Protein AF-A0A8J2EKW8-F1 (afdb_monomer_lite)

Organism: Cotesia congregata (NCBI:txid51543)

Secondary structure (DSSP, 8-state):
--STT-SS---HHHHHHHHHHHHHHHHHHHHHHHHHHHHH-HHHHHHHHHHHHHHHHHHHHT--SHHHHHHHHHHHHHHHHHHHHHHHHHHHHHS-TTTHHHHHHHHHHHHHHHHHHHHHHHHHS-HHHHHHHHHHHHHHHHHHHTTSPPPHHHHHHTT-HHHHHHHHHHHH-TT---HHHHHHHHHHHHHHHT----TTHHHHSHHHHHHHHHHHHHHHHHHHTSHHHHHHHHHHHHHHHT-SS-HHHHHHHHHHHHHHHHHHHHHHHHHH-HHHHHHHHHHHHHHHHHHHHHHHHHHHTT---GGGTTHHHHHHHHHHHHHHHTTTTHHHHHHHHHS-HHHHHHHHHHHHHHHHHHHHHHHHHHHHHHHHH-HHHHHHHHHHHHHHHHHHHHHHPPP-S---HHHHHGGGHHHHHHHHHHTHHHHHHHHTS-TTSTT-TTSSPPPHHHHHHHHHHHHHHHHHHHHHHHHHHHHH-HHHHHHHTHHHHHHHHHHHHT--SHHHHHHHHHHHHHHHHHHHHHHHHHHHHHS-TTTHHHHHHHHHHHHHHHHHHHHHHGGGS-HHHHHHHHHHHHHHHHHHHTTPPPPHHHHHHTT-HHHHHHHHHHHH---HHHHHHHHHHHHHHHHHHHTS---TTHHHHSHHHHHHHHHHHHHHHHHHHTTHHHHHHHHHHHHHHH---SS-HHHHHHHHHHHHHHHHHHHHHHHHHH-HHHHHHHHHHHHHHHHHHHHHHHIIIIIS----GGGTTHHHHHHHHHHHHHHHTTTTHHHHHHHHHS-TTTHHHHHHHHHHHHHHHHHHHHHHHHHHHHHH-HHHHHHHHHHHHHHHHHHHHHTPPP-TT--HHHHHHHHH------SHHHHHHHHTTSTTHHHHHS-TTTS---SSSPPPHHHHHHHHHHHHHHHHHHTTSHHHHHHHH-HHHHHHHTHHHHHHHHHHHHH--SHHHHHHHHHHHHHHHHHHHHHHHHHHHHHS-TTTHHHHHHHHHHHHHHHHHHHHHHGGGS-HHHHHHHHHHHHHHHHHHHTTPPPPHHHHHHTT-HHHHHHHHHHHH---HHHHHHHHHHHHHHHHHHHHT---HHHHHHSHHHHHHHHHHHHHHHHHHHTTHHHHHHHHHHHHHHH--SSS-HHHHHHHHHHHHHHHHHHHHHHHHHH-HHHHHHHHHHHHHHHHHHHHHHHH-

Structure (mmCIF, N/CA/C/O backbone):
data_AF-A0A8J2EKW8-F1
#
_entry.id   AF-A0A8J2EKW8-F1
#
loop_
_atom_site.group_PDB
_atom_site.id
_atom_site.type_symbol
_atom_site.label_atom_id
_atom_site.label_alt_id
_atom_site.label_comp_id
_atom_site.label_asym_id
_atom_site.label_entity_id
_atom_site.label_seq_id
_atom_site.pdbx_PDB_ins_code
_atom_site.Cartn_x
_atom_site.Cartn_y
_atom_site.Cartn_z
_atom_site.occupancy
_atom_site.B_iso_or_equiv
_atom_site.auth_seq_id
_atom_site.auth_comp_id
_atom_site.auth_asym_id
_atom_site.auth_atom_id
_atom_site.pdbx_PDB_model_num
ATOM 1 N N . LEU A 1 1 ? 20.710 32.152 -16.405 1.00 66.38 1 LEU A N 1
ATOM 2 C CA . LEU A 1 1 ? 21.850 32.832 -15.751 1.00 66.38 1 LEU A CA 1
ATOM 3 C C . LEU A 1 1 ? 23.198 32.314 -16.254 1.00 66.38 1 LEU A C 1
ATOM 5 O O . LEU A 1 1 ? 24.013 33.137 -16.626 1.00 66.38 1 LEU A O 1
ATOM 9 N N . SER A 1 2 ? 23.433 30.999 -16.345 1.00 62.97 2 SER A N 1
ATOM 10 C CA . SER A 1 2 ? 24.714 30.448 -16.850 1.00 62.97 2 SER A CA 1
ATOM 11 C C . SER A 1 2 ? 24.825 30.334 -18.382 1.00 62.97 2 SER A C 1
ATOM 13 O O . SER A 1 2 ? 25.892 30.028 -18.901 1.00 62.97 2 SER A O 1
ATOM 15 N N . ALA A 1 3 ? 23.727 30.537 -19.120 1.00 65.88 3 ALA A N 1
ATOM 16 C CA . ALA A 1 3 ? 23.739 30.556 -20.584 1.00 65.88 3 ALA A CA 1
ATOM 17 C C . ALA A 1 3 ? 24.377 31.855 -21.104 1.00 65.88 3 ALA A C 1
ATOM 19 O O . ALA A 1 3 ? 24.142 32.917 -20.525 1.00 65.88 3 ALA A O 1
ATOM 20 N N . LYS A 1 4 ? 25.134 31.775 -22.208 1.00 58.88 4 LYS A N 1
ATOM 21 C CA . LYS A 1 4 ? 25.805 32.939 -22.822 1.00 58.88 4 LYS A CA 1
ATOM 22 C C . LYS A 1 4 ? 24.821 34.030 -23.266 1.00 58.88 4 LYS A C 1
ATOM 24 O O . LYS A 1 4 ? 25.152 35.202 -23.152 1.00 58.88 4 LYS A O 1
ATOM 29 N N . ASP A 1 5 ? 23.600 33.645 -23.633 1.00 61.94 5 ASP A N 1
ATOM 30 C CA . ASP A 1 5 ? 22.536 34.556 -24.088 1.00 61.94 5 ASP A CA 1
ATOM 31 C C . ASP A 1 5 ? 21.600 35.008 -22.946 1.00 61.94 5 ASP A C 1
ATOM 33 O O . ASP A 1 5 ? 20.495 35.503 -23.166 1.00 61.94 5 ASP A O 1
ATOM 37 N N . SER A 1 6 ? 22.004 34.797 -21.688 1.00 71.44 6 SER A N 1
ATOM 38 C CA . SER A 1 6 ? 21.238 35.215 -20.510 1.00 71.44 6 SER A CA 1
ATOM 39 C C . SER A 1 6 ? 21.242 36.740 -20.371 1.00 71.44 6 SER A C 1
ATOM 41 O O . SER A 1 6 ? 22.292 37.368 -20.448 1.00 71.44 6 SER A O 1
ATOM 43 N N . TRP A 1 7 ? 20.087 37.329 -20.043 1.00 75.31 7 TRP A N 1
ATOM 44 C CA . TRP A 1 7 ? 19.934 38.770 -19.770 1.00 75.31 7 TRP A CA 1
ATOM 45 C C . TRP A 1 7 ? 20.831 39.282 -18.622 1.00 75.31 7 TRP A C 1
ATOM 47 O O . TRP A 1 7 ? 21.148 40.466 -18.554 1.00 75.31 7 TRP A O 1
ATOM 57 N N . LEU A 1 8 ? 21.252 38.377 -17.733 1.00 79.44 8 LEU A N 1
ATOM 58 C CA . LEU A 1 8 ? 22.325 38.567 -16.759 1.00 79.44 8 LEU A CA 1
ATOM 59 C C . LEU A 1 8 ? 23.198 37.299 -16.775 1.00 79.44 8 LEU A C 1
ATOM 61 O O . LEU A 1 8 ? 22.770 36.271 -16.230 1.00 79.44 8 LEU A O 1
ATOM 65 N N . PRO A 1 9 ? 24.352 37.302 -17.462 1.00 77.19 9 PRO A N 1
ATOM 66 C CA . PRO A 1 9 ? 25.271 36.173 -17.462 1.00 77.19 9 PRO A CA 1
ATOM 67 C C . PRO A 1 9 ? 26.034 36.138 -16.134 1.00 77.19 9 PRO A C 1
ATOM 69 O O . PRO A 1 9 ? 26.569 37.149 -15.683 1.00 77.19 9 PRO A O 1
ATOM 72 N N . VAL A 1 10 ? 26.051 34.976 -15.485 1.00 82.12 10 VAL A N 1
ATOM 73 C CA . VAL A 1 10 ? 26.637 34.781 -14.151 1.00 82.12 10 VAL A CA 1
ATOM 74 C C . VAL A 1 10 ? 27.715 33.704 -14.243 1.00 82.12 10 VAL A C 1
ATOM 76 O O . VAL A 1 10 ? 27.456 32.640 -14.810 1.00 82.12 10 VAL A O 1
ATOM 79 N N . SER A 1 11 ? 28.913 33.966 -13.703 1.00 83.25 11 SER A N 1
ATOM 80 C CA . SER A 1 11 ? 29.989 32.959 -13.657 1.00 83.25 11 SER A CA 1
ATOM 81 C C . SER A 1 11 ? 29.617 31.787 -12.740 1.00 83.25 11 SER A C 1
ATOM 83 O O . SER A 1 11 ? 28.738 31.922 -11.888 1.00 83.25 11 SER A O 1
ATOM 85 N N . GLU A 1 12 ? 30.274 30.629 -12.866 1.00 77.25 12 GLU A N 1
ATOM 86 C CA . GLU A 1 12 ? 30.008 29.492 -11.965 1.00 77.25 12 GLU A CA 1
ATOM 87 C C . GLU A 1 12 ? 30.268 29.848 -10.495 1.00 77.25 12 GLU A C 1
ATOM 89 O O . GLU A 1 12 ? 29.467 29.514 -9.618 1.00 77.25 12 GLU A O 1
ATOM 94 N N . GLU A 1 13 ? 31.325 30.619 -10.225 1.00 82.50 13 GLU A N 1
ATOM 95 C CA . GLU A 1 13 ? 31.621 31.117 -8.884 1.00 82.50 13 GLU A CA 1
ATOM 96 C C . GLU A 1 13 ? 30.499 32.024 -8.365 1.00 82.50 13 GLU A C 1
ATOM 98 O O . GLU A 1 13 ? 29.999 31.819 -7.255 1.00 82.50 13 GLU A O 1
ATOM 103 N N . GLN A 1 14 ? 30.042 32.982 -9.175 1.00 85.81 14 GLN A N 1
ATOM 104 C CA . GLN A 1 14 ? 28.932 33.854 -8.801 1.00 85.81 14 GLN A CA 1
ATOM 105 C C . GLN A 1 14 ? 27.627 33.061 -8.615 1.00 85.81 14 GLN A C 1
ATOM 107 O O . GLN A 1 14 ? 26.888 33.297 -7.662 1.00 85.81 14 GLN A O 1
ATOM 112 N N . GLY A 1 15 ? 27.361 32.062 -9.461 1.00 83.56 15 GLY A N 1
ATOM 113 C CA . GLY A 1 15 ? 26.206 31.168 -9.347 1.00 83.56 15 GLY A CA 1
ATOM 114 C C . GLY A 1 15 ? 26.225 30.339 -8.060 1.00 83.56 15 GLY A C 1
ATOM 115 O O . GLY A 1 15 ? 25.181 30.156 -7.425 1.00 83.56 15 GLY A O 1
ATOM 116 N N . SER A 1 16 ? 27.414 29.912 -7.620 1.00 86.25 16 SER A N 1
ATOM 117 C CA . SER A 1 16 ? 27.592 29.216 -6.341 1.00 86.25 16 SER A CA 1
ATOM 118 C C . SER A 1 16 ? 27.241 30.106 -5.143 1.00 86.25 16 SER A C 1
ATOM 120 O O . SER A 1 16 ? 26.603 29.636 -4.203 1.00 86.25 16 SER A O 1
ATOM 122 N N . TRP A 1 17 ? 27.575 31.402 -5.202 1.00 89.19 17 TRP A N 1
ATOM 123 C CA . TRP A 1 17 ? 27.202 32.392 -4.186 1.00 89.19 17 TRP A CA 1
ATOM 124 C C . TRP A 1 17 ? 25.704 32.713 -4.198 1.00 89.19 17 TRP A C 1
ATOM 126 O O . TRP A 1 17 ? 25.089 32.760 -3.133 1.00 89.19 17 TRP A O 1
ATOM 136 N N . VAL A 1 18 ? 25.082 32.857 -5.378 1.00 87.25 18 VAL A N 1
ATOM 137 C CA . VAL A 1 18 ? 23.617 33.036 -5.487 1.00 87.25 18 VAL A CA 1
ATOM 138 C C . VAL A 1 18 ? 22.875 31.864 -4.830 1.00 87.25 18 VAL A C 1
ATOM 140 O O . VAL A 1 18 ? 21.846 32.059 -4.180 1.00 87.25 18 VAL A O 1
ATOM 143 N N . SER A 1 19 ? 23.390 30.645 -4.994 1.00 83.50 19 SER A N 1
ATOM 144 C CA . SER A 1 19 ? 22.757 29.429 -4.472 1.00 83.50 19 SER A CA 1
ATOM 145 C C . SER A 1 19 ? 22.983 29.246 -2.967 1.00 83.50 19 SER A C 1
ATOM 147 O O . SER A 1 19 ? 22.078 28.802 -2.265 1.00 83.50 19 SER A O 1
ATOM 149 N N . SER A 1 20 ? 24.154 29.622 -2.442 1.00 88.75 20 SER A N 1
ATOM 150 C CA . SER A 1 20 ? 24.531 29.370 -1.045 1.00 88.75 20 SER A CA 1
ATOM 151 C C . SER A 1 20 ? 24.126 30.480 -0.062 1.00 88.75 20 SER A C 1
ATOM 153 O O . SER A 1 20 ? 23.886 30.188 1.110 1.00 88.75 20 SER A O 1
ATOM 155 N N . LEU A 1 21 ? 23.978 31.738 -0.501 1.00 91.62 21 LEU A N 1
ATOM 156 C CA . LEU A 1 21 ? 23.644 32.872 0.383 1.00 91.62 21 LEU A CA 1
ATOM 157 C C . LEU A 1 21 ? 22.281 32.756 1.078 1.00 91.62 21 LEU A C 1
ATOM 159 O O . LEU A 1 21 ? 22.104 33.304 2.167 1.00 91.62 21 LEU A O 1
ATOM 163 N N . LEU A 1 22 ? 21.346 32.003 0.490 1.00 90.75 22 LEU A N 1
ATOM 164 C CA . LEU A 1 22 ? 20.077 31.654 1.132 1.00 90.75 22 LEU A CA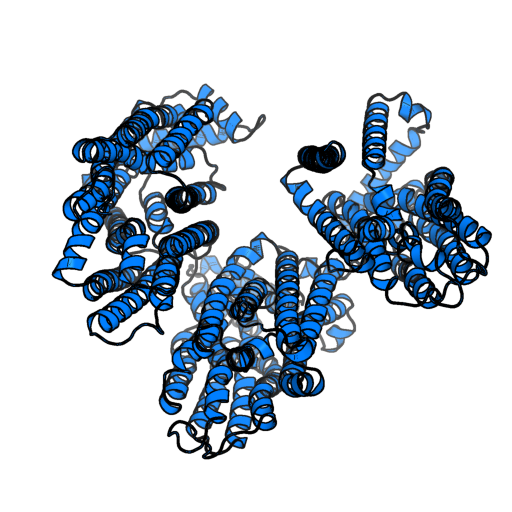 1
ATOM 165 C C . LEU A 1 22 ? 20.310 30.966 2.485 1.00 90.75 22 LEU A C 1
ATOM 167 O O . LEU A 1 22 ? 19.652 31.291 3.470 1.00 90.75 22 LEU A O 1
ATOM 171 N N . ALA A 1 23 ? 21.278 30.051 2.549 1.00 90.00 23 ALA A N 1
ATOM 172 C CA . ALA A 1 23 ? 21.568 29.283 3.751 1.00 90.00 23 ALA A CA 1
ATOM 173 C C . ALA A 1 23 ? 22.194 30.149 4.858 1.00 90.00 23 ALA A C 1
ATOM 175 O O . ALA A 1 23 ? 21.829 30.002 6.020 1.00 90.00 23 ALA A O 1
ATOM 176 N N . ILE A 1 24 ? 23.050 31.120 4.511 1.00 91.44 24 ILE A N 1
ATOM 177 C CA . ILE A 1 24 ? 23.579 32.095 5.485 1.00 91.44 24 ILE A CA 1
ATOM 178 C C . ILE A 1 24 ? 22.444 32.962 6.044 1.00 91.44 24 ILE A C 1
ATOM 180 O O . ILE A 1 24 ? 22.363 33.168 7.256 1.00 91.44 24 ILE A O 1
ATOM 184 N N . GLY A 1 25 ? 21.541 33.435 5.179 1.00 91.44 25 GLY A N 1
ATOM 185 C CA . GLY A 1 25 ? 20.337 34.139 5.620 1.00 91.44 25 GLY A CA 1
ATOM 186 C C . GLY A 1 25 ? 19.501 33.287 6.577 1.00 91.44 25 GLY A C 1
ATOM 187 O O . GLY A 1 25 ? 19.092 33.764 7.633 1.00 91.44 25 GLY A O 1
ATOM 188 N N . ALA A 1 26 ? 19.318 32.001 6.262 1.00 89.75 26 ALA A N 1
ATOM 189 C CA . ALA A 1 26 ? 18.565 31.065 7.093 1.00 89.75 26 ALA A CA 1
ATOM 190 C C . ALA A 1 26 ? 19.203 30.821 8.464 1.00 89.75 26 ALA A C 1
ATOM 192 O O . ALA A 1 26 ? 18.489 30.793 9.466 1.00 89.75 26 ALA A O 1
ATOM 193 N N . MET A 1 27 ? 20.532 30.747 8.552 1.00 88.31 27 MET A N 1
ATOM 194 C CA . MET A 1 27 ? 21.227 30.715 9.844 1.00 88.31 27 MET A CA 1
ATOM 195 C C . MET A 1 27 ? 20.922 31.962 10.682 1.00 88.31 27 MET A C 1
ATOM 197 O O . MET A 1 27 ? 20.593 31.847 11.864 1.00 88.31 27 MET A O 1
ATOM 201 N N . ALA A 1 28 ? 21.004 33.147 10.066 1.00 88.50 28 ALA A N 1
ATOM 202 C CA . ALA A 1 28 ? 20.756 34.419 10.741 1.00 88.50 28 ALA A CA 1
ATOM 203 C C . ALA A 1 28 ? 19.294 34.565 11.198 1.00 88.50 28 ALA A C 1
ATOM 205 O O . ALA A 1 28 ? 19.040 35.139 12.255 1.00 88.50 28 ALA A O 1
ATOM 206 N N . GLY A 1 29 ? 18.341 34.025 10.431 1.00 87.12 29 GLY A N 1
ATOM 207 C CA . GLY A 1 29 ? 16.915 34.042 10.761 1.00 87.12 29 GLY A CA 1
ATOM 208 C C . GLY A 1 29 ? 16.486 33.001 11.796 1.00 87.12 29 GLY A C 1
ATOM 209 O O . GLY A 1 29 ? 15.645 33.297 12.643 1.00 87.12 29 GLY A O 1
ATOM 210 N N . ALA A 1 30 ? 17.077 31.802 11.782 1.00 84.25 30 ALA A N 1
ATOM 211 C CA . ALA A 1 30 ? 16.702 30.713 12.688 1.00 84.25 30 ALA A CA 1
ATOM 212 C C . ALA A 1 30 ? 17.038 31.010 14.160 1.00 84.25 30 ALA A C 1
ATOM 214 O O . ALA A 1 30 ? 16.265 30.658 15.051 1.00 84.25 30 ALA A O 1
ATOM 215 N N . PHE A 1 31 ? 18.163 31.684 14.425 1.00 78.69 31 PHE A N 1
ATOM 216 C CA . PHE A 1 31 ? 18.631 31.967 15.786 1.00 78.69 31 PHE A CA 1
ATOM 217 C C . PHE A 1 31 ? 17.671 32.855 16.615 1.00 78.69 31 PHE A C 1
ATOM 219 O O . PHE A 1 31 ? 17.298 32.452 17.719 1.00 78.69 31 PHE A O 1
ATOM 226 N N . PRO A 1 32 ? 17.212 34.031 16.135 1.00 81.94 32 PRO A N 1
ATOM 227 C CA . PRO A 1 32 ? 16.278 34.874 16.884 1.00 81.94 32 PRO A CA 1
ATOM 228 C C . PRO A 1 32 ? 14.818 34.398 16.825 1.00 81.94 32 PRO A C 1
ATOM 230 O O . PRO A 1 32 ? 14.009 34.886 17.615 1.00 81.94 32 PRO A O 1
ATOM 233 N N . ALA A 1 33 ? 14.458 33.478 15.921 1.00 82.56 33 ALA A N 1
ATOM 234 C CA . ALA A 1 33 ? 13.066 33.117 15.646 1.00 82.56 33 ALA A CA 1
ATOM 235 C C . ALA A 1 33 ? 12.306 32.609 16.882 1.00 82.56 33 ALA A C 1
ATOM 237 O O . ALA A 1 33 ? 11.211 33.094 17.158 1.00 82.56 33 ALA A O 1
ATOM 238 N N . GLY A 1 34 ? 12.898 31.694 17.660 1.00 74.75 34 GLY A N 1
ATOM 239 C CA . GLY A 1 34 ? 12.266 31.161 18.876 1.00 74.75 34 GLY A CA 1
ATOM 240 C C . GLY A 1 34 ? 11.974 32.259 19.905 1.00 74.75 34 GLY A C 1
ATOM 241 O O . GLY A 1 34 ? 10.827 32.476 20.286 1.00 74.75 34 GLY A O 1
ATOM 242 N N . SER A 1 35 ? 12.999 33.047 20.247 1.00 77.31 35 SER A N 1
ATOM 243 C CA . SER A 1 35 ? 12.880 34.188 21.168 1.00 77.31 35 SER A CA 1
ATOM 244 C C . SER A 1 35 ? 11.862 35.234 20.702 1.00 77.31 35 SER A C 1
ATOM 246 O O . SER A 1 35 ? 11.203 35.883 21.517 1.00 77.31 35 SER A O 1
ATOM 248 N N . LEU A 1 36 ? 11.744 35.435 19.388 1.00 82.81 36 LEU A N 1
ATOM 249 C CA . LEU A 1 36 ? 10.785 36.359 18.795 1.00 82.81 36 LEU A CA 1
ATOM 250 C C . LEU A 1 36 ? 9.345 35.846 18.934 1.00 82.81 36 LEU A C 1
ATOM 252 O O . LEU A 1 36 ? 8.463 36.622 19.303 1.00 82.81 36 LEU A O 1
ATOM 256 N N . ALA A 1 37 ? 9.109 34.555 18.694 1.00 81.88 37 ALA A N 1
ATOM 257 C CA . ALA A 1 37 ? 7.793 33.935 18.852 1.00 81.88 37 ALA A CA 1
ATOM 258 C C . ALA A 1 37 ? 7.344 33.814 20.311 1.00 81.88 37 ALA A C 1
ATOM 260 O O . ALA A 1 37 ? 6.144 33.872 20.581 1.00 81.88 37 ALA A O 1
ATOM 261 N N . ASP A 1 38 ? 8.277 33.707 21.256 1.00 79.62 38 ASP A N 1
ATOM 262 C CA . ASP A 1 38 ? 7.957 33.761 22.684 1.00 79.62 38 ASP A CA 1
ATOM 263 C C . ASP A 1 38 ? 7.495 35.150 23.129 1.00 79.62 38 ASP A C 1
ATOM 265 O O . ASP A 1 38 ? 6.578 35.256 23.943 1.00 79.62 38 ASP A O 1
ATOM 269 N N . LYS A 1 39 ? 8.053 36.218 22.544 1.00 81.62 39 LYS A N 1
ATOM 270 C CA . LYS A 1 39 ? 7.667 37.604 22.855 1.00 81.62 39 LYS A CA 1
ATOM 271 C C . LYS A 1 39 ? 6.402 38.068 22.134 1.00 81.62 39 LYS A C 1
ATOM 273 O O . LYS A 1 39 ? 5.569 38.733 22.741 1.00 81.62 39 LYS A O 1
ATOM 278 N N . LEU A 1 40 ? 6.281 37.787 20.835 1.00 85.25 40 LEU A N 1
ATOM 279 C CA . LEU A 1 40 ? 5.206 38.330 19.994 1.00 85.25 40 LEU A CA 1
ATOM 280 C C . LEU A 1 40 ? 3.994 37.401 19.862 1.00 85.25 40 LEU A C 1
ATOM 282 O O . LEU A 1 40 ? 2.930 37.876 19.462 1.00 85.25 40 LEU A O 1
ATOM 286 N N . GLY A 1 41 ? 4.146 36.114 20.175 1.00 84.94 41 GLY A N 1
ATOM 287 C CA . GLY A 1 41 ? 3.202 35.070 19.781 1.00 84.94 41 GLY A CA 1
ATOM 288 C C . GLY A 1 41 ? 3.565 34.459 18.423 1.00 84.94 41 GLY A C 1
ATOM 289 O O . GLY A 1 41 ? 4.304 35.044 17.623 1.00 84.94 41 GLY A O 1
ATOM 290 N N . ARG A 1 42 ? 3.073 33.245 18.164 1.00 87.62 42 ARG A N 1
ATOM 291 C CA . ARG A 1 42 ? 3.471 32.408 17.022 1.00 87.62 42 ARG A CA 1
ATOM 292 C C . ARG A 1 42 ? 2.849 32.931 15.730 1.00 87.62 42 ARG A C 1
ATOM 294 O O . ARG A 1 42 ? 3.551 33.055 14.727 1.00 87.62 42 ARG A O 1
ATOM 301 N N . LYS A 1 43 ? 1.570 33.326 15.763 1.00 91.00 43 LYS A N 1
ATOM 302 C CA . LYS A 1 43 ? 0.854 33.926 14.625 1.00 91.00 43 LYS A CA 1
ATOM 303 C C . LYS A 1 43 ? 1.540 35.203 14.152 1.00 91.00 43 LYS A C 1
ATOM 305 O O . LYS A 1 43 ? 1.832 35.350 12.967 1.00 91.00 43 LYS A O 1
ATOM 310 N N . LYS A 1 44 ? 1.794 36.140 15.073 1.00 90.12 44 LYS A N 1
ATOM 311 C CA . LYS A 1 44 ? 2.408 37.434 14.727 1.00 90.12 44 LYS A CA 1
ATOM 312 C C . LYS A 1 44 ? 3.833 37.261 14.214 1.00 90.12 44 LYS A C 1
ATOM 314 O O . LYS A 1 44 ? 4.208 37.933 13.257 1.00 90.12 44 LYS A O 1
ATOM 319 N N . ALA A 1 45 ? 4.600 36.350 14.813 1.00 90.25 45 ALA A N 1
ATOM 320 C CA . ALA A 1 45 ? 5.943 36.042 14.348 1.00 90.25 45 ALA A CA 1
ATOM 321 C C . ALA A 1 45 ? 5.934 35.473 12.917 1.00 90.25 45 ALA A C 1
ATOM 323 O O . ALA A 1 45 ? 6.701 35.954 12.091 1.00 90.25 45 ALA A O 1
ATOM 324 N N . LEU A 1 46 ? 5.026 34.543 12.589 1.00 90.62 46 LEU A N 1
ATOM 325 C CA . LEU A 1 46 ? 4.880 34.001 11.228 1.00 90.62 46 LEU A CA 1
ATOM 326 C C . LEU A 1 46 ? 4.454 35.064 10.201 1.00 90.62 46 LEU A C 1
ATOM 328 O O . LEU A 1 46 ? 5.028 35.120 9.117 1.00 90.62 46 LEU A O 1
ATOM 332 N N . LEU A 1 47 ? 3.505 35.946 10.540 1.00 91.44 47 LEU A N 1
ATOM 333 C CA . LEU A 1 47 ? 3.088 37.039 9.646 1.00 91.44 47 LEU A CA 1
ATOM 334 C C . LEU A 1 47 ? 4.213 38.057 9.396 1.00 91.44 47 LEU A C 1
ATOM 336 O O . LEU A 1 47 ? 4.322 38.588 8.293 1.00 91.44 47 LEU A O 1
ATOM 340 N N . LEU A 1 48 ? 5.081 38.303 10.384 1.00 91.06 48 LEU A N 1
ATOM 341 C CA . LEU A 1 48 ? 6.235 39.191 10.221 1.00 91.06 48 LEU A CA 1
ATOM 342 C C . LEU A 1 48 ? 7.246 38.647 9.193 1.00 91.06 48 LEU A C 1
ATOM 344 O O . LEU A 1 48 ? 7.882 39.434 8.494 1.00 91.06 48 LEU A O 1
ATOM 348 N N . LEU A 1 49 ? 7.364 37.319 9.054 1.00 89.06 49 LEU A N 1
ATOM 349 C CA . LEU A 1 49 ? 8.264 36.682 8.080 1.00 89.06 49 LEU A CA 1
ATOM 350 C C . LEU A 1 49 ? 7.827 36.874 6.624 1.00 89.06 49 LEU A C 1
ATOM 352 O O . LEU A 1 49 ? 8.666 36.782 5.722 1.00 89.06 49 LEU A O 1
ATOM 356 N N . ALA A 1 50 ? 6.551 37.180 6.384 1.00 88.94 50 ALA A N 1
ATOM 357 C CA . ALA A 1 50 ? 6.044 37.421 5.039 1.00 88.94 50 ALA A CA 1
ATOM 358 C C . ALA A 1 50 ? 6.630 38.708 4.421 1.00 88.94 50 ALA A C 1
ATOM 360 O O . ALA A 1 50 ? 6.814 38.789 3.208 1.00 88.94 50 ALA A O 1
ATOM 361 N N . GLY A 1 51 ? 7.003 39.693 5.250 1.00 90.56 51 GLY A N 1
ATOM 362 C CA . GLY A 1 51 ? 7.638 40.936 4.802 1.00 90.56 51 GLY A CA 1
ATOM 363 C C . GLY A 1 51 ? 8.974 40.704 4.081 1.00 90.56 51 GLY A C 1
ATOM 364 O O . GLY A 1 51 ? 9.093 41.064 2.907 1.00 90.56 51 GLY A O 1
ATOM 365 N N . PRO A 1 52 ? 9.980 40.078 4.726 1.00 92.44 52 PRO A N 1
ATOM 366 C CA . PRO A 1 52 ? 11.244 39.771 4.060 1.00 92.44 52 PRO A CA 1
ATOM 367 C C . PRO A 1 52 ? 11.103 38.774 2.893 1.00 92.44 52 PRO A C 1
ATOM 369 O O . PRO A 1 52 ? 11.848 38.895 1.921 1.00 92.44 52 PRO A O 1
ATOM 372 N N . PHE A 1 53 ? 10.123 37.856 2.911 1.00 90.75 53 PHE A N 1
ATOM 373 C CA . PHE A 1 53 ? 9.831 36.987 1.758 1.00 90.75 53 PHE A CA 1
ATOM 374 C C . PHE A 1 53 ? 9.365 37.782 0.533 1.00 90.75 53 PHE A C 1
ATOM 376 O O . PHE A 1 53 ? 9.935 37.640 -0.551 1.00 90.75 53 PHE A O 1
ATOM 383 N N . LEU A 1 54 ? 8.376 38.665 0.703 1.00 92.44 54 LEU A N 1
ATOM 384 C CA . LEU A 1 54 ? 7.892 39.532 -0.374 1.00 92.44 54 LEU A CA 1
ATOM 385 C C . LEU A 1 54 ? 8.982 40.482 -0.871 1.00 92.44 54 LEU A C 1
ATOM 387 O O . LEU A 1 54 ? 9.113 40.690 -2.080 1.00 92.44 54 LEU A O 1
ATOM 391 N N . LEU A 1 55 ? 9.799 41.022 0.038 1.00 94.31 55 LEU A N 1
ATOM 392 C CA . LEU A 1 55 ? 10.939 41.859 -0.324 1.00 94.31 55 LEU A CA 1
ATOM 393 C C . LEU A 1 55 ? 11.955 41.077 -1.168 1.00 94.31 55 LEU A C 1
ATOM 395 O O . LEU A 1 55 ? 12.387 41.572 -2.206 1.00 94.31 55 LEU A O 1
ATOM 399 N N . SER A 1 56 ? 12.286 39.844 -0.775 1.00 94.38 56 SER A N 1
ATOM 400 C CA . SER A 1 56 ? 13.186 38.964 -1.526 1.00 94.38 56 SER A CA 1
ATOM 401 C C . SER A 1 56 ? 12.682 38.708 -2.949 1.00 94.38 56 SER A C 1
ATOM 403 O O . SER A 1 56 ? 13.410 38.964 -3.910 1.00 94.38 56 SER A O 1
ATOM 405 N N . TRP A 1 57 ? 11.422 38.289 -3.111 1.00 93.31 57 TRP A N 1
ATOM 406 C CA . TRP A 1 57 ? 10.840 38.041 -4.434 1.00 93.31 57 TRP A CA 1
ATOM 407 C C . TRP A 1 57 ? 10.751 39.310 -5.283 1.00 93.31 57 TRP A C 1
ATOM 409 O O . TRP A 1 57 ? 11.093 39.280 -6.464 1.00 93.31 57 TRP A O 1
ATOM 419 N N . THR A 1 58 ? 10.401 40.447 -4.680 1.00 92.69 58 THR A N 1
ATOM 420 C CA . THR A 1 58 ? 10.395 41.750 -5.365 1.00 92.69 58 THR A CA 1
ATOM 421 C C . THR A 1 58 ? 11.794 42.113 -5.869 1.00 92.69 58 THR A C 1
ATOM 423 O O . THR A 1 58 ? 11.962 42.493 -7.028 1.00 92.69 58 THR A O 1
ATOM 426 N N . MET A 1 59 ? 12.828 41.932 -5.042 1.00 92.38 59 MET A N 1
ATOM 427 C CA . MET A 1 59 ? 14.215 42.170 -5.449 1.00 92.38 59 MET A CA 1
ATOM 428 C C . MET A 1 59 ? 14.675 41.207 -6.552 1.00 92.38 59 MET A C 1
ATOM 430 O O . MET A 1 59 ? 15.410 41.629 -7.439 1.00 92.38 59 MET A O 1
ATOM 434 N N . ILE A 1 60 ? 14.233 39.943 -6.534 1.00 90.56 60 ILE A N 1
ATOM 435 C CA . ILE A 1 60 ? 14.514 38.944 -7.583 1.00 90.56 60 ILE A CA 1
ATOM 436 C C . ILE A 1 60 ? 13.884 39.358 -8.919 1.00 90.56 60 ILE A C 1
ATOM 438 O O . ILE A 1 60 ? 14.555 39.262 -9.948 1.00 90.56 60 ILE A O 1
ATOM 442 N N . ILE A 1 61 ? 12.637 39.846 -8.905 1.00 90.62 61 ILE A N 1
ATOM 443 C CA . ILE A 1 61 ? 11.896 40.305 -10.095 1.00 90.62 61 ILE A CA 1
ATOM 444 C C . ILE A 1 61 ? 12.607 41.486 -10.767 1.00 90.62 61 ILE A C 1
ATOM 446 O O . ILE A 1 61 ? 12.753 41.501 -11.988 1.00 90.62 61 ILE A O 1
ATOM 450 N N . PHE A 1 62 ? 13.076 42.457 -9.977 1.00 89.06 62 PHE A N 1
ATOM 451 C CA . PHE A 1 62 ? 13.726 43.676 -10.474 1.00 89.06 62 PHE A CA 1
ATOM 452 C C . PHE A 1 62 ? 15.261 43.610 -10.482 1.00 89.06 62 PHE A C 1
ATOM 454 O O . PHE A 1 62 ? 15.924 44.634 -10.670 1.00 89.06 62 PHE A O 1
ATOM 461 N N . ALA A 1 63 ? 15.850 42.430 -10.276 1.00 86.88 63 ALA A N 1
ATOM 462 C CA . ALA A 1 63 ? 17.296 42.282 -10.202 1.00 86.88 63 ALA A CA 1
ATOM 463 C C . ALA A 1 63 ? 17.946 42.657 -11.540 1.00 86.88 63 ALA A C 1
ATOM 465 O O . ALA A 1 63 ? 17.706 42.010 -12.547 1.00 86.88 63 ALA A O 1
ATOM 466 N N . LYS A 1 64 ? 18.807 43.682 -11.543 1.00 85.25 64 LYS A N 1
ATOM 467 C CA . LYS A 1 64 ? 19.638 44.071 -12.705 1.00 85.25 64 LYS A CA 1
ATOM 468 C C . LYS A 1 64 ? 21.130 43.785 -12.506 1.00 85.25 64 LYS A C 1
ATOM 470 O O . LYS A 1 64 ? 21.934 44.026 -13.396 1.00 85.25 64 LYS A O 1
ATOM 475 N N . SER A 1 65 ? 21.508 43.310 -11.321 1.00 87.19 65 SER A N 1
ATOM 476 C CA . SER A 1 65 ? 22.889 43.033 -10.927 1.00 87.19 65 SER A CA 1
ATOM 477 C C . SER A 1 65 ? 22.937 41.811 -10.015 1.00 87.19 65 SER A C 1
ATOM 479 O O . SER A 1 65 ? 22.016 41.579 -9.229 1.00 87.19 65 SER A O 1
ATOM 481 N N . VAL A 1 66 ? 24.035 41.055 -10.086 1.00 86.62 66 VAL A N 1
ATOM 482 C CA . VAL A 1 66 ? 24.272 39.863 -9.254 1.00 86.62 66 VAL A CA 1
ATOM 483 C C . VAL A 1 66 ? 24.259 40.212 -7.759 1.00 86.62 66 VAL A C 1
ATOM 485 O O . VAL A 1 66 ? 23.746 39.440 -6.954 1.00 86.62 66 VAL A O 1
ATOM 488 N N . TRP A 1 67 ? 24.705 41.414 -7.378 1.00 88.69 67 TRP A N 1
ATOM 489 C CA . TRP A 1 67 ? 24.652 41.885 -5.988 1.00 88.69 67 TRP A CA 1
ATOM 490 C C . TRP A 1 67 ? 23.223 42.005 -5.449 1.00 88.69 67 TRP A C 1
ATOM 492 O O . TRP A 1 67 ? 22.975 41.697 -4.284 1.00 88.69 67 TRP A O 1
ATOM 502 N N . VAL A 1 68 ? 22.263 42.390 -6.297 1.00 91.44 68 VAL A N 1
ATOM 503 C CA . VAL A 1 68 ? 20.845 42.433 -5.908 1.00 91.44 68 VAL A CA 1
ATOM 504 C C . VAL A 1 68 ? 20.330 41.017 -5.659 1.00 91.44 68 VAL A C 1
ATOM 506 O O . VAL A 1 68 ? 19.605 40.807 -4.692 1.00 91.44 68 VAL A O 1
ATOM 509 N N . LEU A 1 69 ? 20.765 40.030 -6.453 1.00 89.31 69 LEU A N 1
ATOM 510 C CA . LEU A 1 69 ? 20.435 38.617 -6.227 1.00 89.31 69 LEU A CA 1
ATOM 511 C C . LEU A 1 69 ? 21.041 38.083 -4.926 1.00 89.31 69 LEU A C 1
ATOM 513 O O . LEU A 1 69 ? 20.367 37.351 -4.206 1.00 89.31 69 LEU A O 1
ATOM 517 N N . TYR A 1 70 ? 22.275 38.467 -4.598 1.00 93.25 70 TYR A N 1
ATOM 518 C CA . TYR A 1 70 ? 22.921 38.095 -3.337 1.00 93.25 70 TYR A CA 1
ATOM 519 C C . TYR A 1 70 ? 22.141 38.601 -2.125 1.00 93.25 70 TYR A C 1
ATOM 521 O O . TYR A 1 70 ? 21.811 37.818 -1.233 1.00 93.25 70 TYR A O 1
ATOM 529 N N . ILE A 1 71 ? 21.790 39.889 -2.124 1.00 93.88 71 ILE A N 1
ATOM 530 C CA . ILE A 1 71 ? 21.013 40.492 -1.037 1.00 93.88 71 ILE A CA 1
ATOM 531 C C . ILE A 1 71 ? 19.615 39.870 -0.986 1.00 93.88 71 ILE A C 1
ATOM 533 O O . ILE A 1 71 ? 19.163 39.483 0.087 1.00 93.88 71 ILE A O 1
ATOM 537 N N . ALA A 1 72 ? 18.953 39.698 -2.133 1.00 93.25 72 ALA A N 1
ATOM 538 C CA . ALA A 1 72 ? 17.625 39.099 -2.185 1.00 93.25 72 ALA A CA 1
ATOM 539 C C . ALA A 1 72 ? 17.616 37.675 -1.610 1.00 93.25 72 ALA A C 1
ATOM 541 O O . ALA A 1 72 ? 16.730 37.336 -0.826 1.00 93.25 72 ALA A O 1
ATOM 542 N N . ARG A 1 73 ? 18.616 36.849 -1.945 1.00 92.06 73 ARG A N 1
ATOM 543 C CA . ARG A 1 73 ? 18.746 35.482 -1.420 1.00 92.06 73 ARG A CA 1
ATOM 544 C C . ARG A 1 73 ? 19.046 35.464 0.070 1.00 92.06 73 ARG A C 1
ATOM 546 O O . ARG A 1 73 ? 18.440 34.669 0.776 1.00 92.06 73 ARG A O 1
ATOM 553 N N . PHE A 1 74 ? 19.896 36.362 0.560 1.00 94.62 74 PHE A N 1
ATOM 554 C CA . PHE A 1 74 ? 20.143 36.503 1.994 1.00 94.62 74 PHE A CA 1
ATOM 555 C C . PHE A 1 74 ? 18.869 36.902 2.760 1.00 94.62 74 PHE A C 1
ATOM 557 O O . PHE A 1 74 ? 18.511 36.252 3.739 1.00 94.62 74 PHE A O 1
ATOM 564 N N . VAL A 1 75 ? 18.137 37.914 2.280 1.00 94.62 75 VAL A N 1
ATOM 565 C CA . VAL A 1 75 ? 16.886 38.390 2.899 1.00 94.62 75 VAL A CA 1
ATOM 566 C C . VAL A 1 75 ? 15.806 37.305 2.887 1.00 94.62 75 VAL A C 1
ATOM 568 O O . VAL A 1 75 ? 15.175 37.065 3.913 1.00 94.62 75 VAL A O 1
ATOM 571 N N . GLY A 1 76 ? 15.630 36.601 1.764 1.00 92.19 76 GLY A N 1
ATOM 572 C CA . GLY A 1 76 ? 14.705 35.465 1.683 1.00 92.19 76 GLY A CA 1
ATOM 573 C C . GLY A 1 76 ? 15.121 34.323 2.610 1.00 92.19 76 GLY A C 1
ATOM 574 O O . GLY A 1 76 ? 14.279 33.704 3.256 1.00 92.19 76 GLY A O 1
ATOM 575 N N . GLY A 1 77 ? 16.431 34.105 2.752 1.00 91.31 77 GLY A N 1
ATOM 576 C CA . GLY A 1 77 ? 17.008 33.138 3.676 1.00 91.31 77 GLY A CA 1
ATOM 577 C C . GLY A 1 77 ? 16.578 33.379 5.119 1.00 91.31 77 GLY A C 1
ATOM 578 O O . GLY A 1 77 ? 16.170 32.429 5.778 1.00 91.31 77 GLY A O 1
ATOM 579 N N . ILE A 1 78 ? 16.590 34.633 5.593 1.00 92.12 78 ILE A N 1
ATOM 580 C CA . ILE A 1 78 ? 16.151 34.990 6.957 1.00 92.12 78 ILE A CA 1
ATOM 581 C C . ILE A 1 78 ? 14.743 34.452 7.232 1.00 92.12 78 ILE A C 1
ATOM 583 O O . ILE A 1 78 ? 14.519 33.812 8.263 1.00 92.12 78 ILE A O 1
ATOM 587 N N . SER A 1 79 ? 13.812 34.646 6.296 1.00 91.75 79 SER A N 1
ATOM 588 C CA . SER A 1 79 ? 12.453 34.126 6.445 1.00 91.75 79 SER A CA 1
ATOM 589 C C . SER A 1 79 ? 12.385 32.602 6.361 1.00 91.75 79 SER A C 1
ATOM 591 O O . SER A 1 79 ? 11.690 31.997 7.176 1.00 91.75 79 SER A O 1
ATOM 593 N N . VAL A 1 80 ? 13.136 31.961 5.455 1.00 89.12 80 VAL A N 1
ATOM 594 C CA . VAL A 1 80 ? 13.198 30.488 5.360 1.00 89.12 80 VAL A CA 1
ATOM 595 C C . VAL A 1 80 ? 13.675 29.881 6.680 1.00 89.12 80 VAL A C 1
ATOM 597 O O . VAL A 1 80 ? 12.981 29.046 7.258 1.00 89.12 80 VAL A O 1
ATOM 600 N N . GLY A 1 81 ? 14.810 30.341 7.209 1.00 86.25 81 GLY A N 1
ATOM 601 C CA . GLY A 1 81 ? 15.372 29.816 8.453 1.00 86.25 81 GLY A CA 1
ATOM 602 C C . GLY A 1 81 ? 14.456 30.014 9.656 1.00 86.25 81 GLY A C 1
ATOM 603 O O . GLY A 1 81 ? 14.263 29.085 10.441 1.00 86.25 81 GLY A O 1
ATOM 604 N N . ALA A 1 82 ? 13.832 31.189 9.771 1.00 87.44 82 ALA A N 1
ATOM 605 C CA . ALA A 1 82 ? 12.857 31.448 10.823 1.00 87.44 82 ALA A CA 1
ATOM 606 C C . ALA A 1 82 ? 11.594 30.579 10.669 1.00 87.44 82 ALA A C 1
ATOM 608 O O . ALA A 1 82 ? 11.095 30.042 11.658 1.00 87.44 82 ALA A O 1
ATOM 609 N N . SER A 1 83 ? 11.107 30.360 9.443 1.00 87.38 83 SER A N 1
ATOM 610 C CA . SER A 1 83 ? 9.927 29.521 9.185 1.00 87.38 83 SER A CA 1
ATOM 611 C C . SER A 1 83 ? 10.143 28.054 9.580 1.00 87.38 83 SER A C 1
ATOM 613 O O . SER A 1 83 ? 9.249 27.451 10.174 1.00 87.38 83 SER A O 1
ATOM 615 N N . CYS A 1 84 ? 11.348 27.507 9.369 1.00 82.19 84 CYS A N 1
ATOM 616 C CA . CYS A 1 84 ? 11.708 26.146 9.783 1.00 82.19 84 CYS A CA 1
ATOM 617 C C . CYS A 1 84 ? 11.677 25.943 11.305 1.00 82.19 84 CYS A C 1
ATOM 619 O O . CYS A 1 84 ? 11.540 24.813 11.763 1.00 82.19 84 CYS A O 1
ATOM 621 N N . VAL A 1 85 ? 11.788 27.020 12.088 1.00 80.69 85 VAL A N 1
ATOM 622 C CA . VAL A 1 85 ? 11.648 26.981 13.551 1.00 80.69 85 VAL A CA 1
ATOM 623 C C . VAL A 1 85 ? 10.190 27.211 13.960 1.00 80.69 85 VAL A C 1
ATOM 625 O O . VAL A 1 85 ? 9.654 26.488 14.801 1.00 80.69 85 VAL A O 1
ATOM 628 N N . LEU A 1 86 ? 9.521 28.201 13.363 1.00 84.00 86 LEU A N 1
ATOM 629 C CA . LEU A 1 86 ? 8.198 28.649 13.804 1.00 84.00 86 LEU A CA 1
ATOM 630 C C . LEU A 1 86 ? 7.043 27.761 13.342 1.00 84.00 86 LEU A C 1
ATOM 632 O O . LEU A 1 86 ? 6.124 27.526 14.124 1.00 84.00 86 LEU A O 1
ATOM 636 N N . VAL A 1 87 ? 7.071 27.256 12.105 1.00 85.62 87 VAL A N 1
ATOM 637 C CA . VAL A 1 87 ? 5.960 26.466 11.548 1.00 85.62 87 VAL A CA 1
ATOM 638 C C . VAL A 1 87 ? 5.776 25.142 12.302 1.00 85.62 87 VAL A C 1
ATOM 640 O O . VAL A 1 87 ? 4.659 24.894 12.761 1.00 85.62 87 VAL A O 1
ATOM 643 N N . PRO A 1 88 ? 6.824 24.318 12.534 1.00 75.69 88 PRO A N 1
ATOM 644 C CA . PRO A 1 88 ? 6.667 23.088 13.311 1.00 75.69 88 PRO A CA 1
ATOM 645 C C . PRO A 1 88 ? 6.239 23.355 14.758 1.00 75.69 88 PRO A C 1
ATOM 647 O O . PRO A 1 88 ? 5.454 22.591 15.316 1.00 75.69 88 PRO A O 1
ATOM 650 N N . THR A 1 89 ? 6.713 24.456 15.351 1.00 77.69 89 THR A N 1
ATOM 651 C CA . THR A 1 89 ? 6.343 24.868 16.714 1.00 77.69 89 THR A CA 1
ATOM 652 C C . THR A 1 89 ? 4.861 25.233 16.795 1.00 77.69 89 THR A C 1
ATOM 654 O O . THR A 1 89 ? 4.151 24.718 17.654 1.00 77.69 89 THR A O 1
ATOM 657 N N . TYR A 1 90 ? 4.362 26.045 15.860 1.00 85.75 90 TYR A N 1
ATOM 658 C CA . TYR A 1 90 ? 2.947 26.408 15.803 1.00 85.75 90 TYR A CA 1
ATOM 659 C C . TYR A 1 90 ? 2.056 25.181 15.571 1.00 85.75 90 TYR A C 1
ATOM 661 O O . TYR A 1 90 ? 1.076 25.001 16.287 1.00 85.75 90 TYR A O 1
ATOM 669 N N . ILE A 1 91 ? 2.432 24.286 14.646 1.00 82.12 91 ILE A N 1
ATOM 670 C CA . ILE A 1 91 ? 1.710 23.025 14.409 1.00 82.12 91 ILE A CA 1
ATOM 671 C C . ILE A 1 91 ? 1.662 22.170 15.682 1.00 82.12 91 ILE A C 1
ATOM 673 O O . ILE A 1 91 ? 0.606 21.642 16.022 1.00 82.12 91 ILE A O 1
ATOM 677 N N . ALA A 1 92 ? 2.778 22.037 16.402 1.00 74.44 92 ALA A N 1
ATOM 678 C CA . ALA A 1 92 ? 2.844 21.219 17.610 1.00 74.44 92 ALA A CA 1
ATOM 679 C C . ALA A 1 92 ? 1.950 21.744 18.747 1.00 74.44 92 ALA A C 1
ATOM 681 O O . ALA A 1 92 ? 1.391 20.934 19.491 1.00 74.44 92 ALA A O 1
ATOM 682 N N . GLU A 1 93 ? 1.809 23.068 18.859 1.00 80.50 93 GLU A N 1
ATOM 683 C CA . GLU A 1 93 ? 1.016 23.737 19.896 1.00 80.50 93 GLU A CA 1
ATOM 684 C C . GLU A 1 93 ? -0.494 23.770 19.598 1.00 80.50 93 GLU A C 1
ATOM 686 O O . GLU A 1 93 ? -1.287 23.836 20.534 1.00 80.50 93 GLU A O 1
ATOM 691 N N . ILE A 1 94 ? -0.914 23.701 18.327 1.00 84.94 94 ILE A N 1
ATOM 692 C CA . ILE A 1 94 ? -2.345 23.666 17.949 1.00 84.94 94 ILE A CA 1
ATOM 693 C C . ILE A 1 94 ? -2.878 22.236 17.747 1.00 84.94 94 ILE A C 1
ATOM 695 O O . ILE A 1 94 ? -4.078 21.971 17.902 1.00 84.94 94 ILE A O 1
ATOM 699 N N . ALA A 1 95 ? -2.001 21.297 17.380 1.00 78.38 95 ALA A N 1
ATOM 700 C CA . ALA A 1 95 ? -2.376 19.921 17.081 1.00 78.38 95 ALA A CA 1
ATOM 701 C C . ALA A 1 95 ? -2.736 19.137 18.347 1.00 78.38 95 ALA A C 1
ATOM 703 O O . ALA A 1 95 ? -2.016 19.179 19.347 1.00 78.38 95 ALA A O 1
ATOM 704 N N . SER A 1 96 ? -3.805 18.341 18.267 1.00 73.31 96 SER A N 1
ATOM 705 C CA . SER A 1 96 ? -4.111 17.345 19.292 1.00 73.31 96 SER A CA 1
ATOM 706 C C . SER A 1 96 ? -3.017 16.263 19.345 1.00 73.31 96 SER A C 1
ATOM 708 O O . SER A 1 96 ? -2.379 15.983 18.319 1.00 73.31 96 SER A O 1
ATOM 710 N N . PRO A 1 97 ? -2.810 15.594 20.496 1.00 63.16 97 PRO A N 1
ATOM 711 C CA . PRO A 1 97 ? -1.811 14.530 20.627 1.00 63.16 97 PRO A CA 1
ATOM 712 C C . PRO A 1 97 ? -1.944 13.420 19.571 1.00 63.16 97 PRO A C 1
ATOM 714 O O . PRO A 1 97 ? -0.940 12.885 19.106 1.00 63.16 97 PRO A O 1
ATOM 717 N N . SER A 1 98 ? -3.171 13.120 19.134 1.00 56.84 98 SER A N 1
ATOM 718 C CA . SER A 1 98 ? -3.468 12.116 18.106 1.00 56.84 98 SER A CA 1
ATOM 719 C C . SER A 1 98 ? -3.139 12.559 16.673 1.00 56.84 98 SER A C 1
ATOM 721 O O . SER A 1 98 ? -2.858 11.708 15.830 1.00 56.84 98 SER A O 1
ATOM 723 N N . ALA A 1 99 ? -3.140 13.865 16.382 1.00 61.84 99 ALA A N 1
ATOM 724 C CA . ALA A 1 99 ? -2.909 14.414 15.040 1.00 61.84 99 ALA A CA 1
ATOM 725 C C . ALA A 1 99 ? -1.504 15.016 14.843 1.00 61.84 99 ALA A C 1
ATOM 727 O O . ALA A 1 99 ? -1.098 15.271 13.706 1.00 61.84 99 ALA A O 1
ATOM 728 N N . ARG A 1 100 ? -0.745 15.229 15.928 1.00 62.59 100 ARG A N 1
ATOM 729 C CA . ARG A 1 100 ? 0.542 15.947 15.929 1.00 62.59 100 ARG A CA 1
ATOM 730 C C . ARG A 1 100 ? 1.582 15.350 14.976 1.00 62.59 100 ARG A C 1
ATOM 732 O O . ARG A 1 100 ? 2.206 16.098 14.229 1.00 62.59 100 ARG A O 1
ATOM 739 N N . GLY A 1 101 ? 1.729 14.023 14.950 1.00 57.47 101 GLY A N 1
ATOM 740 C CA . GLY A 1 101 ? 2.659 13.342 14.034 1.00 57.47 101 GLY A CA 1
ATOM 741 C C . GLY A 1 101 ? 2.283 13.529 12.560 1.00 57.47 101 GLY A C 1
ATOM 742 O O . GLY A 1 101 ? 3.121 13.885 11.734 1.00 57.47 101 GLY A O 1
ATOM 743 N N . THR A 1 102 ? 0.990 13.407 12.237 1.00 59.12 102 THR A N 1
ATOM 744 C CA . THR A 1 102 ? 0.485 13.561 10.861 1.00 59.12 102 THR A CA 1
ATOM 745 C C . THR A 1 102 ? 0.609 15.001 10.361 1.00 59.12 102 THR A C 1
ATOM 747 O O . THR A 1 102 ? 1.091 15.221 9.252 1.00 59.12 102 THR A O 1
ATOM 750 N N . LEU A 1 103 ? 0.231 15.991 11.176 1.00 67.19 103 LEU A N 1
ATOM 751 C CA . LEU A 1 103 ? 0.366 17.407 10.817 1.00 67.19 103 LEU A CA 1
ATOM 752 C C . LEU A 1 103 ? 1.838 17.832 10.702 1.00 67.19 103 LEU A C 1
ATOM 754 O O . LEU A 1 103 ? 2.184 18.596 9.802 1.00 67.19 103 LEU A O 1
ATOM 758 N N . GLY A 1 104 ? 2.717 17.289 11.550 1.00 63.34 104 GLY A N 1
ATOM 759 C CA . GLY A 1 104 ? 4.163 17.485 11.434 1.00 63.34 104 GLY A CA 1
ATOM 760 C C . GLY A 1 104 ? 4.741 16.908 10.139 1.00 63.34 104 GLY A C 1
ATOM 761 O O . GLY A 1 104 ? 5.598 17.526 9.516 1.00 63.34 104 GLY A O 1
ATOM 762 N N . ALA A 1 105 ? 4.241 15.764 9.674 1.00 63.31 105 ALA A N 1
ATOM 763 C CA . ALA A 1 105 ? 4.706 15.153 8.432 1.00 63.31 105 ALA A CA 1
ATOM 764 C C . ALA A 1 105 ? 4.193 15.870 7.165 1.00 63.31 105 ALA A C 1
ATOM 766 O O . ALA A 1 105 ? 4.883 15.909 6.143 1.00 63.31 105 ALA A O 1
ATOM 767 N N . ILE A 1 106 ? 3.018 16.505 7.243 1.00 69.94 106 ILE A N 1
ATOM 768 C CA . ILE A 1 106 ? 2.464 17.343 6.168 1.00 69.94 106 ILE A CA 1
ATOM 769 C C . ILE A 1 106 ? 3.390 18.528 5.843 1.00 69.94 106 ILE A C 1
ATOM 771 O O . ILE A 1 106 ? 3.518 18.888 4.674 1.00 69.94 106 ILE A O 1
ATOM 775 N N . PHE A 1 107 ? 4.098 19.088 6.830 1.00 74.56 107 PHE A N 1
ATOM 776 C CA . PHE A 1 107 ? 5.089 20.148 6.599 1.00 74.56 107 PHE A CA 1
ATOM 777 C C . PHE A 1 107 ? 6.151 19.739 5.560 1.00 74.56 107 PHE A C 1
ATOM 779 O O . PHE A 1 107 ? 6.408 20.478 4.609 1.00 74.56 107 PHE A O 1
ATOM 786 N N . GLN A 1 108 ? 6.706 18.528 5.681 1.00 69.56 108 GLN A N 1
ATOM 787 C CA . GLN A 1 108 ? 7.707 18.011 4.741 1.00 69.56 108 GLN A CA 1
ATOM 788 C C . GLN A 1 108 ? 7.115 17.748 3.347 1.00 69.56 108 GLN A C 1
ATOM 790 O O . GLN A 1 108 ? 7.785 17.964 2.336 1.00 69.56 108 GLN A O 1
ATOM 795 N N . LEU A 1 109 ? 5.856 17.304 3.280 1.00 74.56 109 LEU A N 1
ATOM 796 C CA . LEU A 1 109 ? 5.150 17.094 2.016 1.00 74.56 109 LEU A CA 1
ATOM 797 C C . LEU A 1 109 ? 4.966 18.410 1.245 1.00 74.56 109 LEU A C 1
ATOM 799 O O . LEU A 1 109 ? 5.236 18.453 0.046 1.00 74.56 109 LEU A O 1
ATOM 803 N N . PHE A 1 110 ? 4.555 19.488 1.919 1.00 82.38 110 PHE A N 1
ATOM 804 C CA . PHE A 1 110 ? 4.403 20.802 1.282 1.00 82.38 110 PHE A CA 1
ATOM 805 C C . PHE A 1 110 ? 5.740 21.393 0.824 1.00 82.38 110 PHE A C 1
ATOM 807 O O . PHE A 1 110 ? 5.790 22.034 -0.226 1.00 82.38 110 PHE A O 1
ATOM 814 N N . LEU A 1 111 ? 6.832 21.120 1.546 1.00 81.00 111 LEU A N 1
ATOM 815 C CA . LEU A 1 111 ? 8.180 21.474 1.098 1.00 81.00 111 LEU A CA 1
ATOM 816 C C . LEU A 1 111 ? 8.510 20.774 -0.232 1.00 81.00 111 LEU A C 1
ATOM 818 O O . LEU A 1 111 ? 8.919 21.430 -1.190 1.00 81.00 111 LEU A O 1
ATOM 822 N N . ALA A 1 112 ? 8.261 19.464 -0.332 1.00 79.88 112 ALA A N 1
ATOM 823 C CA . ALA A 1 112 ? 8.479 18.714 -1.570 1.00 79.88 112 ALA A CA 1
ATOM 824 C C . ALA A 1 112 ? 7.555 19.178 -2.714 1.00 79.88 112 ALA A C 1
ATOM 826 O O . ALA A 1 112 ? 7.996 19.289 -3.858 1.00 79.88 112 ALA A O 1
ATOM 827 N N . PHE A 1 113 ? 6.300 19.522 -2.413 1.00 81.88 113 PHE A N 1
ATOM 828 C CA . PHE A 1 113 ? 5.373 20.095 -3.391 1.00 81.88 113 PHE A CA 1
ATOM 829 C C . PHE A 1 113 ? 5.883 21.430 -3.959 1.00 81.88 113 PHE A C 1
ATOM 831 O O . PHE A 1 113 ? 5.830 21.640 -5.170 1.00 81.88 113 PHE A O 1
ATOM 838 N N . GLY A 1 114 ? 6.446 22.303 -3.117 1.00 85.69 114 GLY A N 1
ATOM 839 C CA . GLY A 1 114 ? 7.068 23.554 -3.561 1.00 85.69 114 GLY A CA 1
ATOM 840 C C . GLY A 1 114 ? 8.258 23.338 -4.505 1.00 85.69 114 GLY A C 1
ATOM 841 O O . GLY A 1 114 ? 8.405 24.065 -5.492 1.00 85.69 114 GLY A O 1
ATOM 842 N N . ILE A 1 115 ? 9.069 22.302 -4.257 1.00 85.06 115 ILE A N 1
ATOM 843 C CA . ILE A 1 115 ? 10.176 21.906 -5.144 1.00 85.06 115 ILE A CA 1
ATOM 844 C C . ILE A 1 115 ? 9.634 21.479 -6.518 1.00 85.06 115 ILE A C 1
ATOM 846 O O . ILE A 1 115 ? 10.098 21.988 -7.539 1.00 85.06 115 ILE A O 1
ATOM 850 N N . VAL A 1 116 ? 8.618 20.607 -6.555 1.00 81.50 116 VAL A N 1
ATOM 851 C CA . VAL A 1 116 ? 7.969 20.166 -7.807 1.00 81.50 116 VAL A CA 1
ATOM 852 C C . VAL A 1 116 ? 7.404 21.351 -8.580 1.00 81.50 116 VAL A C 1
ATOM 854 O O . VAL A 1 116 ? 7.688 21.499 -9.768 1.00 81.50 116 VAL A O 1
ATOM 857 N N . LEU A 1 117 ? 6.647 22.217 -7.901 1.00 85.50 117 LEU A N 1
ATOM 858 C CA . LEU A 1 117 ? 6.048 23.401 -8.507 1.00 85.50 117 LEU A CA 1
ATOM 859 C C . LEU A 1 117 ? 7.120 24.288 -9.155 1.00 85.50 117 LEU A C 1
ATOM 861 O O . LEU A 1 117 ? 6.947 24.738 -10.285 1.00 85.50 117 LEU A O 1
ATOM 865 N N . THR A 1 118 ? 8.254 24.479 -8.479 1.00 87.12 118 THR A N 1
ATOM 866 C CA . THR A 1 118 ? 9.358 25.304 -8.985 1.00 87.12 118 THR A CA 1
ATOM 867 C C . THR A 1 118 ? 10.063 24.668 -10.185 1.00 87.12 118 THR A C 1
ATOM 869 O O . THR A 1 118 ? 10.389 25.388 -11.125 1.00 87.12 118 THR A O 1
ATOM 872 N N . PHE A 1 119 ? 10.274 23.347 -10.211 1.00 83.44 119 PHE A N 1
ATOM 873 C CA . PHE A 1 119 ? 10.867 22.674 -11.377 1.00 83.44 119 PHE A CA 1
ATOM 874 C C . PHE A 1 119 ? 9.942 22.701 -12.600 1.00 83.44 119 PHE A C 1
ATOM 876 O O . PHE A 1 119 ? 10.399 22.982 -13.707 1.00 83.44 119 PHE A O 1
ATOM 883 N N . VAL A 1 120 ? 8.639 22.473 -12.407 1.00 82.25 120 VAL A N 1
ATOM 884 C CA . VAL A 1 120 ? 7.649 22.507 -13.496 1.00 82.25 120 VAL A CA 1
ATOM 885 C C . VAL A 1 120 ? 7.509 23.923 -14.053 1.00 82.25 120 VAL A C 1
ATOM 887 O O . VAL A 1 120 ? 7.688 24.137 -15.254 1.00 82.25 120 VAL A O 1
ATOM 890 N N . LEU A 1 121 ? 7.250 24.912 -13.191 1.00 83.69 121 LEU A N 1
ATOM 891 C CA . LEU A 1 121 ? 7.125 26.305 -13.619 1.00 83.69 121 LEU A CA 1
ATOM 892 C C . LEU A 1 121 ? 8.450 26.826 -14.185 1.00 83.69 121 LEU A C 1
ATOM 894 O O . LEU A 1 121 ? 8.465 27.440 -15.245 1.00 83.69 121 LEU A O 1
ATOM 898 N N . GLY A 1 122 ? 9.580 26.519 -13.549 1.00 83.06 122 GLY A N 1
ATOM 899 C CA . GLY A 1 122 ? 10.901 26.948 -14.009 1.00 83.06 122 GLY A CA 1
ATOM 900 C C . GLY A 1 122 ? 11.295 26.417 -15.390 1.00 83.06 122 GLY A C 1
ATOM 901 O O . GLY A 1 122 ? 12.099 27.057 -16.062 1.00 83.06 122 GLY A O 1
ATOM 902 N N . SER A 1 123 ? 10.716 25.294 -15.830 1.00 80.62 123 SER A N 1
ATOM 903 C CA . SER A 1 123 ? 10.917 24.756 -17.184 1.00 80.62 123 SER A CA 1
ATOM 904 C C . SER A 1 123 ? 10.011 25.389 -18.251 1.00 80.62 123 SER A C 1
ATOM 906 O O . SER A 1 123 ? 10.319 25.309 -19.437 1.00 80.62 123 SER A O 1
ATOM 908 N N . THR A 1 124 ? 8.900 26.018 -17.848 1.00 79.88 124 THR A N 1
ATOM 909 C CA . THR A 1 124 ? 7.828 26.467 -18.758 1.00 79.88 124 THR A CA 1
ATOM 910 C C . THR A 1 124 ? 7.680 27.984 -18.836 1.00 79.88 124 THR A C 1
ATOM 912 O O . THR A 1 124 ? 7.283 28.502 -19.879 1.00 79.88 124 THR A O 1
ATOM 915 N N . VAL A 1 125 ? 7.993 28.713 -17.760 1.00 85.44 125 VAL A N 1
ATOM 916 C CA . VAL A 1 125 ? 7.811 30.168 -17.676 1.00 85.44 125 VAL A CA 1
ATOM 917 C C . VAL A 1 125 ? 9.138 30.921 -17.613 1.00 85.44 125 VAL A C 1
ATOM 919 O O . VAL A 1 125 ? 10.181 30.387 -17.240 1.00 85.44 125 VAL A O 1
ATOM 922 N N . SER A 1 126 ? 9.104 32.209 -17.963 1.00 84.50 126 SER A N 1
ATOM 923 C CA . SER A 1 126 ? 10.283 33.073 -17.871 1.00 84.50 126 SER A CA 1
ATOM 924 C C . SER A 1 126 ? 10.680 33.350 -16.416 1.00 84.50 126 SER A C 1
ATOM 926 O O . SER A 1 126 ? 9.859 33.291 -15.500 1.00 84.50 126 SER A O 1
ATOM 928 N N . TYR A 1 127 ? 11.944 33.732 -16.209 1.00 83.81 127 TYR A N 1
ATOM 929 C CA . TYR A 1 127 ? 12.501 34.075 -14.894 1.00 83.81 127 TYR A CA 1
ATOM 930 C C . TYR A 1 127 ? 11.641 35.088 -14.111 1.00 83.81 127 TYR A C 1
ATOM 932 O O . TYR A 1 127 ? 11.397 34.910 -12.918 1.00 83.81 127 TYR A O 1
ATOM 940 N N . THR A 1 128 ? 11.148 36.135 -14.779 1.00 85.38 128 THR A N 1
ATOM 941 C CA . THR A 1 128 ? 10.338 37.186 -14.146 1.00 85.38 128 THR A CA 1
ATOM 942 C C . THR A 1 128 ? 8.947 36.680 -13.773 1.00 85.38 128 THR A C 1
ATOM 944 O O . THR A 1 128 ? 8.473 36.958 -12.674 1.00 85.38 128 THR A O 1
ATOM 947 N N . VAL A 1 129 ? 8.308 35.902 -14.655 1.00 87.69 129 VAL A N 1
ATOM 948 C CA . VAL A 1 129 ? 6.984 35.315 -14.392 1.00 87.69 129 VAL A CA 1
ATOM 949 C C . VAL A 1 129 ? 7.065 34.316 -13.239 1.00 87.69 129 VAL A C 1
ATOM 951 O O . VAL A 1 129 ? 6.214 34.351 -12.356 1.00 87.69 129 VAL A O 1
ATOM 954 N N . LEU A 1 130 ? 8.125 33.502 -13.178 1.00 87.94 130 LEU A N 1
ATOM 955 C CA . LEU A 1 130 ? 8.380 32.607 -12.049 1.00 87.94 130 LEU A CA 1
ATOM 956 C C . LEU A 1 130 ? 8.480 33.384 -10.728 1.00 87.94 130 LEU A C 1
ATOM 958 O O . LEU A 1 130 ? 7.841 33.011 -9.749 1.00 87.94 130 LEU A O 1
ATOM 962 N N . GLY A 1 131 ? 9.230 34.492 -10.710 1.00 88.19 131 GLY A N 1
ATOM 963 C CA . GLY A 1 131 ? 9.345 35.356 -9.532 1.00 88.19 131 GLY A CA 1
ATOM 964 C C . GLY A 1 131 ? 8.003 35.943 -9.076 1.00 88.19 131 GLY A C 1
ATOM 965 O O . GLY A 1 131 ? 7.724 35.960 -7.878 1.00 88.19 131 GLY A O 1
ATOM 966 N N . ILE A 1 132 ? 7.151 36.370 -10.016 1.00 90.44 132 ILE A N 1
ATOM 967 C CA . ILE A 1 132 ? 5.801 36.883 -9.722 1.00 90.44 132 ILE A CA 1
ATOM 968 C C . ILE A 1 132 ? 4.914 35.782 -9.134 1.00 90.44 132 ILE A C 1
ATOM 970 O O . ILE A 1 132 ? 4.252 36.011 -8.124 1.00 90.44 132 ILE A O 1
ATOM 974 N N . LEU A 1 133 ? 4.914 34.588 -9.735 1.00 89.56 133 LEU A N 1
ATOM 975 C CA . LEU A 1 133 ? 4.117 33.456 -9.258 1.00 89.56 133 LEU A CA 1
ATOM 976 C C . LEU A 1 133 ? 4.534 33.033 -7.844 1.00 89.56 133 LEU A C 1
ATOM 978 O O . LEU A 1 133 ? 3.669 32.849 -6.992 1.00 89.56 133 LEU A O 1
ATOM 982 N N . CYS A 1 134 ? 5.838 32.954 -7.562 1.00 89.00 134 CYS A N 1
ATOM 983 C CA . CYS A 1 134 ? 6.331 32.659 -6.216 1.00 89.00 134 CYS A CA 1
ATOM 984 C C . CYS A 1 134 ? 5.968 33.761 -5.207 1.00 89.00 134 CYS A C 1
ATOM 986 O O . CYS A 1 134 ? 5.557 33.455 -4.091 1.00 89.00 134 CYS A O 1
ATOM 988 N N . GLY A 1 135 ? 6.048 35.038 -5.598 1.00 89.75 135 GLY A N 1
ATOM 989 C CA . GLY A 1 135 ? 5.604 36.150 -4.753 1.00 89.75 135 GLY A CA 1
ATOM 990 C C . GLY A 1 135 ? 4.097 36.126 -4.463 1.00 89.75 135 GLY A C 1
ATOM 991 O O . GLY A 1 135 ? 3.679 36.454 -3.354 1.00 89.75 135 GLY A O 1
ATOM 992 N N . LEU A 1 136 ? 3.271 35.690 -5.420 1.00 90.69 136 LEU A N 1
ATOM 993 C CA . LEU A 1 136 ? 1.820 35.569 -5.243 1.00 90.69 136 LEU A CA 1
ATOM 994 C C . LEU A 1 136 ? 1.449 34.519 -4.185 1.00 90.69 136 LEU A C 1
ATOM 996 O O . LEU A 1 136 ? 0.498 34.732 -3.434 1.00 90.69 136 LEU A O 1
ATOM 1000 N N . VAL A 1 137 ? 2.206 33.420 -4.085 1.00 89.50 137 VAL A N 1
ATOM 1001 C CA . VAL A 1 137 ? 2.001 32.395 -3.044 1.00 89.50 137 VAL A CA 1
ATOM 1002 C C . VAL A 1 137 ? 2.126 33.003 -1.642 1.00 89.50 137 VAL A C 1
ATOM 1004 O O . VAL A 1 137 ? 1.305 32.711 -0.774 1.00 89.50 137 VAL A O 1
ATOM 1007 N N . GLU A 1 138 ? 3.075 33.917 -1.437 1.00 89.38 138 GLU A N 1
ATOM 1008 C CA . GLU A 1 138 ? 3.251 34.624 -0.159 1.00 89.38 138 GLU A CA 1
ATOM 1009 C C . GLU A 1 138 ? 2.089 35.583 0.143 1.00 89.38 138 GLU A C 1
ATOM 1011 O O . GLU A 1 138 ? 1.634 35.688 1.283 1.00 89.38 138 GLU A O 1
ATOM 1016 N N . VAL A 1 139 ? 1.543 36.251 -0.879 1.00 90.69 139 VAL A N 1
ATOM 1017 C CA . VAL A 1 139 ? 0.345 37.095 -0.722 1.00 90.69 139 VAL A CA 1
ATOM 1018 C C . VAL A 1 139 ? -0.866 36.251 -0.318 1.00 90.69 139 VAL A C 1
ATOM 1020 O O . VAL A 1 139 ? -1.618 36.640 0.579 1.00 90.69 139 VAL A O 1
ATOM 1023 N N . ILE A 1 140 ? -1.035 35.076 -0.933 1.00 91.00 140 ILE A N 1
ATOM 1024 C CA . ILE A 1 140 ? -2.087 34.116 -0.571 1.00 91.00 140 ILE A CA 1
ATOM 1025 C C . ILE A 1 140 ? -1.898 33.643 0.873 1.00 91.00 140 ILE A C 1
ATOM 1027 O O . ILE A 1 140 ? -2.875 33.585 1.621 1.00 91.00 140 ILE A O 1
ATOM 1031 N N . PHE A 1 141 ? -0.660 33.357 1.289 1.00 90.38 141 PHE A N 1
ATOM 1032 C CA . PHE A 1 141 ? -0.356 32.998 2.672 1.00 90.38 141 PHE A CA 1
ATOM 1033 C C . PHE A 1 141 ? -0.791 34.096 3.650 1.00 90.38 141 PHE A C 1
ATOM 1035 O O . PHE A 1 141 ? -1.513 33.792 4.596 1.00 90.38 141 PHE A O 1
ATOM 1042 N N . ILE A 1 142 ? -0.442 35.366 3.409 1.00 91.50 142 ILE A N 1
ATOM 1043 C CA . ILE A 1 142 ? -0.882 36.480 4.267 1.00 91.50 142 ILE A CA 1
ATOM 1044 C C . ILE A 1 142 ? -2.413 36.539 4.326 1.00 91.50 142 ILE A C 1
ATOM 1046 O O . ILE A 1 142 ? -2.980 36.606 5.416 1.00 91.50 142 ILE A O 1
ATOM 1050 N N . ALA A 1 143 ? -3.085 36.484 3.171 1.00 90.12 143 ALA A N 1
ATOM 1051 C CA . ALA A 1 143 ? -4.540 36.596 3.084 1.00 90.12 143 ALA A CA 1
ATOM 1052 C C . ALA A 1 143 ? -5.268 35.457 3.820 1.00 90.12 143 ALA A C 1
ATOM 1054 O O . ALA A 1 143 ? -6.263 35.701 4.504 1.00 90.12 143 ALA A O 1
ATOM 1055 N N . ALA A 1 144 ? -4.763 34.226 3.711 1.00 88.50 144 ALA A N 1
ATOM 1056 C CA . ALA A 1 144 ? -5.344 33.055 4.359 1.00 88.50 144 ALA A CA 1
ATOM 1057 C C . ALA A 1 144 ? -5.003 32.992 5.857 1.00 88.50 144 ALA A C 1
ATOM 1059 O O . ALA A 1 144 ? -5.877 32.768 6.694 1.00 88.50 144 ALA A O 1
ATOM 1060 N N . PHE A 1 145 ? -3.738 33.219 6.216 1.00 89.44 145 PHE A N 1
ATOM 1061 C CA . PHE A 1 145 ? -3.233 33.022 7.575 1.00 89.44 145 PHE A CA 1
ATOM 1062 C C . PHE A 1 145 ? -3.603 34.165 8.532 1.00 89.44 145 PHE A C 1
ATOM 1064 O O . PHE A 1 145 ? -3.586 33.986 9.750 1.00 89.44 145 PHE A O 1
ATOM 1071 N N . PHE A 1 146 ? -4.006 35.331 8.014 1.00 89.31 146 PHE A N 1
ATOM 1072 C CA . PHE A 1 146 ? -4.465 36.457 8.835 1.00 89.31 146 PHE A CA 1
ATOM 1073 C C . PHE A 1 146 ? -5.628 36.086 9.775 1.00 89.31 146 PHE A C 1
ATOM 1075 O O . PHE A 1 146 ? -5.689 36.573 10.909 1.00 89.31 146 PHE A O 1
ATOM 1082 N N . TRP A 1 147 ? -6.508 35.179 9.344 1.00 87.12 147 TRP A N 1
ATOM 1083 C CA . TRP A 1 147 ? -7.695 34.743 10.089 1.00 87.12 147 TRP A CA 1
ATOM 1084 C C . TRP A 1 147 ? -7.423 33.635 11.112 1.00 87.12 147 TRP A C 1
ATOM 1086 O O . TRP A 1 147 ? -8.281 33.353 11.944 1.00 87.12 147 TRP A O 1
ATOM 1096 N N . MET A 1 148 ? -6.233 33.029 11.094 1.00 89.19 148 MET A N 1
ATOM 1097 C CA . MET A 1 148 ? -5.887 31.953 12.025 1.00 89.19 148 MET A CA 1
ATOM 1098 C C . MET A 1 148 ? -5.758 32.480 13.463 1.00 89.19 148 MET A C 1
ATOM 1100 O O . MET A 1 148 ? -5.232 33.581 13.659 1.00 89.19 148 MET A O 1
ATOM 1104 N N . PRO A 1 149 ? -6.222 31.743 14.487 1.00 89.94 149 PRO A N 1
ATOM 1105 C CA . PRO A 1 149 ? -6.058 32.147 15.881 1.00 89.94 149 PRO A CA 1
ATOM 1106 C C . PRO A 1 149 ? -4.608 31.959 16.362 1.00 89.94 149 PRO A C 1
ATOM 1108 O O . PRO A 1 149 ? -3.799 31.268 15.742 1.00 89.94 149 PRO A O 1
ATOM 1111 N N . GLU A 1 150 ? -4.249 32.617 17.462 1.00 91.31 150 GLU A N 1
ATOM 1112 C CA . GLU A 1 150 ? -2.931 32.457 18.091 1.00 91.31 150 GLU A CA 1
ATOM 1113 C C . GLU A 1 150 ? -2.817 31.094 18.800 1.00 91.31 150 GLU A C 1
ATOM 1115 O O . GLU A 1 150 ? -3.825 30.448 19.087 1.00 91.31 150 GLU A O 1
ATOM 1120 N N . SER A 1 151 ? -1.590 30.649 19.075 1.00 89.94 151 SER A N 1
ATOM 1121 C CA . SER A 1 151 ? -1.331 29.409 19.810 1.00 89.94 151 SER A CA 1
ATOM 1122 C C . SER A 1 151 ? -2.015 29.400 21.193 1.00 89.94 151 SER A C 1
ATOM 1124 O O . SER A 1 151 ? -1.720 30.280 22.014 1.00 89.94 151 SER A O 1
ATOM 1126 N N . PRO A 1 152 ? -2.866 28.396 21.498 1.00 87.44 152 PRO A N 1
ATOM 1127 C CA . PRO A 1 152 ? -3.475 28.247 22.820 1.00 87.44 152 PRO A CA 1
ATOM 1128 C C . PRO A 1 152 ? -2.430 28.110 23.929 1.00 87.44 152 PRO A C 1
ATOM 1130 O O . PRO A 1 152 ? -2.552 28.748 24.973 1.00 87.44 152 PRO A O 1
ATOM 1133 N N . MET A 1 153 ? -1.360 27.355 23.663 1.00 84.38 153 MET A N 1
ATOM 1134 C CA . MET A 1 153 ? -0.263 27.121 24.601 1.00 84.38 153 MET A CA 1
ATOM 1135 C C . MET A 1 153 ? 0.430 28.431 25.003 1.00 84.38 153 MET A C 1
ATOM 1137 O O . MET A 1 153 ? 0.675 28.691 26.181 1.00 84.38 153 MET A O 1
ATOM 1141 N N . TRP A 1 154 ? 0.692 29.308 24.028 1.00 86.81 154 TRP A N 1
ATOM 1142 C CA . TRP A 1 154 ? 1.278 30.621 24.298 1.00 86.81 154 TRP A CA 1
ATOM 1143 C C . TRP A 1 154 ? 0.313 31.550 25.042 1.00 86.81 154 TRP A C 1
ATOM 1145 O O . TRP A 1 154 ? 0.729 32.248 25.965 1.00 86.81 154 TRP A O 1
ATOM 1155 N N . LEU A 1 155 ? -0.977 31.545 24.685 1.00 88.12 155 LEU A N 1
ATOM 1156 C CA . LEU A 1 155 ? -1.998 32.350 25.365 1.00 88.12 155 LEU A CA 1
ATOM 1157 C C . LEU A 1 155 ? -2.139 31.961 26.844 1.00 88.12 155 LEU A C 1
ATOM 1159 O O . LEU A 1 155 ? -2.214 32.852 27.693 1.00 88.12 155 LEU A O 1
ATOM 1163 N N . VAL A 1 156 ? -2.105 30.662 27.164 1.00 86.62 156 VAL A N 1
ATOM 1164 C CA . VAL A 1 156 ? -2.060 30.162 28.550 1.00 86.62 156 VAL A CA 1
ATOM 1165 C C . VAL A 1 156 ? -0.779 30.621 29.251 1.00 86.62 156 VAL A C 1
ATOM 1167 O O . VAL A 1 156 ? -0.857 31.141 30.363 1.00 86.62 156 VAL A O 1
ATOM 1170 N N . GLY A 1 157 ? 0.375 30.542 28.577 1.00 81.69 157 GLY A N 1
ATOM 1171 C CA . GLY A 1 157 ? 1.657 31.041 29.090 1.00 81.69 157 GLY A CA 1
ATOM 1172 C C . GLY A 1 157 ? 1.680 32.542 29.415 1.00 81.69 157 GLY A C 1
ATOM 1173 O O . GLY A 1 157 ? 2.388 32.968 30.322 1.00 81.69 157 GLY A O 1
ATOM 1174 N N . GLN A 1 158 ? 0.873 33.347 28.717 1.00 84.56 158 GLN A N 1
ATOM 1175 C CA . GLN A 1 158 ? 0.686 34.781 28.981 1.00 84.56 158 GLN A CA 1
ATOM 1176 C C . GLN A 1 158 ? -0.449 35.077 29.984 1.00 84.56 158 GLN A C 1
ATOM 1178 O O . GLN A 1 158 ? -0.790 36.238 30.204 1.00 84.56 158 GLN A O 1
ATOM 1183 N N . GLY A 1 159 ? -1.088 34.053 30.559 1.00 84.12 159 GLY A N 1
ATOM 1184 C CA . GLY A 1 159 ? -2.219 34.199 31.483 1.00 84.12 159 GLY A CA 1
ATOM 1185 C C . GLY A 1 159 ? -3.563 34.545 30.821 1.00 84.12 159 GLY A C 1
ATOM 1186 O O . GLY A 1 159 ? -4.540 34.821 31.518 1.00 84.12 159 GLY A O 1
ATOM 1187 N N . ARG A 1 160 ? -3.666 34.509 29.486 1.00 88.94 160 ARG A N 1
ATOM 1188 C CA . ARG A 1 160 ? -4.854 34.904 28.697 1.00 88.94 160 ARG A CA 1
ATOM 1189 C C . ARG A 1 160 ? -5.787 33.716 28.421 1.00 88.94 160 ARG A C 1
ATOM 1191 O O . ARG A 1 160 ? -6.096 33.400 27.273 1.00 88.94 160 ARG A O 1
ATOM 1198 N N . LYS A 1 161 ? -6.269 33.058 29.482 1.00 86.56 161 LYS A N 1
ATOM 1199 C CA . LYS A 1 161 ? -7.104 31.838 29.391 1.00 86.56 161 LYS A CA 1
ATOM 1200 C C . LYS A 1 161 ? -8.394 31.982 28.557 1.00 86.56 161 LYS A C 1
ATOM 1202 O O . LYS A 1 161 ? -8.691 31.059 27.802 1.00 86.56 161 LYS A O 1
ATOM 1207 N N . PRO A 1 162 ? -9.155 33.098 28.630 1.00 86.56 162 PRO A N 1
ATOM 1208 C CA . PRO A 1 162 ? -10.380 33.241 27.838 1.00 86.56 162 PRO A CA 1
ATOM 1209 C C . PRO A 1 162 ? -10.117 33.194 26.329 1.00 86.56 162 PRO A C 1
ATOM 1211 O O . PRO A 1 162 ? -10.864 32.575 25.580 1.00 86.56 162 PRO A O 1
ATOM 1214 N N . GLU A 1 163 ? -9.013 33.792 25.883 1.00 87.94 163 GLU A N 1
ATOM 1215 C CA . GLU A 1 163 ? -8.622 33.780 24.473 1.00 87.94 163 GLU A CA 1
ATOM 1216 C C . GLU A 1 163 ? -8.095 32.414 24.034 1.00 87.94 163 GLU A C 1
ATOM 1218 O O . GLU A 1 163 ? -8.354 31.996 22.907 1.00 87.94 163 GLU A O 1
ATOM 1223 N N . ALA A 1 164 ? -7.403 31.694 24.927 1.00 86.44 164 ALA A N 1
ATOM 1224 C CA . ALA A 1 164 ? -6.978 30.319 24.674 1.00 86.44 164 ALA A CA 1
ATOM 1225 C C . ALA A 1 164 ? -8.184 29.385 24.465 1.00 86.44 164 ALA A C 1
ATOM 1227 O O . ALA A 1 164 ? -8.154 28.547 23.568 1.00 86.44 164 ALA A O 1
ATOM 1228 N N . SER A 1 165 ? -9.265 29.580 25.231 1.00 85.50 165 SER A N 1
ATOM 1229 C CA . SER A 1 165 ? -10.521 28.835 25.067 1.00 85.50 165 SER A CA 1
ATOM 1230 C C . SER A 1 165 ? -11.178 29.097 23.710 1.00 85.50 165 SER A C 1
ATOM 1232 O O . SER A 1 165 ? -11.558 28.154 23.021 1.00 85.50 165 SER A O 1
ATOM 1234 N N . ILE A 1 166 ? -11.225 30.360 23.266 1.00 86.75 166 ILE A N 1
ATOM 1235 C CA . ILE A 1 166 ? -11.737 30.715 21.931 1.00 86.75 166 ILE A CA 1
ATOM 1236 C C . ILE A 1 166 ? -10.876 30.073 20.833 1.00 86.75 166 ILE A C 1
ATOM 1238 O O . ILE A 1 166 ? -11.412 29.491 19.891 1.00 86.75 166 ILE A O 1
ATOM 1242 N N . ALA A 1 167 ? -9.545 30.138 20.956 1.00 87.44 167 ALA A N 1
ATOM 1243 C CA . ALA A 1 167 ? -8.631 29.525 19.994 1.00 87.44 167 ALA A CA 1
ATOM 1244 C C . ALA A 1 167 ? -8.808 27.996 19.919 1.00 87.44 167 ALA A C 1
ATOM 1246 O O . ALA A 1 167 ? -8.862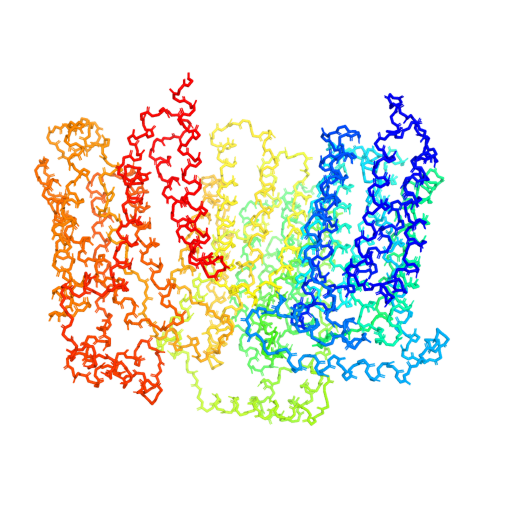 27.440 18.822 1.00 87.44 167 ALA A O 1
ATOM 1247 N N . LEU A 1 168 ? -8.960 27.318 21.063 1.00 86.12 168 LEU A N 1
ATOM 1248 C CA . LEU A 1 168 ? -9.250 25.881 21.116 1.00 86.12 168 LEU A CA 1
ATOM 1249 C C . LEU A 1 168 ? -10.621 25.544 20.526 1.00 86.12 168 LEU A C 1
ATOM 1251 O O . LEU A 1 168 ? -10.716 24.570 19.784 1.00 86.12 168 LEU A O 1
ATOM 1255 N N . GLY A 1 169 ? -11.648 26.361 20.775 1.00 82.31 169 GLY A N 1
ATOM 1256 C CA . GLY A 1 169 ? -12.972 26.200 20.168 1.00 82.31 169 GLY A CA 1
ATOM 1257 C C . GLY A 1 169 ? -12.916 26.205 18.637 1.00 82.31 169 GLY A C 1
ATOM 1258 O O . GLY A 1 169 ? -13.498 25.333 17.998 1.00 82.31 169 GLY A O 1
ATOM 1259 N N . VAL A 1 170 ? -12.110 27.094 18.041 1.00 84.94 170 VAL A N 1
ATOM 1260 C CA . VAL A 1 170 ? -11.879 27.120 16.583 1.00 84.94 170 VAL A CA 1
ATOM 1261 C C . VAL A 1 170 ? -11.188 25.843 16.083 1.00 84.94 170 VAL A C 1
ATOM 1263 O O . VAL A 1 170 ? -11.522 25.347 15.009 1.00 84.94 170 VAL A O 1
ATOM 1266 N N . PHE A 1 171 ? -10.234 25.289 16.839 1.00 85.12 171 PHE A N 1
ATOM 1267 C CA . PHE A 1 171 ? -9.482 24.096 16.424 1.00 85.12 171 PHE A CA 1
ATOM 1268 C C . PHE A 1 171 ? -10.183 22.759 16.711 1.00 85.12 171 PHE A C 1
ATOM 1270 O O . PHE A 1 171 ? -9.877 21.771 16.041 1.00 85.12 171 PHE A O 1
ATOM 1277 N N . ARG A 1 172 ? -11.056 22.688 17.723 1.00 84.50 172 ARG A N 1
ATOM 1278 C CA . ARG A 1 172 ? -11.712 21.451 18.195 1.00 84.50 172 ARG A CA 1
ATOM 1279 C C . ARG A 1 172 ? -13.199 21.373 17.824 1.00 84.50 172 ARG A C 1
ATOM 1281 O O . ARG A 1 172 ? -13.727 20.267 17.747 1.00 84.50 172 ARG A O 1
ATOM 1288 N N . GLY A 1 173 ? -13.838 22.506 17.523 1.00 78.06 173 GLY A N 1
ATOM 1289 C CA . GLY A 1 173 ? -15.246 22.621 17.133 1.00 78.06 173 GLY A CA 1
ATOM 1290 C C . GLY A 1 173 ? -16.137 23.238 18.219 1.00 78.06 173 GLY A C 1
ATOM 1291 O O . GLY A 1 173 ? -15.849 23.141 19.414 1.00 78.06 173 GLY A O 1
ATOM 1292 N N . ASP A 1 174 ? -17.243 23.858 17.792 1.00 61.81 174 ASP A N 1
ATOM 1293 C CA . ASP A 1 174 ? -18.220 24.501 18.679 1.00 61.81 174 ASP A CA 1
ATOM 1294 C C . ASP A 1 174 ? -18.909 23.452 19.574 1.00 61.81 174 ASP A C 1
ATOM 1296 O O . ASP A 1 174 ? -19.707 22.642 19.100 1.00 61.81 174 ASP A O 1
ATOM 1300 N N . GLY A 1 175 ? -18.582 23.456 20.873 1.00 64.00 175 GLY A N 1
ATOM 1301 C CA . GLY A 1 175 ? -19.129 22.533 21.881 1.00 64.00 175 GLY A CA 1
ATOM 1302 C C . GLY A 1 175 ? -18.107 21.631 22.587 1.00 64.00 175 GLY A C 1
ATOM 1303 O O . GLY A 1 175 ? -18.505 20.845 23.443 1.00 64.00 175 GLY A O 1
ATOM 1304 N N . TYR A 1 176 ? -16.813 21.729 22.259 1.00 77.75 176 TYR A N 1
ATOM 1305 C CA . TYR A 1 176 ? -15.746 21.027 22.983 1.00 77.75 176 TYR A CA 1
ATOM 1306 C C . TYR A 1 176 ? -15.482 21.662 24.359 1.00 77.75 176 TYR A C 1
ATOM 1308 O O . TYR A 1 176 ? -15.337 22.883 24.456 1.00 77.75 176 TYR A O 1
ATOM 1316 N N . ASP A 1 177 ? -15.393 20.844 25.413 1.00 80.69 177 ASP A N 1
ATOM 1317 C CA . ASP A 1 177 ? -15.017 21.316 26.749 1.00 80.69 177 ASP A CA 1
ATOM 1318 C C . ASP A 1 177 ? -13.509 21.600 26.799 1.00 80.69 177 ASP A C 1
ATOM 1320 O O . ASP A 1 177 ? -12.675 20.697 26.815 1.00 80.69 177 ASP A O 1
ATOM 1324 N N . THR A 1 178 ? -13.154 22.883 26.782 1.00 84.06 178 THR A N 1
ATOM 1325 C CA . THR A 1 178 ? -11.761 23.344 26.760 1.00 84.06 178 THR A CA 1
ATOM 1326 C C . THR A 1 178 ? -11.111 23.360 28.144 1.00 84.06 178 THR A C 1
ATOM 1328 O O . THR A 1 178 ? -9.909 23.617 28.236 1.00 84.06 178 THR A O 1
ATOM 1331 N N . TYR A 1 179 ? -11.864 23.114 29.223 1.00 83.25 179 TYR A N 1
ATOM 1332 C CA . TYR A 1 179 ? -11.374 23.308 30.588 1.00 83.25 179 TYR A CA 1
ATOM 1333 C C . TYR A 1 179 ? -10.235 22.348 30.951 1.00 83.25 179 TYR A C 1
ATOM 1335 O O . TYR A 1 179 ? -9.208 22.787 31.472 1.00 83.25 179 TYR A O 1
ATOM 1343 N N . GLU A 1 180 ? -10.390 21.060 30.633 1.00 80.88 180 GLU A N 1
ATOM 1344 C CA . GLU A 1 180 ? -9.400 20.020 30.935 1.00 80.88 180 GLU A CA 1
ATOM 1345 C C . GLU A 1 180 ? -8.073 20.292 30.207 1.00 80.88 180 GLU A C 1
ATOM 1347 O O . GLU A 1 180 ? -7.033 20.422 30.853 1.00 80.88 180 GLU A O 1
ATOM 1352 N N . GLU A 1 181 ? -8.115 20.533 28.892 1.00 82.06 181 GLU A N 1
ATOM 1353 C CA . GLU A 1 181 ? -6.924 20.797 28.067 1.00 82.06 181 GLU A CA 1
ATOM 1354 C C . GLU A 1 181 ? -6.207 22.100 28.489 1.00 82.06 181 GLU A C 1
ATOM 1356 O O . GLU A 1 181 ? -4.980 22.136 28.577 1.00 82.06 181 GLU A O 1
ATOM 1361 N N . ILE A 1 182 ? -6.947 23.164 28.840 1.00 84.12 182 ILE A N 1
ATOM 1362 C CA . ILE A 1 182 ? -6.353 24.404 29.381 1.00 84.12 182 ILE A CA 1
ATOM 1363 C C . ILE A 1 182 ? -5.693 24.157 30.744 1.00 84.12 182 ILE A C 1
ATOM 1365 O O . ILE A 1 182 ? -4.642 24.737 31.027 1.00 84.12 182 ILE A O 1
ATOM 1369 N N . SER A 1 183 ? -6.291 23.322 31.596 1.00 82.81 183 SER A N 1
ATOM 1370 C CA . SER A 1 183 ? -5.740 23.004 32.917 1.00 82.81 183 SER A CA 1
ATOM 1371 C C . SER A 1 183 ? -4.449 22.181 32.830 1.00 82.81 183 SER A C 1
ATOM 1373 O O . SER A 1 183 ? -3.491 22.472 33.551 1.00 82.81 183 SER A O 1
ATOM 1375 N N . GLU A 1 184 ? -4.373 21.233 31.891 1.00 80.62 184 GLU A N 1
ATOM 1376 C CA . GLU A 1 184 ? -3.155 20.472 31.598 1.00 80.62 184 GLU A CA 1
ATOM 1377 C C . GLU A 1 184 ? -2.038 21.383 31.079 1.00 80.62 184 GLU A C 1
ATOM 1379 O O . GLU A 1 184 ? -0.928 21.363 31.619 1.00 80.62 184 GLU A O 1
ATOM 1384 N N . MET A 1 185 ? -2.351 22.241 30.099 1.00 80.38 185 MET A N 1
ATOM 1385 C CA . MET A 1 185 ? -1.416 23.242 29.573 1.00 80.38 185 MET A CA 1
ATOM 1386 C C . MET A 1 185 ? -0.902 24.168 30.682 1.00 80.38 185 MET A C 1
ATOM 1388 O O . MET A 1 185 ? 0.276 24.515 30.719 1.00 80.38 185 MET A O 1
ATOM 1392 N N . GLN A 1 186 ? -1.764 24.569 31.615 1.00 81.75 186 GLN A N 1
ATOM 1393 C CA . GLN A 1 186 ? -1.365 25.425 32.725 1.00 81.75 186 GLN A CA 1
ATOM 1394 C C . GLN A 1 186 ? -0.396 24.730 33.683 1.00 81.75 186 GLN A C 1
ATOM 1396 O O . GLN A 1 186 ? 0.608 25.333 34.068 1.00 81.75 186 GLN A O 1
ATOM 1401 N N . ARG A 1 187 ? -0.652 23.462 34.021 1.00 78.75 187 ARG A N 1
ATOM 1402 C CA . ARG A 1 187 ? 0.275 22.668 34.835 1.00 78.75 187 ARG A CA 1
ATOM 1403 C C . ARG A 1 187 ? 1.639 22.553 34.151 1.00 78.75 187 ARG A C 1
ATOM 1405 O O . ARG A 1 187 ? 2.662 22.736 34.801 1.00 78.75 187 ARG A O 1
ATOM 1412 N N . GLU A 1 188 ? 1.650 22.344 32.834 1.00 69.19 188 GLU A N 1
ATOM 1413 C CA . GLU A 1 188 ? 2.877 22.293 32.034 1.00 69.19 188 GLU A CA 1
ATOM 1414 C C . GLU A 1 188 ? 3.633 23.640 32.043 1.00 69.19 188 GLU A C 1
ATOM 1416 O O . GLU A 1 188 ? 4.857 23.667 32.169 1.00 69.19 188 GLU A O 1
ATOM 1421 N N . VAL A 1 189 ? 2.941 24.785 31.980 1.00 72.44 189 VAL A N 1
ATOM 1422 C CA . VAL A 1 189 ? 3.570 26.122 32.085 1.00 72.44 189 VAL A CA 1
ATOM 1423 C C . VAL A 1 189 ? 4.144 26.381 33.479 1.00 72.44 189 VAL A C 1
ATOM 1425 O O . VAL A 1 189 ? 5.252 26.912 33.595 1.00 72.44 189 VAL A O 1
ATOM 1428 N N . GLU A 1 190 ? 3.419 26.027 34.540 1.00 73.75 190 GLU A N 1
ATOM 1429 C CA . GLU A 1 190 ? 3.851 26.231 35.930 1.00 73.75 190 GLU A CA 1
ATOM 1430 C C . GLU A 1 190 ? 5.067 25.350 36.281 1.00 73.75 190 GLU A C 1
ATOM 1432 O O . GLU A 1 190 ? 6.035 25.835 36.882 1.00 73.75 190 GLU A O 1
ATOM 1437 N N . GLU A 1 191 ? 5.088 24.098 35.811 1.00 65.31 191 GLU A N 1
ATOM 1438 C CA . GLU A 1 191 ? 6.249 23.202 35.908 1.00 65.31 191 GLU A CA 1
ATOM 1439 C C . GLU A 1 191 ? 7.462 23.735 35.121 1.00 65.31 191 GLU A C 1
ATOM 1441 O O . GLU A 1 191 ? 8.585 23.705 35.625 1.00 65.31 191 GLU A O 1
ATOM 1446 N N . ASN A 1 192 ? 7.256 24.303 33.926 1.00 59.03 192 ASN A N 1
ATOM 1447 C CA . ASN A 1 192 ? 8.342 24.862 33.108 1.00 59.03 192 ASN A CA 1
ATOM 1448 C C . ASN A 1 192 ? 8.882 26.211 33.644 1.00 59.03 192 ASN A C 1
ATOM 1450 O O . ASN A 1 192 ? 10.057 26.529 33.461 1.00 59.03 192 ASN A O 1
ATOM 1454 N N . THR A 1 193 ? 8.063 27.022 34.327 1.00 58.94 193 THR A N 1
ATOM 1455 C CA . THR A 1 193 ? 8.473 28.349 34.846 1.00 58.94 193 THR A CA 1
ATOM 1456 C C . THR A 1 193 ? 9.399 28.242 36.067 1.00 58.94 193 THR A C 1
ATOM 1458 O O . THR A 1 193 ? 10.213 29.134 36.322 1.00 58.94 193 THR A O 1
ATOM 1461 N N . THR A 1 194 ? 9.320 27.136 36.812 1.00 50.31 194 THR A N 1
ATOM 1462 C CA . THR A 1 194 ? 10.116 26.900 38.030 1.00 50.31 194 THR A CA 1
ATOM 1463 C C . THR A 1 194 ? 11.548 26.414 37.757 1.00 50.31 194 THR A C 1
ATOM 1465 O O . THR A 1 194 ? 12.394 26.509 38.648 1.00 50.31 194 THR A O 1
ATOM 1468 N N . LYS A 1 195 ? 11.878 25.983 36.529 1.00 49.78 195 LYS A N 1
ATOM 1469 C CA . LYS A 1 195 ? 13.219 25.512 36.130 1.00 49.78 195 LYS A CA 1
ATOM 1470 C C . LYS A 1 195 ? 13.785 26.308 34.949 1.00 49.78 195 LYS A C 1
ATOM 1472 O O . LYS A 1 195 ? 13.582 25.977 33.787 1.00 49.78 195 LYS A O 1
ATOM 1477 N N . LYS A 1 196 ? 14.577 27.348 35.228 1.00 49.59 196 LYS A N 1
ATOM 1478 C CA . LYS A 1 196 ? 15.393 28.015 34.196 1.00 49.59 196 LYS A CA 1
ATOM 1479 C C . LYS A 1 196 ? 16.661 27.199 33.925 1.00 49.59 196 LYS A C 1
ATOM 1481 O O . LYS A 1 196 ? 17.635 27.331 34.661 1.00 49.59 196 LYS A O 1
ATOM 1486 N N . SER A 1 197 ? 16.667 26.376 32.879 1.00 52.47 197 SER A N 1
ATOM 1487 C CA . SER A 1 197 ? 17.871 25.654 32.440 1.00 52.47 197 SER A CA 1
ATOM 1488 C C . SER A 1 197 ? 18.784 26.529 31.571 1.00 52.47 197 SER A C 1
ATOM 1490 O O . SER A 1 197 ? 18.307 27.239 30.683 1.00 52.47 197 SER A O 1
ATOM 1492 N N . SER A 1 198 ? 20.099 26.458 31.789 1.00 57.94 198 SER A N 1
ATOM 1493 C CA . SER A 1 198 ? 21.116 27.122 30.962 1.00 57.94 198 SER A CA 1
ATOM 1494 C C . SER A 1 198 ? 21.610 26.205 29.832 1.00 57.94 198 SER A C 1
ATOM 1496 O O . SER A 1 198 ? 21.571 24.982 29.947 1.00 57.94 198 SER A O 1
ATOM 1498 N N . VAL A 1 199 ? 22.164 26.778 28.753 1.00 55.06 199 VAL A N 1
ATOM 1499 C CA . VAL A 1 199 ? 22.787 26.028 27.635 1.00 55.06 199 VAL A CA 1
ATOM 1500 C C . VAL A 1 199 ? 23.883 25.077 28.125 1.00 55.06 199 VAL A C 1
ATOM 1502 O O . VAL A 1 199 ? 24.074 23.998 27.569 1.00 55.06 199 VAL A O 1
ATOM 1505 N N . PHE A 1 200 ? 24.582 25.439 29.202 1.00 58.28 200 PHE A N 1
ATOM 1506 C CA . PHE A 1 200 ? 25.632 24.602 29.782 1.00 58.28 200 PHE A CA 1
ATOM 1507 C C . PHE A 1 200 ? 25.101 23.350 30.492 1.00 58.28 200 PHE A C 1
ATOM 1509 O O . PHE A 1 200 ? 25.863 22.404 30.696 1.00 58.28 200 PHE A O 1
ATOM 1516 N N . ASP A 1 201 ? 23.811 23.294 30.823 1.00 61.69 201 ASP A N 1
ATOM 1517 C CA . ASP A 1 201 ? 23.209 22.133 31.485 1.00 61.69 201 ASP A CA 1
ATOM 1518 C C . ASP A 1 201 ? 22.914 20.993 30.490 1.00 61.69 201 ASP A C 1
ATOM 1520 O O . ASP A 1 201 ? 22.940 19.821 30.871 1.00 61.69 201 ASP A O 1
ATOM 1524 N N . LEU A 1 202 ? 22.790 21.306 29.188 1.00 58.16 202 LEU A N 1
ATOM 1525 C CA . LEU A 1 202 ? 22.714 20.323 28.090 1.00 58.16 202 LEU A CA 1
ATOM 1526 C C . LEU A 1 202 ? 23.986 19.466 27.969 1.00 58.16 202 LEU A C 1
ATOM 1528 O O . LEU A 1 202 ? 23.925 18.317 27.531 1.00 58.16 202 LEU A O 1
ATOM 1532 N N . ILE A 1 203 ? 25.138 20.020 28.358 1.00 59.62 203 ILE A N 1
ATOM 1533 C CA . ILE A 1 203 ? 26.448 19.357 28.262 1.00 59.62 203 ILE A CA 1
ATOM 1534 C C . ILE A 1 203 ? 26.755 18.542 29.531 1.00 59.62 203 ILE A C 1
ATOM 1536 O O . ILE A 1 203 ? 27.479 17.546 29.467 1.00 59.62 203 ILE A O 1
ATOM 1540 N N . LYS A 1 204 ? 26.185 18.924 30.682 1.00 58.00 204 LYS A N 1
ATOM 1541 C CA . LYS A 1 204 ? 26.465 18.304 31.989 1.00 58.00 204 LYS A CA 1
ATOM 1542 C C . LYS A 1 204 ? 25.738 16.975 32.211 1.00 58.00 204 LYS A C 1
ATOM 1544 O O . LYS A 1 204 ? 26.297 16.082 32.843 1.00 58.00 204 LYS A O 1
ATOM 1549 N N . THR A 1 205 ? 24.521 16.811 31.690 1.00 58.84 205 THR A N 1
ATOM 1550 C CA . THR A 1 205 ? 23.709 15.607 31.938 1.00 58.84 205 THR A CA 1
ATOM 1551 C C . THR A 1 205 ? 23.956 14.531 30.880 1.00 58.84 205 THR A C 1
ATOM 1553 O O . THR A 1 205 ? 23.865 14.780 29.678 1.00 58.84 205 THR A O 1
ATOM 1556 N N . SER A 1 206 ? 24.228 13.293 31.307 1.00 50.62 206 SER A N 1
ATOM 1557 C CA . SER A 1 206 ? 24.603 12.184 30.411 1.00 50.62 206 SER A CA 1
ATOM 1558 C C . SER A 1 206 ? 23.531 11.821 29.368 1.00 50.62 206 SER A C 1
ATOM 1560 O O . SER A 1 206 ? 23.885 11.436 28.252 1.00 50.62 206 SER A O 1
ATOM 1562 N N . GLY A 1 207 ? 22.243 11.977 29.699 1.00 56.91 207 GLY A N 1
ATOM 1563 C CA . GLY A 1 207 ? 21.117 11.807 28.772 1.00 56.91 207 GLY A CA 1
ATOM 1564 C C . GLY A 1 207 ? 21.006 12.939 27.745 1.00 56.91 207 GLY A C 1
ATOM 1565 O O . GLY A 1 207 ? 20.915 12.671 26.548 1.00 56.91 207 GLY A O 1
ATOM 1566 N N . ALA A 1 208 ? 21.121 14.195 28.190 1.00 61.22 208 ALA A N 1
ATOM 1567 C CA . ALA A 1 208 ? 21.087 15.372 27.319 1.00 61.22 208 ALA A CA 1
ATOM 1568 C C . ALA A 1 208 ? 22.264 15.387 26.331 1.00 61.22 208 ALA A C 1
ATOM 1570 O O . ALA A 1 208 ? 22.072 15.641 25.146 1.00 61.22 208 ALA A O 1
ATOM 1571 N N . ARG A 1 209 ? 23.465 14.988 26.768 1.00 67.19 209 ARG A N 1
ATOM 1572 C CA . ARG A 1 209 ? 24.637 14.855 25.890 1.00 67.19 209 ARG A CA 1
ATOM 1573 C C . ARG A 1 209 ? 24.425 13.827 24.773 1.00 67.19 209 ARG A C 1
ATOM 1575 O O . ARG A 1 209 ? 24.848 14.065 23.645 1.00 67.19 209 ARG A O 1
ATOM 1582 N N . LYS A 1 210 ? 23.770 12.695 25.064 1.00 66.12 210 LYS A N 1
ATOM 1583 C CA . LYS A 1 210 ? 23.419 11.682 24.050 1.00 66.12 210 LYS A CA 1
ATOM 1584 C C . LYS A 1 210 ? 22.348 12.200 23.085 1.00 66.12 210 LYS A C 1
ATOM 1586 O O . LYS A 1 210 ? 22.472 11.973 21.888 1.00 66.12 210 LYS A O 1
ATOM 1591 N N . ALA A 1 211 ? 21.355 12.933 23.590 1.00 65.31 211 ALA A N 1
ATOM 1592 C CA . ALA A 1 211 ? 20.318 13.570 22.780 1.00 65.31 211 ALA A CA 1
ATOM 1593 C C . ALA A 1 211 ? 20.881 14.650 21.839 1.00 65.31 211 ALA A C 1
ATOM 1595 O O . ALA A 1 211 ? 20.564 14.658 20.653 1.00 65.31 211 ALA A O 1
ATOM 1596 N N . VAL A 1 212 ? 21.768 15.517 22.339 1.00 73.81 212 VAL A N 1
ATOM 1597 C CA . VAL A 1 212 ? 22.478 16.521 21.530 1.00 73.81 212 VAL A CA 1
ATOM 1598 C C . VAL A 1 212 ? 23.341 15.841 20.472 1.00 73.81 212 VAL A C 1
ATOM 1600 O O . VAL A 1 212 ? 23.245 16.204 19.305 1.00 73.81 212 VAL A O 1
ATOM 1603 N N . LEU A 1 213 ? 24.138 14.833 20.851 1.00 77.44 213 LEU A N 1
ATOM 1604 C CA . LEU A 1 213 ? 24.995 14.106 19.913 1.00 77.44 213 LEU A CA 1
ATOM 1605 C C . LEU A 1 213 ? 24.179 13.450 18.791 1.00 77.44 213 LEU A C 1
ATOM 1607 O O . LEU A 1 213 ? 24.529 13.609 17.626 1.00 77.44 213 LEU A O 1
ATOM 1611 N N . ALA A 1 214 ? 23.082 12.762 19.126 1.00 74.88 214 ALA A N 1
ATOM 1612 C CA . ALA A 1 214 ? 22.202 12.129 18.148 1.00 74.88 214 ALA A CA 1
ATOM 1613 C C . ALA A 1 214 ? 21.536 13.162 17.223 1.00 74.88 214 ALA A C 1
ATOM 1615 O O . ALA A 1 214 ? 21.627 13.031 16.005 1.00 74.88 214 ALA A O 1
ATOM 1616 N N . SER A 1 215 ? 20.928 14.218 17.773 1.00 75.81 215 SER A N 1
ATOM 1617 C CA . SER A 1 215 ? 20.241 15.250 16.984 1.00 75.81 215 SER A CA 1
ATOM 1618 C C . SER A 1 215 ? 21.198 16.044 16.091 1.00 75.81 215 SER A C 1
ATOM 1620 O O . SER A 1 215 ? 20.920 16.235 14.910 1.00 75.81 215 SER A O 1
ATOM 1622 N N . PHE A 1 216 ? 22.345 16.486 16.615 1.00 84.69 216 PHE A N 1
ATOM 1623 C CA . PHE A 1 216 ? 23.320 17.265 15.842 1.00 84.69 216 PHE A CA 1
ATOM 1624 C C . PHE A 1 216 ? 24.018 16.388 14.804 1.00 84.69 216 PHE A C 1
ATOM 1626 O O . PHE A 1 216 ? 24.221 16.830 13.677 1.00 84.69 216 PHE A O 1
ATOM 1633 N N . GLY A 1 217 ? 24.335 15.138 15.158 1.00 86.50 217 GLY A N 1
ATOM 1634 C CA . GLY A 1 217 ? 24.895 14.161 14.228 1.00 86.50 217 GLY A CA 1
ATOM 1635 C C . GLY A 1 217 ? 23.949 13.877 13.063 1.00 86.50 217 GLY A C 1
ATOM 1636 O O . GLY A 1 217 ? 24.364 13.962 11.912 1.00 86.50 217 GLY A O 1
ATOM 1637 N N . LEU A 1 218 ? 22.663 13.635 13.336 1.00 84.44 218 LEU A N 1
ATOM 1638 C CA . LEU A 1 218 ? 21.657 13.413 12.294 1.00 84.44 218 LEU A CA 1
ATOM 1639 C C . LEU A 1 218 ? 21.462 14.634 11.391 1.00 84.44 218 LEU A C 1
ATOM 1641 O O . LEU A 1 218 ? 21.415 14.482 10.173 1.00 84.44 218 LEU A O 1
ATOM 1645 N N . MET A 1 219 ? 21.402 15.842 11.961 1.00 87.50 219 MET A N 1
ATOM 1646 C CA . MET A 1 219 ? 21.333 17.079 11.173 1.00 87.50 219 MET A CA 1
ATOM 1647 C C . MET A 1 219 ? 22.581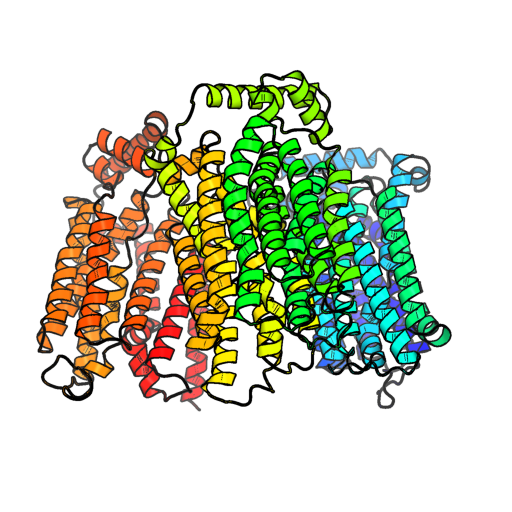 17.272 10.309 1.00 87.50 219 MET A C 1
ATOM 1649 O O . MET A 1 219 ? 22.477 17.731 9.173 1.00 87.50 219 MET A O 1
ATOM 1653 N N . ALA A 1 220 ? 23.755 16.896 10.818 1.00 89.75 220 ALA A N 1
ATOM 1654 C CA . ALA A 1 220 ? 24.992 16.994 10.064 1.00 89.75 220 ALA A CA 1
ATOM 1655 C C . ALA A 1 220 ? 25.041 15.999 8.903 1.00 89.75 220 ALA A C 1
ATOM 1657 O O . ALA A 1 220 ? 25.288 16.404 7.769 1.00 89.75 220 ALA A O 1
ATOM 1658 N N . PHE A 1 221 ? 24.750 14.721 9.153 1.00 91.00 221 PHE A N 1
ATOM 1659 C CA . PHE A 1 221 ? 24.745 13.696 8.109 1.00 91.00 221 PHE A CA 1
ATOM 1660 C C . PHE A 1 221 ? 23.645 13.922 7.073 1.00 91.00 221 PHE A C 1
ATOM 1662 O O . PHE A 1 221 ? 23.900 13.738 5.886 1.00 91.00 221 PHE A O 1
ATOM 1669 N N . GLN A 1 222 ? 22.470 14.418 7.475 1.00 89.19 222 GLN A N 1
ATOM 1670 C CA . GLN A 1 222 ? 21.430 14.833 6.533 1.00 89.19 222 GLN A CA 1
ATOM 1671 C C . GLN A 1 222 ? 21.982 15.821 5.496 1.00 89.19 222 GLN A C 1
ATOM 1673 O O . GLN A 1 222 ? 21.747 15.636 4.303 1.00 89.19 222 GLN A O 1
ATOM 1678 N N . GLN A 1 223 ? 22.740 16.837 5.923 1.00 89.25 223 GLN A N 1
ATOM 1679 C CA . GLN A 1 223 ? 23.237 17.875 5.015 1.00 89.25 223 GLN A CA 1
ATOM 1680 C C . GLN A 1 223 ? 24.510 17.489 4.270 1.00 89.25 223 GLN A C 1
ATOM 1682 O O . GLN A 1 223 ? 24.627 17.739 3.069 1.00 89.25 223 GLN A O 1
ATOM 1687 N N . LEU A 1 224 ? 25.433 16.809 4.946 1.00 89.81 224 LEU A N 1
ATOM 1688 C CA . LEU A 1 224 ? 26.670 16.308 4.348 1.00 89.81 224 LEU A CA 1
ATOM 1689 C C . LEU A 1 224 ? 26.440 15.156 3.353 1.00 89.81 224 LEU A C 1
ATOM 1691 O O . LEU A 1 224 ? 27.359 14.803 2.619 1.00 89.81 224 LEU A O 1
ATOM 1695 N N . SER A 1 225 ? 25.220 14.612 3.272 1.00 90.75 225 SER A N 1
ATOM 1696 C CA . SER A 1 225 ? 24.801 13.662 2.229 1.00 90.75 225 SER A CA 1
ATOM 1697 C C . SER A 1 225 ? 24.888 14.204 0.801 1.00 90.75 225 SER A C 1
ATOM 1699 O O . SER A 1 225 ? 24.826 13.431 -0.151 1.00 90.75 225 SER A O 1
ATOM 1701 N N . GLY A 1 226 ? 24.982 15.527 0.638 1.00 86.81 226 GLY A N 1
ATOM 1702 C CA . GLY A 1 226 ? 24.975 16.172 -0.670 1.00 86.81 226 GLY A CA 1
ATOM 1703 C C . GLY A 1 226 ? 23.576 16.458 -1.218 1.00 86.81 226 GLY A C 1
ATOM 1704 O O . GLY A 1 226 ? 23.472 16.956 -2.335 1.00 86.81 226 GLY A O 1
ATOM 1705 N N . VAL A 1 227 ? 22.496 16.214 -0.461 1.00 88.44 227 VAL A N 1
ATOM 1706 C CA . VAL A 1 227 ? 21.112 16.376 -0.953 1.00 88.44 227 VAL A CA 1
ATOM 1707 C C . VAL A 1 227 ? 20.811 17.773 -1.503 1.00 88.44 227 VAL A C 1
ATOM 1709 O O . VAL A 1 227 ? 20.224 17.894 -2.573 1.00 88.44 227 VAL A O 1
ATOM 1712 N N . ASN A 1 228 ? 21.265 18.840 -0.839 1.00 85.62 228 ASN A N 1
ATOM 1713 C CA . ASN A 1 228 ? 21.032 20.205 -1.317 1.00 85.62 228 ASN A CA 1
ATOM 1714 C C . ASN A 1 228 ? 21.848 20.534 -2.570 1.00 85.62 228 ASN A C 1
ATOM 1716 O O . ASN A 1 228 ? 21.362 21.244 -3.447 1.00 85.62 228 ASN A O 1
ATOM 1720 N N . ALA A 1 229 ? 23.050 19.968 -2.701 1.00 84.88 229 ALA A N 1
ATOM 1721 C CA . ALA A 1 229 ? 23.811 20.070 -3.939 1.00 84.88 229 ALA A CA 1
ATOM 1722 C C . ALA A 1 229 ? 23.107 19.316 -5.077 1.00 84.88 229 ALA A C 1
ATOM 1724 O O . ALA A 1 229 ? 22.981 19.850 -6.176 1.00 84.88 229 ALA A O 1
ATOM 1725 N N . VAL A 1 230 ? 22.582 18.118 -4.802 1.00 86.50 230 VAL A N 1
ATOM 1726 C CA . VAL A 1 230 ? 21.772 17.364 -5.762 1.00 86.50 230 VAL A CA 1
ATOM 1727 C C . VAL A 1 230 ? 20.565 18.193 -6.191 1.00 86.50 230 VAL A C 1
ATOM 1729 O O . VAL A 1 230 ? 20.444 18.445 -7.382 1.00 86.50 230 VAL A O 1
ATOM 1732 N N . ILE A 1 231 ? 19.734 18.693 -5.270 1.00 86.06 231 ILE A N 1
ATOM 1733 C CA . ILE A 1 231 ? 18.519 19.466 -5.592 1.00 86.06 231 ILE A CA 1
ATOM 1734 C C . ILE A 1 231 ? 18.855 20.742 -6.380 1.00 86.06 231 ILE A C 1
ATOM 1736 O O . ILE A 1 231 ? 18.291 20.970 -7.449 1.00 86.06 231 ILE A O 1
ATOM 1740 N N . PHE A 1 232 ? 19.789 21.570 -5.903 1.00 86.00 232 PHE A N 1
ATOM 1741 C CA . PHE A 1 232 ? 20.081 22.859 -6.544 1.00 86.00 232 PHE A CA 1
ATOM 1742 C C . PHE A 1 232 ? 20.780 22.724 -7.896 1.00 86.00 232 PHE A C 1
ATOM 1744 O O . PHE A 1 232 ? 20.579 23.564 -8.773 1.00 86.00 232 PHE A O 1
ATOM 1751 N N . TYR A 1 233 ? 21.570 21.666 -8.089 1.00 86.81 233 TYR A N 1
ATOM 1752 C CA . TYR A 1 233 ? 22.321 21.445 -9.321 1.00 86.81 233 TYR A CA 1
ATOM 1753 C C . TYR A 1 233 ? 21.783 20.272 -10.157 1.00 86.81 233 TYR A C 1
ATOM 1755 O O . TYR A 1 233 ? 22.464 19.867 -11.094 1.00 86.81 233 TYR A O 1
ATOM 1763 N N . THR A 1 234 ? 20.572 19.753 -9.897 1.00 86.69 234 THR A N 1
ATOM 1764 C CA . THR A 1 234 ? 20.012 18.560 -10.579 1.00 86.69 234 THR A CA 1
ATOM 1765 C C . THR A 1 234 ? 20.067 18.693 -12.103 1.00 86.69 234 THR A C 1
ATOM 1767 O O . THR A 1 234 ? 20.619 17.831 -12.785 1.00 86.69 234 THR A O 1
ATOM 1770 N N . VAL A 1 235 ? 19.568 19.809 -12.648 1.00 85.00 235 VAL A N 1
ATOM 1771 C CA . VAL A 1 235 ? 19.581 20.076 -14.100 1.00 85.00 235 VAL A CA 1
ATOM 1772 C C . VAL A 1 235 ? 21.015 20.117 -14.639 1.00 85.00 235 VAL A C 1
ATOM 1774 O O . VAL A 1 235 ? 21.298 19.573 -15.703 1.00 85.00 235 VAL A O 1
ATOM 1777 N N . THR A 1 236 ? 21.949 20.714 -13.896 1.00 84.50 236 THR A N 1
ATOM 1778 C CA . THR A 1 236 ? 23.371 20.784 -14.269 1.00 84.50 236 THR A CA 1
ATOM 1779 C C . THR A 1 236 ? 24.051 19.416 -14.207 1.00 84.50 236 THR A C 1
ATOM 1781 O O . THR A 1 236 ? 24.903 19.122 -15.044 1.00 84.50 236 THR A O 1
ATOM 1784 N N . ILE A 1 237 ? 23.679 18.564 -13.247 1.00 87.19 237 ILE A N 1
ATOM 1785 C CA . ILE A 1 237 ? 24.170 17.187 -13.134 1.00 87.19 237 ILE A CA 1
ATOM 1786 C C . ILE A 1 237 ? 23.683 16.369 -14.334 1.00 87.19 237 ILE A C 1
ATOM 1788 O O . ILE A 1 237 ? 24.496 15.694 -14.959 1.00 87.19 237 ILE A O 1
ATOM 1792 N N . PHE A 1 238 ? 22.411 16.491 -14.730 1.00 85.62 238 PHE A N 1
ATOM 1793 C CA . PHE A 1 238 ? 21.885 15.814 -15.921 1.00 85.62 238 PHE A CA 1
ATOM 1794 C C . PHE A 1 238 ? 22.493 16.329 -17.229 1.00 85.62 238 PHE A C 1
ATOM 1796 O O . PHE A 1 238 ? 22.855 15.526 -18.090 1.00 85.62 238 PHE A O 1
ATOM 1803 N N . LYS A 1 239 ? 22.705 17.645 -17.356 1.00 84.38 239 LYS A N 1
ATOM 1804 C CA . LYS A 1 239 ? 23.431 18.222 -18.501 1.00 84.38 239 LYS A CA 1
ATOM 1805 C C . LYS A 1 239 ? 24.861 17.691 -18.580 1.00 84.38 239 LYS A C 1
ATOM 1807 O O . LYS A 1 239 ? 25.319 17.323 -19.656 1.00 84.38 239 LYS A O 1
ATOM 1812 N N . ALA A 1 240 ? 25.548 17.592 -17.441 1.00 80.38 240 ALA A N 1
ATOM 1813 C CA . ALA A 1 240 ? 26.883 17.005 -17.372 1.00 80.38 240 ALA A CA 1
ATOM 1814 C C . ALA A 1 240 ? 26.874 15.493 -17.640 1.00 80.38 240 ALA A C 1
ATOM 1816 O O . ALA A 1 240 ? 27.840 14.969 -18.185 1.00 80.38 240 ALA A O 1
ATOM 1817 N N . ALA A 1 241 ? 25.796 14.786 -17.297 1.00 79.88 241 ALA A N 1
ATOM 1818 C CA . ALA A 1 241 ? 25.651 13.359 -17.545 1.00 79.88 241 ALA A CA 1
ATOM 1819 C C . ALA A 1 241 ? 25.453 13.033 -19.033 1.00 79.88 241 ALA A C 1
ATOM 1821 O O . ALA A 1 241 ? 25.997 12.029 -19.494 1.00 79.88 241 ALA A O 1
ATOM 1822 N N . GLY A 1 242 ? 24.796 13.909 -19.802 1.00 71.12 242 GLY A N 1
ATOM 1823 C CA . GLY A 1 242 ? 24.570 13.727 -21.242 1.00 71.12 242 GLY A CA 1
ATOM 1824 C C . GLY A 1 242 ? 23.560 12.621 -21.560 1.00 71.12 242 GLY A C 1
ATOM 1825 O O . GLY A 1 242 ? 23.804 11.817 -22.452 1.00 71.12 242 GLY A O 1
ATOM 1826 N N . SER A 1 243 ? 22.469 12.538 -20.791 1.00 64.69 243 SER A N 1
ATOM 1827 C CA . SER A 1 243 ? 21.403 11.546 -20.987 1.00 64.69 243 SER A CA 1
ATOM 1828 C C . SER A 1 243 ? 20.594 11.794 -22.264 1.00 64.69 243 SER A C 1
ATOM 1830 O O . SER A 1 243 ? 20.448 12.934 -22.698 1.00 64.69 243 SER A O 1
ATOM 1832 N N . SER A 1 244 ? 19.981 10.736 -22.807 1.00 61.25 244 SER A N 1
ATOM 1833 C CA . SER A 1 244 ? 19.020 10.815 -23.920 1.00 61.25 244 SER A CA 1
ATOM 1834 C C . SER A 1 244 ? 17.744 11.596 -23.570 1.00 61.25 244 SER A C 1
ATOM 1836 O O . SER A 1 244 ? 17.106 12.173 -24.447 1.00 61.25 244 SER A O 1
ATOM 1838 N N . LEU A 1 245 ? 17.378 11.637 -22.285 1.00 67.06 245 LEU A N 1
ATOM 1839 C CA . LEU A 1 245 ? 16.240 12.399 -21.777 1.00 67.06 245 LEU A CA 1
ATOM 1840 C C . LEU A 1 245 ? 16.619 13.871 -21.547 1.00 67.06 245 LEU A C 1
ATOM 1842 O O . LEU A 1 245 ? 17.700 14.166 -21.030 1.00 67.06 245 LEU A O 1
ATOM 1846 N N . ASN A 1 246 ? 15.699 14.788 -21.865 1.00 79.12 246 ASN A N 1
ATOM 1847 C CA . ASN A 1 246 ? 15.851 16.213 -21.567 1.00 79.12 246 ASN A CA 1
ATOM 1848 C C . ASN A 1 246 ? 16.109 16.424 -20.058 1.00 79.12 246 ASN A C 1
ATOM 1850 O O . ASN A 1 246 ? 15.373 15.912 -19.213 1.00 79.12 246 ASN A O 1
ATOM 1854 N N . SER A 1 247 ? 17.155 17.186 -19.723 1.00 82.12 247 SER A N 1
ATOM 1855 C CA . SER A 1 247 ? 17.608 17.401 -18.341 1.00 82.12 247 SER A CA 1
ATOM 1856 C C . SER A 1 247 ? 16.570 18.079 -17.440 1.00 82.12 247 SER A C 1
ATOM 1858 O O . SER A 1 247 ? 16.560 17.820 -16.238 1.00 82.12 247 SER A O 1
ATOM 1860 N N . ASP A 1 248 ? 15.695 18.917 -18.001 1.00 78.50 248 ASP A N 1
ATOM 1861 C CA . ASP A 1 248 ? 14.626 19.584 -17.253 1.00 78.50 248 ASP A CA 1
ATOM 1862 C C . ASP A 1 248 ? 13.500 18.590 -16.921 1.00 78.50 248 ASP A C 1
ATOM 1864 O O . ASP A 1 248 ? 13.033 18.530 -15.784 1.00 78.50 248 ASP A O 1
ATOM 1868 N N . VAL A 1 249 ? 13.143 17.716 -17.871 1.00 77.12 249 VAL A N 1
ATOM 1869 C CA . VAL A 1 249 ? 12.178 16.619 -17.656 1.00 77.12 249 VAL A CA 1
ATOM 1870 C C . VAL A 1 249 ? 12.705 15.626 -16.618 1.00 77.12 249 VAL A C 1
ATOM 1872 O O . VAL A 1 249 ? 11.975 15.230 -15.712 1.00 77.12 249 VAL A O 1
ATOM 1875 N N . ALA A 1 250 ? 13.990 15.271 -16.697 1.00 76.12 250 ALA A N 1
ATOM 1876 C CA . ALA A 1 250 ? 14.651 14.415 -15.715 1.00 76.12 250 ALA A CA 1
ATOM 1877 C C . ALA A 1 250 ? 14.584 15.008 -14.293 1.00 76.12 250 ALA A C 1
ATOM 1879 O O . ALA A 1 250 ? 14.269 14.297 -13.339 1.00 76.12 250 ALA A O 1
ATOM 1880 N N . ALA A 1 251 ? 14.813 16.317 -14.148 1.00 79.25 251 ALA A N 1
ATOM 1881 C CA . ALA A 1 251 ? 14.705 17.006 -12.863 1.00 79.25 251 ALA A CA 1
ATOM 1882 C C . ALA A 1 251 ? 13.265 17.021 -12.316 1.00 79.25 251 ALA A C 1
ATOM 1884 O O . ALA A 1 251 ? 13.062 16.788 -11.124 1.00 79.25 251 ALA A O 1
ATOM 1885 N N . ILE A 1 252 ? 12.263 17.221 -13.183 1.00 80.44 252 ILE A N 1
ATOM 1886 C CA . ILE A 1 252 ? 10.841 17.155 -12.805 1.00 80.44 252 ILE A CA 1
ATOM 1887 C C . ILE A 1 252 ? 10.474 15.756 -12.297 1.00 80.44 252 ILE A C 1
ATOM 1889 O O . ILE A 1 252 ? 9.802 15.644 -11.273 1.00 80.44 252 ILE A O 1
ATOM 1893 N N . ILE A 1 253 ? 10.939 14.693 -12.964 1.00 74.75 253 ILE A N 1
ATOM 1894 C CA . ILE A 1 253 ? 10.701 13.304 -12.534 1.00 74.75 253 ILE A CA 1
ATOM 1895 C C . ILE A 1 253 ? 11.276 13.073 -11.134 1.00 74.75 253 ILE A C 1
ATOM 1897 O O . ILE A 1 253 ? 10.571 12.585 -10.251 1.00 74.75 253 ILE A O 1
ATOM 1901 N N . VAL A 1 254 ? 12.532 13.467 -10.910 1.00 76.44 254 VAL A N 1
ATOM 1902 C CA . VAL A 1 254 ? 13.202 13.318 -9.610 1.00 76.44 254 VAL A CA 1
ATOM 1903 C C . VAL A 1 254 ? 12.437 14.059 -8.503 1.00 76.44 254 VAL A C 1
ATOM 1905 O O . VAL A 1 254 ? 12.218 13.502 -7.425 1.00 76.44 254 VAL A O 1
ATOM 1908 N N . ALA A 1 255 ? 11.964 15.278 -8.777 1.00 75.25 255 ALA A N 1
ATOM 1909 C CA . ALA A 1 255 ? 11.169 16.060 -7.832 1.00 75.25 255 ALA A CA 1
ATOM 1910 C C . ALA A 1 255 ? 9.789 15.439 -7.556 1.00 75.25 255 ALA A C 1
ATOM 1912 O O . ALA A 1 255 ? 9.351 15.384 -6.406 1.00 75.25 255 ALA A O 1
ATOM 1913 N N . LEU A 1 256 ? 9.098 14.945 -8.590 1.00 74.94 256 LEU A N 1
ATOM 1914 C CA . LEU A 1 256 ? 7.790 14.302 -8.442 1.00 74.94 256 LEU A CA 1
ATOM 1915 C C . LEU A 1 256 ? 7.902 13.044 -7.577 1.00 74.94 256 LEU A C 1
ATOM 1917 O O . LEU A 1 256 ? 7.103 12.844 -6.661 1.00 74.94 256 LEU A O 1
ATOM 1921 N N . VAL A 1 257 ? 8.931 12.232 -7.825 1.00 73.88 257 VAL A N 1
ATOM 1922 C CA . VAL A 1 257 ? 9.220 11.041 -7.023 1.00 73.88 257 VAL A CA 1
ATOM 1923 C C . VAL A 1 257 ? 9.521 11.425 -5.575 1.00 73.88 257 VAL A C 1
ATOM 1925 O O . VAL A 1 257 ? 8.986 10.796 -4.664 1.00 73.88 257 VAL A O 1
ATOM 1928 N N . GLN A 1 258 ? 10.301 12.483 -5.336 1.00 78.12 258 GLN A N 1
ATOM 1929 C CA . GLN A 1 258 ? 10.539 12.996 -3.985 1.00 78.12 258 GLN A CA 1
ATOM 1930 C C . GLN A 1 258 ? 9.227 13.379 -3.279 1.00 78.12 258 GLN A C 1
ATOM 1932 O O . GLN A 1 258 ? 9.036 13.017 -2.121 1.00 78.12 258 GLN A O 1
ATOM 1937 N N . ALA A 1 259 ? 8.307 14.076 -3.953 1.00 75.38 259 ALA A N 1
ATOM 1938 C CA . ALA A 1 259 ? 7.029 14.481 -3.361 1.00 75.38 259 ALA A CA 1
ATOM 1939 C C . ALA A 1 259 ? 6.133 13.283 -3.017 1.00 75.38 259 ALA A C 1
ATOM 1941 O O . ALA A 1 259 ? 5.597 13.210 -1.908 1.00 75.38 259 ALA A O 1
ATOM 1942 N N . VAL A 1 260 ? 6.028 12.309 -3.926 1.00 74.50 260 VAL A N 1
ATOM 1943 C CA . VAL A 1 260 ? 5.299 11.057 -3.675 1.00 74.50 260 VAL A CA 1
ATOM 1944 C C . VAL A 1 260 ? 5.917 10.315 -2.492 1.00 74.50 260 VAL A C 1
ATOM 1946 O O . VAL A 1 260 ? 5.201 9.914 -1.573 1.00 74.50 260 VAL A O 1
ATOM 1949 N N . MET A 1 261 ? 7.245 10.190 -2.458 1.00 72.19 261 MET A N 1
ATOM 1950 C CA . MET A 1 261 ? 7.932 9.478 -1.385 1.00 72.19 261 MET A CA 1
ATOM 1951 C C . MET A 1 261 ? 7.910 10.211 -0.050 1.00 72.19 261 MET A C 1
ATOM 1953 O O . MET A 1 261 ? 7.848 9.547 0.976 1.00 72.19 261 MET A O 1
ATOM 1957 N N . ALA A 1 262 ? 7.900 11.543 -0.028 1.00 68.75 262 ALA A N 1
ATOM 1958 C CA . ALA A 1 262 ? 7.695 12.316 1.194 1.00 68.75 262 ALA A CA 1
ATOM 1959 C C . ALA A 1 262 ? 6.290 12.069 1.772 1.00 68.75 262 ALA A C 1
ATOM 1961 O O . ALA A 1 262 ? 6.139 11.882 2.980 1.00 68.75 262 ALA A O 1
ATOM 1962 N N . GLY A 1 263 ? 5.272 11.987 0.907 1.00 67.38 263 GLY A N 1
ATOM 1963 C CA . GLY A 1 263 ? 3.912 11.611 1.297 1.00 67.38 263 GLY A CA 1
ATOM 1964 C C . GLY A 1 263 ? 3.832 10.181 1.827 1.00 67.38 263 GLY A C 1
ATOM 1965 O O . GLY A 1 263 ? 3.187 9.934 2.841 1.00 67.38 263 GLY A O 1
ATOM 1966 N N . VAL A 1 264 ? 4.541 9.244 1.194 1.00 65.81 264 VAL A N 1
ATOM 1967 C CA . VAL A 1 264 ? 4.666 7.868 1.686 1.00 65.81 264 VAL A CA 1
ATOM 1968 C C . VAL A 1 264 ? 5.362 7.855 3.048 1.00 65.81 264 VAL A C 1
ATOM 1970 O O . VAL A 1 264 ? 4.793 7.323 3.998 1.00 65.81 264 VAL A O 1
ATOM 1973 N N . ALA A 1 265 ? 6.528 8.496 3.180 1.00 63.81 265 ALA A N 1
ATOM 1974 C CA . ALA A 1 265 ? 7.327 8.580 4.403 1.00 63.81 265 ALA A CA 1
ATOM 1975 C C . ALA A 1 265 ? 6.529 9.125 5.592 1.00 63.81 265 ALA A C 1
ATOM 1977 O O . ALA A 1 265 ? 6.588 8.550 6.678 1.00 63.81 265 ALA A O 1
ATOM 1978 N N . ALA A 1 266 ? 5.701 10.149 5.370 1.00 60.81 266 ALA A N 1
ATOM 1979 C CA . ALA A 1 266 ? 4.775 10.683 6.367 1.00 60.81 266 ALA A CA 1
ATOM 1980 C C . ALA A 1 266 ? 3.843 9.614 6.972 1.00 60.81 266 ALA A C 1
ATOM 1982 O O . ALA A 1 266 ? 3.462 9.698 8.136 1.00 60.81 266 ALA A O 1
ATOM 1983 N N . LEU A 1 267 ? 3.492 8.579 6.204 1.00 59.31 267 LEU A N 1
ATOM 1984 C CA . LEU A 1 267 ? 2.684 7.452 6.672 1.00 59.31 267 LEU A CA 1
ATOM 1985 C C . LEU A 1 267 ? 3.535 6.346 7.330 1.00 59.31 267 LEU A C 1
ATOM 1987 O O . LEU A 1 267 ? 3.004 5.603 8.160 1.00 59.31 267 LEU A O 1
ATOM 1991 N N . ILE A 1 268 ? 4.823 6.229 6.967 1.00 56.22 268 ILE A N 1
ATOM 1992 C CA . ILE A 1 268 ? 5.765 5.195 7.451 1.00 56.22 268 ILE A CA 1
ATOM 1993 C C . ILE A 1 268 ? 6.354 5.539 8.816 1.00 56.22 268 ILE A C 1
ATOM 1995 O O . ILE A 1 268 ? 6.487 4.656 9.667 1.00 56.22 268 ILE A O 1
ATOM 1999 N N . VAL A 1 269 ? 6.747 6.800 9.008 1.00 55.56 269 VAL A N 1
ATOM 2000 C CA . VAL A 1 269 ? 7.625 7.240 10.103 1.00 55.56 269 VAL A CA 1
ATOM 2001 C C . VAL A 1 269 ? 7.028 6.929 11.477 1.00 55.56 269 VAL A C 1
ATOM 2003 O O . VAL A 1 269 ? 7.727 6.428 12.359 1.00 55.56 269 VAL A O 1
ATOM 2006 N N . ASP A 1 270 ? 5.713 7.087 11.627 1.00 53.59 270 ASP A N 1
ATOM 2007 C CA . ASP A 1 270 ? 5.018 6.746 12.866 1.00 53.59 270 ASP A CA 1
ATOM 2008 C C . ASP A 1 270 ? 4.950 5.232 13.118 1.00 53.59 270 ASP A C 1
ATOM 2010 O O . ASP A 1 270 ? 4.633 4.825 14.228 1.00 53.59 270 ASP A O 1
ATOM 2014 N N . ARG A 1 271 ? 5.207 4.356 12.138 1.00 52.12 271 ARG A N 1
ATOM 2015 C CA . ARG A 1 271 ? 4.925 2.908 12.222 1.00 52.12 271 ARG A CA 1
ATOM 2016 C C . ARG A 1 271 ? 6.162 2.017 12.261 1.00 52.12 271 ARG A C 1
ATOM 2018 O O . ARG A 1 271 ? 6.140 1.018 12.979 1.00 52.12 271 ARG A O 1
ATOM 2025 N N . SER A 1 272 ? 7.223 2.324 11.516 1.00 51.72 272 SER A N 1
ATOM 2026 C CA . SER A 1 272 ? 8.358 1.398 11.312 1.00 51.72 272 SER A CA 1
ATOM 2027 C C . SER A 1 272 ? 9.494 1.513 12.334 1.00 51.72 272 SER A C 1
ATOM 2029 O O . SER A 1 272 ? 10.387 0.670 12.326 1.00 51.72 272 SER A O 1
ATOM 2031 N N . GLY A 1 273 ? 9.429 2.483 13.249 1.00 55.25 273 GLY A N 1
ATOM 2032 C CA . GLY A 1 273 ? 10.570 2.834 14.098 1.00 55.25 273 GLY A CA 1
ATOM 2033 C C . GLY A 1 273 ? 11.548 3.727 13.334 1.00 55.25 273 GLY A C 1
ATOM 2034 O O . GLY A 1 273 ? 11.637 3.675 12.106 1.00 55.25 273 GLY A O 1
ATOM 2035 N N . ARG A 1 274 ? 12.236 4.619 14.044 1.00 68.19 274 ARG A N 1
ATOM 2036 C CA . ARG A 1 274 ? 12.988 5.716 13.407 1.00 68.19 274 ARG A CA 1
ATOM 2037 C C . ARG A 1 274 ? 14.369 5.259 12.948 1.00 68.19 274 ARG A C 1
ATOM 2039 O O . ARG A 1 274 ? 14.868 5.714 11.922 1.00 68.19 274 ARG A O 1
ATOM 2046 N N . LYS A 1 275 ? 14.975 4.328 13.685 1.00 74.50 275 LYS A N 1
ATOM 2047 C CA . LYS A 1 275 ? 16.346 3.874 13.452 1.00 74.50 275 LYS A CA 1
ATOM 2048 C C . LYS A 1 275 ? 16.485 2.962 12.221 1.00 74.50 275 LYS A C 1
ATOM 2050 O O . LYS A 1 275 ? 17.388 3.219 11.428 1.00 74.50 275 LYS A O 1
ATOM 2055 N N . PRO A 1 276 ? 15.612 1.959 11.980 1.00 64.50 276 PRO A N 1
ATOM 2056 C CA . PRO A 1 276 ? 15.671 1.153 10.760 1.00 64.50 276 PRO A CA 1
ATOM 2057 C C . PRO A 1 276 ? 15.508 1.982 9.484 1.00 64.50 276 PRO A C 1
ATOM 2059 O O . PRO A 1 276 ? 16.190 1.724 8.497 1.00 64.50 276 PRO A O 1
ATOM 2062 N N . LEU A 1 277 ? 14.636 2.996 9.510 1.00 70.06 277 LEU A N 1
ATOM 2063 C CA . LEU A 1 277 ? 14.407 3.879 8.364 1.00 70.06 277 LEU A CA 1
ATOM 2064 C C . LEU A 1 277 ? 15.618 4.768 8.060 1.00 70.06 277 LEU A C 1
ATOM 2066 O O . LEU A 1 277 ? 15.928 4.977 6.889 1.00 70.06 277 LEU A O 1
ATOM 2070 N N . LEU A 1 278 ? 16.313 5.256 9.093 1.00 78.69 278 LEU A N 1
ATOM 2071 C CA . LEU A 1 278 ? 17.565 6.001 8.934 1.00 78.69 278 LEU A CA 1
ATOM 2072 C C . LEU A 1 278 ? 18.654 5.129 8.301 1.00 78.69 278 LEU A C 1
ATOM 2074 O O . LEU A 1 278 ? 19.154 5.491 7.242 1.00 78.69 278 LEU A O 1
ATOM 2078 N N . ILE A 1 279 ? 18.905 3.937 8.857 1.00 76.12 279 ILE A N 1
ATOM 2079 C CA . ILE A 1 279 ? 19.922 2.996 8.348 1.00 76.12 279 ILE A CA 1
ATOM 2080 C C . ILE A 1 279 ? 19.623 2.588 6.902 1.00 76.12 279 ILE A C 1
ATOM 2082 O O . ILE A 1 279 ? 20.525 2.525 6.066 1.00 76.12 279 ILE A O 1
ATOM 2086 N N . PHE A 1 280 ? 18.353 2.313 6.594 1.00 78.50 280 PHE A N 1
ATOM 2087 C CA . PHE A 1 280 ? 17.915 2.017 5.234 1.00 78.50 280 PHE A CA 1
ATOM 2088 C C . PHE A 1 280 ? 18.205 3.192 4.291 1.00 78.50 280 PHE A C 1
ATOM 2090 O O . PHE A 1 280 ? 18.809 3.000 3.236 1.00 78.50 280 PHE A O 1
ATOM 2097 N N . SER A 1 281 ? 17.815 4.405 4.692 1.00 83.00 281 SER A N 1
ATOM 2098 C CA . SER A 1 281 ? 18.024 5.630 3.920 1.00 83.00 281 SER A CA 1
ATOM 2099 C C . SER A 1 281 ? 19.504 5.886 3.650 1.00 83.00 281 SER A C 1
ATOM 2101 O O . SER A 1 281 ? 19.880 6.053 2.494 1.00 83.00 281 SER A O 1
ATOM 2103 N N . SER A 1 282 ? 20.348 5.903 4.681 1.00 84.44 282 SER A N 1
ATOM 2104 C CA . SER A 1 282 ? 21.780 6.191 4.558 1.00 84.44 282 SER A CA 1
ATOM 2105 C C . SER A 1 282 ? 22.507 5.129 3.720 1.00 84.44 282 SER A C 1
ATOM 2107 O O . SER A 1 282 ? 23.273 5.479 2.820 1.00 84.44 282 SER A O 1
ATOM 2109 N N . SER A 1 283 ? 22.176 3.845 3.898 1.00 81.31 283 SER A N 1
ATOM 2110 C CA . SER A 1 283 ? 22.754 2.746 3.108 1.00 81.31 283 SER A CA 1
ATOM 2111 C C . SER A 1 283 ? 22.388 2.833 1.621 1.00 81.31 283 SER A C 1
ATOM 2113 O O . SER A 1 283 ? 23.258 2.741 0.754 1.00 81.31 283 SER A O 1
ATOM 2115 N N . PHE A 1 284 ? 21.107 3.044 1.297 1.00 80.69 284 PHE A N 1
ATOM 2116 C CA . PHE A 1 284 ? 20.657 3.136 -0.098 1.00 80.69 284 PHE A CA 1
ATOM 2117 C C . PHE A 1 284 ? 21.143 4.413 -0.790 1.00 80.69 284 PHE A C 1
ATOM 2119 O O . PHE A 1 284 ? 21.466 4.383 -1.981 1.00 80.69 284 PHE A O 1
ATOM 2126 N N . MET A 1 285 ? 21.248 5.525 -0.057 1.00 87.69 285 MET A N 1
ATOM 2127 C CA . MET A 1 285 ? 21.856 6.752 -0.572 1.00 87.69 285 MET A CA 1
ATOM 2128 C C . MET A 1 285 ? 23.336 6.540 -0.902 1.00 87.69 285 MET A C 1
ATOM 2130 O O . MET A 1 285 ? 23.775 6.972 -1.966 1.00 87.69 285 MET A O 1
ATOM 2134 N N . ALA A 1 286 ? 24.088 5.823 -0.055 1.00 89.50 286 ALA A N 1
ATOM 2135 C CA . ALA A 1 286 ? 25.484 5.485 -0.332 1.00 89.50 286 ALA A CA 1
ATOM 2136 C C . ALA A 1 286 ? 25.622 4.677 -1.632 1.00 89.50 286 ALA A C 1
ATOM 2138 O O . ALA A 1 286 ? 26.401 5.053 -2.505 1.00 89.50 286 ALA A O 1
ATOM 2139 N N . ILE A 1 287 ? 24.817 3.621 -1.801 1.00 85.75 287 ILE A N 1
ATOM 2140 C CA . ILE A 1 287 ? 24.824 2.778 -3.010 1.00 85.75 287 ILE A CA 1
ATOM 2141 C C . ILE A 1 287 ? 24.507 3.609 -4.260 1.00 85.75 287 ILE A C 1
ATOM 2143 O O . ILE A 1 287 ? 25.205 3.515 -5.270 1.00 85.75 287 ILE A O 1
ATOM 2147 N N . SER A 1 288 ? 23.489 4.466 -4.177 1.00 86.56 288 SER A N 1
ATOM 2148 C CA . SER A 1 288 ? 23.058 5.318 -5.290 1.00 86.56 288 SER A CA 1
ATOM 2149 C C . SER A 1 288 ? 24.144 6.317 -5.709 1.00 86.56 288 SER A C 1
ATOM 2151 O O . SER A 1 288 ? 24.388 6.523 -6.897 1.00 86.56 288 SER A O 1
ATOM 2153 N N . LEU A 1 289 ? 24.846 6.908 -4.738 1.00 88.81 289 LEU A N 1
ATOM 2154 C CA . LEU A 1 289 ? 25.954 7.829 -4.993 1.00 88.81 289 LEU A CA 1
ATOM 2155 C C . LEU A 1 289 ? 27.197 7.115 -5.542 1.00 88.81 289 LEU A C 1
ATOM 2157 O O . LEU A 1 289 ? 27.877 7.668 -6.406 1.00 88.81 289 LEU A O 1
ATOM 2161 N N . VAL A 1 290 ? 27.477 5.881 -5.104 1.00 91.62 290 VAL A N 1
ATOM 2162 C CA . VAL A 1 290 ? 28.544 5.049 -5.690 1.00 91.62 290 VAL A CA 1
ATOM 2163 C C . VAL A 1 290 ? 28.249 4.757 -7.159 1.00 91.62 290 VAL A C 1
ATOM 2165 O O . VAL A 1 290 ? 29.136 4.947 -7.992 1.00 91.62 290 VAL A O 1
ATOM 2168 N N . ALA A 1 291 ? 27.015 4.361 -7.489 1.00 85.38 291 ALA A N 1
ATOM 2169 C CA . ALA A 1 291 ? 26.592 4.099 -8.865 1.00 85.38 291 ALA A CA 1
ATOM 2170 C C . ALA A 1 291 ? 26.727 5.345 -9.759 1.00 85.38 291 ALA A C 1
ATOM 2172 O O . ALA A 1 291 ? 27.273 5.265 -10.862 1.00 85.38 291 ALA A O 1
ATOM 2173 N N . LEU A 1 292 ? 26.313 6.513 -9.257 1.00 87.50 292 LEU A N 1
ATOM 2174 C CA . LEU A 1 292 ? 26.465 7.781 -9.972 1.00 87.50 292 LEU A CA 1
ATOM 2175 C C . LEU A 1 292 ? 27.941 8.170 -10.161 1.00 87.50 292 LEU A C 1
ATOM 2177 O O . LEU A 1 292 ? 28.330 8.611 -11.242 1.00 87.50 292 LEU A O 1
ATOM 2181 N N . GLY A 1 293 ? 28.777 7.976 -9.137 1.00 89.31 293 GLY A N 1
ATOM 2182 C CA . GLY A 1 293 ? 30.217 8.223 -9.221 1.00 89.31 293 GLY A CA 1
ATOM 2183 C C . GLY A 1 293 ? 30.919 7.301 -10.223 1.00 89.31 293 GLY A C 1
ATOM 2184 O O . GLY A 1 293 ? 31.750 7.764 -11.002 1.00 89.31 293 GLY A O 1
ATOM 2185 N N . LEU A 1 294 ? 30.528 6.021 -10.275 1.00 88.50 294 LEU A N 1
ATOM 2186 C CA . LEU A 1 294 ? 31.023 5.056 -11.264 1.00 88.50 294 LEU A CA 1
ATOM 2187 C C . LEU A 1 294 ? 30.656 5.467 -12.694 1.00 88.50 294 LEU A C 1
ATOM 2189 O O . LEU A 1 294 ? 31.508 5.393 -13.576 1.00 88.50 294 LEU A O 1
ATOM 2193 N N . TYR A 1 295 ? 29.433 5.954 -12.926 1.00 88.56 295 TYR A N 1
ATOM 2194 C CA . TYR A 1 295 ? 29.026 6.464 -14.240 1.00 88.56 295 TYR A CA 1
ATOM 2195 C C . TYR A 1 295 ? 29.931 7.606 -14.716 1.00 88.56 295 TYR A C 1
ATOM 2197 O O . TYR A 1 295 ? 30.470 7.551 -15.822 1.00 88.56 295 TYR A O 1
ATOM 2205 N N . PHE A 1 296 ? 30.136 8.624 -13.872 1.00 87.44 296 PHE A N 1
ATOM 2206 C CA . PHE A 1 296 ? 31.007 9.746 -14.221 1.00 87.44 296 PHE A CA 1
ATOM 2207 C C . PHE A 1 296 ? 32.464 9.308 -14.393 1.00 87.44 296 PHE A C 1
ATOM 2209 O O . PHE A 1 296 ? 33.124 9.790 -15.302 1.00 87.44 296 PHE A O 1
ATOM 2216 N N . ASN A 1 297 ? 32.951 8.339 -13.612 1.00 89.38 297 ASN A N 1
ATOM 2217 C CA . ASN A 1 297 ? 34.303 7.806 -13.783 1.00 89.38 297 ASN A CA 1
ATOM 2218 C C . ASN A 1 297 ? 34.488 7.099 -15.136 1.00 89.38 297 ASN A C 1
ATOM 2220 O O . ASN A 1 297 ? 35.505 7.298 -15.797 1.00 89.38 297 ASN A O 1
ATOM 2224 N N . LEU A 1 298 ? 33.503 6.305 -15.569 1.00 85.12 298 LEU A N 1
ATOM 2225 C CA . LEU A 1 298 ? 33.531 5.637 -16.874 1.00 85.12 298 LEU A CA 1
ATOM 2226 C C . LEU A 1 298 ? 33.459 6.647 -18.025 1.00 85.12 298 LEU A C 1
ATOM 2228 O O . LEU A 1 298 ? 34.191 6.504 -19.004 1.00 85.12 298 LEU A O 1
ATOM 2232 N N . LYS A 1 299 ? 32.616 7.675 -17.878 1.00 83.50 299 LYS A N 1
ATOM 2233 C CA . LYS A 1 299 ? 32.453 8.753 -18.856 1.00 83.50 299 LYS A CA 1
ATOM 2234 C C . LYS A 1 299 ? 33.724 9.592 -19.002 1.00 83.50 299 LYS A C 1
ATOM 2236 O O . LYS A 1 299 ? 34.214 9.773 -20.112 1.00 83.50 299 LYS A O 1
ATOM 2241 N N . ASP A 1 300 ? 34.266 10.073 -17.886 1.00 81.62 300 ASP A N 1
ATOM 2242 C CA . ASP A 1 300 ? 35.467 10.914 -17.861 1.00 81.62 300 ASP A CA 1
ATOM 2243 C C . ASP A 1 300 ? 36.720 10.103 -18.248 1.00 81.62 300 ASP A C 1
ATOM 2245 O O . ASP A 1 300 ? 37.670 10.645 -18.807 1.00 81.62 300 ASP A O 1
ATOM 2249 N N . GLY A 1 301 ? 36.698 8.781 -18.030 1.00 80.00 301 GLY A N 1
ATOM 2250 C CA . GLY A 1 301 ? 37.708 7.827 -18.496 1.00 80.00 301 GLY A CA 1
ATOM 2251 C C . GLY A 1 301 ? 37.651 7.494 -19.995 1.00 80.00 301 GLY A C 1
ATOM 2252 O O . GLY A 1 301 ? 38.384 6.611 -20.438 1.00 80.00 301 GLY A O 1
ATOM 2253 N N . GLY A 1 302 ? 36.787 8.159 -20.773 1.00 74.88 302 GLY A N 1
ATOM 2254 C CA . GLY A 1 302 ? 36.720 8.042 -22.234 1.00 74.88 302 GLY A CA 1
ATOM 2255 C C . GLY A 1 302 ? 36.036 6.778 -22.766 1.00 74.88 302 GLY A C 1
ATOM 2256 O O . GLY A 1 302 ? 36.140 6.494 -23.958 1.00 74.88 302 GLY A O 1
ATOM 2257 N N . LYS A 1 303 ? 35.347 6.004 -21.915 1.00 77.62 303 LYS A N 1
ATOM 2258 C CA . LYS A 1 303 ? 34.542 4.856 -22.361 1.00 77.62 303 LYS A CA 1
ATOM 2259 C C . LYS A 1 303 ? 33.191 5.335 -22.886 1.00 77.62 303 LYS A C 1
ATOM 2261 O O . LYS A 1 303 ? 32.604 6.268 -22.342 1.00 77.62 303 LYS A O 1
ATOM 2266 N N . ASP A 1 304 ? 32.676 4.662 -23.912 1.00 74.19 304 ASP A N 1
ATOM 2267 C CA . ASP A 1 304 ? 31.342 4.951 -24.433 1.00 74.19 304 ASP A CA 1
ATOM 2268 C C . ASP A 1 304 ? 30.267 4.556 -23.405 1.00 74.19 304 ASP A C 1
ATOM 2270 O O . ASP A 1 304 ? 30.042 3.378 -23.122 1.00 74.19 304 ASP A O 1
ATOM 2274 N N . VAL A 1 305 ? 29.629 5.566 -22.812 1.00 76.19 305 VAL A N 1
ATOM 2275 C CA . VAL A 1 305 ? 28.562 5.425 -21.809 1.00 76.19 305 VAL A CA 1
ATOM 2276 C C . VAL A 1 305 ? 27.168 5.661 -22.395 1.00 76.19 305 VAL A C 1
ATOM 2278 O O . VAL A 1 305 ? 26.205 5.766 -21.637 1.00 76.19 305 VAL A O 1
ATOM 2281 N N . SER A 1 306 ? 27.027 5.715 -23.724 1.00 69.06 306 SER A N 1
ATOM 2282 C CA . SER A 1 306 ? 25.742 5.958 -24.402 1.00 69.06 306 SER A CA 1
ATOM 2283 C C . SER A 1 306 ? 24.651 4.977 -23.953 1.00 69.06 306 SER A C 1
ATOM 2285 O O . SER A 1 306 ? 23.525 5.380 -23.661 1.00 69.06 306 SER A O 1
ATOM 2287 N N . ASN A 1 307 ? 25.016 3.704 -23.762 1.00 70.06 307 ASN A N 1
ATOM 2288 C CA . ASN A 1 307 ? 24.117 2.643 -23.282 1.00 70.06 307 ASN A CA 1
ATOM 2289 C C . ASN A 1 307 ? 23.742 2.764 -21.788 1.00 70.06 307 ASN A C 1
ATOM 2291 O O . ASN A 1 307 ? 22.842 2.075 -21.308 1.00 70.06 307 ASN A O 1
ATOM 2295 N N . LEU A 1 308 ? 24.426 3.632 -21.036 1.00 73.06 308 LEU A N 1
ATOM 2296 C CA . LEU A 1 308 ? 24.224 3.864 -19.603 1.00 73.06 308 LEU A CA 1
ATOM 2297 C C . LEU A 1 308 ? 23.569 5.225 -19.312 1.00 73.06 308 LEU A C 1
ATOM 2299 O O . LEU A 1 308 ? 23.493 5.622 -18.151 1.00 73.06 308 LEU A O 1
ATOM 2303 N N . GLY A 1 309 ? 23.057 5.940 -20.322 1.00 69.25 309 GLY A N 1
ATOM 2304 C CA . GLY A 1 309 ? 22.476 7.283 -20.159 1.00 69.25 309 GLY A CA 1
ATOM 2305 C C . GLY A 1 309 ? 21.275 7.374 -19.199 1.00 69.25 309 GLY A C 1
ATOM 2306 O O . GLY A 1 309 ? 20.942 8.465 -18.736 1.00 69.25 309 GLY A O 1
ATOM 2307 N N . TRP A 1 310 ? 20.647 6.244 -18.857 1.00 72.12 310 TRP A N 1
ATOM 2308 C CA . TRP A 1 310 ? 19.569 6.133 -17.864 1.00 72.12 310 TRP A CA 1
ATOM 2309 C C . TRP A 1 310 ? 20.082 6.046 -16.413 1.00 72.12 310 TRP A C 1
ATOM 2311 O O . TRP A 1 310 ? 19.360 6.401 -15.477 1.00 72.12 310 TRP A O 1
ATOM 2321 N N . LEU A 1 311 ? 21.323 5.591 -16.206 1.00 80.88 311 LEU A N 1
ATOM 2322 C CA . LEU A 1 311 ? 21.890 5.298 -14.887 1.00 80.88 311 LEU A CA 1
ATOM 2323 C C . LEU A 1 311 ? 21.950 6.534 -13.972 1.00 80.88 311 LEU A C 1
ATOM 2325 O O . LEU A 1 311 ? 21.607 6.403 -12.795 1.00 80.88 311 LEU A O 1
ATOM 2329 N N . PRO A 1 312 ? 22.294 7.743 -14.456 1.00 83.56 312 PRO A N 1
ATOM 2330 C CA . PRO A 1 312 ? 22.242 8.953 -13.639 1.00 83.56 312 PRO A CA 1
ATOM 2331 C C . PRO A 1 312 ? 20.836 9.290 -13.141 1.00 83.56 312 PRO A C 1
ATOM 2333 O O . PRO A 1 312 ? 20.674 9.697 -11.991 1.00 83.56 312 PRO A O 1
ATOM 2336 N N . LEU A 1 313 ? 19.814 9.079 -13.981 1.00 78.69 313 LEU A N 1
ATOM 2337 C CA . LEU A 1 313 ? 18.418 9.331 -13.622 1.00 78.69 313 LEU A CA 1
ATOM 2338 C C . LEU A 1 313 ? 17.953 8.355 -12.552 1.00 78.69 313 LEU A C 1
ATOM 2340 O O . LEU A 1 313 ? 17.411 8.784 -11.535 1.00 78.69 313 LEU A O 1
ATOM 2344 N N . VAL A 1 314 ? 18.217 7.063 -12.739 1.00 79.50 314 VAL A N 1
ATOM 2345 C CA . VAL A 1 314 ? 17.862 6.038 -11.752 1.00 79.50 314 VAL A CA 1
ATOM 2346 C C . VAL A 1 314 ? 18.614 6.263 -10.443 1.00 79.50 314 VAL A C 1
ATOM 2348 O O . VAL A 1 314 ? 17.997 6.230 -9.383 1.00 79.50 314 VAL A O 1
ATOM 2351 N N . SER A 1 315 ? 19.909 6.579 -10.499 1.00 82.56 315 SER A N 1
ATOM 2352 C CA . SER A 1 315 ? 20.735 6.790 -9.304 1.00 82.56 315 SER A CA 1
ATOM 2353 C C . SER A 1 315 ? 20.256 7.994 -8.486 1.00 82.56 315 SER A C 1
ATOM 2355 O O . SER A 1 315 ? 20.082 7.887 -7.274 1.00 82.56 315 SER A O 1
ATOM 2357 N N . LEU A 1 316 ? 19.971 9.130 -9.133 1.00 83.19 316 LEU A N 1
ATOM 2358 C CA . LEU A 1 316 ? 19.427 10.305 -8.443 1.00 83.19 316 LEU A CA 1
ATOM 2359 C C . LEU A 1 316 ? 17.995 10.080 -7.951 1.00 83.19 316 LEU A C 1
ATOM 2361 O O . LEU A 1 316 ? 17.648 10.522 -6.860 1.00 83.19 316 LEU A O 1
ATOM 2365 N N . THR A 1 317 ? 17.175 9.345 -8.702 1.00 79.69 317 THR A N 1
ATOM 2366 C CA . THR A 1 317 ? 15.813 9.002 -8.272 1.00 79.69 317 THR A CA 1
ATOM 2367 C C . THR A 1 317 ? 15.840 8.117 -7.025 1.00 79.69 317 THR A C 1
ATOM 2369 O O . THR A 1 317 ? 15.172 8.430 -6.042 1.00 79.69 317 THR A O 1
ATOM 2372 N N . LEU A 1 318 ? 16.661 7.062 -7.010 1.00 79.62 318 LEU A N 1
ATOM 2373 C CA . LEU A 1 318 ? 16.845 6.185 -5.849 1.00 79.62 318 LEU A CA 1
ATOM 2374 C C . LEU A 1 318 ? 17.400 6.939 -4.638 1.00 79.62 318 LEU A C 1
ATOM 2376 O O . LEU A 1 318 ? 16.907 6.752 -3.525 1.00 79.62 318 LEU A O 1
ATOM 2380 N N . PHE A 1 319 ? 18.359 7.840 -4.858 1.00 86.94 319 PHE A N 1
ATOM 2381 C CA . PHE A 1 319 ? 18.870 8.727 -3.818 1.00 86.94 319 PHE A CA 1
ATOM 2382 C C . PHE A 1 319 ? 17.746 9.570 -3.191 1.00 86.94 319 PHE A C 1
ATOM 2384 O O . PHE A 1 319 ? 17.631 9.618 -1.965 1.00 86.94 319 PHE A O 1
ATOM 2391 N N . MET A 1 320 ? 16.871 10.175 -4.004 1.00 83.44 320 MET A N 1
ATOM 2392 C CA . MET A 1 320 ? 15.758 10.996 -3.506 1.00 83.44 320 MET A CA 1
ATOM 2393 C C . MET A 1 320 ? 14.660 10.178 -2.820 1.00 83.44 320 MET A C 1
ATOM 2395 O O . MET A 1 320 ? 14.077 10.646 -1.837 1.00 83.44 320 MET A O 1
ATOM 2399 N N . ILE A 1 321 ? 14.396 8.954 -3.288 1.00 79.44 321 ILE A N 1
ATOM 2400 C CA . ILE A 1 321 ? 13.490 8.004 -2.629 1.00 79.44 321 ILE A CA 1
ATOM 2401 C C . ILE A 1 321 ? 14.018 7.684 -1.229 1.00 79.44 321 ILE A C 1
ATOM 2403 O O . ILE A 1 321 ? 13.306 7.874 -0.242 1.00 79.44 321 ILE A O 1
ATOM 2407 N N . ALA A 1 322 ? 15.272 7.235 -1.143 1.00 80.25 322 ALA A N 1
ATOM 2408 C CA . ALA A 1 322 ? 15.902 6.844 0.110 1.00 80.25 322 ALA A CA 1
ATOM 2409 C C . ALA A 1 322 ? 15.940 8.017 1.098 1.00 80.25 322 ALA A C 1
ATOM 2411 O O . ALA A 1 322 ? 15.468 7.872 2.227 1.00 80.25 322 ALA A O 1
ATOM 2412 N N . PHE A 1 323 ? 16.375 9.198 0.641 1.00 85.38 323 PHE A N 1
ATOM 2413 C CA . PHE A 1 323 ? 16.371 10.423 1.440 1.00 85.38 323 PHE A CA 1
ATOM 2414 C C . PHE A 1 323 ? 14.980 10.743 1.995 1.00 85.38 323 PHE A C 1
ATOM 2416 O O . PHE A 1 323 ? 14.836 11.001 3.187 1.00 85.38 323 PHE A O 1
ATOM 2423 N N . SER A 1 324 ? 13.940 10.691 1.161 1.00 80.62 324 SER A N 1
ATOM 2424 C CA . SER A 1 324 ? 12.578 11.051 1.576 1.00 80.62 324 SER A CA 1
ATOM 2425 C C . SER A 1 324 ? 12.011 10.114 2.644 1.00 80.62 324 SER A C 1
ATOM 2427 O O . SER A 1 324 ? 11.245 10.566 3.489 1.00 80.62 324 SER A O 1
ATOM 2429 N N . VAL A 1 325 ? 12.398 8.832 2.634 1.00 75.62 325 VAL A N 1
ATOM 2430 C CA . VAL A 1 325 ? 11.920 7.813 3.586 1.00 75.62 325 VAL A CA 1
ATOM 2431 C C . VAL A 1 325 ? 12.559 7.947 4.971 1.00 75.62 325 VAL A C 1
ATOM 2433 O O . VAL A 1 325 ? 11.874 7.723 5.970 1.00 75.62 325 VAL A O 1
ATOM 2436 N N . GLY A 1 326 ? 13.848 8.297 5.048 1.00 79.00 326 GLY A N 1
ATOM 2437 C CA . GLY A 1 326 ? 14.588 8.333 6.313 1.00 79.00 326 GLY A CA 1
ATOM 2438 C C . GLY A 1 326 ? 15.178 9.698 6.641 1.00 79.00 326 GLY A C 1
ATOM 2439 O O . GLY A 1 326 ? 14.611 10.448 7.439 1.00 79.00 326 GLY A O 1
ATOM 2440 N N . LEU A 1 327 ? 16.335 10.012 6.051 1.00 84.75 327 LEU A N 1
ATOM 2441 C CA . LEU A 1 327 ? 17.132 11.190 6.412 1.00 84.75 327 LEU A CA 1
ATOM 2442 C C . LEU A 1 327 ? 16.424 12.529 6.175 1.00 84.75 327 LEU A C 1
ATOM 2444 O O . LEU A 1 327 ? 16.818 13.519 6.776 1.00 84.75 327 LEU A O 1
ATOM 2448 N N . GLY A 1 328 ? 15.373 12.588 5.361 1.00 82.44 328 GLY A N 1
ATOM 2449 C CA . GLY A 1 328 ? 14.541 13.772 5.160 1.00 82.44 328 GLY A CA 1
ATOM 2450 C C . GLY A 1 328 ? 13.738 14.141 6.415 1.00 82.44 328 GLY A C 1
ATOM 2451 O O . GLY A 1 328 ? 14.070 15.128 7.068 1.00 82.44 328 GLY A O 1
ATOM 2452 N N . PRO A 1 329 ? 12.690 13.383 6.780 1.00 76.06 329 PRO A N 1
ATOM 2453 C CA . PRO A 1 329 ? 11.788 13.754 7.875 1.00 76.06 329 PRO A CA 1
ATOM 2454 C C . PRO A 1 329 ? 12.310 13.410 9.280 1.00 76.06 329 PRO A C 1
ATOM 2456 O O . PRO A 1 329 ? 11.998 14.110 10.246 1.00 76.06 329 PRO A O 1
ATOM 2459 N N . ILE A 1 330 ? 13.093 12.336 9.431 1.00 78.19 330 ILE A N 1
ATOM 2460 C CA . ILE A 1 330 ? 13.389 11.762 10.754 1.00 78.19 330 ILE A CA 1
ATOM 2461 C C . ILE A 1 330 ? 14.281 12.658 11.628 1.00 78.19 330 ILE A C 1
ATOM 2463 O O . ILE A 1 330 ? 13.953 12.796 12.809 1.00 78.19 330 ILE A O 1
ATOM 2467 N N . PRO A 1 331 ? 15.350 13.311 11.124 1.00 82.19 331 PRO A N 1
ATOM 2468 C CA . PRO A 1 331 ? 16.163 14.211 11.947 1.00 82.19 331 PRO A CA 1
ATOM 2469 C C . PRO A 1 331 ? 15.347 15.340 12.592 1.00 82.19 331 PRO A C 1
ATOM 2471 O O . PRO A 1 331 ? 15.512 15.619 13.780 1.00 82.19 331 PRO A O 1
ATOM 2474 N N . TRP A 1 332 ? 14.414 15.940 11.842 1.00 76.31 332 TRP A N 1
ATOM 2475 C CA . TRP A 1 332 ? 13.525 17.002 12.329 1.00 76.31 332 TRP A CA 1
ATOM 2476 C C . TRP A 1 332 ? 12.559 16.509 13.407 1.00 76.31 332 TRP A C 1
ATOM 2478 O O . TRP A 1 332 ? 12.312 17.207 14.390 1.00 76.31 332 TRP A O 1
ATOM 2488 N N . MET A 1 333 ? 12.054 15.286 13.259 1.00 70.69 333 MET A N 1
ATOM 2489 C CA . MET A 1 333 ? 11.166 14.673 14.241 1.00 70.69 333 MET A CA 1
ATOM 2490 C C . MET A 1 333 ? 11.911 14.270 15.521 1.00 70.69 333 MET A C 1
ATOM 2492 O O . MET A 1 333 ? 11.462 14.596 16.616 1.00 70.69 333 MET A O 1
ATOM 2496 N N . ILE A 1 334 ? 13.079 13.631 15.395 1.00 70.75 334 ILE A N 1
ATOM 2497 C CA . ILE A 1 334 ? 13.923 13.227 16.529 1.00 70.75 334 ILE A CA 1
ATOM 2498 C C . ILE A 1 334 ? 14.367 14.448 17.343 1.00 70.75 334 ILE A C 1
ATOM 2500 O O . ILE A 1 334 ? 14.348 14.402 18.571 1.00 70.75 334 ILE A O 1
ATOM 2504 N N . MET A 1 335 ? 14.687 15.565 16.683 1.00 66.44 335 MET A N 1
ATOM 2505 C CA . MET A 1 335 ? 14.955 16.839 17.356 1.00 66.44 335 MET A CA 1
ATOM 2506 C C . MET A 1 335 ? 13.755 17.293 18.207 1.00 66.44 335 MET A C 1
ATOM 2508 O O . MET A 1 335 ? 13.930 17.766 19.327 1.00 66.44 335 MET A O 1
ATOM 2512 N N . GLY A 1 336 ? 12.529 17.116 17.709 1.00 60.31 336 GLY A N 1
ATOM 2513 C CA . GLY A 1 336 ? 11.308 17.439 18.444 1.00 60.31 336 GLY A CA 1
ATOM 2514 C C . GLY A 1 336 ? 10.993 16.501 19.618 1.00 60.31 336 GLY A C 1
ATOM 2515 O O . GLY A 1 336 ? 10.299 16.933 20.541 1.00 60.31 336 GLY A O 1
ATOM 2516 N N . GLU A 1 337 ? 11.486 15.258 19.582 1.00 63.84 337 GLU A N 1
ATOM 2517 C CA . GLU A 1 337 ? 11.209 14.190 20.559 1.00 63.84 337 GLU A CA 1
ATOM 2518 C C . GLU A 1 337 ? 12.295 14.040 21.646 1.00 63.84 337 GLU A C 1
ATOM 2520 O O . GLU A 1 337 ? 11.973 13.691 22.779 1.00 63.84 337 GLU A O 1
ATOM 2525 N N . LEU A 1 338 ? 13.575 14.282 21.330 1.00 63.09 338 LEU A N 1
ATOM 2526 C CA . LEU A 1 338 ? 14.705 14.029 22.243 1.00 63.09 338 LEU A CA 1
ATOM 2527 C C . LEU A 1 338 ? 14.960 15.144 23.267 1.00 63.09 338 LEU A C 1
ATOM 2529 O O . LEU A 1 338 ? 15.587 14.887 24.297 1.00 63.09 338 LEU A O 1
ATOM 2533 N N . PHE A 1 339 ? 14.534 16.377 22.986 1.00 59.38 339 PHE A N 1
ATOM 2534 C CA . PHE A 1 339 ? 14.743 17.513 23.884 1.00 59.38 339 PHE A CA 1
ATOM 2535 C C . PHE A 1 339 ? 13.519 17.753 24.771 1.00 59.38 339 PHE A C 1
ATOM 2537 O O . PHE A 1 339 ? 12.390 17.827 24.287 1.00 59.38 339 PHE A O 1
ATOM 2544 N N . THR A 1 340 ? 13.755 17.922 26.073 1.00 50.38 340 THR A N 1
ATOM 2545 C CA . THR A 1 340 ? 12.726 18.332 27.038 1.00 50.38 340 THR A CA 1
ATOM 2546 C C . THR A 1 340 ? 12.247 19.753 26.736 1.00 50.38 340 THR A C 1
ATOM 2548 O O . THR A 1 340 ? 13.022 20.574 26.240 1.00 50.38 340 THR A O 1
ATOM 2551 N N . THR A 1 341 ? 10.986 20.065 27.048 1.00 50.44 341 THR A N 1
ATOM 2552 C CA . THR A 1 341 ? 10.350 21.384 26.835 1.00 50.44 341 THR A CA 1
ATOM 2553 C C . THR A 1 341 ? 11.210 22.555 27.322 1.00 50.44 341 THR A C 1
ATOM 2555 O O . THR A 1 341 ? 11.319 23.555 26.618 1.00 50.44 341 THR A O 1
ATOM 2558 N N . GLU A 1 342 ? 11.917 22.380 28.443 1.00 52.97 342 GLU A N 1
ATOM 2559 C CA . GLU A 1 342 ? 12.827 23.361 29.061 1.00 52.97 342 GLU A CA 1
ATOM 2560 C C . GLU A 1 342 ? 14.027 23.760 28.169 1.00 52.97 342 GLU A C 1
ATOM 2562 O O . GLU A 1 342 ? 14.466 24.909 28.182 1.00 52.97 342 GLU A O 1
ATOM 2567 N N . THR A 1 343 ? 14.559 22.834 27.360 1.00 55.84 343 THR A N 1
ATOM 2568 C CA . THR A 1 343 ? 15.775 23.047 26.539 1.00 55.84 343 THR A CA 1
ATOM 2569 C C . THR A 1 343 ? 15.516 23.030 25.029 1.00 55.84 343 THR A C 1
ATOM 2571 O O . THR A 1 343 ? 16.389 23.398 24.235 1.00 55.84 343 THR A O 1
ATOM 2574 N N . LYS A 1 344 ? 14.300 22.646 24.620 1.00 58.94 344 LYS A N 1
ATOM 2575 C CA . LYS A 1 344 ? 13.900 22.371 23.235 1.00 58.94 344 LYS A CA 1
ATOM 2576 C C . LYS A 1 344 ? 14.058 23.559 22.295 1.00 58.94 344 LYS A C 1
ATOM 2578 O O . LYS A 1 344 ? 14.627 23.378 21.223 1.00 58.94 344 LYS A O 1
ATOM 2583 N N . ALA A 1 345 ? 13.614 24.760 22.669 1.00 60.19 345 ALA A N 1
ATOM 2584 C CA . ALA A 1 345 ? 13.671 25.928 21.780 1.00 60.19 345 ALA A CA 1
ATOM 2585 C C . ALA A 1 345 ? 15.117 26.312 21.410 1.00 60.19 345 ALA A C 1
ATOM 2587 O O . ALA A 1 345 ? 15.437 26.546 20.245 1.00 60.19 345 ALA A O 1
ATOM 2588 N N . MET A 1 346 ? 16.018 26.303 22.394 1.00 63.19 346 MET A N 1
ATOM 2589 C CA . MET A 1 346 ? 17.410 26.722 22.220 1.00 63.19 346 MET A CA 1
ATOM 2590 C C . MET A 1 346 ? 18.288 25.624 21.602 1.00 63.19 346 MET A C 1
ATOM 2592 O O . MET A 1 346 ? 19.088 25.913 20.711 1.00 63.19 346 MET A O 1
ATOM 2596 N N . ALA A 1 347 ? 18.099 24.358 21.994 1.00 67.62 347 ALA A N 1
ATOM 2597 C CA . ALA A 1 347 ? 18.775 23.222 21.363 1.00 67.62 347 ALA A CA 1
ATOM 2598 C C . ALA A 1 347 ? 18.342 23.034 19.898 1.00 67.62 347 ALA A C 1
ATOM 2600 O O . ALA A 1 347 ? 19.189 22.784 19.039 1.00 67.62 347 ALA A O 1
ATOM 2601 N N . SER A 1 348 ? 17.053 23.232 19.594 1.00 68.75 348 SER A N 1
ATOM 2602 C CA . SER A 1 348 ? 16.544 23.210 18.216 1.00 68.75 348 SER A CA 1
ATOM 2603 C C . SER A 1 348 ? 17.098 24.377 17.399 1.00 68.75 348 SER A C 1
ATOM 2605 O O . SER A 1 348 ? 17.546 24.165 16.280 1.00 68.75 348 SER A O 1
ATOM 2607 N N . GLY A 1 349 ? 17.162 25.591 17.960 1.00 71.81 349 GLY A N 1
ATOM 2608 C CA . GLY A 1 349 ? 17.771 26.744 17.284 1.00 71.81 349 GLY A CA 1
ATOM 2609 C C . GLY A 1 349 ? 19.237 26.508 16.893 1.00 71.81 349 GLY A C 1
ATOM 2610 O O . GLY A 1 349 ? 19.624 26.778 15.757 1.00 71.81 349 GLY A O 1
ATOM 2611 N N . LEU A 1 350 ? 20.042 25.930 17.793 1.00 75.75 350 LEU A N 1
ATOM 2612 C CA . LEU A 1 350 ? 21.438 25.569 17.505 1.00 75.75 350 LEU A CA 1
ATOM 2613 C C . LEU A 1 350 ? 21.558 24.431 16.478 1.00 75.75 350 LEU A C 1
ATOM 2615 O O . LEU A 1 350 ? 22.412 24.503 15.595 1.00 75.75 350 LEU A O 1
ATOM 2619 N N . ALA A 1 351 ? 20.700 23.408 16.556 1.00 77.81 351 ALA A N 1
ATOM 2620 C CA . ALA A 1 351 ? 20.673 22.310 15.588 1.00 77.81 351 ALA A CA 1
ATOM 2621 C C . ALA A 1 351 ? 20.305 22.800 14.177 1.00 77.81 351 ALA A C 1
ATOM 2623 O O . ALA A 1 351 ? 20.941 22.410 13.200 1.00 77.81 351 ALA A O 1
ATOM 2624 N N . VAL A 1 352 ? 19.322 23.698 14.071 1.00 80.38 352 VAL A N 1
ATOM 2625 C CA . VAL A 1 352 ? 18.902 24.319 12.807 1.00 80.38 352 VAL A CA 1
ATOM 2626 C C . VAL A 1 352 ? 19.985 25.252 12.263 1.00 80.38 352 VAL A C 1
ATOM 2628 O O . VAL A 1 352 ? 20.244 25.254 11.062 1.00 80.38 352 VAL A O 1
ATOM 2631 N N . MET A 1 353 ? 20.679 25.999 13.124 1.00 82.00 353 MET A N 1
ATOM 2632 C CA . MET A 1 353 ? 21.830 26.808 12.713 1.00 82.00 353 MET A CA 1
ATOM 2633 C C . MET A 1 353 ? 22.959 25.937 12.141 1.00 82.00 353 MET A C 1
ATOM 2635 O O . MET A 1 353 ? 23.497 26.260 11.083 1.00 82.00 353 MET A O 1
ATOM 2639 N N . LEU A 1 354 ? 23.288 24.817 12.800 1.00 85.44 354 LEU A N 1
ATOM 2640 C CA . LEU A 1 354 ? 24.256 23.841 12.291 1.00 85.44 354 LEU A CA 1
ATOM 2641 C C . LEU A 1 354 ? 23.800 23.250 10.951 1.00 85.44 354 LEU A C 1
ATOM 2643 O O . LEU A 1 354 ? 24.603 23.137 10.028 1.00 85.44 354 LEU A O 1
ATOM 2647 N N . ASN A 1 355 ? 22.513 22.916 10.832 1.00 87.19 355 ASN A N 1
ATOM 2648 C CA . ASN A 1 355 ? 21.916 22.405 9.604 1.00 87.19 355 ASN A CA 1
ATOM 2649 C C . ASN A 1 355 ? 22.155 23.382 8.439 1.00 87.19 355 ASN A C 1
ATOM 2651 O O . ASN A 1 355 ? 22.831 23.028 7.476 1.00 87.19 355 ASN A O 1
ATOM 2655 N N . TRP A 1 356 ? 21.717 24.639 8.561 1.00 88.31 356 TRP A N 1
ATOM 2656 C CA . TRP A 1 356 ? 21.877 25.645 7.504 1.00 88.31 356 TRP A CA 1
ATOM 2657 C C . TRP A 1 356 ? 23.336 26.031 7.230 1.00 88.31 356 TRP A C 1
ATOM 2659 O O . TRP A 1 356 ? 23.688 26.292 6.080 1.00 88.31 356 TRP A O 1
ATOM 2669 N N . PHE A 1 357 ? 24.214 25.991 8.234 1.00 89.75 357 PHE A N 1
ATOM 2670 C CA . PHE A 1 357 ? 25.654 26.155 8.015 1.00 89.75 357 PHE A CA 1
ATOM 2671 C C . PHE A 1 357 ? 26.220 25.073 7.093 1.00 89.75 357 PHE A C 1
ATOM 2673 O O . PHE A 1 357 ? 26.965 25.367 6.157 1.00 89.75 357 PHE A O 1
ATOM 2680 N N . LEU A 1 358 ? 25.829 23.820 7.318 1.00 90.88 358 LEU A N 1
ATOM 2681 C CA . LEU A 1 358 ? 26.257 22.708 6.478 1.00 90.88 358 LEU A CA 1
ATOM 2682 C C . LEU A 1 358 ? 25.605 22.756 5.091 1.00 90.88 358 LEU A C 1
ATOM 2684 O O . LEU A 1 358 ? 26.272 22.423 4.112 1.00 90.88 358 LEU A O 1
ATOM 2688 N N . VAL A 1 359 ? 24.370 23.265 4.968 1.00 90.31 359 VAL A N 1
ATOM 2689 C CA . VAL A 1 359 ? 23.768 23.577 3.657 1.00 90.31 359 VAL A CA 1
ATOM 2690 C C . VAL A 1 359 ? 24.625 24.578 2.887 1.00 90.31 359 VAL A C 1
ATOM 2692 O O . VAL A 1 359 ? 24.918 24.343 1.712 1.00 90.31 359 VAL A O 1
ATOM 2695 N N . PHE A 1 360 ? 25.046 25.674 3.529 1.00 91.88 360 PHE A N 1
ATOM 2696 C CA . PHE A 1 360 ? 25.930 26.667 2.915 1.00 91.88 360 PHE A CA 1
ATOM 2697 C C . PHE A 1 360 ? 27.239 26.022 2.453 1.00 91.88 360 PHE A C 1
ATOM 2699 O O . PHE A 1 360 ? 27.614 26.167 1.287 1.00 91.88 360 PHE A O 1
ATOM 2706 N N . LEU A 1 361 ? 27.897 25.279 3.350 1.00 90.38 361 LEU A N 1
ATOM 2707 C CA . LEU A 1 361 ? 29.181 24.642 3.085 1.00 90.38 361 LEU A CA 1
ATOM 2708 C C . LEU A 1 361 ? 29.096 23.704 1.875 1.00 90.38 361 LEU A C 1
ATOM 2710 O O . LEU A 1 361 ? 29.852 23.873 0.921 1.00 90.38 361 LEU A O 1
ATOM 2714 N N . VAL A 1 362 ? 28.145 22.766 1.873 1.00 90.69 362 VAL A N 1
ATOM 2715 C CA . VAL A 1 362 ? 27.968 21.780 0.793 1.00 90.69 362 VAL A CA 1
ATOM 2716 C C . VAL A 1 362 ? 27.581 22.458 -0.524 1.00 90.69 362 VAL A C 1
ATOM 2718 O O . VAL A 1 362 ? 28.158 22.163 -1.568 1.00 90.69 362 VAL A O 1
ATOM 2721 N N . THR A 1 363 ? 26.662 23.427 -0.493 1.00 89.31 363 THR A N 1
ATOM 2722 C CA . THR A 1 363 ? 26.193 24.126 -1.705 1.00 89.31 363 THR A CA 1
ATOM 2723 C C . THR A 1 363 ? 27.284 24.981 -2.349 1.00 89.31 363 THR A C 1
ATOM 2725 O O . THR A 1 363 ? 27.368 25.055 -3.578 1.00 89.31 363 THR A O 1
ATOM 2728 N N . LYS A 1 364 ? 28.118 25.642 -1.532 1.00 89.44 364 LYS A N 1
ATOM 2729 C CA . LYS A 1 364 ? 29.204 26.510 -2.008 1.00 89.44 364 LYS A CA 1
ATOM 2730 C C . LYS A 1 364 ? 30.405 25.713 -2.511 1.00 89.44 364 LYS A C 1
ATOM 2732 O O . LYS A 1 364 ? 31.045 26.147 -3.468 1.00 89.44 364 LYS A O 1
ATOM 2737 N N . THR A 1 365 ? 30.728 24.597 -1.856 1.00 88.62 365 THR A N 1
ATOM 2738 C CA . THR A 1 365 ? 31.903 23.774 -2.187 1.00 88.62 365 THR A CA 1
ATOM 2739 C C . THR A 1 365 ? 31.651 22.817 -3.348 1.00 88.62 365 THR A C 1
ATOM 2741 O O . THR A 1 365 ? 32.600 22.499 -4.057 1.00 88.62 365 THR A O 1
ATOM 2744 N N . PHE A 1 366 ? 30.401 22.414 -3.610 1.00 88.62 366 PHE A N 1
ATOM 2745 C CA . PHE A 1 366 ? 30.080 21.432 -4.651 1.00 88.62 366 PHE A CA 1
ATOM 2746 C C . PHE A 1 366 ? 30.617 21.779 -6.055 1.00 88.62 366 PHE A C 1
ATOM 2748 O O . PHE A 1 366 ? 31.284 20.919 -6.634 1.00 88.62 366 PHE A O 1
ATOM 2755 N N . PRO A 1 367 ? 30.416 22.994 -6.615 1.00 86.19 367 PRO A N 1
ATOM 2756 C CA . PRO A 1 367 ? 30.986 23.332 -7.922 1.00 86.19 367 PRO A CA 1
ATOM 2757 C C . PRO A 1 367 ? 32.518 23.249 -7.940 1.00 86.19 367 PRO A C 1
ATOM 2759 O O . PRO A 1 367 ? 33.083 22.649 -8.847 1.00 86.19 367 PRO A O 1
ATOM 2762 N N . SER A 1 368 ? 33.186 23.754 -6.896 1.00 86.06 368 SER A N 1
ATOM 2763 C CA . SER A 1 368 ? 34.651 23.710 -6.780 1.00 86.06 368 SER A CA 1
ATOM 2764 C C . SER A 1 368 ? 35.189 22.283 -6.630 1.00 86.06 368 SER A C 1
ATOM 2766 O O . SER A 1 368 ? 36.219 21.957 -7.211 1.00 86.06 368 SER A O 1
ATOM 2768 N N . MET A 1 369 ? 34.489 21.411 -5.895 1.00 86.56 369 MET A N 1
ATOM 2769 C CA . MET A 1 369 ? 34.832 19.988 -5.806 1.00 86.56 369 MET A CA 1
ATOM 2770 C C . MET A 1 369 ? 34.675 19.299 -7.161 1.00 86.56 369 MET A C 1
ATOM 2772 O O . MET A 1 369 ? 35.569 18.569 -7.579 1.00 86.56 369 MET A O 1
ATOM 2776 N N . LYS A 1 370 ? 33.580 19.571 -7.877 1.00 84.81 370 LYS A N 1
ATOM 2777 C CA . LYS A 1 370 ? 33.341 19.012 -9.211 1.00 84.81 370 LYS A CA 1
ATOM 2778 C C . LYS A 1 370 ? 34.423 19.437 -10.207 1.00 84.81 370 LYS A C 1
ATOM 2780 O O . LYS A 1 370 ? 34.860 18.604 -10.993 1.00 84.81 370 LYS A O 1
ATOM 2785 N N . GLU A 1 371 ? 34.839 20.701 -10.177 1.00 83.75 371 GLU A N 1
ATOM 2786 C CA . GLU A 1 371 ? 35.856 21.251 -11.080 1.00 83.75 371 GLU A CA 1
ATOM 2787 C C . GLU A 1 371 ? 37.265 20.721 -10.769 1.00 83.75 371 GLU A C 1
ATOM 2789 O O . GLU A 1 371 ? 37.975 20.307 -11.680 1.00 83.75 371 GLU A O 1
ATOM 2794 N N . GLN A 1 372 ? 37.667 20.688 -9.491 1.00 85.81 372 GLN A N 1
ATOM 2795 C CA . GLN A 1 372 ? 39.037 20.328 -9.096 1.00 85.81 372 GLN A CA 1
ATOM 2796 C C . GLN A 1 372 ? 39.258 18.821 -8.913 1.00 85.81 372 GLN A C 1
ATOM 2798 O O . GLN A 1 372 ? 40.342 18.321 -9.201 1.00 85.81 372 GLN A O 1
ATOM 2803 N N . LEU A 1 373 ? 38.258 18.097 -8.399 1.00 83.75 373 LEU A N 1
ATOM 2804 C CA . LEU A 1 373 ? 38.358 16.668 -8.066 1.00 83.75 373 LEU A CA 1
ATOM 2805 C C . LEU A 1 373 ? 37.645 15.771 -9.088 1.00 83.75 373 LEU A C 1
ATOM 2807 O O . LEU A 1 373 ? 37.824 14.555 -9.069 1.00 83.75 373 LEU A O 1
ATOM 2811 N N . GLY A 1 374 ? 36.823 16.351 -9.963 1.00 85.75 374 GLY A N 1
ATOM 2812 C CA . GLY A 1 374 ? 35.952 15.619 -10.877 1.00 85.75 374 GLY A CA 1
ATOM 2813 C C . GLY A 1 374 ? 34.613 15.222 -10.244 1.00 85.75 374 GLY A C 1
ATOM 2814 O O . GLY A 1 374 ? 34.453 15.109 -9.021 1.00 85.75 374 GLY A O 1
ATOM 2815 N N . ALA A 1 375 ? 33.612 14.985 -11.098 1.00 85.56 375 ALA A N 1
ATOM 2816 C CA . ALA A 1 375 ? 32.261 14.624 -10.665 1.00 85.56 375 ALA A CA 1
ATOM 2817 C C . ALA A 1 375 ? 32.233 13.270 -9.932 1.00 85.56 375 ALA A C 1
ATOM 2819 O O . ALA A 1 375 ? 31.565 13.140 -8.906 1.00 85.56 375 ALA A O 1
ATOM 2820 N N . ALA A 1 376 ? 33.006 12.289 -10.410 1.00 87.94 376 ALA A N 1
ATOM 2821 C CA . ALA A 1 376 ? 33.088 10.956 -9.814 1.00 87.94 376 ALA A CA 1
ATOM 2822 C C . ALA A 1 376 ? 33.550 10.985 -8.348 1.00 87.94 376 ALA A C 1
ATOM 2824 O O . ALA A 1 376 ? 32.863 10.471 -7.463 1.00 87.94 376 ALA A O 1
ATOM 2825 N N . VAL A 1 377 ? 34.684 11.645 -8.083 1.00 89.88 377 VAL A N 1
ATOM 2826 C CA . VAL A 1 377 ? 35.266 11.744 -6.736 1.00 89.88 377 VAL A CA 1
ATOM 2827 C C . VAL A 1 377 ? 34.333 12.513 -5.804 1.00 89.88 377 VAL A C 1
ATOM 2829 O O . VAL A 1 377 ? 34.144 12.113 -4.658 1.00 89.88 377 VAL A O 1
ATOM 2832 N N . THR A 1 378 ? 33.682 13.566 -6.303 1.00 90.25 378 THR A N 1
ATOM 2833 C CA . THR A 1 378 ? 32.726 14.364 -5.523 1.00 90.25 378 THR A CA 1
ATOM 2834 C C . THR A 1 378 ? 31.565 13.511 -4.995 1.00 90.25 378 THR A C 1
ATOM 2836 O O . THR A 1 378 ? 31.248 13.572 -3.806 1.00 90.25 378 THR A O 1
ATOM 2839 N N . PHE A 1 379 ? 30.960 12.662 -5.834 1.00 91.56 379 PHE A N 1
ATOM 2840 C CA . PHE A 1 379 ? 29.874 11.777 -5.391 1.00 91.56 379 PHE A CA 1
ATOM 2841 C C . PHE A 1 379 ? 30.358 10.639 -4.482 1.00 91.56 379 PHE A C 1
ATOM 2843 O O . PHE A 1 379 ? 29.647 10.270 -3.547 1.00 91.56 379 PHE A O 1
ATOM 2850 N N . TRP A 1 380 ? 31.574 10.119 -4.679 1.00 93.44 380 TRP A N 1
ATOM 2851 C CA . TRP A 1 380 ? 32.155 9.122 -3.771 1.00 93.44 380 TRP A CA 1
ATOM 2852 C C . TRP A 1 380 ? 32.470 9.676 -2.382 1.00 93.44 380 TRP A C 1
ATOM 2854 O O . TRP A 1 380 ? 32.290 8.961 -1.398 1.00 93.44 380 TRP A O 1
ATOM 2864 N N . VAL A 1 381 ? 32.866 10.948 -2.270 1.00 92.25 381 VAL A N 1
ATOM 2865 C CA . VAL A 1 381 ? 33.018 11.610 -0.964 1.00 92.25 381 VAL A CA 1
ATOM 2866 C C . VAL A 1 381 ? 31.681 11.630 -0.219 1.00 92.25 381 VAL A C 1
ATOM 2868 O O . VAL A 1 381 ? 31.625 11.220 0.940 1.00 92.25 381 VAL A O 1
ATOM 2871 N N . PHE A 1 382 ? 30.585 12.014 -0.885 1.00 92.31 382 PHE A N 1
ATOM 2872 C CA . PHE A 1 382 ? 29.251 11.960 -0.276 1.00 92.31 382 PHE A CA 1
ATOM 2873 C C . PHE A 1 382 ? 28.823 10.528 0.074 1.00 92.31 382 PHE A C 1
ATOM 2875 O O . PHE A 1 382 ? 28.270 10.304 1.150 1.00 92.31 382 PHE A O 1
ATOM 2882 N N . ALA A 1 383 ? 29.138 9.541 -0.770 1.00 91.94 383 ALA A N 1
ATOM 2883 C CA . ALA A 1 383 ? 28.862 8.137 -0.472 1.00 91.94 383 ALA A CA 1
ATOM 2884 C C . ALA A 1 383 ? 29.607 7.651 0.784 1.00 91.94 383 ALA A C 1
ATOM 2886 O O . ALA A 1 383 ? 29.010 7.001 1.641 1.00 91.94 383 ALA A O 1
ATOM 2887 N N . GLY A 1 384 ? 30.886 8.011 0.934 1.00 90.25 384 GLY A N 1
ATOM 2888 C CA . GLY A 1 384 ? 31.678 7.696 2.123 1.00 90.25 384 GLY A CA 1
ATOM 2889 C C . GLY A 1 384 ? 31.080 8.298 3.396 1.00 90.25 384 GLY A C 1
ATOM 2890 O O . GLY A 1 384 ? 30.959 7.611 4.410 1.00 90.25 384 GLY A O 1
ATOM 2891 N N . ILE A 1 385 ? 30.614 9.549 3.328 1.00 92.31 385 ILE A N 1
ATOM 2892 C CA . ILE A 1 385 ? 29.907 10.202 4.439 1.00 92.31 385 ILE A CA 1
ATOM 2893 C C . ILE A 1 385 ? 28.617 9.445 4.793 1.00 92.31 385 ILE A C 1
ATOM 2895 O O . ILE A 1 385 ? 28.316 9.298 5.975 1.00 92.31 385 ILE A O 1
ATOM 2899 N N . MET A 1 386 ? 27.879 8.915 3.812 1.00 91.69 386 MET A N 1
ATOM 2900 C CA . MET A 1 386 ? 26.667 8.118 4.060 1.00 91.69 386 MET A CA 1
ATOM 2901 C C . MET A 1 386 ? 26.948 6.759 4.706 1.00 91.69 386 MET A C 1
ATOM 2903 O O . MET A 1 386 ? 26.185 6.323 5.570 1.00 91.69 386 MET A O 1
ATOM 2907 N N . VAL A 1 387 ? 28.069 6.114 4.379 1.00 90.00 387 VAL A N 1
ATOM 2908 C CA . VAL A 1 387 ? 28.506 4.902 5.092 1.00 90.00 387 VAL A CA 1
ATOM 2909 C C . VAL A 1 387 ? 28.807 5.225 6.558 1.00 90.00 387 VAL A C 1
ATOM 2911 O O . VAL A 1 387 ? 28.347 4.520 7.456 1.00 90.00 387 VAL A O 1
ATOM 2914 N N . VAL A 1 388 ? 29.510 6.332 6.824 1.00 89.75 388 VAL A N 1
ATOM 2915 C CA . VAL A 1 388 ? 29.771 6.794 8.198 1.00 89.75 388 VAL A CA 1
ATOM 2916 C C . VAL A 1 388 ? 28.468 7.155 8.921 1.00 89.75 388 VAL A C 1
ATOM 2918 O O . VAL A 1 388 ? 28.309 6.793 10.087 1.00 89.75 388 VAL A O 1
ATOM 2921 N N . ALA A 1 389 ? 27.515 7.792 8.235 1.00 87.06 389 ALA A N 1
ATOM 2922 C CA . ALA A 1 389 ? 26.188 8.090 8.772 1.00 87.06 389 ALA A CA 1
ATOM 2923 C C . ALA A 1 389 ? 25.448 6.813 9.188 1.00 87.06 389 ALA A C 1
ATOM 2925 O O . ALA A 1 389 ? 24.934 6.743 10.299 1.00 87.06 389 ALA A O 1
ATOM 2926 N N . THR A 1 390 ? 25.486 5.773 8.351 1.00 83.06 390 THR A N 1
ATOM 2927 C CA . THR A 1 390 ? 24.870 4.466 8.634 1.00 83.06 390 THR A CA 1
ATOM 2928 C C . THR A 1 390 ? 25.436 3.855 9.921 1.00 83.06 390 THR A C 1
ATOM 2930 O O . THR A 1 390 ? 24.696 3.389 10.792 1.00 83.06 390 THR A O 1
ATOM 2933 N N . VAL A 1 391 ? 26.765 3.888 10.077 1.00 82.12 391 VAL A N 1
ATOM 2934 C CA . VAL A 1 391 ? 27.450 3.402 11.285 1.00 82.12 391 VAL A CA 1
ATOM 2935 C C . VAL A 1 391 ? 27.055 4.241 12.503 1.00 82.12 391 VAL A C 1
ATOM 2937 O O . VAL A 1 391 ? 26.737 3.694 13.561 1.00 82.12 391 VAL A O 1
ATOM 2940 N N . PHE A 1 392 ? 27.028 5.567 12.363 1.00 85.75 392 PHE A N 1
ATOM 2941 C CA . PHE A 1 392 ? 26.617 6.473 13.430 1.00 85.75 392 PHE A CA 1
ATOM 2942 C C . PHE A 1 392 ? 25.171 6.216 13.877 1.00 85.75 392 PHE A C 1
ATOM 2944 O O . PHE A 1 392 ? 24.906 6.079 15.071 1.00 85.75 392 PHE A O 1
ATOM 2951 N N . GLU A 1 393 ? 24.241 6.088 12.935 1.00 81.75 393 GLU A N 1
ATOM 2952 C CA . GLU A 1 393 ? 22.829 5.798 13.186 1.00 81.75 393 GLU A CA 1
ATOM 2953 C C . GLU A 1 393 ? 22.653 4.465 13.916 1.00 81.75 393 GLU A C 1
ATOM 2955 O O . GLU A 1 393 ? 21.871 4.363 14.865 1.00 81.75 393 GLU A O 1
ATOM 2960 N N . TYR A 1 394 ? 23.435 3.450 13.544 1.00 75.38 394 TYR A N 1
ATOM 2961 C CA . TYR A 1 394 ? 23.409 2.156 14.210 1.00 75.38 394 TYR A CA 1
ATOM 2962 C C . TYR A 1 394 ? 23.855 2.225 15.680 1.00 75.38 394 TYR A C 1
ATOM 2964 O O . TYR A 1 394 ? 23.225 1.595 16.533 1.00 75.38 394 TYR A O 1
ATOM 2972 N N . PHE A 1 395 ? 24.893 2.994 16.017 1.00 69.44 395 PHE A N 1
ATOM 2973 C CA . PHE A 1 395 ? 25.432 3.025 17.385 1.00 69.44 395 PHE A CA 1
ATOM 2974 C C . PHE A 1 395 ? 24.821 4.104 18.288 1.00 69.44 395 PHE A C 1
ATOM 2976 O O . PHE A 1 395 ? 24.637 3.862 19.482 1.00 69.44 395 PHE A O 1
ATOM 2983 N N . PHE A 1 396 ? 24.498 5.280 17.749 1.00 66.69 396 PHE A N 1
ATOM 2984 C CA . PHE A 1 396 ? 24.183 6.472 18.546 1.00 66.69 396 PHE A CA 1
ATOM 2985 C C . PHE A 1 396 ? 22.707 6.875 18.520 1.00 66.69 396 PHE A C 1
ATOM 2987 O O . PHE A 1 396 ? 22.267 7.587 19.425 1.00 66.69 396 PHE A O 1
ATOM 2994 N N . VAL A 1 397 ? 21.922 6.400 17.547 1.00 66.62 397 VAL A N 1
ATOM 2995 C CA . VAL A 1 397 ? 20.472 6.643 17.519 1.00 66.62 397 VAL A CA 1
ATOM 2996 C C . VAL A 1 397 ? 19.763 5.552 18.322 1.00 66.62 397 VAL A C 1
ATOM 2998 O O . VAL A 1 397 ? 19.953 4.350 18.102 1.00 66.62 397 VAL A O 1
ATOM 3001 N N . LEU A 1 398 ? 18.960 5.978 19.296 1.00 52.69 398 LEU A N 1
ATOM 3002 C CA . LEU A 1 398 ? 18.146 5.109 20.145 1.00 52.69 398 LEU A CA 1
ATOM 3003 C C . LEU A 1 398 ? 16.773 4.908 19.486 1.00 52.69 398 LEU A C 1
ATOM 3005 O O . LEU A 1 398 ? 16.199 5.858 18.960 1.00 52.69 398 LEU A O 1
ATOM 3009 N N . GLU A 1 399 ? 16.251 3.678 19.489 1.00 59.72 399 GLU A N 1
ATOM 3010 C CA . GLU A 1 399 ? 14.904 3.405 18.971 1.00 59.72 399 GLU A CA 1
ATOM 3011 C C . GLU A 1 399 ? 13.861 3.876 19.994 1.00 59.72 399 GLU A C 1
ATOM 3013 O O . GLU A 1 399 ? 13.849 3.410 21.132 1.00 59.72 399 GLU A O 1
ATOM 3018 N N . THR A 1 400 ? 13.005 4.818 19.590 1.00 47.81 400 THR A N 1
ATOM 3019 C CA . THR A 1 400 ? 11.996 5.450 20.458 1.00 47.81 400 THR A CA 1
ATOM 3020 C C . THR A 1 400 ? 10.614 4.799 20.347 1.00 47.81 400 THR A C 1
ATOM 3022 O O . THR A 1 400 ? 9.683 5.245 21.017 1.00 47.81 400 THR A O 1
ATOM 3025 N N . LYS A 1 401 ? 10.432 3.748 19.525 1.00 40.22 401 LYS A N 1
ATOM 3026 C CA . LYS A 1 401 ? 9.159 3.006 19.436 1.00 40.22 401 LYS A CA 1
ATOM 3027 C C . LYS A 1 401 ? 9.314 1.520 19.747 1.00 40.22 401 LYS A C 1
ATOM 3029 O O . LYS A 1 401 ? 10.154 0.856 19.156 1.00 40.22 401 LYS A O 1
ATOM 3034 N N . GLY A 1 402 ? 8.452 1.016 20.635 1.00 46.81 402 GLY A N 1
ATOM 3035 C CA . GLY A 1 402 ? 8.420 -0.358 21.152 1.00 46.81 402 GLY A CA 1
ATOM 3036 C C . GLY A 1 402 ? 8.249 -1.453 20.097 1.00 46.81 402 GLY A C 1
ATOM 3037 O O . GLY A 1 402 ? 7.177 -2.032 19.974 1.00 46.81 402 GLY A O 1
ATOM 3038 N N . LYS A 1 403 ? 9.320 -1.747 19.361 1.00 41.44 403 LYS A N 1
ATOM 3039 C CA . LYS A 1 403 ? 9.491 -2.937 18.525 1.00 41.44 403 LYS A CA 1
ATOM 3040 C C . LYS A 1 403 ? 10.777 -3.633 18.934 1.00 41.44 403 LYS A C 1
ATOM 3042 O O . LYS A 1 403 ? 11.794 -2.968 19.142 1.00 41.44 403 LYS A O 1
ATOM 3047 N N . THR A 1 404 ? 10.762 -4.958 19.028 1.00 44.59 404 THR A N 1
ATOM 3048 C CA . THR A 1 404 ? 11.983 -5.719 19.302 1.00 44.59 404 THR A CA 1
ATOM 3049 C C . THR A 1 404 ? 12.643 -6.123 17.982 1.00 44.59 404 THR A C 1
ATOM 3051 O O . THR A 1 404 ? 12.005 -6.624 17.062 1.00 44.59 404 THR A O 1
ATOM 3054 N N . LEU A 1 405 ? 13.959 -5.907 17.874 1.00 41.69 405 LEU A N 1
ATOM 3055 C CA . LEU A 1 405 ? 14.815 -6.257 16.721 1.00 41.69 405 LEU A CA 1
ATOM 3056 C C . LEU A 1 405 ? 14.610 -7.706 16.215 1.00 41.69 405 LEU A C 1
ATOM 3058 O O . LEU A 1 405 ? 14.855 -8.013 15.051 1.00 41.69 405 LEU A O 1
ATOM 3062 N N . GLN A 1 406 ? 14.134 -8.579 17.100 1.00 50.16 406 GLN A N 1
ATOM 3063 C CA . GLN A 1 406 ? 13.863 -9.998 16.887 1.00 50.16 406 GLN A CA 1
ATOM 3064 C C . GLN A 1 406 ? 12.675 -10.243 15.940 1.00 50.16 406 GLN A C 1
ATOM 3066 O O . GLN A 1 406 ? 12.682 -11.212 15.186 1.00 50.16 406 GLN A O 1
ATOM 3071 N N . GLU A 1 407 ? 11.686 -9.346 15.901 1.00 49.44 407 GLU A N 1
ATOM 3072 C CA . GLU A 1 407 ? 10.511 -9.479 15.028 1.00 49.44 407 GLU A CA 1
ATOM 3073 C C . GLU A 1 407 ? 10.893 -9.334 13.544 1.00 49.44 407 GLU A C 1
ATOM 3075 O O . GLU A 1 407 ? 10.376 -10.055 12.693 1.00 49.44 407 GLU A O 1
ATOM 3080 N N . ILE A 1 408 ? 11.872 -8.479 13.224 1.00 49.38 408 ILE A N 1
ATOM 3081 C CA . ILE A 1 408 ? 12.361 -8.256 11.850 1.00 49.38 408 ILE A CA 1
ATOM 3082 C C . ILE A 1 408 ? 13.206 -9.442 11.357 1.00 49.38 408 ILE A C 1
ATOM 3084 O O . ILE A 1 408 ? 13.125 -9.818 10.187 1.00 49.38 408 ILE A O 1
ATOM 3088 N N . GLN A 1 409 ? 13.977 -10.071 12.251 1.00 53.44 409 GLN A N 1
ATOM 3089 C CA . GLN A 1 409 ? 14.851 -11.207 11.925 1.00 53.44 409 GLN A CA 1
ATOM 3090 C C . GLN A 1 409 ? 14.080 -12.430 11.398 1.00 53.44 409 GLN A C 1
ATOM 3092 O O . GLN A 1 409 ? 14.647 -13.242 10.669 1.00 53.44 409 GLN A O 1
ATOM 3097 N N . THR A 1 410 ? 12.783 -12.542 11.704 1.00 56.59 410 THR A N 1
ATOM 3098 C CA . THR A 1 410 ? 11.941 -13.668 11.267 1.00 56.59 410 THR A CA 1
ATOM 3099 C C . THR A 1 410 ? 11.742 -13.758 9.758 1.00 56.59 410 THR A C 1
ATOM 3101 O O . THR A 1 410 ? 11.688 -14.858 9.212 1.00 56.59 410 THR A O 1
ATOM 3104 N N . ASN A 1 411 ? 11.705 -12.621 9.062 1.00 62.31 411 ASN A N 1
ATOM 3105 C CA . ASN A 1 411 ? 11.381 -12.578 7.635 1.00 62.31 411 ASN A CA 1
ATOM 3106 C C . ASN A 1 411 ? 12.597 -12.793 6.718 1.00 62.31 411 ASN A C 1
ATOM 3108 O O . ASN A 1 411 ? 12.437 -12.973 5.511 1.00 62.31 411 ASN A O 1
ATOM 3112 N N . ILE A 1 412 ? 13.812 -12.861 7.275 1.00 62.09 412 ILE A N 1
ATOM 3113 C CA . ILE A 1 412 ? 15.049 -13.108 6.513 1.00 62.09 412 ILE A CA 1
ATOM 3114 C C . ILE A 1 412 ? 15.019 -14.481 5.817 1.00 62.09 412 ILE A C 1
ATOM 3116 O O . ILE A 1 412 ? 15.570 -14.622 4.726 1.00 62.09 412 ILE A O 1
ATOM 3120 N N . ALA A 1 413 ? 14.299 -15.462 6.381 1.00 63.28 413 ALA A N 1
ATOM 3121 C CA . ALA A 1 413 ? 14.079 -16.783 5.778 1.00 63.28 413 ALA A CA 1
ATOM 3122 C C . ALA A 1 413 ? 13.579 -16.700 4.330 1.00 63.28 413 ALA A C 1
ATOM 3124 O O . ALA A 1 413 ? 13.971 -17.478 3.462 1.00 63.28 413 ALA A O 1
ATOM 3125 N N . VAL A 1 414 ? 12.713 -15.723 4.063 1.00 72.31 414 VAL A N 1
ATOM 3126 C CA . VAL A 1 414 ? 11.990 -15.618 2.797 1.00 72.31 414 VAL A CA 1
ATOM 3127 C C . VAL A 1 414 ? 12.810 -14.914 1.719 1.00 72.31 414 VAL A C 1
ATOM 3129 O O . VAL A 1 414 ? 12.491 -15.041 0.541 1.00 72.31 414 VAL A O 1
ATOM 3132 N N . VAL A 1 415 ? 13.916 -14.254 2.084 1.00 73.75 415 VAL A N 1
ATOM 3133 C CA . VAL A 1 415 ? 14.884 -13.707 1.115 1.00 73.75 415 VAL A CA 1
ATOM 3134 C C . VAL A 1 415 ? 15.511 -14.838 0.305 1.00 73.75 415 VAL A C 1
ATOM 3136 O O . VAL A 1 415 ? 15.584 -14.758 -0.920 1.00 73.75 415 VAL A O 1
ATOM 3139 N N . ALA A 1 416 ? 15.895 -15.931 0.972 1.00 78.06 416 ALA A N 1
ATOM 3140 C CA . ALA A 1 416 ? 16.405 -17.123 0.301 1.00 78.06 416 ALA A CA 1
ATOM 3141 C C . ALA A 1 416 ? 15.345 -17.745 -0.629 1.00 78.06 416 ALA A C 1
ATOM 3143 O O . ALA A 1 416 ? 15.656 -18.136 -1.756 1.00 78.06 416 ALA A O 1
ATOM 3144 N N . GLY A 1 417 ? 14.078 -17.767 -0.196 1.00 80.06 417 GLY A N 1
ATOM 3145 C CA . GLY A 1 417 ? 12.946 -18.193 -1.024 1.00 80.06 417 GLY A CA 1
ATOM 3146 C C . GLY A 1 417 ? 12.729 -17.303 -2.255 1.00 80.06 417 GLY A C 1
ATOM 3147 O O . GLY A 1 417 ? 12.520 -17.811 -3.353 1.00 80.06 417 GLY A O 1
ATOM 3148 N N . GLY A 1 418 ? 12.860 -15.983 -2.105 1.00 80.56 418 GLY A N 1
ATOM 3149 C CA . GLY A 1 418 ? 12.771 -15.022 -3.205 1.00 80.56 418 GLY A CA 1
ATOM 3150 C C . GLY A 1 418 ? 13.859 -15.215 -4.261 1.00 80.56 418 GLY A C 1
ATOM 3151 O O . GLY A 1 418 ? 13.550 -15.277 -5.449 1.00 80.56 418 GLY A O 1
ATOM 3152 N N . ALA A 1 419 ? 15.116 -15.404 -3.846 1.00 82.94 419 ALA A N 1
ATOM 3153 C CA . ALA A 1 419 ? 16.212 -15.703 -4.774 1.00 82.94 419 ALA A CA 1
ATOM 3154 C C . ALA A 1 419 ? 15.975 -17.027 -5.519 1.00 82.94 419 ALA A C 1
ATOM 3156 O O . ALA A 1 419 ? 16.192 -17.128 -6.724 1.00 82.94 419 ALA A O 1
ATOM 3157 N N . THR A 1 420 ? 15.428 -18.019 -4.813 1.00 83.62 420 THR A N 1
ATOM 3158 C CA . THR A 1 420 ? 15.051 -19.324 -5.370 1.00 83.62 420 THR A CA 1
ATOM 3159 C C . THR A 1 420 ? 13.912 -19.238 -6.406 1.00 83.62 420 THR A C 1
ATOM 3161 O O . THR A 1 420 ? 13.836 -20.057 -7.325 1.00 83.62 420 THR A O 1
ATOM 3164 N N . LEU A 1 421 ? 13.036 -18.237 -6.305 1.00 83.50 421 LEU A N 1
ATOM 3165 C CA . LEU A 1 421 ? 11.994 -17.970 -7.299 1.00 83.50 421 LEU A CA 1
ATOM 3166 C C . LEU A 1 421 ? 12.546 -17.218 -8.521 1.00 83.50 421 LEU A C 1
ATOM 3168 O O . LEU A 1 421 ? 12.294 -17.625 -9.654 1.00 83.50 421 LEU A O 1
ATOM 3172 N N . GLY A 1 422 ? 13.321 -16.155 -8.294 1.00 80.44 422 GLY A N 1
ATOM 3173 C CA . GLY A 1 422 ? 13.723 -15.202 -9.339 1.00 80.44 422 GLY A CA 1
ATOM 3174 C C . GLY A 1 422 ? 14.898 -15.633 -10.209 1.00 80.44 422 GLY A C 1
ATOM 3175 O O . GLY A 1 422 ? 15.077 -15.094 -11.298 1.00 80.44 422 GLY A O 1
ATOM 3176 N N . TRP A 1 423 ? 15.695 -16.611 -9.775 1.00 84.69 423 TRP A N 1
ATOM 3177 C CA . TRP A 1 423 ? 16.928 -16.972 -10.482 1.00 84.69 423 TRP A CA 1
ATOM 3178 C C . TRP A 1 423 ? 16.721 -17.501 -11.904 1.00 84.69 423 TRP A C 1
ATOM 3180 O O . TRP A 1 423 ? 17.620 -17.404 -12.737 1.00 84.69 423 TRP A O 1
ATOM 3190 N N . THR A 1 424 ? 15.538 -18.045 -12.193 1.00 83.06 424 THR A N 1
ATOM 3191 C CA . THR A 1 424 ? 15.217 -18.599 -13.513 1.00 83.06 424 THR A CA 1
ATOM 3192 C C . THR A 1 424 ? 15.157 -17.538 -14.606 1.00 83.06 424 THR A C 1
ATOM 3194 O O . THR A 1 424 ? 15.552 -17.843 -15.724 1.00 83.06 424 THR A O 1
ATOM 3197 N N . SER A 1 425 ? 14.756 -16.299 -14.299 1.00 83.25 425 SER A N 1
ATOM 3198 C CA . SER A 1 425 ? 14.639 -15.239 -15.311 1.00 83.25 425 SER A CA 1
ATOM 3199 C C . SER A 1 425 ? 15.965 -14.989 -16.057 1.00 83.25 425 SER A C 1
ATOM 3201 O O . SER A 1 425 ? 15.979 -15.174 -17.275 1.00 83.25 425 SER A O 1
ATOM 3203 N N . PRO A 1 426 ? 17.091 -14.673 -15.378 1.00 81.81 426 PRO A N 1
ATOM 3204 C CA . PRO A 1 426 ? 18.372 -14.477 -16.062 1.00 81.81 426 PRO A CA 1
ATOM 3205 C C . PRO A 1 426 ? 19.006 -15.777 -16.572 1.00 81.81 426 PRO A C 1
ATOM 3207 O O . PRO A 1 426 ? 19.594 -15.802 -17.654 1.00 81.81 426 PRO A O 1
ATOM 3210 N N . ILE A 1 427 ? 18.880 -16.885 -15.832 1.00 82.88 427 ILE A N 1
ATOM 3211 C CA . ILE A 1 427 ? 19.584 -18.125 -16.186 1.00 82.88 427 ILE A CA 1
ATOM 3212 C C . ILE A 1 427 ? 18.908 -18.883 -17.336 1.00 82.88 427 ILE A C 1
ATOM 3214 O O . ILE A 1 427 ? 19.610 -19.496 -18.134 1.00 82.88 427 ILE A O 1
ATOM 3218 N N . LEU A 1 428 ? 17.581 -18.818 -17.504 1.00 82.31 428 LEU A N 1
ATOM 3219 C CA . LEU A 1 428 ? 16.909 -19.476 -18.635 1.00 82.31 428 LEU A CA 1
ATOM 3220 C C . LEU A 1 428 ? 17.413 -18.953 -19.984 1.00 82.31 428 LEU A C 1
ATOM 3222 O O . LEU A 1 428 ? 17.607 -19.741 -20.906 1.00 82.31 428 LEU A O 1
ATOM 3226 N N . LEU A 1 429 ? 17.675 -17.649 -20.094 1.00 78.81 429 LEU A N 1
ATOM 3227 C CA . LEU A 1 429 ? 18.276 -17.074 -21.297 1.00 78.81 429 LEU A CA 1
ATOM 3228 C C . LEU A 1 429 ? 19.733 -17.507 -21.475 1.00 78.81 429 LEU A C 1
ATOM 3230 O O . LEU A 1 429 ? 20.149 -17.744 -22.605 1.00 78.81 429 LEU A O 1
ATOM 3234 N N . MET A 1 430 ? 20.502 -17.663 -20.392 1.00 78.50 430 MET A N 1
ATOM 3235 C CA . MET A 1 430 ? 21.867 -18.205 -20.466 1.00 78.50 430 MET A CA 1
ATOM 3236 C C . MET A 1 430 ? 21.889 -19.663 -20.944 1.00 78.50 430 MET A C 1
ATOM 3238 O O . MET A 1 430 ? 22.704 -20.009 -21.793 1.00 78.50 430 MET A O 1
ATOM 3242 N N . LEU A 1 431 ? 20.958 -20.498 -20.474 1.00 81.50 431 LEU A N 1
ATOM 3243 C CA . LEU A 1 431 ? 20.843 -21.906 -20.880 1.00 81.50 431 LEU A CA 1
ATOM 3244 C C . LEU A 1 431 ? 20.358 -22.085 -22.330 1.00 81.50 431 LEU A C 1
ATOM 3246 O O . LEU A 1 431 ? 20.574 -23.140 -22.926 1.00 81.50 431 LEU A O 1
ATOM 3250 N N . LYS A 1 432 ? 19.706 -21.068 -22.908 1.00 78.88 432 LYS A N 1
ATOM 3251 C CA . LYS A 1 432 ? 19.290 -21.037 -24.320 1.00 78.88 432 LYS A CA 1
ATOM 3252 C C . LYS A 1 432 ? 20.395 -20.555 -25.276 1.00 78.88 432 LYS A C 1
ATOM 3254 O O . LYS A 1 432 ? 20.216 -20.656 -26.486 1.00 78.88 432 LYS A O 1
ATOM 3259 N N . LYS A 1 433 ? 21.520 -20.025 -24.773 1.00 74.88 433 LYS A N 1
ATOM 3260 C CA . LYS A 1 433 ? 22.645 -19.557 -25.608 1.00 74.88 433 LYS A CA 1
ATOM 3261 C C . LYS A 1 433 ? 23.500 -20.718 -26.133 1.00 74.88 433 LYS A C 1
ATOM 3263 O O . LYS A 1 433 ? 23.582 -21.780 -25.512 1.00 74.88 433 LYS A O 1
ATOM 3268 N N . ASP A 1 434 ? 24.153 -20.474 -27.272 1.00 62.94 434 ASP A N 1
ATOM 3269 C CA . ASP A 1 434 ? 25.001 -21.433 -27.994 1.00 62.94 434 ASP A CA 1
ATOM 3270 C C . ASP A 1 434 ? 26.175 -21.972 -27.136 1.00 62.94 434 ASP A C 1
ATOM 3272 O O . ASP A 1 434 ? 26.741 -21.232 -26.322 1.00 62.94 434 ASP A O 1
ATOM 3276 N N . PRO A 1 435 ? 26.599 -23.238 -27.334 1.00 54.12 435 PRO A N 1
ATOM 3277 C CA . PRO A 1 435 ? 27.456 -24.000 -26.416 1.00 54.12 435 PRO A CA 1
ATOM 3278 C C . PRO A 1 435 ? 28.936 -23.573 -26.380 1.00 54.12 435 PRO A C 1
ATOM 3280 O O . PRO A 1 435 ? 29.737 -24.187 -25.684 1.00 54.12 435 PRO A O 1
ATOM 3283 N N . VAL A 1 436 ? 29.319 -22.524 -27.115 1.00 52.56 436 VAL A N 1
ATOM 3284 C CA . VAL A 1 436 ? 30.699 -21.999 -27.160 1.00 52.56 436 VAL A CA 1
ATOM 3285 C C . VAL A 1 436 ? 30.976 -21.012 -26.009 1.00 52.56 436 VAL A C 1
ATOM 3287 O O . VAL A 1 436 ? 32.128 -20.685 -25.729 1.00 52.56 436 VAL A O 1
ATOM 3290 N N . SER A 1 437 ? 29.938 -20.543 -25.306 1.00 55.97 437 SER A N 1
ATOM 3291 C CA . SER A 1 437 ? 30.094 -19.687 -24.125 1.00 55.97 437 SER A CA 1
ATOM 3292 C C . SER A 1 437 ? 30.445 -20.520 -22.877 1.00 55.97 437 SER A C 1
ATOM 3294 O O . SER A 1 437 ? 29.744 -21.492 -22.593 1.00 55.97 437 SER A O 1
ATOM 3296 N N . PRO A 1 438 ? 31.460 -20.129 -22.077 1.00 58.56 438 PRO A N 1
ATOM 3297 C CA . PRO A 1 438 ? 31.826 -20.807 -20.825 1.00 58.56 438 PRO A CA 1
ATOM 3298 C C . PRO A 1 438 ? 30.730 -20.775 -19.740 1.00 58.56 438 PRO A C 1
ATOM 3300 O O . PRO A 1 438 ? 30.912 -21.363 -18.676 1.00 58.56 438 PRO A O 1
ATOM 3303 N N . ASP A 1 439 ? 29.600 -20.108 -19.998 1.00 65.38 439 ASP A N 1
ATOM 3304 C CA . ASP A 1 439 ? 28.506 -19.909 -19.049 1.00 65.38 439 ASP A CA 1
ATOM 3305 C C . ASP A 1 439 ? 27.318 -20.880 -19.235 1.00 65.38 439 ASP A C 1
ATOM 3307 O O . ASP A 1 439 ? 26.384 -20.830 -18.434 1.00 65.38 439 ASP A O 1
ATOM 3311 N N . ASN A 1 440 ? 27.330 -21.779 -20.238 1.00 76.62 440 ASN A N 1
ATOM 3312 C CA . ASN A 1 440 ? 26.319 -22.844 -20.373 1.00 76.62 440 ASN A CA 1
ATOM 3313 C C . ASN A 1 440 ? 26.852 -24.195 -19.837 1.00 76.62 440 ASN A C 1
ATOM 3315 O O . ASN A 1 440 ? 27.614 -24.872 -20.532 1.00 76.62 440 ASN A O 1
ATOM 3319 N N . PRO A 1 441 ? 26.433 -24.641 -18.635 1.00 75.94 441 PRO A N 1
ATOM 3320 C CA . PRO A 1 441 ? 26.948 -25.860 -18.007 1.00 75.94 441 PRO A CA 1
ATOM 3321 C C . PRO A 1 441 ? 26.440 -27.173 -18.636 1.00 75.94 441 PRO A C 1
ATOM 3323 O O . PRO A 1 441 ? 26.976 -28.233 -18.326 1.00 75.94 441 PRO A O 1
ATOM 3326 N N . ILE A 1 442 ? 25.422 -27.128 -19.508 1.00 79.69 442 ILE A N 1
ATOM 3327 C CA . ILE A 1 442 ? 24.768 -28.312 -20.107 1.00 79.69 442 ILE A CA 1
ATOM 3328 C C . ILE A 1 442 ? 25.430 -28.708 -21.444 1.00 79.69 442 ILE A C 1
ATOM 3330 O O . ILE A 1 442 ? 25.216 -29.804 -21.957 1.00 79.69 442 ILE A O 1
ATOM 3334 N N . GLY A 1 443 ? 26.248 -27.827 -22.033 1.00 73.94 443 GLY A N 1
ATOM 3335 C CA . GLY A 1 443 ? 26.955 -28.093 -23.293 1.00 73.94 443 GLY A CA 1
ATOM 3336 C C . GLY A 1 443 ? 26.063 -28.120 -24.544 1.00 73.94 443 GLY A C 1
ATOM 3337 O O . GLY A 1 443 ? 26.556 -28.400 -25.635 1.00 73.94 443 GLY A O 1
ATOM 3338 N N . ARG A 1 444 ? 24.766 -27.806 -24.413 1.00 83.88 444 ARG A N 1
ATOM 3339 C CA . ARG A 1 444 ? 23.824 -27.560 -25.519 1.00 83.88 444 ARG A CA 1
ATOM 3340 C C . ARG A 1 444 ? 22.750 -26.533 -25.122 1.00 83.88 444 ARG A C 1
ATOM 3342 O O . ARG A 1 444 ? 22.449 -26.425 -23.931 1.00 83.88 444 ARG A O 1
ATOM 3349 N N . PRO A 1 445 ? 22.127 -25.830 -26.085 1.00 84.19 445 PRO A N 1
ATOM 3350 C CA . PRO A 1 445 ? 20.940 -25.021 -25.822 1.00 84.19 445 PRO A CA 1
ATOM 3351 C C . PRO A 1 445 ? 19.759 -25.887 -25.360 1.00 84.19 445 PRO A C 1
ATOM 3353 O O . PRO A 1 445 ? 19.533 -26.982 -25.890 1.00 84.19 445 PRO A O 1
ATOM 3356 N N . ILE A 1 446 ? 18.999 -25.399 -24.379 1.00 86.81 446 ILE A N 1
ATOM 3357 C CA . ILE A 1 446 ? 17.754 -26.044 -23.932 1.00 86.81 446 ILE A CA 1
ATOM 3358 C C . ILE A 1 446 ? 16.570 -25.678 -24.840 1.00 86.81 446 ILE A C 1
ATOM 3360 O O . ILE A 1 446 ? 16.485 -24.563 -25.355 1.00 86.81 446 ILE A O 1
ATOM 3364 N N . SER A 1 447 ? 15.630 -26.605 -25.012 1.00 86.75 447 SER A N 1
ATOM 3365 C CA . SER A 1 447 ? 14.375 -26.373 -25.741 1.00 86.75 447 SER A CA 1
ATOM 3366 C C . SER A 1 447 ? 13.366 -25.542 -24.931 1.00 86.75 447 SER A C 1
ATOM 3368 O O . SER A 1 447 ? 13.467 -25.424 -23.708 1.00 86.75 447 SER A O 1
ATOM 3370 N N . GLU A 1 448 ? 12.348 -24.983 -25.599 1.00 80.25 448 GLU A N 1
ATOM 3371 C CA . GLU A 1 448 ? 11.247 -24.268 -24.925 1.00 80.25 448 GLU A CA 1
ATOM 3372 C C . GLU A 1 448 ? 10.459 -25.171 -23.962 1.00 80.25 448 GLU A C 1
ATOM 3374 O O . GLU A 1 448 ? 10.064 -24.731 -22.878 1.00 80.25 448 GLU A O 1
ATOM 3379 N N . ASP A 1 449 ? 10.273 -26.450 -24.309 1.00 84.56 449 ASP A N 1
ATOM 3380 C CA . ASP A 1 449 ? 9.610 -27.401 -23.412 1.00 84.56 449 ASP A CA 1
ATOM 3381 C C . ASP A 1 449 ? 10.476 -27.688 -22.177 1.00 84.56 449 ASP A C 1
ATOM 3383 O O . ASP A 1 449 ? 9.974 -27.624 -21.051 1.00 84.56 449 ASP A O 1
ATOM 3387 N N . GLU A 1 450 ? 11.788 -27.885 -22.355 1.00 87.62 450 GLU A N 1
ATOM 3388 C CA . GLU A 1 450 ? 12.721 -28.058 -21.237 1.00 87.62 450 GLU A CA 1
ATOM 3389 C C . GLU A 1 450 ? 12.726 -26.830 -20.315 1.00 87.62 450 GLU A C 1
ATOM 3391 O O . GLU A 1 450 ? 12.624 -26.981 -19.095 1.00 87.62 450 GLU A O 1
ATOM 3396 N N . ALA A 1 451 ? 12.752 -25.618 -20.881 1.00 84.12 451 ALA A N 1
ATOM 3397 C CA . ALA A 1 451 ? 12.666 -24.362 -20.137 1.00 84.12 451 ALA A CA 1
ATOM 3398 C C . ALA A 1 451 ? 11.350 -24.237 -19.347 1.00 84.12 451 ALA A C 1
ATOM 3400 O O . ALA A 1 451 ? 11.359 -23.808 -18.189 1.00 84.12 451 ALA A O 1
ATOM 3401 N N . SER A 1 452 ? 10.219 -24.651 -19.930 1.00 86.25 452 SER A N 1
ATOM 3402 C CA . SER A 1 452 ? 8.918 -24.645 -19.246 1.00 86.25 452 SER A CA 1
ATOM 3403 C C . SER A 1 452 ? 8.850 -25.624 -18.066 1.00 86.25 452 SER A C 1
ATOM 3405 O O . SER A 1 452 ? 8.251 -25.313 -17.032 1.00 86.25 452 SER A O 1
ATOM 3407 N N . TRP A 1 453 ? 9.517 -26.778 -18.159 1.00 88.12 453 TRP A N 1
ATOM 3408 C CA . TRP A 1 453 ? 9.660 -27.715 -17.041 1.00 88.12 453 TRP A CA 1
ATOM 3409 C C . TRP A 1 453 ? 10.567 -27.162 -15.937 1.00 88.12 453 TRP A C 1
ATOM 3411 O O . TRP A 1 453 ? 10.196 -27.226 -14.764 1.00 88.12 453 TRP A O 1
ATOM 3421 N N . ILE A 1 454 ? 11.698 -26.533 -16.288 1.00 87.62 454 ILE A N 1
ATOM 3422 C CA . ILE A 1 454 ? 12.553 -25.843 -15.305 1.00 87.62 454 ILE A CA 1
ATOM 3423 C C . ILE A 1 454 ? 11.733 -24.776 -14.566 1.00 87.62 454 ILE A C 1
ATOM 3425 O O . ILE A 1 454 ? 11.749 -24.730 -13.336 1.00 87.62 454 ILE A O 1
ATOM 3429 N N . GLY A 1 455 ? 10.963 -23.951 -15.282 1.00 81.19 455 GLY A N 1
ATOM 3430 C CA . GLY A 1 455 ? 10.111 -22.922 -14.681 1.00 81.19 455 GLY A CA 1
ATOM 3431 C C . GLY A 1 455 ? 9.052 -23.488 -13.724 1.00 81.19 455 GLY A C 1
ATOM 3432 O O . GLY A 1 455 ? 8.900 -22.986 -12.609 1.00 81.19 455 GLY A O 1
ATOM 3433 N N . SER A 1 456 ? 8.365 -24.565 -14.113 1.00 86.69 456 SER A N 1
ATOM 3434 C CA . SER A 1 456 ? 7.147 -25.058 -13.447 1.00 86.69 456 SER A CA 1
ATOM 3435 C C . SER A 1 456 ? 7.356 -26.087 -12.322 1.00 86.69 456 SER A C 1
ATOM 3437 O O . SER A 1 456 ? 6.460 -26.268 -11.497 1.00 86.69 456 SER A O 1
ATOM 3439 N N . LEU A 1 457 ? 8.526 -26.725 -12.206 1.00 89.31 457 LEU A N 1
ATOM 3440 C CA . LEU A 1 457 ? 8.754 -27.776 -11.197 1.00 89.31 457 LEU A CA 1
ATOM 3441 C C . LEU A 1 457 ? 8.853 -27.284 -9.744 1.00 89.31 457 LEU A C 1
ATOM 3443 O O . LEU A 1 457 ? 8.624 -28.060 -8.815 1.00 89.31 457 LEU A O 1
ATOM 3447 N N . THR A 1 458 ? 9.144 -26.004 -9.513 1.00 88.12 458 THR A N 1
ATOM 3448 C CA . THR A 1 458 ? 9.153 -25.438 -8.152 1.00 88.12 458 THR A CA 1
ATOM 3449 C C . THR A 1 458 ? 7.770 -25.430 -7.504 1.00 88.12 458 THR A C 1
ATOM 3451 O O . THR A 1 458 ? 7.659 -25.933 -6.386 1.00 88.12 458 THR A O 1
ATOM 3454 N N . PRO A 1 459 ? 6.699 -24.972 -8.178 1.00 85.62 459 PRO A N 1
ATOM 3455 C CA . PRO A 1 459 ? 5.334 -25.208 -7.716 1.00 85.62 459 PRO A CA 1
ATOM 3456 C C . PRO A 1 459 ? 5.032 -26.679 -7.371 1.00 85.62 459 PRO A C 1
ATOM 3458 O O . PRO A 1 459 ? 4.424 -26.946 -6.338 1.00 85.62 459 PRO A O 1
ATOM 3461 N N . VAL A 1 460 ? 5.522 -27.651 -8.153 1.00 86.94 460 VAL A N 1
ATOM 3462 C CA . VAL A 1 460 ? 5.317 -29.088 -7.869 1.00 86.94 460 VAL A CA 1
ATOM 3463 C C . VAL A 1 460 ? 6.001 -29.522 -6.571 1.00 86.94 460 VAL A C 1
ATOM 3465 O O . VAL A 1 460 ? 5.393 -30.191 -5.738 1.00 86.94 460 VAL A O 1
ATOM 3468 N N . GLY A 1 461 ? 7.245 -29.098 -6.354 1.00 87.25 461 GLY A N 1
ATOM 3469 C CA . GLY A 1 461 ? 7.929 -29.318 -5.080 1.00 87.25 461 GLY A CA 1
ATOM 3470 C C . GLY A 1 461 ? 7.206 -28.663 -3.903 1.00 87.25 461 GLY A C 1
ATOM 3471 O O . GLY A 1 461 ? 7.118 -29.238 -2.816 1.00 87.25 461 GLY A O 1
ATOM 3472 N N . ALA A 1 462 ? 6.634 -27.478 -4.127 1.00 85.62 462 ALA A N 1
ATOM 3473 C CA . ALA A 1 462 ? 5.911 -26.747 -3.099 1.00 85.62 462 ALA A CA 1
ATOM 3474 C C . ALA A 1 462 ? 4.585 -27.413 -2.703 1.00 85.62 462 ALA A C 1
ATOM 3476 O O . ALA A 1 462 ? 4.220 -27.374 -1.523 1.00 85.62 462 ALA A O 1
ATOM 3477 N N . LEU A 1 463 ? 3.916 -28.096 -3.642 1.00 82.06 463 LEU A N 1
ATOM 3478 C CA . LEU A 1 463 ? 2.753 -28.942 -3.354 1.00 82.06 463 LEU A CA 1
ATOM 3479 C C . LEU A 1 463 ? 3.090 -30.018 -2.325 1.00 82.06 463 LEU A C 1
ATOM 3481 O O . LEU A 1 463 ? 2.385 -30.172 -1.329 1.00 82.06 463 LEU A O 1
ATOM 3485 N N . VAL A 1 464 ? 4.192 -30.734 -2.550 1.00 82.25 464 VAL A N 1
ATOM 3486 C CA . VAL A 1 464 ? 4.630 -31.826 -1.675 1.00 82.25 464 VAL A CA 1
ATOM 3487 C C . VAL A 1 464 ? 5.105 -31.278 -0.330 1.00 82.25 464 VAL A C 1
ATOM 3489 O O . VAL A 1 464 ? 4.684 -31.767 0.717 1.00 82.25 464 VAL A O 1
ATOM 3492 N N . GLY A 1 465 ? 5.920 -30.218 -0.337 1.00 81.75 465 GLY A N 1
ATOM 3493 C CA . GLY A 1 465 ? 6.433 -29.599 0.888 1.00 81.75 465 GLY A CA 1
ATOM 3494 C C . GLY A 1 465 ? 5.339 -29.057 1.812 1.00 81.75 465 GLY A C 1
ATOM 3495 O O . GLY A 1 465 ? 5.483 -29.137 3.030 1.00 81.75 465 GLY A O 1
ATOM 3496 N N . GLY A 1 466 ? 4.224 -28.573 1.255 1.00 73.94 466 GLY A N 1
ATOM 3497 C CA . GLY A 1 466 ? 3.133 -27.966 2.025 1.00 73.94 466 GLY A CA 1
ATOM 3498 C C . GLY A 1 466 ? 2.410 -28.964 2.929 1.00 73.94 466 GLY A C 1
ATOM 3499 O O . GLY A 1 466 ? 2.092 -28.638 4.072 1.00 73.94 466 GLY A O 1
ATOM 3500 N N . PHE A 1 467 ? 2.229 -30.203 2.457 1.00 71.75 467 PHE A N 1
ATOM 3501 C CA . PHE A 1 467 ? 1.637 -31.283 3.252 1.00 71.75 467 PHE A CA 1
ATOM 3502 C C . PHE A 1 467 ? 2.498 -31.648 4.466 1.00 71.75 467 PHE A C 1
ATOM 3504 O O . PHE A 1 467 ? 1.975 -31.824 5.567 1.00 71.75 467 PHE A O 1
ATOM 3511 N N . PHE A 1 468 ? 3.819 -31.729 4.290 1.00 78.31 468 PHE A N 1
ATOM 3512 C CA . PHE A 1 468 ? 4.732 -32.082 5.379 1.00 78.31 468 PHE A CA 1
ATOM 3513 C C . PHE A 1 468 ? 4.995 -30.913 6.333 1.00 78.31 468 PHE A C 1
ATOM 3515 O O . PHE A 1 468 ? 5.176 -31.136 7.529 1.00 78.31 468 PHE A O 1
ATOM 3522 N N . ALA A 1 469 ? 4.980 -29.671 5.843 1.00 78.94 469 ALA A N 1
ATOM 3523 C CA . ALA A 1 469 ? 5.285 -28.487 6.642 1.00 78.94 469 ALA A CA 1
ATOM 3524 C C . ALA A 1 469 ? 4.354 -28.321 7.855 1.00 78.94 469 ALA A C 1
ATOM 3526 O O . ALA A 1 469 ? 4.829 -28.030 8.953 1.00 78.94 469 ALA A O 1
ATOM 3527 N N . GLY A 1 470 ? 3.046 -28.551 7.681 1.00 70.88 470 GLY A N 1
ATOM 3528 C CA . GLY A 1 470 ? 2.072 -28.480 8.778 1.00 70.88 470 GLY A CA 1
ATOM 3529 C C . GLY A 1 470 ? 2.329 -29.533 9.859 1.00 70.88 470 GLY A C 1
ATOM 3530 O O . GLY A 1 470 ? 2.410 -29.202 11.041 1.00 70.88 470 GLY A O 1
ATOM 3531 N N . TYR A 1 471 ? 2.555 -30.784 9.446 1.00 77.69 471 TYR A N 1
ATOM 3532 C CA . TYR A 1 471 ? 2.874 -31.887 10.356 1.00 77.69 471 TYR A CA 1
ATOM 3533 C C . TYR A 1 471 ? 4.181 -31.648 11.131 1.00 77.69 471 TYR A C 1
ATOM 3535 O O . TYR A 1 471 ? 4.248 -31.862 12.345 1.00 77.69 471 TYR A O 1
ATOM 3543 N N . LEU A 1 472 ? 5.221 -31.156 10.450 1.00 83.25 472 LEU A N 1
ATOM 3544 C CA . LEU A 1 472 ? 6.498 -30.815 11.080 1.00 83.25 472 LEU A CA 1
ATOM 3545 C C . LEU A 1 472 ? 6.334 -29.684 12.108 1.00 83.25 472 LEU A C 1
ATOM 3547 O O . LEU A 1 472 ? 6.865 -29.795 13.214 1.00 83.25 472 LEU A O 1
ATOM 3551 N N . ALA A 1 473 ? 5.547 -28.650 11.793 1.00 81.56 473 ALA A N 1
ATOM 3552 C CA . ALA A 1 473 ? 5.306 -27.513 12.684 1.00 81.56 473 ALA A CA 1
ATOM 3553 C C . ALA A 1 473 ? 4.543 -27.888 13.968 1.00 81.56 473 ALA A C 1
ATOM 3555 O O . ALA A 1 473 ? 4.778 -27.288 15.024 1.00 81.56 473 ALA A O 1
ATOM 3556 N N . GLU A 1 474 ? 3.650 -28.877 13.897 1.00 77.31 474 GLU A N 1
ATOM 3557 C CA . GLU A 1 474 ? 2.949 -29.437 15.061 1.00 77.31 474 GLU A CA 1
ATOM 3558 C C . GLU A 1 474 ? 3.848 -30.362 15.895 1.00 77.31 474 GLU A C 1
ATOM 3560 O O . GLU A 1 474 ? 3.769 -30.358 17.125 1.00 77.31 474 GLU A O 1
ATOM 3565 N N . THR A 1 475 ? 4.730 -31.126 15.244 1.00 79.06 475 THR A N 1
ATOM 3566 C CA . THR A 1 475 ? 5.555 -32.145 15.911 1.00 79.06 475 THR A CA 1
ATOM 3567 C C . THR A 1 475 ? 6.815 -31.562 16.554 1.00 79.06 475 THR A C 1
ATOM 3569 O O . THR A 1 475 ? 7.118 -31.868 17.707 1.00 79.06 475 THR A O 1
ATOM 3572 N N . PHE A 1 476 ? 7.553 -30.724 15.818 1.00 83.94 476 PHE A N 1
ATOM 3573 C CA . PHE A 1 476 ? 8.883 -30.228 16.198 1.00 83.94 476 PHE A CA 1
ATOM 3574 C C . PHE A 1 476 ? 8.901 -28.755 16.632 1.00 83.94 476 PHE A C 1
ATOM 3576 O O . PHE A 1 476 ? 9.936 -28.267 17.095 1.00 83.94 476 PHE A O 1
ATOM 3583 N N . GLY A 1 477 ? 7.775 -28.051 16.501 1.00 84.62 477 GLY A N 1
ATOM 3584 C CA . GLY A 1 477 ? 7.676 -26.614 16.750 1.00 84.62 477 GLY A CA 1
ATOM 3585 C C . GLY A 1 477 ? 7.947 -25.771 15.502 1.00 84.62 477 GLY A C 1
ATOM 3586 O O . GLY A 1 477 ? 8.453 -26.252 14.480 1.00 84.62 477 GLY A O 1
ATOM 3587 N N . ARG A 1 478 ? 7.569 -24.491 15.560 1.00 86.94 478 ARG A N 1
ATOM 3588 C CA . ARG A 1 478 ? 7.563 -23.585 14.401 1.00 86.94 478 ARG A CA 1
ATOM 3589 C C . ARG A 1 478 ? 8.985 -23.173 14.030 1.00 86.94 478 ARG A C 1
ATOM 3591 O O . ARG A 1 478 ? 9.365 -23.269 12.863 1.00 86.94 478 ARG A O 1
ATOM 3598 N N . ARG A 1 479 ? 9.796 -22.781 15.019 1.00 89.25 479 ARG A N 1
ATOM 3599 C CA . ARG A 1 479 ? 11.203 -22.386 14.832 1.00 89.25 479 ARG A CA 1
ATOM 3600 C C . ARG A 1 479 ? 12.024 -23.521 14.228 1.00 89.25 479 ARG A C 1
ATOM 3602 O O . ARG A 1 479 ? 12.740 -23.304 13.253 1.00 89.25 479 ARG A O 1
ATOM 3609 N N . THR A 1 480 ? 11.929 -24.723 14.797 1.00 87.50 480 THR A N 1
ATOM 3610 C CA . THR A 1 480 ? 12.701 -25.888 14.327 1.00 87.50 480 THR A CA 1
ATOM 3611 C C . THR A 1 480 ? 12.331 -26.251 12.891 1.00 87.50 480 THR A C 1
ATOM 3613 O O . THR A 1 480 ? 13.204 -26.526 12.068 1.00 87.50 480 THR A O 1
ATOM 3616 N N . THR A 1 481 ? 11.040 -26.177 12.564 1.00 89.69 481 THR A N 1
ATOM 3617 C CA . THR A 1 481 ? 10.549 -26.451 11.212 1.00 89.69 481 THR A CA 1
ATOM 3618 C C . THR A 1 481 ? 11.052 -25.414 10.208 1.00 89.69 481 THR A C 1
ATOM 3620 O O . THR A 1 481 ? 11.519 -25.791 9.135 1.00 89.69 481 THR A O 1
ATOM 3623 N N . LEU A 1 482 ? 11.077 -24.125 10.559 1.00 87.81 482 LEU A N 1
ATOM 3624 C CA . LEU A 1 482 ? 11.680 -23.095 9.705 1.00 87.81 482 LEU A CA 1
ATOM 3625 C C . LEU A 1 482 ? 13.179 -23.331 9.474 1.00 87.81 482 LEU A C 1
ATOM 3627 O O . LEU A 1 482 ? 13.628 -23.252 8.333 1.00 87.81 482 LEU A O 1
ATOM 3631 N N . LEU A 1 483 ? 13.949 -23.691 10.507 1.00 88.75 483 LEU A N 1
ATOM 3632 C CA . LEU A 1 483 ? 15.376 -24.019 10.355 1.00 88.75 483 LEU A CA 1
ATOM 3633 C C . LEU A 1 483 ? 15.605 -25.244 9.455 1.00 88.75 483 LEU A C 1
ATOM 3635 O O . LEU A 1 483 ? 16.586 -25.284 8.714 1.00 88.75 483 LEU A O 1
ATOM 3639 N N . SER A 1 484 ? 14.680 -26.209 9.457 1.00 88.44 484 SER A N 1
ATOM 3640 C CA . SER A 1 484 ? 14.767 -27.393 8.593 1.00 88.44 484 SER A CA 1
ATOM 3641 C C . SER A 1 484 ? 14.719 -27.057 7.097 1.00 88.44 484 SER A C 1
ATOM 3643 O O . SER A 1 484 ? 15.311 -27.785 6.307 1.00 88.44 484 SER A O 1
ATOM 3645 N N . SER A 1 485 ? 14.114 -25.924 6.702 1.00 88.75 485 SER A N 1
ATOM 3646 C CA . SER A 1 485 ? 14.039 -25.474 5.297 1.00 88.75 485 SER A CA 1
ATOM 3647 C C . SER A 1 485 ? 15.405 -25.137 4.674 1.00 88.75 485 SER A C 1
ATOM 3649 O O . SER A 1 485 ? 15.556 -25.151 3.448 1.00 88.75 485 SER A O 1
ATOM 3651 N N . VAL A 1 486 ? 16.430 -24.897 5.501 1.00 88.25 486 VAL A N 1
ATOM 3652 C CA . VAL A 1 486 ? 17.809 -24.631 5.054 1.00 88.25 486 VAL A CA 1
ATOM 3653 C C . VAL A 1 486 ? 18.421 -25.859 4.381 1.00 88.25 486 VAL A C 1
ATOM 3655 O O . VAL A 1 486 ? 19.196 -25.710 3.435 1.00 88.25 486 VAL A O 1
ATOM 3658 N N . ILE A 1 487 ? 18.048 -27.063 4.826 1.00 89.62 487 ILE A N 1
ATOM 3659 C CA . ILE A 1 487 ? 18.572 -28.330 4.303 1.00 89.62 487 ILE A CA 1
ATOM 3660 C C . ILE A 1 487 ? 18.185 -28.509 2.824 1.00 89.62 487 ILE A C 1
ATOM 3662 O O . ILE A 1 487 ? 19.094 -28.548 1.992 1.00 89.62 487 ILE A O 1
ATOM 3666 N N . PRO A 1 488 ? 16.888 -28.553 2.443 1.00 90.50 488 PRO A N 1
ATOM 3667 C CA . PRO A 1 488 ? 16.510 -28.657 1.039 1.00 90.50 488 PRO A CA 1
ATOM 3668 C C . PRO A 1 488 ? 16.985 -27.444 0.226 1.00 90.50 488 PRO A C 1
ATOM 3670 O O . PRO A 1 488 ? 17.465 -27.625 -0.887 1.00 90.50 488 PRO A O 1
ATOM 3673 N N . SER A 1 489 ? 16.972 -26.224 0.780 1.00 88.81 489 SER A N 1
ATOM 3674 C CA . SER A 1 489 ? 17.490 -25.041 0.066 1.00 88.81 489 SER A CA 1
ATOM 3675 C C . SER A 1 489 ? 18.962 -25.195 -0.333 1.00 88.81 489 SER A C 1
ATOM 3677 O O . SER A 1 489 ? 19.331 -24.942 -1.476 1.00 88.81 489 SER A O 1
ATOM 3679 N N . THR A 1 490 ? 19.812 -25.634 0.597 1.00 88.19 490 THR A N 1
ATOM 3680 C CA . THR A 1 490 ? 21.247 -25.828 0.343 1.00 88.19 490 THR A CA 1
ATOM 3681 C C . THR A 1 490 ? 21.488 -26.979 -0.634 1.00 88.19 490 THR A C 1
ATOM 3683 O O . THR A 1 490 ? 22.295 -26.841 -1.550 1.00 88.19 490 THR A O 1
ATOM 3686 N N . LEU A 1 491 ? 20.750 -28.088 -0.498 1.00 90.50 491 LEU A N 1
ATOM 3687 C CA . LEU A 1 491 ? 20.824 -29.218 -1.432 1.00 90.50 491 LEU A CA 1
ATOM 3688 C C . LEU A 1 491 ? 20.445 -28.814 -2.863 1.00 90.50 4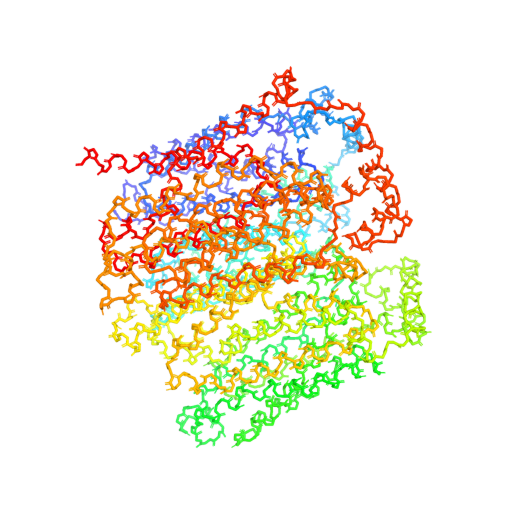91 LEU A C 1
ATOM 3690 O O . LEU A 1 491 ? 21.124 -29.215 -3.805 1.00 90.50 491 LEU A O 1
ATOM 3694 N N . GLY A 1 492 ? 19.412 -27.982 -3.027 1.00 90.50 492 GLY A N 1
ATOM 3695 C CA . GLY A 1 492 ? 19.033 -27.436 -4.329 1.00 90.50 492 GLY A CA 1
ATOM 3696 C C . GLY A 1 492 ? 20.178 -26.655 -4.979 1.00 90.50 492 GLY A C 1
ATOM 3697 O O . GLY A 1 492 ? 20.501 -26.900 -6.138 1.00 90.50 492 GLY A O 1
ATOM 3698 N N . TRP A 1 493 ? 20.860 -25.779 -4.232 1.00 90.00 493 TRP A N 1
ATOM 3699 C CA . TRP A 1 493 ? 22.001 -25.019 -4.763 1.00 90.00 493 TRP A CA 1
ATOM 3700 C C . TRP A 1 493 ? 23.220 -25.891 -5.079 1.00 90.00 493 TRP A C 1
ATOM 3702 O O . TRP A 1 493 ? 23.907 -25.616 -6.058 1.00 90.00 493 TRP A O 1
ATOM 3712 N N . ILE A 1 494 ? 23.465 -26.965 -4.322 1.00 88.88 494 ILE A N 1
ATOM 3713 C CA . ILE A 1 494 ? 24.521 -27.947 -4.633 1.00 88.88 494 ILE A CA 1
ATOM 3714 C C . ILE A 1 494 ? 24.220 -28.683 -5.949 1.00 88.88 494 ILE A C 1
ATOM 3716 O O . ILE A 1 494 ? 25.125 -28.917 -6.752 1.00 88.88 494 ILE A O 1
ATOM 3720 N N . LEU A 1 495 ? 22.953 -29.020 -6.206 1.00 89.88 495 LEU A N 1
ATOM 3721 C CA . LEU A 1 495 ? 22.544 -29.634 -7.473 1.00 89.88 495 LEU A CA 1
ATOM 3722 C C . LEU A 1 495 ? 22.674 -28.667 -8.653 1.00 89.88 495 LEU A C 1
ATOM 3724 O O . LEU A 1 495 ? 23.111 -29.080 -9.720 1.00 89.88 495 LEU A O 1
ATOM 3728 N N . ILE A 1 496 ? 22.369 -27.380 -8.461 1.00 88.69 496 ILE A N 1
ATOM 3729 C CA . ILE A 1 496 ? 22.651 -26.342 -9.466 1.00 88.69 496 ILE A CA 1
ATOM 3730 C C . ILE A 1 496 ? 24.168 -26.220 -9.692 1.00 88.69 496 ILE A C 1
ATOM 3732 O O . ILE A 1 496 ? 24.621 -26.201 -10.833 1.00 88.69 496 ILE A O 1
ATOM 3736 N N . ALA A 1 497 ? 24.977 -26.230 -8.631 1.00 85.94 497 ALA A N 1
ATOM 3737 C CA . ALA A 1 497 ? 26.435 -26.143 -8.730 1.00 85.94 497 ALA A CA 1
ATOM 3738 C C . ALA A 1 497 ? 27.068 -27.294 -9.531 1.00 85.94 497 ALA A C 1
ATOM 3740 O O . ALA A 1 497 ? 28.055 -27.090 -10.233 1.00 85.94 497 ALA A O 1
ATOM 3741 N N . THR A 1 498 ? 26.503 -28.498 -9.420 1.00 84.94 498 THR A N 1
ATOM 3742 C CA . THR A 1 498 ? 26.989 -29.725 -10.080 1.00 84.94 498 THR A CA 1
ATOM 3743 C C . THR A 1 498 ? 26.195 -30.093 -11.339 1.00 84.94 498 THR A C 1
ATOM 3745 O O . THR A 1 498 ? 26.439 -31.139 -11.938 1.00 84.94 498 THR A O 1
ATOM 3748 N N . GLY A 1 499 ? 25.257 -29.236 -11.754 1.00 81.06 499 GLY A N 1
ATOM 3749 C CA . GLY A 1 499 ? 24.286 -29.506 -12.808 1.00 81.06 499 GLY A CA 1
ATOM 3750 C C . GLY A 1 499 ? 24.904 -29.573 -14.201 1.00 81.06 499 GLY A C 1
ATOM 3751 O O . GLY A 1 499 ? 25.094 -28.545 -14.839 1.00 81.06 499 GLY A O 1
ATOM 3752 N N . GLN A 1 500 ? 25.165 -30.787 -14.689 1.00 82.75 500 GLN A N 1
ATOM 3753 C CA . GLN A 1 500 ? 25.659 -31.053 -16.054 1.00 82.75 500 GLN A CA 1
ATOM 3754 C C . GLN A 1 500 ? 24.557 -31.541 -17.012 1.00 82.75 500 GLN A C 1
ATOM 3756 O O . GLN A 1 500 ? 24.796 -31.735 -18.199 1.00 82.75 500 GLN A O 1
ATOM 3761 N N . SER A 1 501 ? 23.347 -31.773 -16.499 1.00 86.44 501 SER A N 1
ATOM 3762 C CA . SER A 1 501 ? 22.207 -32.329 -17.238 1.00 86.44 501 SER A CA 1
ATOM 3763 C C . SER A 1 501 ? 20.917 -31.614 -16.843 1.00 86.44 501 SER A C 1
ATOM 3765 O O . SER A 1 501 ? 20.799 -31.146 -15.709 1.00 86.44 501 SER A O 1
ATOM 3767 N N . VAL A 1 502 ? 19.946 -31.521 -17.759 1.00 86.75 502 VAL A N 1
ATOM 3768 C CA . VAL A 1 502 ? 18.664 -30.818 -17.536 1.00 86.75 502 VAL A CA 1
ATOM 3769 C C . VAL A 1 502 ? 17.879 -31.461 -16.382 1.00 86.75 502 VAL A C 1
ATOM 3771 O O . VAL A 1 502 ? 17.236 -30.777 -15.586 1.00 86.75 502 VAL A O 1
ATOM 3774 N N . GLU A 1 503 ? 18.002 -32.774 -16.220 1.00 89.38 503 GLU A N 1
ATOM 3775 C CA . GLU A 1 503 ? 17.359 -33.565 -15.177 1.00 89.38 503 GLU A CA 1
ATOM 3776 C C . GLU A 1 503 ? 17.820 -33.148 -13.771 1.00 89.38 503 GLU A C 1
ATOM 3778 O O . GLU A 1 503 ? 17.014 -33.107 -12.840 1.00 89.38 503 GLU A O 1
ATOM 3783 N N . MET A 1 504 ? 19.089 -32.759 -13.600 1.00 89.94 504 MET A N 1
ATOM 3784 C CA . MET A 1 504 ? 19.576 -32.222 -12.321 1.00 89.94 504 MET A CA 1
ATOM 3785 C C . MET A 1 504 ? 18.900 -30.892 -11.972 1.00 89.94 504 MET A C 1
ATOM 3787 O O . MET A 1 504 ? 18.556 -30.670 -10.809 1.00 89.94 504 MET A O 1
ATOM 3791 N N . PHE A 1 505 ? 18.631 -30.039 -12.967 1.00 89.50 505 PHE A N 1
ATOM 3792 C CA . PHE A 1 505 ? 17.868 -28.804 -12.766 1.00 89.50 505 PHE A CA 1
ATOM 3793 C C . PHE A 1 505 ? 16.416 -29.100 -12.379 1.00 89.50 505 PHE A C 1
ATOM 3795 O O . PHE A 1 505 ? 15.868 -28.416 -11.515 1.00 89.50 505 PHE A O 1
ATOM 3802 N N . TYR A 1 506 ? 15.802 -30.144 -12.943 1.00 92.25 506 TYR A N 1
ATOM 3803 C CA . TYR A 1 506 ? 14.459 -30.586 -12.551 1.00 92.25 506 TYR A CA 1
ATOM 3804 C C . TYR A 1 506 ? 14.394 -31.012 -11.083 1.00 92.25 506 TYR A C 1
ATOM 3806 O O . TYR A 1 506 ? 13.533 -30.535 -10.336 1.00 92.25 506 TYR A O 1
ATOM 3814 N N . VAL A 1 507 ? 15.339 -31.848 -10.645 1.00 92.50 507 VAL A N 1
ATOM 3815 C CA . VAL A 1 507 ? 15.423 -32.292 -9.246 1.00 92.50 507 VAL A CA 1
ATOM 3816 C C . VAL A 1 507 ? 15.708 -31.110 -8.317 1.00 92.50 507 VAL A C 1
ATOM 3818 O O . VAL A 1 507 ? 15.041 -30.963 -7.291 1.00 92.50 507 VAL A O 1
ATOM 3821 N N . ALA A 1 508 ? 16.630 -30.216 -8.690 1.00 91.69 508 ALA A N 1
ATOM 3822 C CA . ALA A 1 508 ? 16.923 -29.012 -7.917 1.00 91.69 508 ALA A CA 1
ATOM 3823 C C . ALA A 1 508 ? 15.675 -28.132 -7.741 1.00 91.69 508 ALA A C 1
ATOM 3825 O O . ALA A 1 508 ? 15.362 -27.721 -6.623 1.00 91.69 508 ALA A O 1
ATOM 3826 N N . ARG A 1 509 ? 14.911 -27.888 -8.818 1.00 89.19 509 ARG A N 1
ATOM 3827 C CA . ARG A 1 509 ? 13.675 -27.082 -8.787 1.00 89.19 509 ARG A CA 1
ATOM 3828 C C . ARG A 1 509 ? 12.599 -27.698 -7.902 1.00 89.19 509 ARG A C 1
ATOM 3830 O O . ARG A 1 509 ? 11.944 -26.955 -7.168 1.00 89.19 509 ARG A O 1
ATOM 3837 N N . PHE A 1 510 ? 12.454 -29.021 -7.920 1.00 92.81 510 PHE A N 1
ATOM 3838 C CA . PHE A 1 510 ? 11.551 -29.729 -7.017 1.00 92.81 510 PHE A CA 1
ATOM 3839 C C . PHE A 1 510 ? 11.969 -29.551 -5.546 1.00 92.81 510 PHE A C 1
ATOM 3841 O O . PHE A 1 510 ? 11.155 -29.158 -4.711 1.00 92.81 510 PHE A O 1
ATOM 3848 N N . ILE A 1 511 ? 13.249 -29.750 -5.216 1.00 92.19 511 ILE A N 1
ATOM 3849 C CA . ILE A 1 511 ? 13.754 -29.600 -3.839 1.00 92.19 511 ILE A CA 1
ATOM 3850 C C . ILE A 1 511 ? 13.604 -28.153 -3.340 1.00 92.19 511 ILE A C 1
ATOM 3852 O O . ILE A 1 511 ? 13.174 -27.920 -2.208 1.00 92.19 511 ILE A O 1
ATOM 3856 N N . PHE A 1 512 ? 13.891 -27.174 -4.197 1.00 90.69 512 PHE A N 1
ATOM 3857 C CA . PHE A 1 512 ? 13.650 -25.761 -3.917 1.00 90.69 512 PHE A CA 1
ATOM 3858 C C . PHE A 1 512 ? 12.183 -25.462 -3.598 1.00 90.69 512 PHE A C 1
ATOM 3860 O O . PHE A 1 512 ? 11.897 -24.701 -2.675 1.00 90.69 512 PHE A O 1
ATOM 3867 N N . GLY A 1 513 ? 11.252 -26.095 -4.316 1.00 88.44 513 GLY A N 1
ATOM 3868 C CA . GLY A 1 513 ? 9.823 -26.010 -4.025 1.00 88.44 513 GLY A CA 1
ATOM 3869 C C . GLY A 1 513 ? 9.473 -26.512 -2.625 1.00 88.44 513 GLY A C 1
ATOM 3870 O O . GLY A 1 513 ? 8.743 -25.840 -1.896 1.00 88.44 513 GLY A O 1
ATOM 3871 N N . VAL A 1 514 ? 10.042 -27.651 -2.213 1.00 89.75 514 VAL A N 1
ATOM 3872 C CA . VAL A 1 514 ? 9.835 -28.203 -0.863 1.00 89.75 514 VAL A CA 1
ATOM 3873 C C . VAL A 1 514 ? 10.298 -27.210 0.205 1.00 89.75 514 VAL A C 1
ATOM 3875 O O . VAL A 1 514 ? 9.558 -26.937 1.150 1.00 89.75 514 VAL A O 1
ATOM 3878 N N . ALA A 1 515 ? 11.485 -26.623 0.030 1.00 88.25 515 ALA A N 1
ATOM 3879 C CA . ALA A 1 515 ? 12.018 -25.621 0.949 1.00 88.25 515 ALA A CA 1
ATOM 3880 C C . ALA A 1 515 ? 11.125 -24.375 1.045 1.00 88.25 515 ALA A C 1
ATOM 3882 O O . ALA A 1 515 ? 10.778 -23.938 2.143 1.00 88.25 515 ALA A O 1
ATOM 3883 N N . LEU A 1 516 ? 10.716 -23.845 -0.112 1.00 85.69 516 LEU A N 1
ATOM 3884 C CA . LEU A 1 516 ? 9.866 -22.663 -0.222 1.00 85.69 516 LEU A CA 1
ATOM 3885 C C . LEU A 1 516 ? 8.533 -22.862 0.508 1.00 85.69 516 LEU A C 1
ATOM 3887 O O . LEU A 1 516 ? 8.085 -21.982 1.239 1.00 85.69 516 LEU A O 1
ATOM 3891 N N . SER A 1 517 ? 7.918 -24.034 0.354 1.00 84.88 517 SER A N 1
ATOM 3892 C CA . SER A 1 517 ? 6.623 -24.334 0.965 1.00 84.88 517 SER A CA 1
ATOM 3893 C C . SER A 1 517 ? 6.685 -24.423 2.487 1.00 84.88 517 SER A C 1
ATOM 3895 O O . SER A 1 517 ? 5.792 -23.916 3.163 1.00 84.88 517 SER A O 1
ATOM 3897 N N . ILE A 1 518 ? 7.776 -24.963 3.045 1.00 84.00 518 ILE A N 1
ATOM 3898 C CA . ILE A 1 518 ? 8.004 -24.951 4.498 1.00 84.00 518 ILE A CA 1
ATOM 3899 C C . ILE A 1 518 ? 8.027 -23.509 5.020 1.00 84.00 518 ILE A C 1
ATOM 3901 O O . ILE A 1 518 ? 7.356 -23.198 6.006 1.00 84.00 518 ILE A O 1
ATOM 3905 N N . SER A 1 519 ? 8.743 -22.609 4.341 1.00 81.88 519 SER A N 1
ATOM 3906 C CA . SER A 1 519 ? 8.791 -21.196 4.725 1.00 81.88 519 SER A CA 1
ATOM 3907 C C . SER A 1 519 ? 7.424 -20.512 4.594 1.00 81.88 519 SER A C 1
ATOM 3909 O O . SER A 1 519 ? 7.006 -19.827 5.522 1.00 81.88 519 SER A O 1
ATOM 3911 N N . PHE A 1 520 ? 6.699 -20.722 3.489 1.00 76.88 520 PHE A N 1
ATOM 3912 C CA . PHE A 1 520 ? 5.395 -20.085 3.242 1.00 76.88 520 PHE A CA 1
ATOM 3913 C C . PHE A 1 520 ? 4.279 -20.600 4.155 1.00 76.88 520 PHE A C 1
ATOM 3915 O O . PHE A 1 520 ? 3.402 -19.828 4.534 1.00 76.88 520 PHE A O 1
ATOM 3922 N N . ALA A 1 521 ? 4.308 -21.878 4.533 1.00 75.94 521 ALA A N 1
ATOM 3923 C CA . ALA A 1 521 ? 3.322 -22.444 5.443 1.00 75.94 521 ALA A CA 1
ATOM 3924 C C . ALA A 1 521 ? 3.589 -22.017 6.894 1.00 75.94 521 ALA A C 1
ATOM 3926 O O . ALA A 1 521 ? 2.674 -21.587 7.594 1.00 75.94 521 ALA A O 1
ATOM 3927 N N . VAL A 1 522 ? 4.839 -22.120 7.359 1.00 79.69 522 VAL A N 1
ATOM 3928 C CA . VAL A 1 522 ? 5.161 -22.015 8.792 1.00 79.69 522 VAL A CA 1
ATOM 3929 C C . VAL A 1 522 ? 5.459 -20.590 9.239 1.00 79.69 522 VAL A C 1
ATOM 3931 O O . VAL A 1 522 ? 5.138 -20.236 10.374 1.00 79.69 522 VAL A O 1
ATOM 3934 N N . LEU A 1 523 ? 6.017 -19.741 8.373 1.00 78.00 523 LEU A N 1
ATOM 3935 C CA . LEU A 1 523 ? 6.401 -18.390 8.775 1.00 78.00 523 LEU A CA 1
ATOM 3936 C C . LEU A 1 523 ? 5.205 -17.499 9.156 1.00 78.00 523 LEU A C 1
ATOM 3938 O O . LEU A 1 523 ? 5.281 -16.881 10.217 1.00 78.00 523 LEU A O 1
ATOM 3942 N N . PRO A 1 524 ? 4.082 -17.452 8.404 1.00 74.06 524 PRO A N 1
ATOM 3943 C CA . PRO A 1 524 ? 2.908 -16.682 8.826 1.00 74.06 524 PRO A CA 1
ATOM 3944 C C . PRO A 1 524 ? 2.354 -17.143 10.177 1.00 74.06 524 PRO A C 1
ATOM 3946 O O . PRO A 1 524 ? 1.941 -16.314 10.987 1.00 74.06 524 PRO A O 1
ATOM 3949 N N . MET A 1 525 ? 2.381 -18.457 10.437 1.00 76.00 525 MET A N 1
ATOM 3950 C CA . MET A 1 525 ? 1.957 -19.032 11.718 1.00 76.00 525 MET A CA 1
ATOM 3951 C C . MET A 1 525 ? 2.876 -18.575 12.851 1.00 76.00 525 MET A C 1
ATOM 3953 O O . MET A 1 525 ? 2.399 -18.063 13.859 1.00 76.00 525 MET A O 1
ATOM 3957 N N . TYR A 1 526 ? 4.191 -18.688 12.657 1.00 81.50 526 TYR A N 1
ATOM 3958 C CA . TYR A 1 526 ? 5.177 -18.248 13.637 1.00 81.50 526 TYR A CA 1
ATOM 3959 C C . TYR A 1 526 ? 5.058 -16.748 13.932 1.00 81.50 526 TYR A C 1
ATOM 3961 O O . TYR A 1 526 ? 4.946 -16.366 15.093 1.00 81.50 526 TYR A O 1
ATOM 3969 N N . CYS A 1 527 ? 4.980 -15.904 12.898 1.00 73.44 527 CYS A N 1
ATOM 3970 C CA . CYS A 1 527 ? 4.765 -14.462 13.036 1.00 73.44 527 CYS A CA 1
ATOM 3971 C C . CYS A 1 527 ? 3.462 -14.144 13.787 1.00 73.44 527 CYS A C 1
ATOM 3973 O O . CYS A 1 527 ? 3.451 -13.284 14.664 1.00 73.44 527 CYS A O 1
ATOM 3975 N N . GLY A 1 528 ? 2.369 -14.852 13.485 1.00 71.06 528 GLY A N 1
ATOM 3976 C CA . GLY A 1 528 ? 1.081 -14.656 14.151 1.00 71.06 528 GLY A CA 1
ATOM 3977 C C . GLY A 1 528 ? 1.077 -15.031 15.635 1.00 71.06 528 GLY A C 1
ATOM 3978 O O . GLY A 1 528 ? 0.375 -14.388 16.420 1.00 71.06 528 GLY A O 1
ATOM 3979 N N . GLU A 1 529 ? 1.860 -16.043 16.009 1.00 78.75 529 GLU A N 1
ATOM 3980 C CA . GLU A 1 529 ? 1.976 -16.558 17.378 1.00 78.75 529 GLU A CA 1
ATOM 3981 C C . GLU A 1 529 ? 2.962 -15.759 18.248 1.00 78.75 529 GLU A C 1
ATOM 3983 O O . GLU A 1 529 ? 2.796 -15.720 19.465 1.00 78.75 529 GLU A O 1
ATOM 3988 N N . ILE A 1 530 ? 3.971 -15.103 17.660 1.00 78.94 530 ILE A N 1
ATOM 3989 C CA . ILE A 1 530 ? 4.922 -14.261 18.413 1.00 78.94 530 ILE A CA 1
ATOM 3990 C C . ILE A 1 530 ? 4.495 -12.789 18.496 1.00 78.94 530 ILE A C 1
ATOM 3992 O O . ILE A 1 530 ? 4.867 -12.106 19.451 1.00 78.94 530 ILE A O 1
ATOM 3996 N N . ALA A 1 531 ? 3.744 -12.284 17.513 1.00 68.19 531 ALA A N 1
ATOM 3997 C CA . ALA A 1 531 ? 3.355 -10.878 17.433 1.00 68.19 531 ALA A CA 1
ATOM 3998 C C . ALA A 1 531 ? 2.281 -10.503 18.462 1.00 68.19 531 ALA A C 1
ATOM 4000 O O . ALA A 1 531 ? 1.357 -11.277 18.722 1.00 68.19 531 ALA A O 1
ATOM 4001 N N . GLU A 1 532 ? 2.346 -9.270 18.970 1.00 64.50 532 GLU A N 1
ATOM 4002 C CA . GLU A 1 532 ? 1.199 -8.661 19.650 1.00 64.50 532 GLU A CA 1
ATOM 4003 C C . GLU A 1 532 ? 0.026 -8.490 18.663 1.00 64.50 532 GLU A C 1
ATOM 4005 O O . GLU A 1 532 ? 0.214 -8.262 17.461 1.00 64.50 532 GLU A O 1
ATOM 4010 N N . THR A 1 533 ? -1.208 -8.571 19.168 1.00 58.59 533 THR A N 1
ATOM 4011 C CA . THR A 1 533 ? -2.443 -8.439 18.368 1.00 58.59 533 THR A CA 1
ATOM 4012 C C . THR A 1 533 ? -2.489 -7.143 17.555 1.00 58.59 533 THR A C 1
ATOM 4014 O O . THR A 1 533 ? -3.011 -7.136 16.442 1.00 58.59 533 THR A O 1
ATOM 4017 N N . SER A 1 534 ? -1.875 -6.073 18.065 1.00 53.41 534 SER A N 1
ATOM 4018 C CA . SER A 1 534 ? -1.801 -4.746 17.444 1.00 53.41 534 SER A CA 1
ATOM 4019 C C . SER A 1 534 ? -0.924 -4.674 16.184 1.00 53.41 534 SER A C 1
ATOM 4021 O O . SER A 1 534 ? -1.124 -3.783 15.358 1.00 53.41 534 SER A O 1
ATOM 4023 N N . ILE A 1 535 ? 0.039 -5.590 16.018 1.00 58.41 535 ILE A N 1
ATOM 4024 C CA . ILE A 1 535 ? 1.039 -5.557 14.932 1.00 58.41 535 ILE A CA 1
ATOM 4025 C C . ILE A 1 535 ? 1.024 -6.809 14.046 1.00 58.41 535 ILE A C 1
ATOM 4027 O O . ILE A 1 535 ? 1.807 -6.906 13.098 1.00 58.41 535 ILE A O 1
ATOM 4031 N N . ARG A 1 536 ? 0.121 -7.760 14.319 1.00 60.91 536 ARG A N 1
ATOM 4032 C CA . ARG A 1 536 ? 0.030 -9.052 13.623 1.00 60.91 536 ARG A CA 1
ATOM 4033 C C . ARG A 1 536 ? -0.120 -8.909 12.100 1.00 60.91 536 ARG A C 1
ATOM 4035 O O . ARG A 1 536 ? 0.566 -9.608 11.356 1.00 60.91 536 ARG A O 1
ATOM 4042 N N . GLY A 1 537 ? -0.956 -7.976 11.632 1.00 56.91 537 GLY A N 1
ATOM 4043 C CA . GLY A 1 537 ? -1.159 -7.712 10.197 1.00 56.91 537 GLY A CA 1
ATOM 4044 C C . GLY A 1 537 ? 0.078 -7.134 9.495 1.00 56.91 537 GLY A C 1
ATOM 4045 O O . GLY A 1 537 ? 0.419 -7.542 8.381 1.00 56.91 537 GLY A O 1
ATOM 4046 N N . ILE A 1 538 ? 0.803 -6.240 10.176 1.00 55.22 538 ILE A N 1
ATOM 4047 C CA . ILE A 1 538 ? 2.058 -5.648 9.686 1.00 55.22 538 ILE A CA 1
ATOM 4048 C C . ILE A 1 538 ? 3.132 -6.729 9.546 1.00 55.22 538 ILE A C 1
ATOM 4050 O O . ILE A 1 538 ? 3.801 -6.802 8.515 1.00 55.22 538 ILE A O 1
ATOM 4054 N N . LEU A 1 539 ? 3.281 -7.584 10.565 1.00 61.09 539 LEU A N 1
ATOM 4055 C CA . LEU A 1 539 ? 4.306 -8.626 10.566 1.00 61.09 539 LEU A CA 1
ATOM 4056 C C . LEU A 1 539 ? 4.055 -9.682 9.483 1.00 61.09 539 LEU A C 1
ATOM 4058 O O . LEU A 1 539 ? 4.995 -10.078 8.798 1.00 61.09 539 LEU A O 1
ATOM 4062 N N . GLY A 1 540 ? 2.792 -10.067 9.267 1.00 59.62 540 GLY A N 1
ATOM 4063 C CA . GLY A 1 540 ? 2.408 -10.952 8.163 1.00 59.62 540 GLY A CA 1
ATOM 4064 C C . GLY A 1 540 ? 2.685 -10.351 6.780 1.00 59.62 540 GLY A C 1
ATOM 4065 O O . GLY A 1 540 ? 3.099 -11.059 5.866 1.00 59.62 540 GLY A O 1
ATOM 4066 N N . SER A 1 541 ? 2.547 -9.030 6.635 1.00 61.81 541 SER A N 1
ATOM 4067 C CA . SER A 1 541 ? 2.782 -8.335 5.363 1.00 61.81 541 SER A CA 1
ATOM 4068 C C . SER A 1 541 ? 4.269 -8.193 5.005 1.00 61.81 541 SER A C 1
ATOM 4070 O O . SER A 1 541 ? 4.599 -8.047 3.827 1.00 61.81 541 SER A O 1
ATOM 4072 N N . PHE A 1 542 ? 5.185 -8.263 5.983 1.00 63.81 542 PHE A N 1
ATOM 4073 C CA . PHE A 1 542 ? 6.630 -8.228 5.717 1.00 63.81 542 PHE A CA 1
ATOM 4074 C C . PHE A 1 542 ? 7.122 -9.441 4.922 1.00 63.81 542 PHE A C 1
ATOM 4076 O O . PHE A 1 542 ? 8.112 -9.317 4.205 1.00 63.81 542 PHE A O 1
ATOM 4083 N N . LEU A 1 543 ? 6.416 -10.574 4.967 1.00 69.31 543 LEU A N 1
ATOM 4084 C CA . LEU A 1 543 ? 6.766 -11.766 4.194 1.00 69.31 543 LEU A CA 1
ATOM 4085 C C . LEU A 1 543 ? 6.963 -11.440 2.704 1.00 69.31 543 LEU A C 1
ATOM 4087 O O . LEU A 1 543 ? 7.976 -11.817 2.118 1.00 69.31 543 LEU A O 1
ATOM 4091 N N . GLN A 1 544 ? 6.052 -10.657 2.117 1.00 71.69 544 GLN A N 1
ATOM 4092 C CA . GLN A 1 544 ? 6.151 -10.240 0.717 1.00 71.69 544 GLN A CA 1
ATOM 4093 C C . GLN A 1 544 ? 7.351 -9.321 0.468 1.00 71.69 544 GLN A C 1
ATOM 4095 O O . GLN A 1 544 ? 8.070 -9.511 -0.509 1.00 71.69 544 GLN A O 1
ATOM 4100 N N . LEU A 1 545 ? 7.611 -8.357 1.356 1.00 68.44 545 LEU A N 1
ATOM 4101 C CA . LEU A 1 545 ? 8.755 -7.453 1.217 1.00 68.44 545 LEU A CA 1
ATOM 4102 C C . LEU A 1 545 ? 10.076 -8.233 1.137 1.00 68.44 545 LEU A C 1
ATOM 4104 O O . LEU A 1 545 ? 10.889 -7.987 0.249 1.00 68.44 545 LEU A O 1
ATOM 4108 N N . PHE A 1 546 ? 10.282 -9.217 2.009 1.00 71.19 546 PHE A N 1
ATOM 4109 C CA . PHE A 1 546 ? 11.533 -9.978 2.024 1.00 71.19 546 PHE A CA 1
ATOM 4110 C C . PHE A 1 546 ? 11.666 -10.947 0.833 1.00 71.19 546 PHE A C 1
ATOM 4112 O O . PHE A 1 546 ? 12.779 -11.119 0.337 1.00 71.19 546 PHE A O 1
ATOM 4119 N N . ILE A 1 547 ? 10.566 -11.487 0.282 1.00 80.75 547 ILE A N 1
ATOM 4120 C CA . ILE A 1 547 ? 10.598 -12.212 -1.012 1.00 80.75 547 ILE A CA 1
ATOM 4121 C C . ILE A 1 547 ? 11.182 -11.319 -2.105 1.00 80.75 547 ILE A C 1
ATOM 4123 O O . ILE A 1 547 ? 12.034 -11.747 -2.882 1.00 80.75 547 ILE A O 1
ATOM 4127 N N . THR A 1 548 ? 10.740 -10.063 -2.163 1.00 78.88 548 THR A N 1
ATOM 4128 C CA . THR A 1 548 ? 11.151 -9.145 -3.232 1.00 78.88 548 THR A CA 1
ATOM 4129 C C . THR A 1 548 ? 12.608 -8.723 -3.139 1.00 78.88 548 THR A C 1
ATOM 4131 O O . THR A 1 548 ? 13.232 -8.511 -4.173 1.00 78.88 548 THR A O 1
ATOM 4134 N N . VAL A 1 549 ? 13.190 -8.710 -1.934 1.00 71.38 549 VAL A N 1
ATOM 4135 C CA . VAL A 1 549 ? 14.643 -8.552 -1.755 1.00 71.38 549 VAL A CA 1
ATOM 4136 C C . VAL A 1 549 ? 15.392 -9.708 -2.419 1.00 71.38 549 VAL A C 1
ATOM 4138 O O . VAL A 1 549 ? 16.369 -9.480 -3.125 1.00 71.38 549 VAL A O 1
ATOM 4141 N N . GLY A 1 550 ? 14.914 -10.943 -2.244 1.00 78.38 550 GLY A N 1
ATOM 4142 C CA . GLY A 1 550 ? 15.494 -12.121 -2.891 1.00 78.38 550 GLY A CA 1
ATOM 4143 C C . GLY A 1 550 ? 15.343 -12.114 -4.417 1.00 78.38 550 GLY A C 1
ATOM 4144 O O . GLY A 1 550 ? 16.288 -12.447 -5.127 1.00 78.38 550 GLY A O 1
ATOM 4145 N N . LEU A 1 551 ? 14.182 -11.696 -4.932 1.00 82.62 551 LEU A N 1
ATOM 4146 C CA . LEU A 1 551 ? 13.956 -11.539 -6.377 1.00 82.62 551 LEU A CA 1
ATOM 4147 C C . LEU A 1 551 ? 14.897 -10.485 -6.974 1.00 82.62 551 LEU A C 1
ATOM 4149 O O . LEU A 1 551 ? 15.585 -10.751 -7.957 1.00 82.62 551 LEU A O 1
ATOM 4153 N N . LEU A 1 552 ? 14.979 -9.314 -6.337 1.00 79.00 552 LEU A N 1
ATOM 4154 C CA . LEU A 1 552 ? 15.859 -8.228 -6.753 1.00 79.00 552 LEU A CA 1
ATOM 4155 C C . LEU A 1 552 ? 17.335 -8.642 -6.712 1.00 79.00 552 LEU A C 1
ATOM 4157 O O . LEU A 1 552 ? 18.086 -8.283 -7.618 1.00 79.00 552 LEU A O 1
ATOM 4161 N N . TRP A 1 553 ? 17.744 -9.422 -5.707 1.00 81.00 553 TRP A N 1
ATOM 4162 C CA . TRP A 1 553 ? 19.080 -10.018 -5.640 1.00 81.00 553 TRP A CA 1
ATOM 4163 C C . TRP A 1 553 ? 19.372 -10.868 -6.881 1.00 81.00 553 TRP A C 1
ATOM 4165 O O . TRP A 1 553 ? 20.382 -10.656 -7.553 1.00 81.00 553 TRP A O 1
ATOM 4175 N N . ALA A 1 554 ? 18.459 -11.779 -7.233 1.00 84.31 554 ALA A N 1
ATOM 4176 C CA . ALA A 1 554 ? 18.616 -12.649 -8.395 1.00 84.31 554 ALA A CA 1
ATOM 4177 C C . ALA A 1 554 ? 18.657 -11.866 -9.721 1.00 84.31 554 ALA A C 1
ATOM 4179 O O . ALA A 1 554 ? 19.545 -12.107 -10.537 1.00 84.31 554 ALA A O 1
ATOM 4180 N N . TYR A 1 555 ? 17.752 -10.900 -9.918 1.00 81.88 555 TYR A N 1
ATOM 4181 C CA . TYR A 1 555 ? 17.697 -10.083 -11.138 1.00 81.88 555 TYR A CA 1
ATOM 4182 C C . TYR A 1 555 ? 18.905 -9.160 -11.294 1.00 81.88 555 TYR A C 1
ATOM 4184 O O . TYR A 1 555 ? 19.345 -8.916 -12.411 1.00 81.88 555 TYR A O 1
ATOM 4192 N N . SER A 1 556 ? 19.444 -8.643 -10.188 1.00 79.69 556 SER A N 1
ATOM 4193 C CA . SER A 1 556 ? 20.546 -7.674 -10.229 1.00 79.69 556 SER A CA 1
ATOM 4194 C C . SER A 1 556 ? 21.905 -8.331 -10.419 1.00 79.69 556 SER A C 1
ATOM 4196 O O . SER A 1 556 ? 22.789 -7.717 -11.002 1.00 79.69 556 SER A O 1
ATOM 4198 N N . ILE A 1 557 ? 22.096 -9.550 -9.908 1.00 80.94 557 ILE A N 1
ATOM 4199 C CA . ILE A 1 557 ? 23.383 -10.252 -9.986 1.00 80.94 557 ILE A CA 1
ATOM 4200 C C . ILE A 1 557 ? 23.427 -11.159 -11.218 1.00 80.94 557 ILE A C 1
ATOM 4202 O O . ILE A 1 557 ? 24.428 -11.160 -11.930 1.00 80.94 557 ILE A O 1
ATOM 4206 N N . GLY A 1 558 ? 22.342 -11.891 -11.495 1.00 81.56 558 GLY A N 1
ATOM 4207 C CA . GLY A 1 558 ? 22.287 -12.940 -12.518 1.00 81.56 558 GLY A CA 1
ATOM 4208 C C . GLY A 1 558 ? 22.810 -12.538 -13.896 1.00 81.56 558 GLY A C 1
ATOM 4209 O O . GLY A 1 558 ? 23.719 -13.202 -14.380 1.00 81.56 558 GLY A O 1
ATOM 4210 N N . PRO A 1 559 ? 22.320 -11.452 -14.519 1.00 80.00 559 PRO A N 1
ATOM 4211 C CA . PRO A 1 559 ? 22.728 -11.068 -15.871 1.00 80.00 559 PRO A CA 1
ATOM 4212 C C . PRO A 1 559 ? 24.209 -10.692 -16.038 1.00 80.00 559 PRO A C 1
ATOM 4214 O O . PRO A 1 559 ? 24.699 -10.677 -17.166 1.00 80.00 559 PRO A O 1
ATOM 4217 N N . TYR A 1 560 ? 24.914 -10.351 -14.952 1.00 80.44 560 TYR A N 1
ATOM 4218 C CA . TYR A 1 560 ? 26.248 -9.735 -15.015 1.00 80.44 560 TYR A CA 1
ATOM 4219 C C . TYR A 1 560 ? 27.376 -10.599 -14.453 1.00 80.44 560 TYR A C 1
ATOM 4221 O O . TYR A 1 560 ? 28.535 -10.184 -14.495 1.00 80.44 560 TYR A O 1
ATOM 4229 N N . VAL A 1 561 ? 27.067 -11.773 -13.907 1.00 80.38 561 VAL A N 1
ATOM 4230 C CA . VAL A 1 561 ? 28.074 -12.683 -13.353 1.00 80.38 561 VAL A CA 1
ATOM 4231 C C . VAL A 1 561 ? 28.021 -14.035 -14.053 1.00 80.38 561 VAL A C 1
ATOM 4233 O O . VAL A 1 561 ? 26.996 -14.419 -14.610 1.00 80.38 561 VAL A O 1
ATOM 4236 N N . SER A 1 562 ? 29.128 -14.775 -13.997 1.00 81.62 562 SER A N 1
ATOM 4237 C CA . SER A 1 562 ? 29.165 -16.145 -14.509 1.00 81.62 562 SER A CA 1
ATOM 4238 C C . SER A 1 562 ? 28.227 -17.063 -13.728 1.00 81.62 562 SER A C 1
ATOM 4240 O O . SER A 1 562 ? 27.966 -16.841 -12.539 1.00 81.62 562 SER A O 1
ATOM 4242 N N . TYR A 1 563 ? 27.797 -18.152 -14.370 1.00 82.56 563 TYR A N 1
ATOM 4243 C CA . TYR A 1 563 ? 26.942 -19.176 -13.760 1.00 82.56 563 TYR A CA 1
ATOM 4244 C C . TYR A 1 563 ? 27.446 -19.617 -12.373 1.00 82.56 563 TYR A C 1
ATOM 4246 O O . TYR A 1 563 ? 26.680 -19.680 -11.408 1.00 82.56 563 TYR A O 1
ATOM 4254 N N . THR A 1 564 ? 28.759 -19.840 -12.245 1.00 82.38 564 THR A N 1
ATOM 4255 C CA . THR A 1 564 ? 29.400 -20.257 -10.990 1.00 82.38 564 THR A CA 1
ATOM 4256 C C . THR A 1 564 ? 29.287 -19.207 -9.888 1.00 82.38 564 THR A C 1
ATOM 4258 O O . THR A 1 564 ? 28.915 -19.515 -8.757 1.00 82.38 564 THR A O 1
ATOM 4261 N N . SER A 1 565 ? 29.583 -17.948 -10.211 1.00 82.94 565 SER A N 1
ATOM 4262 C CA . SER A 1 565 ? 29.506 -16.844 -9.246 1.00 82.94 565 SER A CA 1
ATOM 4263 C C . SER A 1 565 ? 28.065 -16.597 -8.792 1.00 82.94 565 SER A C 1
ATOM 4265 O O . SER A 1 565 ? 27.816 -16.270 -7.629 1.00 82.94 565 SER A O 1
ATOM 4267 N N . PHE A 1 566 ? 27.106 -16.797 -9.697 1.00 85.19 566 PHE A N 1
ATOM 4268 C CA . PHE A 1 566 ? 25.693 -16.595 -9.429 1.00 85.19 566 PHE A CA 1
ATOM 4269 C C . PHE A 1 566 ? 25.144 -17.574 -8.385 1.00 85.19 566 PHE A C 1
ATOM 4271 O O . PHE A 1 566 ? 24.581 -17.132 -7.377 1.00 85.19 566 PHE A O 1
ATOM 4278 N N . TRP A 1 567 ? 25.333 -18.887 -8.571 1.00 85.38 567 TRP A N 1
ATOM 4279 C CA . TRP A 1 567 ? 24.795 -19.866 -7.621 1.00 85.38 567 TRP A CA 1
ATOM 4280 C C . TRP A 1 567 ? 25.480 -19.771 -6.250 1.00 85.38 567 TRP A C 1
ATOM 4282 O O . TRP A 1 567 ? 24.797 -19.914 -5.237 1.00 85.38 567 TRP A O 1
ATOM 4292 N N . ILE A 1 568 ? 26.782 -19.444 -6.189 1.00 85.88 568 ILE A N 1
ATOM 4293 C CA . ILE A 1 568 ? 27.497 -19.204 -4.918 1.00 85.88 568 ILE A CA 1
ATOM 4294 C C . ILE A 1 568 ? 26.843 -18.047 -4.156 1.00 85.88 568 ILE A C 1
ATOM 4296 O O . ILE A 1 568 ? 26.580 -18.161 -2.957 1.00 85.88 568 ILE A O 1
ATOM 4300 N N . SER A 1 569 ? 26.533 -16.949 -4.855 1.00 84.56 569 SER A N 1
ATOM 4301 C CA . SER A 1 569 ? 25.877 -15.790 -4.241 1.00 84.56 569 SER A CA 1
ATOM 4302 C C . SER A 1 569 ? 24.505 -16.143 -3.654 1.00 84.56 569 SER A C 1
ATOM 4304 O O . SER A 1 569 ? 24.163 -15.688 -2.564 1.00 84.56 569 SER A O 1
ATOM 4306 N N . CYS A 1 570 ? 23.734 -16.996 -4.335 1.00 84.88 570 CYS A N 1
ATOM 4307 C CA . CYS A 1 570 ? 22.405 -17.395 -3.882 1.00 84.88 570 CYS A CA 1
ATOM 4308 C C . CYS A 1 570 ? 22.461 -18.445 -2.758 1.00 84.88 570 CYS A C 1
ATOM 4310 O O . CYS A 1 570 ? 21.647 -18.395 -1.834 1.00 84.88 570 CYS A O 1
ATOM 4312 N N . ALA A 1 571 ? 23.449 -19.345 -2.778 1.00 86.19 571 ALA A N 1
ATOM 4313 C CA . ALA A 1 571 ? 23.676 -20.348 -1.735 1.00 86.19 571 ALA A CA 1
ATOM 4314 C C . ALA A 1 571 ? 24.086 -19.734 -0.383 1.00 86.19 571 ALA A C 1
ATOM 4316 O O . ALA A 1 571 ? 23.845 -20.332 0.668 1.00 86.19 571 ALA A O 1
ATOM 4317 N N . ALA A 1 572 ? 24.655 -18.524 -0.383 1.00 83.38 572 ALA A N 1
ATOM 4318 C CA . ALA A 1 572 ? 24.980 -17.796 0.842 1.00 83.38 572 ALA A CA 1
ATOM 4319 C C . ALA A 1 572 ? 23.729 -17.359 1.635 1.00 83.38 572 ALA A C 1
ATOM 4321 O O . ALA A 1 572 ? 23.790 -17.244 2.861 1.00 83.38 572 ALA A O 1
ATOM 4322 N N . LEU A 1 573 ? 22.583 -17.149 0.970 1.00 83.44 573 LEU A N 1
ATOM 4323 C CA . LEU A 1 573 ? 21.363 -16.627 1.602 1.00 83.44 573 LEU A CA 1
ATOM 4324 C C . LEU A 1 573 ? 20.734 -17.608 2.620 1.00 83.44 573 LEU A C 1
ATOM 4326 O O . LEU A 1 573 ? 20.471 -17.178 3.747 1.00 83.44 573 LEU A O 1
ATOM 4330 N N . PRO A 1 574 ? 20.532 -18.912 2.317 1.00 84.12 574 PRO A N 1
ATOM 4331 C CA . PRO A 1 574 ? 20.091 -19.892 3.317 1.00 84.12 574 PRO A CA 1
ATOM 4332 C C . PRO A 1 574 ? 21.023 -20.008 4.531 1.00 84.12 574 PRO A C 1
ATOM 4334 O O . PRO A 1 574 ? 20.552 -20.171 5.657 1.00 84.12 574 PRO A O 1
ATOM 4337 N N . ILE A 1 575 ? 22.340 -19.897 4.321 1.00 82.44 575 ILE A N 1
ATOM 4338 C CA . ILE A 1 575 ? 23.341 -19.971 5.397 1.00 82.44 575 ILE A CA 1
ATOM 4339 C C . ILE A 1 575 ? 23.235 -18.737 6.299 1.00 82.44 575 ILE A C 1
ATOM 4341 O O . ILE A 1 575 ? 23.198 -18.866 7.523 1.00 82.44 575 ILE A O 1
ATOM 4345 N N . ALA A 1 576 ? 23.120 -17.544 5.708 1.00 76.31 576 ALA A N 1
ATOM 4346 C CA . ALA A 1 576 ? 22.898 -16.307 6.451 1.00 76.31 576 ALA A CA 1
ATOM 4347 C C . ALA A 1 576 ? 21.604 -16.371 7.278 1.00 76.31 576 ALA A C 1
ATOM 4349 O O . ALA A 1 576 ? 21.602 -15.993 8.451 1.00 76.31 576 ALA A O 1
ATOM 4350 N N . PHE A 1 577 ? 20.524 -16.917 6.706 1.00 81.19 577 PHE A N 1
ATOM 4351 C CA . PHE A 1 577 ? 19.286 -17.164 7.443 1.00 81.19 577 PHE A CA 1
ATOM 4352 C C . PHE A 1 577 ? 19.506 -18.099 8.641 1.00 81.19 577 PHE A C 1
ATOM 4354 O O . PHE A 1 577 ? 19.094 -17.751 9.747 1.00 81.19 577 PHE A O 1
ATOM 4361 N N . PHE A 1 578 ? 20.189 -19.235 8.461 1.00 83.44 578 PHE A N 1
ATOM 4362 C CA . PHE A 1 578 ? 20.474 -20.165 9.558 1.00 83.44 578 PHE A CA 1
ATOM 4363 C C . PHE A 1 578 ? 21.208 -19.472 10.713 1.00 83.44 578 PHE A C 1
ATOM 4365 O O . PHE A 1 578 ? 20.762 -19.554 11.855 1.00 83.44 578 PHE A O 1
ATOM 4372 N N . VAL A 1 579 ? 22.289 -18.741 10.418 1.00 78.44 579 VAL A N 1
ATOM 4373 C CA . VAL A 1 579 ? 23.111 -18.060 11.434 1.00 78.44 579 VAL A CA 1
ATOM 4374 C C . VAL A 1 579 ? 22.304 -17.010 12.201 1.00 78.44 579 VAL A C 1
ATOM 4376 O O . VAL A 1 579 ? 22.371 -16.955 13.430 1.00 78.44 579 VAL A O 1
ATOM 4379 N N . LEU A 1 580 ? 21.516 -16.194 11.497 1.00 70.56 580 LEU A N 1
ATOM 4380 C CA . LEU A 1 580 ? 20.740 -15.115 12.112 1.00 70.56 580 LEU A CA 1
ATOM 4381 C C . LEU A 1 580 ? 19.538 -15.645 12.908 1.00 70.56 580 LEU A C 1
ATOM 4383 O O . LEU A 1 580 ? 19.256 -15.158 14.003 1.00 70.56 580 LEU A O 1
ATOM 4387 N N . PHE A 1 581 ? 18.849 -16.662 12.389 1.00 79.75 581 PHE A N 1
ATOM 4388 C CA . PHE A 1 581 ? 17.615 -17.185 12.975 1.00 79.75 581 PHE A CA 1
ATOM 4389 C C . PHE A 1 581 ? 17.856 -18.237 14.067 1.00 79.75 581 PHE A C 1
ATOM 4391 O O . PHE A 1 581 ? 16.978 -18.468 14.900 1.00 79.75 581 PHE A O 1
ATOM 4398 N N . PHE A 1 582 ? 19.051 -18.838 14.140 1.00 80.31 582 PHE A N 1
ATOM 4399 C CA . PHE A 1 582 ? 19.385 -19.849 15.151 1.00 80.31 582 PHE A CA 1
ATOM 4400 C C . PHE A 1 582 ? 19.117 -19.370 16.583 1.00 80.31 582 PHE A C 1
ATOM 4402 O O . PHE A 1 582 ? 18.710 -20.155 17.435 1.00 80.31 582 PHE A O 1
ATOM 4409 N N . THR A 1 583 ? 19.289 -18.079 16.866 1.00 75.50 583 THR A N 1
ATOM 4410 C CA . THR A 1 583 ? 19.115 -17.551 18.225 1.00 75.50 583 THR A CA 1
ATOM 4411 C C . THR A 1 583 ? 17.663 -17.259 18.609 1.00 75.50 583 THR A C 1
ATOM 4413 O O . THR A 1 583 ? 17.422 -17.007 19.789 1.00 75.50 583 THR A O 1
ATOM 4416 N N . MET A 1 584 ? 16.701 -17.307 17.684 1.00 81.38 584 MET A N 1
ATOM 4417 C CA . MET A 1 584 ? 15.301 -16.946 17.951 1.00 81.38 584 MET A CA 1
ATOM 4418 C C . MET A 1 584 ? 14.611 -17.906 18.939 1.00 81.38 584 MET A C 1
ATOM 4420 O O . MET A 1 584 ? 14.966 -19.083 18.971 1.00 81.38 584 MET A O 1
ATOM 4424 N N . PRO A 1 585 ? 13.652 -17.441 19.769 1.00 84.75 585 PRO A N 1
ATOM 4425 C CA . PRO A 1 585 ? 12.872 -18.308 20.659 1.00 84.75 585 PRO A CA 1
ATOM 4426 C C . PRO A 1 585 ? 11.796 -19.105 19.901 1.00 84.75 585 PRO A C 1
ATOM 4428 O O . PRO A 1 585 ? 11.409 -18.752 18.793 1.00 84.75 585 PRO A O 1
ATOM 4431 N N . GLU A 1 586 ? 11.300 -20.198 20.478 1.00 89.31 586 GLU A N 1
ATOM 4432 C CA . GLU A 1 586 ? 10.157 -20.938 19.918 1.00 89.31 586 GLU A CA 1
ATOM 4433 C C . GLU A 1 586 ? 8.828 -20.210 20.204 1.00 89.31 586 GLU A C 1
ATOM 4435 O O . GLU A 1 586 ? 8.761 -19.343 21.077 1.00 89.31 586 GLU A O 1
ATOM 4440 N N . SER A 1 587 ? 7.773 -20.547 19.460 1.00 87.81 587 SER A N 1
ATOM 4441 C CA . SER A 1 587 ? 6.434 -19.984 19.648 1.00 87.81 587 SER A CA 1
ATOM 4442 C C . SER A 1 587 ? 5.896 -20.194 21.080 1.00 87.81 587 SER A C 1
ATOM 4444 O O . SER A 1 587 ? 5.827 -21.343 21.538 1.00 87.81 587 SER A O 1
ATOM 4446 N N . PRO A 1 588 ? 5.429 -19.127 21.765 1.00 87.12 588 PRO A N 1
ATOM 4447 C CA . PRO A 1 588 ? 4.769 -19.235 23.068 1.00 87.12 588 PRO A CA 1
ATOM 4448 C C . PRO A 1 588 ? 3.536 -20.148 23.040 1.00 87.12 588 PRO A C 1
ATOM 4450 O O . PRO A 1 588 ? 3.326 -20.924 23.967 1.00 87.12 588 PRO A O 1
ATOM 4453 N N . TYR A 1 589 ? 2.760 -20.121 21.953 1.00 84.81 589 TYR A N 1
ATOM 4454 C CA . TYR A 1 589 ? 1.565 -20.955 21.788 1.00 84.81 589 TYR A CA 1
ATOM 4455 C C . TYR A 1 589 ? 1.920 -22.440 21.663 1.00 84.81 589 TYR A C 1
ATOM 4457 O O . TYR A 1 589 ? 1.258 -23.292 22.253 1.00 84.81 589 TYR A O 1
ATOM 4465 N N . TYR A 1 590 ? 3.000 -22.762 20.944 1.00 85.00 590 TYR A N 1
ATOM 4466 C CA . TYR A 1 590 ? 3.494 -24.137 20.853 1.00 85.00 590 TYR A CA 1
ATOM 4467 C C . TYR A 1 590 ? 4.014 -24.653 22.204 1.00 85.00 590 TYR A C 1
ATOM 4469 O O . TYR A 1 590 ? 3.719 -25.783 22.595 1.00 85.00 590 TYR A O 1
ATOM 4477 N N . LEU A 1 591 ? 4.764 -23.825 22.937 1.00 86.56 591 LEU A N 1
ATOM 4478 C CA . LEU A 1 591 ? 5.283 -24.176 24.262 1.00 86.56 591 LEU A CA 1
ATOM 4479 C C . LEU A 1 591 ? 4.153 -24.368 25.285 1.00 86.56 591 LEU A C 1
ATOM 4481 O O . LEU A 1 591 ? 4.192 -25.327 26.062 1.00 86.56 591 LEU A O 1
ATOM 4485 N N . ALA A 1 592 ? 3.120 -23.522 25.232 1.00 84.62 592 ALA A N 1
ATOM 4486 C CA . ALA A 1 592 ? 1.909 -23.660 26.038 1.00 84.62 592 ALA A CA 1
ATOM 4487 C C . ALA A 1 592 ? 1.162 -24.964 25.714 1.00 84.62 592 ALA A C 1
ATOM 4489 O O . ALA A 1 592 ? 0.786 -25.694 26.627 1.00 84.62 592 ALA A O 1
ATOM 4490 N N . ALA A 1 593 ? 1.048 -25.332 24.431 1.00 78.94 593 ALA A N 1
ATOM 4491 C CA . ALA A 1 593 ? 0.421 -26.591 24.009 1.00 78.94 593 ALA A CA 1
ATOM 4492 C C . ALA A 1 593 ? 1.165 -27.843 24.508 1.00 78.94 593 ALA A C 1
ATOM 4494 O O . ALA A 1 593 ? 0.567 -28.906 24.653 1.00 78.94 593 ALA A O 1
ATOM 4495 N N . LYS A 1 594 ? 2.467 -27.733 24.799 1.00 82.56 594 LYS A N 1
ATOM 4496 C CA . LYS A 1 594 ? 3.276 -28.801 25.414 1.00 82.56 594 LYS A CA 1
ATOM 4497 C C . LYS A 1 594 ? 3.302 -28.743 26.949 1.00 82.56 594 LYS A C 1
ATOM 4499 O O . LYS A 1 594 ? 4.031 -29.525 27.556 1.00 82.56 594 LYS A O 1
ATOM 4504 N N . GLY A 1 595 ? 2.557 -27.828 27.574 1.00 81.19 595 GLY A N 1
ATOM 4505 C CA . GLY A 1 595 ? 2.495 -27.661 29.030 1.00 81.19 595 GLY A CA 1
ATOM 4506 C C . GLY A 1 595 ? 3.761 -27.069 29.662 1.00 81.19 595 GLY A C 1
ATOM 4507 O O . GLY A 1 595 ? 4.010 -27.277 30.848 1.00 81.19 595 GLY A O 1
ATOM 4508 N N . ARG A 1 596 ? 4.605 -26.360 28.895 1.00 85.44 596 ARG A N 1
ATOM 4509 C CA . ARG A 1 596 ? 5.900 -25.833 29.369 1.00 85.44 596 ARG A CA 1
ATOM 4510 C C . ARG A 1 596 ? 5.819 -24.367 29.805 1.00 85.44 596 ARG A C 1
ATOM 4512 O O . ARG A 1 596 ? 6.335 -23.479 29.131 1.00 85.44 596 ARG A O 1
ATOM 4519 N N . LYS A 1 597 ? 5.201 -24.109 30.958 1.00 83.19 597 LYS A N 1
ATOM 4520 C CA . LYS A 1 597 ? 4.890 -22.750 31.443 1.00 83.19 597 LYS A CA 1
ATOM 4521 C C . LYS A 1 597 ? 6.105 -21.818 31.612 1.00 83.19 597 LYS A C 1
ATOM 4523 O O . LYS A 1 597 ? 6.064 -20.666 31.187 1.00 83.19 597 LYS A O 1
ATOM 4528 N N . GLU A 1 598 ? 7.214 -22.303 32.171 1.00 85.44 598 GLU A N 1
ATOM 4529 C CA . GLU A 1 598 ? 8.431 -21.484 32.357 1.00 85.44 598 GLU A CA 1
ATOM 4530 C C . GLU A 1 598 ? 9.116 -21.115 31.026 1.00 85.44 598 GLU A C 1
ATOM 4532 O O . GLU A 1 598 ? 9.667 -20.016 30.887 1.00 85.44 598 GLU A O 1
ATOM 4537 N N . ASP A 1 599 ? 9.030 -21.990 30.018 1.00 86.62 599 ASP A N 1
ATOM 4538 C CA . ASP A 1 599 ? 9.557 -21.721 28.676 1.00 86.62 599 ASP A CA 1
ATOM 4539 C C . ASP A 1 599 ? 8.700 -20.667 27.956 1.00 86.62 599 ASP A C 1
ATOM 4541 O O . ASP A 1 599 ? 9.250 -19.806 27.270 1.00 86.62 599 ASP A O 1
ATOM 4545 N N . VAL A 1 600 ? 7.372 -20.680 28.157 1.00 86.06 600 VAL A N 1
ATOM 4546 C CA . VAL A 1 600 ? 6.444 -19.650 27.645 1.00 86.06 600 VAL A CA 1
ATOM 4547 C C . VAL A 1 600 ? 6.822 -18.273 28.189 1.00 86.06 600 VAL A C 1
ATOM 4549 O O . VAL A 1 600 ? 7.016 -17.337 27.413 1.00 86.06 600 VAL A O 1
ATOM 4552 N N . ILE A 1 601 ? 7.000 -18.155 29.510 1.00 86.19 601 ILE A N 1
ATOM 4553 C CA . ILE A 1 601 ? 7.391 -16.892 30.156 1.00 86.19 601 ILE A CA 1
ATOM 4554 C C . ILE A 1 601 ? 8.758 -16.433 29.636 1.00 86.19 601 ILE A C 1
ATOM 4556 O O . ILE A 1 601 ? 8.938 -15.261 29.310 1.00 86.19 601 ILE A O 1
ATOM 4560 N N . SER A 1 602 ? 9.722 -17.346 29.514 1.00 85.31 602 SER A N 1
ATOM 4561 C CA . SER A 1 602 ? 11.071 -17.022 29.035 1.00 85.31 602 SER A CA 1
ATOM 4562 C C . SER A 1 602 ? 11.082 -16.569 27.568 1.00 85.31 602 SER A C 1
ATOM 4564 O O . SER A 1 602 ? 11.778 -15.609 27.225 1.00 85.31 602 SER A O 1
ATOM 4566 N N . ALA A 1 603 ? 10.285 -17.211 26.707 1.00 84.38 603 ALA A N 1
ATOM 4567 C CA . ALA A 1 603 ? 10.110 -16.814 25.313 1.00 84.38 603 ALA A CA 1
ATOM 4568 C C . ALA A 1 603 ? 9.465 -15.425 25.209 1.00 84.38 603 ALA A C 1
ATOM 4570 O O . ALA A 1 603 ? 9.982 -14.559 24.503 1.00 84.38 603 ALA A O 1
ATOM 4571 N N . LEU A 1 604 ? 8.393 -15.179 25.964 1.00 82.44 604 LEU A N 1
ATOM 4572 C CA . LEU A 1 604 ? 7.690 -13.900 25.948 1.00 82.44 604 LEU A CA 1
ATOM 4573 C C . LEU A 1 604 ? 8.524 -12.752 26.535 1.00 82.44 604 LEU A C 1
ATOM 4575 O O . LEU A 1 604 ? 8.538 -11.665 25.968 1.00 82.44 604 LEU A O 1
ATOM 4579 N N . VAL A 1 605 ? 9.293 -12.982 27.604 1.00 82.44 605 VAL A N 1
ATOM 4580 C CA . VAL A 1 605 ? 10.255 -11.995 28.135 1.00 82.44 605 VAL A CA 1
ATOM 4581 C C . VAL A 1 605 ? 11.250 -11.575 27.060 1.00 82.44 605 VAL A C 1
ATOM 4583 O O . VAL A 1 605 ? 11.525 -10.386 26.891 1.00 82.44 605 VAL A O 1
ATOM 4586 N N . ARG A 1 606 ? 11.762 -12.545 26.295 1.00 78.06 606 ARG A N 1
ATOM 4587 C CA . ARG A 1 606 ? 12.718 -12.282 25.221 1.00 78.06 606 ARG A CA 1
ATOM 4588 C C . ARG A 1 606 ? 12.091 -11.504 24.062 1.00 78.06 606 ARG A C 1
ATOM 4590 O O . ARG A 1 606 ? 12.718 -10.558 23.591 1.00 78.06 606 ARG A O 1
ATOM 4597 N N . LEU A 1 607 ? 10.869 -11.872 23.666 1.00 75.94 607 LEU A N 1
ATOM 4598 C CA . LEU A 1 607 ? 10.116 -11.260 22.565 1.00 75.94 607 LEU A CA 1
ATOM 4599 C C . LEU A 1 607 ? 9.594 -9.855 22.894 1.00 75.94 607 LEU A C 1
ATOM 4601 O O . LEU A 1 607 ? 9.629 -8.978 22.035 1.00 75.94 607 LEU A O 1
ATOM 4605 N N . ARG A 1 608 ? 9.113 -9.630 24.124 1.00 74.75 608 ARG A N 1
ATOM 4606 C CA . ARG A 1 608 ? 8.515 -8.359 24.579 1.00 74.75 608 ARG A CA 1
ATOM 4607 C C . ARG A 1 608 ? 9.542 -7.387 25.160 1.00 74.75 608 ARG A C 1
ATOM 4609 O O . ARG A 1 608 ? 9.257 -6.198 25.259 1.00 74.75 608 ARG A O 1
ATOM 4616 N N . GLY A 1 609 ? 10.709 -7.875 25.591 1.00 68.38 609 GLY A N 1
ATOM 4617 C CA . GLY A 1 609 ? 11.720 -7.068 26.286 1.00 68.38 609 GLY A CA 1
ATOM 4618 C C . GLY A 1 609 ? 11.265 -6.551 27.658 1.00 68.38 609 GLY A C 1
ATOM 4619 O O . GLY A 1 609 ? 11.795 -5.553 28.143 1.00 68.38 609 GLY A O 1
ATOM 4620 N N . LYS A 1 610 ? 10.262 -7.196 28.269 1.00 76.12 610 LYS A N 1
ATOM 4621 C CA . LYS A 1 610 ? 9.663 -6.824 29.562 1.00 76.12 610 LYS A CA 1
ATOM 4622 C C . LYS A 1 610 ? 10.119 -7.776 30.677 1.00 76.12 610 LYS A C 1
ATOM 4624 O O . LYS A 1 610 ? 10.629 -8.860 30.406 1.00 76.12 610 LYS A O 1
ATOM 4629 N N . SER A 1 611 ? 9.943 -7.376 31.940 1.00 77.19 611 SER A N 1
ATOM 4630 C CA . SER A 1 611 ? 10.233 -8.236 33.098 1.00 77.19 611 SER A CA 1
ATOM 4631 C C . SER A 1 611 ? 9.299 -9.453 33.146 1.00 77.19 611 SER A C 1
ATOM 4633 O O . SER A 1 611 ? 8.190 -9.407 32.618 1.00 77.19 611 SER A O 1
ATOM 4635 N N . LYS A 1 612 ? 9.722 -10.537 33.816 1.00 79.50 612 LYS A N 1
ATOM 4636 C CA . LYS A 1 612 ? 8.919 -11.769 33.962 1.00 79.50 612 LYS A CA 1
ATOM 4637 C C . LYS A 1 612 ? 7.504 -11.499 34.490 1.00 79.50 612 LYS A C 1
ATOM 4639 O O . LYS A 1 612 ? 6.553 -12.086 33.987 1.00 79.50 612 LYS A O 1
ATOM 4644 N N . ASP A 1 613 ? 7.358 -10.588 35.449 1.00 76.38 613 ASP A N 1
ATOM 4645 C CA . ASP A 1 613 ? 6.061 -10.284 36.063 1.00 76.38 613 ASP A CA 1
ATOM 4646 C C . ASP A 1 613 ? 5.108 -9.541 35.121 1.00 76.38 613 ASP A C 1
ATOM 4648 O O . ASP A 1 613 ? 3.909 -9.801 35.135 1.00 76.38 613 ASP A O 1
ATOM 4652 N N . ALA A 1 614 ? 5.634 -8.683 34.243 1.00 75.19 614 ALA A N 1
ATOM 4653 C CA . ALA A 1 614 ? 4.826 -7.933 33.284 1.00 75.19 614 ALA A CA 1
ATOM 4654 C C . ALA A 1 614 ? 4.221 -8.813 32.178 1.00 75.19 614 ALA A C 1
ATOM 4656 O O . ALA A 1 614 ? 3.294 -8.375 31.502 1.00 75.19 614 ALA A O 1
ATOM 4657 N N . VAL A 1 615 ? 4.747 -10.028 31.977 1.00 83.19 615 VAL A N 1
ATOM 4658 C CA . VAL A 1 615 ? 4.313 -10.935 30.903 1.00 83.19 615 VAL A CA 1
ATOM 4659 C C . VAL A 1 615 ? 3.613 -12.197 31.421 1.00 83.19 615 VAL A C 1
ATOM 4661 O O . VAL A 1 615 ? 3.100 -12.988 30.637 1.00 83.19 615 VAL A O 1
ATOM 4664 N N . ARG A 1 616 ? 3.528 -12.379 32.747 1.00 82.81 616 ARG A N 1
ATOM 4665 C CA . ARG A 1 616 ? 2.805 -13.505 33.366 1.00 82.81 616 ARG A CA 1
ATOM 4666 C C . ARG A 1 616 ? 1.322 -13.523 33.010 1.00 82.81 616 ARG A C 1
ATOM 4668 O O . ARG A 1 616 ? 0.818 -14.577 32.654 1.00 82.81 616 ARG A O 1
ATOM 4675 N N . ALA A 1 617 ? 0.665 -12.364 33.036 1.00 80.94 617 ALA A N 1
ATOM 4676 C CA . ALA A 1 617 ? -0.746 -12.257 32.666 1.00 80.94 617 ALA A CA 1
ATOM 4677 C C . ALA A 1 617 ? -0.997 -12.708 31.212 1.00 80.94 617 ALA A C 1
ATOM 4679 O O . ALA A 1 617 ? -1.912 -13.484 30.963 1.00 80.94 617 ALA A O 1
ATOM 4680 N N . GLU A 1 618 ? -0.136 -12.290 30.274 1.00 81.06 618 GLU A N 1
ATOM 4681 C CA . GLU A 1 618 ? -0.195 -12.719 28.866 1.00 81.06 618 GLU A CA 1
ATOM 4682 C C . GLU A 1 618 ? 0.087 -14.227 28.728 1.00 81.06 618 GLU A C 1
ATOM 4684 O O . GLU A 1 618 ? -0.583 -14.921 27.967 1.00 81.06 618 GLU A O 1
ATOM 4689 N N . ALA A 1 619 ? 1.048 -14.764 29.489 1.00 82.94 619 ALA A N 1
ATOM 4690 C CA . ALA A 1 619 ? 1.350 -16.195 29.494 1.00 82.94 619 ALA A CA 1
ATOM 4691 C C . ALA A 1 619 ? 0.163 -17.043 29.993 1.00 82.94 619 ALA A C 1
ATOM 4693 O O . ALA A 1 619 ? -0.143 -18.068 29.385 1.00 82.94 619 ALA A O 1
ATOM 4694 N N . ASP A 1 620 ? -0.513 -16.606 31.059 1.00 83.12 620 ASP A N 1
ATOM 4695 C CA . ASP A 1 620 ? -1.683 -17.287 31.627 1.00 83.12 620 ASP A CA 1
ATOM 4696 C C . ASP A 1 620 ? -2.896 -17.237 30.675 1.00 83.12 620 ASP A C 1
ATOM 4698 O O . ASP A 1 620 ? -3.618 -18.227 30.530 1.00 83.12 620 ASP A O 1
ATOM 4702 N N . GLU A 1 621 ? -3.103 -16.119 29.970 1.00 81.62 621 GLU A N 1
ATOM 4703 C CA . GLU A 1 621 ? -4.147 -15.977 28.943 1.00 81.62 621 GLU A CA 1
ATOM 4704 C C . GLU A 1 621 ? -3.912 -16.928 27.757 1.00 81.62 621 GLU A C 1
ATOM 4706 O O . GLU A 1 621 ? -4.828 -17.639 27.327 1.00 81.62 621 GLU A O 1
ATOM 4711 N N . ILE A 1 622 ? -2.671 -16.996 27.257 1.00 81.38 622 ILE A N 1
ATOM 4712 C CA . ILE A 1 622 ? -2.283 -17.922 26.183 1.00 81.38 622 ILE A CA 1
ATOM 4713 C C . ILE A 1 622 ? -2.488 -19.372 26.634 1.00 81.38 622 ILE A C 1
ATOM 4715 O O . ILE A 1 622 ? -3.042 -20.174 25.882 1.00 81.38 622 ILE A O 1
ATOM 4719 N N . GLU A 1 623 ? -2.086 -19.719 27.859 1.00 80.12 623 GLU A N 1
ATOM 4720 C CA . GLU A 1 623 ? -2.243 -21.070 28.408 1.00 80.12 623 GLU A CA 1
ATOM 4721 C C . GLU A 1 623 ? -3.721 -21.468 28.528 1.00 80.12 623 GLU A C 1
ATOM 4723 O O . GLU A 1 623 ? -4.092 -22.575 28.136 1.00 80.12 623 GLU A O 1
ATOM 4728 N N . THR A 1 624 ? -4.577 -20.551 28.985 1.00 79.56 624 THR A N 1
ATOM 4729 C CA . THR A 1 624 ? -6.031 -20.765 29.079 1.00 79.56 624 THR A CA 1
ATOM 4730 C C . THR A 1 624 ? -6.641 -20.985 27.693 1.00 79.56 624 THR A C 1
ATOM 4732 O O . THR A 1 624 ? -7.313 -21.989 27.463 1.00 79.56 624 THR A O 1
ATOM 4735 N N . THR A 1 625 ? -6.307 -20.116 26.734 1.00 72.62 625 THR A N 1
ATOM 4736 C CA . THR A 1 625 ? -6.786 -20.202 25.344 1.00 72.62 625 THR A CA 1
ATOM 4737 C C . THR A 1 625 ? -6.379 -21.520 24.679 1.00 72.62 625 THR A C 1
ATOM 4739 O O . THR A 1 625 ? -7.171 -22.150 23.976 1.00 72.62 625 THR A O 1
ATOM 4742 N N . VAL A 1 626 ? -5.137 -21.962 24.898 1.00 73.88 626 VAL A N 1
ATOM 4743 C CA . VAL A 1 626 ? -4.624 -23.214 24.331 1.00 73.88 626 VAL A CA 1
ATOM 4744 C C . VAL A 1 626 ? -5.258 -24.429 25.007 1.00 73.88 626 VAL A C 1
ATOM 4746 O O . VAL A 1 626 ? -5.586 -25.392 24.318 1.00 73.88 626 VAL A O 1
ATOM 4749 N N . ARG A 1 627 ? -5.479 -24.393 26.325 1.00 70.19 627 ARG A N 1
ATOM 4750 C CA . ARG A 1 627 ? -6.119 -25.485 27.073 1.00 70.19 627 ARG A CA 1
ATOM 4751 C C . ARG A 1 627 ? -7.577 -25.692 26.661 1.00 70.19 627 ARG A C 1
ATOM 4753 O O . ARG A 1 627 ? -8.002 -26.837 26.504 1.00 70.19 627 ARG A O 1
ATOM 4760 N N . ASP A 1 628 ? -8.309 -24.607 26.426 1.00 67.94 628 ASP A N 1
ATOM 4761 C CA . ASP A 1 628 ? -9.688 -24.656 25.934 1.00 67.94 628 ASP A CA 1
ATOM 4762 C C . ASP A 1 628 ? -9.772 -25.207 24.502 1.00 67.94 628 ASP A C 1
ATOM 4764 O O . ASP A 1 628 ? -10.681 -25.982 24.195 1.00 67.94 628 ASP A O 1
ATOM 4768 N N . ALA A 1 629 ? -8.791 -24.882 23.653 1.00 60.69 629 ALA A N 1
ATOM 4769 C CA . ALA A 1 629 ? -8.675 -25.429 22.300 1.00 60.69 629 ALA A CA 1
ATOM 4770 C C . ALA A 1 629 ? -8.247 -26.913 22.288 1.00 60.69 629 ALA A C 1
ATOM 4772 O O . ALA A 1 629 ? -8.733 -27.690 21.472 1.00 60.69 629 ALA A O 1
ATOM 4773 N N . TYR A 1 630 ? -7.373 -27.344 23.206 1.00 58.03 630 TYR A N 1
ATOM 4774 C CA . TYR A 1 630 ? -6.891 -28.733 23.278 1.00 58.03 630 TYR A CA 1
ATOM 4775 C C . TYR A 1 630 ? -7.993 -29.723 23.691 1.00 58.03 630 TYR A C 1
ATOM 4777 O O . TYR A 1 630 ? -7.982 -30.879 23.279 1.00 58.03 630 TYR A O 1
ATOM 4785 N N . ASN A 1 631 ? -8.980 -29.265 24.469 1.00 53.97 631 ASN A N 1
ATOM 4786 C CA . ASN A 1 631 ? -10.150 -30.064 24.847 1.00 53.97 631 ASN A CA 1
ATOM 4787 C C . ASN A 1 631 ? -11.131 -30.303 23.678 1.00 53.97 631 ASN A C 1
ATOM 4789 O O . ASN A 1 631 ? -12.046 -31.119 23.806 1.00 53.97 631 ASN A O 1
ATOM 4793 N N . LYS A 1 632 ? -10.948 -29.621 22.539 1.00 55.16 632 LYS A N 1
ATOM 4794 C CA . LYS A 1 632 ? -11.727 -29.783 21.306 1.00 55.16 632 LYS A CA 1
ATOM 4795 C C . LYS A 1 632 ? -10.805 -30.214 20.164 1.00 55.16 632 LYS A C 1
ATOM 4797 O O . LYS A 1 632 ? -10.418 -29.409 19.323 1.00 55.16 632 LYS A O 1
ATOM 4802 N N . GLU A 1 633 ? -10.443 -31.494 20.097 1.00 54.38 633 GLU A N 1
ATOM 4803 C CA . GLU A 1 633 ? -9.748 -32.020 18.913 1.00 54.38 633 GLU A CA 1
ATOM 4804 C C . GLU A 1 633 ? -10.644 -31.895 17.667 1.00 54.38 633 GLU A C 1
ATOM 4806 O O . GLU A 1 633 ? -11.500 -32.742 17.405 1.00 54.38 633 GLU A O 1
ATOM 4811 N N . ALA A 1 634 ? -10.444 -30.838 16.877 1.00 59.66 634 ALA A N 1
ATOM 4812 C CA . ALA A 1 634 ? -11.146 -30.664 15.613 1.00 59.66 634 ALA A CA 1
ATOM 4813 C C . ALA A 1 634 ? -10.677 -31.720 14.604 1.00 59.66 634 ALA A C 1
ATOM 4815 O O . ALA A 1 634 ? -9.485 -31.841 14.292 1.00 59.66 634 ALA A O 1
ATOM 4816 N N . LYS A 1 635 ? -11.609 -32.491 14.048 1.00 67.94 635 LYS A N 1
ATOM 4817 C CA . LYS A 1 635 ? -11.332 -33.473 12.993 1.00 67.94 635 LYS A CA 1
ATOM 4818 C C . LYS A 1 635 ? -11.213 -32.759 11.644 1.00 67.94 635 LYS A C 1
ATOM 4820 O O . LYS A 1 635 ? -11.818 -31.717 11.429 1.00 67.94 635 LYS A O 1
ATOM 4825 N N . ILE A 1 636 ? -10.473 -33.328 10.683 1.00 65.62 636 ILE A N 1
ATOM 4826 C CA . ILE A 1 636 ? -10.418 -32.781 9.303 1.00 65.62 636 ILE A CA 1
ATOM 4827 C C . ILE A 1 636 ? -11.829 -32.691 8.692 1.00 65.62 636 ILE A C 1
ATOM 4829 O O . ILE A 1 636 ? -12.116 -31.784 7.916 1.00 65.62 636 ILE A O 1
ATOM 4833 N N . THR A 1 637 ? -12.735 -33.586 9.093 1.00 66.56 637 THR A N 1
ATOM 4834 C CA . THR A 1 637 ? -14.150 -33.562 8.699 1.00 66.56 637 THR A CA 1
ATOM 4835 C C . THR A 1 637 ? -14.866 -32.279 9.113 1.00 66.56 637 THR A C 1
ATOM 4837 O O . THR A 1 637 ? -15.756 -31.835 8.394 1.00 66.56 637 THR A O 1
ATOM 4840 N N . ASP A 1 638 ? -14.446 -31.641 10.209 1.00 71.44 638 ASP A N 1
ATOM 4841 C CA . ASP A 1 638 ? -15.077 -30.432 10.755 1.00 71.44 638 ASP A CA 1
ATOM 4842 C C . ASP A 1 638 ? -14.838 -29.203 9.869 1.00 71.44 638 ASP A C 1
ATOM 4844 O O . ASP A 1 638 ? -15.572 -28.216 9.938 1.00 71.44 638 ASP A O 1
ATOM 4848 N N . LEU A 1 639 ? -13.851 -29.283 8.972 1.00 69.75 639 LEU A N 1
ATOM 4849 C CA . LEU A 1 639 ? -13.608 -28.287 7.934 1.00 69.75 639 LEU A CA 1
ATOM 4850 C C . LEU A 1 639 ? -14.716 -28.283 6.866 1.00 69.75 639 LEU A C 1
ATOM 4852 O O . LEU A 1 639 ? -15.035 -27.235 6.309 1.00 69.75 639 LEU A O 1
ATOM 4856 N N . PHE A 1 640 ? -15.306 -29.451 6.596 1.00 67.50 640 PHE A N 1
ATOM 4857 C CA . PHE A 1 640 ? -16.315 -29.646 5.553 1.00 67.50 640 PHE A CA 1
ATOM 4858 C C . PHE A 1 640 ? -17.747 -29.689 6.103 1.00 67.50 640 PHE A C 1
ATOM 4860 O O . PHE A 1 640 ? -18.687 -29.383 5.374 1.00 67.50 640 PHE A O 1
ATOM 4867 N N . THR A 1 641 ? -17.939 -30.046 7.378 1.00 60.81 641 THR A N 1
ATOM 4868 C CA . THR A 1 641 ? -19.270 -30.128 8.005 1.00 60.81 641 THR A CA 1
ATOM 4869 C C . THR A 1 641 ? -19.722 -28.807 8.632 1.00 60.81 641 THR A C 1
ATOM 4871 O O . THR A 1 641 ? -20.912 -28.483 8.588 1.00 60.81 641 THR A O 1
ATOM 4874 N N . ILE A 1 642 ? -18.802 -28.007 9.186 1.00 65.38 642 ILE A N 1
ATOM 4875 C CA . ILE A 1 642 ? -19.127 -26.712 9.799 1.00 65.38 642 ILE A CA 1
ATOM 4876 C C . ILE A 1 642 ? -19.213 -25.644 8.706 1.00 65.38 642 ILE A C 1
ATOM 4878 O O . ILE A 1 642 ? -18.226 -25.315 8.052 1.00 65.38 642 ILE A O 1
ATOM 4882 N N . LYS A 1 643 ? -20.401 -25.049 8.534 1.00 62.50 643 LYS A N 1
ATOM 4883 C CA . LYS A 1 643 ? -20.686 -24.075 7.462 1.00 62.50 643 LYS A CA 1
ATOM 4884 C C . LYS A 1 643 ? -19.712 -22.892 7.417 1.00 62.50 643 LYS A C 1
ATOM 4886 O O . LYS A 1 643 ? -19.354 -22.463 6.324 1.00 62.50 643 LYS A O 1
ATOM 4891 N N . ALA A 1 644 ? -19.303 -22.362 8.570 1.00 62.78 644 ALA A N 1
ATOM 4892 C CA . ALA A 1 644 ? -18.379 -21.230 8.641 1.00 62.78 644 ALA A CA 1
ATOM 4893 C C . ALA A 1 644 ? -16.963 -21.624 8.184 1.00 62.78 644 ALA A C 1
ATOM 4895 O O . ALA A 1 644 ? -16.405 -20.963 7.311 1.00 62.78 644 ALA A O 1
ATOM 4896 N N . ASN A 1 645 ? -16.448 -22.769 8.651 1.00 70.88 645 ASN A N 1
ATOM 4897 C CA . ASN A 1 645 ? -15.169 -23.329 8.199 1.00 70.88 645 ASN A CA 1
ATOM 4898 C C . ASN A 1 645 ? -15.177 -23.658 6.702 1.00 70.88 645 ASN A C 1
ATOM 4900 O O . ASN A 1 645 ? -14.212 -23.359 6.004 1.00 70.88 645 ASN A O 1
ATOM 4904 N N . PHE A 1 646 ? -16.278 -24.216 6.194 1.00 66.81 646 PHE A N 1
ATOM 4905 C CA . PHE A 1 646 ? -16.405 -24.564 4.782 1.00 66.81 646 PHE A CA 1
ATOM 4906 C C . PHE A 1 646 ? -16.446 -23.320 3.882 1.00 66.81 646 PHE A C 1
ATOM 4908 O O . PHE A 1 646 ? -15.739 -23.258 2.877 1.00 66.81 646 PHE A O 1
ATOM 4915 N N . LYS A 1 647 ? -17.206 -22.280 4.264 1.00 65.25 647 LYS A N 1
ATOM 4916 C CA . LYS A 1 647 ? -17.173 -20.976 3.577 1.00 65.25 647 LYS A CA 1
ATOM 4917 C C . LYS A 1 647 ? -15.782 -20.347 3.647 1.00 65.25 647 LYS A C 1
ATOM 4919 O O . LYS A 1 647 ? -15.300 -19.830 2.641 1.00 65.25 647 LYS A O 1
ATOM 4924 N N . ALA A 1 648 ? -15.127 -20.425 4.807 1.00 73.19 648 ALA A N 1
ATOM 4925 C CA . ALA A 1 648 ? -13.790 -19.884 4.978 1.00 73.19 648 ALA A CA 1
ATOM 4926 C C . ALA A 1 648 ? -12.759 -20.578 4.079 1.00 73.19 648 ALA A C 1
ATOM 4928 O O . ALA A 1 648 ? -11.934 -19.915 3.446 1.00 73.19 648 ALA A O 1
ATOM 4929 N N . LEU A 1 649 ? -12.864 -21.903 3.956 1.00 74.00 649 LEU A N 1
ATOM 4930 C CA . LEU A 1 649 ? -12.066 -22.707 3.039 1.00 74.00 649 LEU A CA 1
ATOM 4931 C C . LEU A 1 649 ? -12.284 -22.295 1.587 1.00 74.00 649 LEU A C 1
ATOM 4933 O O . LEU A 1 649 ? -11.318 -22.027 0.882 1.00 74.00 649 LEU A O 1
ATOM 4937 N N . ILE A 1 650 ? -13.538 -22.166 1.150 1.00 69.56 650 ILE A N 1
ATOM 4938 C CA . ILE A 1 650 ? -13.846 -21.742 -0.220 1.00 69.56 650 ILE A CA 1
ATOM 4939 C C . ILE A 1 650 ? -13.259 -20.356 -0.511 1.00 69.56 650 ILE A C 1
ATOM 4941 O O . ILE A 1 650 ? -12.625 -20.174 -1.546 1.00 69.56 650 ILE A O 1
ATOM 4945 N N . PHE A 1 651 ? -13.433 -19.378 0.381 1.00 77.19 651 PHE A N 1
ATOM 4946 C CA . PHE A 1 651 ? -12.970 -18.007 0.137 1.00 77.19 651 PHE A CA 1
ATOM 4947 C C . PHE A 1 651 ? -11.447 -17.899 0.116 1.00 77.19 651 PHE A C 1
ATOM 4949 O O . PHE A 1 651 ? -10.898 -17.216 -0.746 1.00 77.19 651 PHE A O 1
ATOM 4956 N N . THR A 1 652 ? -10.758 -18.594 1.020 1.00 76.81 652 THR A N 1
ATOM 4957 C CA . THR A 1 652 ? -9.288 -18.612 1.047 1.00 76.81 652 THR A CA 1
ATOM 4958 C C . THR A 1 652 ? -8.704 -19.380 -0.138 1.00 76.81 652 THR A C 1
ATOM 4960 O O . THR A 1 652 ? -7.740 -18.904 -0.735 1.00 76.81 652 THR A O 1
ATOM 4963 N N . CYS A 1 653 ? -9.326 -20.487 -0.567 1.00 73.06 653 CYS A N 1
ATOM 4964 C CA . CYS A 1 653 ? -8.985 -21.160 -1.821 1.00 73.06 653 CYS A CA 1
ATOM 4965 C C . CYS A 1 653 ? -9.200 -20.239 -3.031 1.00 73.06 653 CYS A C 1
ATOM 4967 O O . CYS A 1 653 ? -8.291 -20.083 -3.838 1.00 73.06 653 CYS A O 1
ATOM 4969 N N . LEU A 1 654 ? -10.354 -19.578 -3.152 1.00 73.44 654 LEU A N 1
ATOM 4970 C CA . LEU A 1 654 ? -10.625 -18.649 -4.256 1.00 73.44 654 LEU A CA 1
ATOM 4971 C C . LEU A 1 654 ? -9.645 -17.470 -4.279 1.00 73.44 654 LEU A C 1
ATOM 4973 O O . LEU A 1 654 ? -9.181 -17.096 -5.352 1.00 73.44 654 LEU A O 1
ATOM 4977 N N . LEU A 1 655 ? -9.268 -16.927 -3.118 1.00 81.19 655 LEU A N 1
ATOM 4978 C CA . LEU A 1 655 ? -8.259 -15.870 -3.020 1.00 81.19 655 LEU A CA 1
ATOM 4979 C C . LEU A 1 655 ? -6.912 -16.290 -3.612 1.00 81.19 655 LEU A C 1
ATOM 4981 O O . LEU A 1 655 ? -6.337 -15.541 -4.400 1.00 81.19 655 LEU A O 1
ATOM 4985 N N . VAL A 1 656 ? -6.406 -17.475 -3.260 1.00 81.25 656 VAL A N 1
ATOM 4986 C CA . VAL A 1 656 ? -5.126 -17.951 -3.807 1.00 81.25 656 VAL A CA 1
ATOM 4987 C C . VAL A 1 656 ? -5.249 -18.395 -5.266 1.00 81.25 656 VAL A C 1
ATOM 4989 O O . VAL A 1 656 ? -4.316 -18.192 -6.035 1.00 81.25 656 VAL A O 1
ATOM 4992 N N . ILE A 1 657 ? -6.406 -18.918 -5.687 1.00 78.50 657 ILE A N 1
ATOM 4993 C CA . ILE A 1 657 ? -6.698 -19.213 -7.098 1.00 78.50 657 ILE A CA 1
ATOM 4994 C C . ILE A 1 657 ? -6.588 -17.925 -7.921 1.00 78.50 657 ILE A C 1
ATOM 4996 O O . ILE A 1 657 ? -5.832 -17.878 -8.889 1.00 78.50 657 ILE A O 1
ATOM 5000 N N . PHE A 1 658 ? -7.279 -16.857 -7.507 1.00 83.12 658 PHE A N 1
ATOM 5001 C CA . PHE A 1 658 ? -7.218 -15.566 -8.189 1.00 83.12 658 PHE A CA 1
ATOM 5002 C C . PHE A 1 658 ? -5.823 -14.950 -8.155 1.00 83.12 658 PHE A C 1
ATOM 5004 O O . PHE A 1 658 ? -5.385 -14.429 -9.176 1.00 83.12 658 PHE A O 1
ATOM 5011 N N . GLN A 1 659 ? -5.104 -15.061 -7.032 1.00 87.81 659 GLN A N 1
ATOM 5012 C CA . GLN A 1 659 ? -3.711 -14.621 -6.932 1.00 87.81 659 GLN A CA 1
ATOM 5013 C C . GLN A 1 659 ? -2.845 -15.257 -8.029 1.00 87.81 659 GLN A C 1
ATOM 5015 O O . GLN A 1 659 ? -2.112 -14.545 -8.712 1.00 87.81 659 GLN A O 1
ATOM 5020 N N . GLN A 1 660 ? -2.947 -16.572 -8.238 1.00 83.94 660 GLN A N 1
ATOM 5021 C CA . GLN A 1 660 ? -2.161 -17.273 -9.258 1.00 83.94 660 GLN A CA 1
ATOM 5022 C C . GLN A 1 660 ? -2.637 -16.945 -10.677 1.00 83.94 660 GLN A C 1
ATOM 5024 O O . GLN A 1 660 ? -1.814 -16.662 -11.546 1.00 83.94 660 GLN A O 1
ATOM 5029 N N . MET A 1 661 ? -3.956 -16.901 -10.897 1.00 81.81 661 MET A N 1
ATOM 5030 C CA . MET A 1 661 ? -4.580 -16.588 -12.193 1.00 81.81 661 MET A CA 1
ATOM 5031 C C . MET A 1 661 ? -4.308 -15.158 -12.688 1.00 81.81 661 MET A C 1
ATOM 5033 O O . MET A 1 661 ? -4.539 -14.880 -13.860 1.00 81.81 661 MET A O 1
ATOM 5037 N N . THR A 1 662 ? -3.762 -14.268 -11.848 1.00 88.62 662 THR A N 1
ATOM 5038 C CA . THR A 1 662 ? -3.216 -12.975 -12.307 1.00 88.62 662 THR A CA 1
ATOM 5039 C C . THR A 1 662 ? -2.010 -13.120 -13.244 1.00 88.62 662 THR A C 1
ATOM 5041 O O . THR A 1 662 ? -1.595 -12.143 -13.859 1.00 88.62 662 THR A O 1
ATOM 5044 N N . GLY A 1 663 ? -1.403 -14.310 -13.334 1.00 85.81 663 GLY A N 1
ATOM 5045 C CA . GLY A 1 663 ? -0.218 -14.552 -14.159 1.00 85.81 663 GLY A CA 1
ATOM 5046 C C . GLY A 1 663 ? 1.101 -14.146 -13.494 1.00 85.81 663 GLY A C 1
ATOM 5047 O O . GLY A 1 663 ? 2.128 -14.083 -14.166 1.00 85.81 663 GLY A O 1
ATOM 5048 N N . ILE A 1 664 ? 1.122 -13.899 -12.178 1.00 88.88 664 ILE A N 1
ATOM 5049 C CA . ILE A 1 664 ? 2.325 -13.429 -11.472 1.00 88.88 664 ILE A CA 1
ATOM 5050 C C . ILE A 1 664 ? 3.547 -14.343 -11.656 1.00 88.88 664 ILE A C 1
ATOM 5052 O O . ILE A 1 664 ? 4.632 -13.834 -11.905 1.00 88.88 664 ILE A O 1
ATOM 5056 N N . ASN A 1 665 ? 3.406 -15.674 -11.601 1.00 85.31 665 ASN A N 1
ATOM 5057 C CA . ASN A 1 665 ? 4.551 -16.580 -11.791 1.00 85.31 665 ASN A CA 1
ATOM 5058 C C . ASN A 1 665 ? 5.122 -16.489 -13.208 1.00 85.31 665 ASN A C 1
ATOM 5060 O O . ASN A 1 665 ? 6.331 -16.595 -13.385 1.00 85.31 665 ASN A O 1
ATOM 5064 N N . VAL A 1 666 ? 4.266 -16.251 -14.207 1.00 87.12 666 VAL A N 1
ATOM 5065 C CA . VAL A 1 666 ? 4.705 -16.038 -15.588 1.00 87.12 666 VAL A CA 1
ATOM 5066 C C . VAL A 1 666 ? 5.524 -14.760 -15.668 1.00 87.12 666 VAL A C 1
ATOM 5068 O O . VAL A 1 666 ? 6.643 -14.785 -16.171 1.00 87.12 666 VAL A O 1
ATOM 5071 N N . VAL A 1 667 ? 5.011 -13.668 -15.096 1.00 87.56 667 VAL A N 1
ATOM 5072 C CA . VAL A 1 667 ? 5.745 -12.403 -15.032 1.00 87.56 667 VAL A CA 1
ATOM 5073 C C . VAL A 1 667 ? 7.074 -12.600 -14.304 1.00 87.56 667 VAL A C 1
ATOM 5075 O O . VAL A 1 667 ? 8.102 -12.234 -14.848 1.00 87.56 667 VAL A O 1
ATOM 5078 N N . LEU A 1 668 ? 7.111 -13.233 -13.131 1.00 84.12 668 LEU A N 1
ATOM 5079 C CA . LEU A 1 668 ? 8.348 -13.385 -12.354 1.00 84.12 668 LEU A CA 1
ATOM 5080 C C . LEU A 1 668 ? 9.381 -14.312 -13.011 1.00 84.12 668 LEU A C 1
ATOM 5082 O O . LEU A 1 668 ? 10.569 -14.007 -12.995 1.00 84.12 668 LEU A O 1
ATOM 5086 N N . PHE A 1 669 ? 8.967 -15.443 -13.584 1.00 84.44 669 PHE A N 1
ATOM 5087 C CA . PHE A 1 669 ? 9.913 -16.435 -14.114 1.00 84.44 669 PHE A CA 1
ATOM 5088 C C . PHE A 1 669 ? 10.335 -16.143 -15.555 1.00 84.44 669 PHE A C 1
ATOM 5090 O O . PHE A 1 669 ? 11.434 -16.521 -15.956 1.00 84.44 669 PHE A O 1
ATOM 5097 N N . TYR A 1 670 ? 9.486 -15.456 -16.325 1.00 84.06 670 TYR A N 1
ATOM 5098 C CA . TYR A 1 670 ? 9.731 -15.145 -17.732 1.00 84.06 670 TYR A CA 1
ATOM 5099 C C . TYR A 1 670 ? 9.924 -13.650 -18.008 1.00 84.06 670 TYR A C 1
ATOM 5101 O O . TYR A 1 670 ? 9.996 -13.305 -19.180 1.00 84.06 670 TYR A O 1
ATOM 5109 N N . SER A 1 671 ? 10.046 -12.770 -17.001 1.00 84.62 671 SER A N 1
ATOM 5110 C CA . SER A 1 671 ? 10.210 -11.307 -17.187 1.00 84.62 671 SER A CA 1
ATOM 5111 C C . SER A 1 671 ? 11.198 -10.957 -18.300 1.00 84.62 671 SER A C 1
ATOM 5113 O O . SER A 1 671 ? 10.830 -10.281 -19.258 1.00 84.62 671 SER A O 1
ATOM 5115 N N . GLU A 1 672 ? 12.424 -11.480 -18.229 1.00 82.81 672 GLU A N 1
ATOM 5116 C CA . GLU A 1 672 ? 13.455 -11.161 -19.220 1.00 82.81 672 GLU A CA 1
ATOM 5117 C C . GLU A 1 672 ? 13.125 -11.722 -20.614 1.00 82.81 672 GLU A C 1
ATOM 5119 O O . GLU A 1 672 ? 13.394 -11.069 -21.617 1.00 82.81 672 GLU A O 1
ATOM 5124 N N . ASN A 1 673 ? 12.462 -12.883 -20.691 1.00 84.19 673 ASN A N 1
ATOM 5125 C CA . ASN A 1 673 ? 11.974 -13.455 -21.952 1.00 84.19 673 ASN A CA 1
ATOM 5126 C C . ASN A 1 673 ? 10.803 -12.651 -22.546 1.00 84.19 673 ASN A C 1
ATOM 5128 O O . ASN A 1 673 ? 10.733 -12.495 -23.764 1.00 84.19 673 ASN A O 1
ATOM 5132 N N . ILE A 1 674 ? 9.886 -12.143 -21.715 1.00 87.81 674 ILE A N 1
ATOM 5133 C CA . ILE A 1 674 ? 8.753 -11.302 -22.138 1.00 87.81 674 ILE A CA 1
ATOM 5134 C C . ILE A 1 674 ? 9.290 -10.001 -22.732 1.00 87.81 674 ILE A C 1
ATOM 5136 O O . ILE A 1 674 ? 8.886 -9.605 -23.822 1.00 87.81 674 ILE A O 1
ATOM 5140 N N . PHE A 1 675 ? 10.252 -9.376 -22.055 1.00 87.38 675 PHE A N 1
ATOM 5141 C CA . PHE A 1 675 ? 10.929 -8.178 -22.538 1.00 87.38 675 PHE A CA 1
ATOM 5142 C C . PHE A 1 675 ? 11.736 -8.427 -23.816 1.00 87.38 675 PHE A C 1
ATOM 5144 O O . PHE A 1 675 ? 11.611 -7.673 -24.779 1.00 87.38 675 PHE A O 1
ATOM 5151 N N . ALA A 1 676 ? 12.479 -9.535 -23.885 1.00 84.44 676 ALA A N 1
ATOM 5152 C CA . ALA A 1 676 ? 13.184 -9.925 -25.104 1.00 84.44 676 ALA A CA 1
ATOM 5153 C C . ALA A 1 676 ? 12.212 -10.160 -26.276 1.00 84.44 676 ALA A C 1
ATOM 5155 O O . ALA A 1 676 ? 12.501 -9.780 -27.410 1.00 84.44 676 ALA A O 1
ATOM 5156 N N . SER A 1 677 ? 11.032 -10.727 -25.995 1.00 83.31 677 SER A N 1
ATOM 5157 C CA . SER A 1 677 ? 9.966 -10.939 -26.982 1.00 83.31 677 SER A CA 1
ATOM 5158 C C . SER A 1 677 ? 9.272 -9.641 -27.389 1.00 83.31 677 SER A C 1
ATOM 5160 O O . SER A 1 677 ? 8.808 -9.545 -28.519 1.00 83.31 677 SER A O 1
ATOM 5162 N N . ALA A 1 678 ? 9.198 -8.631 -26.517 1.00 83.19 678 ALA A N 1
ATOM 5163 C CA . ALA A 1 678 ? 8.568 -7.344 -26.808 1.00 83.19 678 ALA A CA 1
ATOM 5164 C C . ALA A 1 678 ? 9.357 -6.523 -27.846 1.00 83.19 678 ALA A C 1
ATOM 5166 O O . ALA A 1 678 ? 8.750 -5.879 -28.705 1.00 83.19 678 ALA A O 1
ATOM 5167 N N . GLY A 1 679 ? 10.685 -6.655 -27.885 1.00 72.50 679 GLY A N 1
ATOM 5168 C CA . GLY A 1 679 ? 11.558 -5.980 -28.851 1.00 72.50 679 GLY A CA 1
ATOM 5169 C C . GLY A 1 679 ? 12.233 -4.728 -28.283 1.00 72.50 679 GLY A C 1
ATOM 5170 O O . GLY A 1 679 ? 12.190 -4.476 -27.085 1.00 72.50 679 GLY A O 1
ATOM 5171 N N . ASN A 1 680 ? 12.920 -3.966 -29.139 1.00 64.81 680 ASN A N 1
ATOM 5172 C CA . ASN A 1 680 ? 13.884 -2.957 -28.695 1.00 64.81 680 ASN A CA 1
ATOM 5173 C C . ASN A 1 680 ? 13.204 -1.699 -28.114 1.00 64.81 680 ASN A C 1
ATOM 5175 O O . ASN A 1 680 ? 12.827 -0.791 -28.850 1.00 64.81 680 ASN A O 1
ATOM 5179 N N . SER A 1 681 ? 13.095 -1.635 -26.787 1.00 61.22 681 SER A N 1
ATOM 5180 C CA . SER A 1 681 ? 12.671 -0.459 -26.010 1.00 61.22 681 SER A CA 1
ATOM 5181 C C . SER A 1 681 ? 13.769 0.611 -25.876 1.00 61.22 681 SER A C 1
ATOM 5183 O O . SER A 1 681 ? 13.554 1.658 -25.266 1.00 61.22 681 SER A O 1
ATOM 5185 N N . GLY A 1 682 ? 14.962 0.348 -26.430 1.00 63.09 682 GLY A N 1
ATOM 5186 C CA . GLY A 1 682 ? 16.173 1.147 -26.230 1.00 63.09 682 GLY A CA 1
ATOM 5187 C C . GLY A 1 682 ? 16.958 0.772 -24.965 1.00 63.09 682 GLY A C 1
ATOM 5188 O O . GLY A 1 682 ? 17.981 1.393 -24.682 1.00 63.09 682 GLY A O 1
ATOM 5189 N N . ILE A 1 683 ? 16.502 -0.234 -24.208 1.00 74.62 683 ILE A N 1
ATOM 5190 C CA . ILE A 1 683 ? 17.113 -0.735 -22.969 1.00 74.62 683 ILE A CA 1
ATOM 5191 C C . ILE A 1 683 ? 17.208 -2.271 -23.059 1.00 74.62 683 ILE A C 1
ATOM 5193 O O . ILE A 1 683 ? 16.365 -2.908 -23.683 1.00 74.62 683 ILE A O 1
ATOM 5197 N N . SER A 1 684 ? 18.242 -2.894 -22.477 1.00 80.44 684 SER A N 1
ATOM 5198 C CA . SER A 1 684 ? 18.347 -4.362 -22.483 1.00 80.44 684 SER A CA 1
ATOM 5199 C C . SER A 1 684 ? 17.297 -5.005 -21.570 1.00 80.44 684 SER A C 1
ATOM 5201 O O . SER A 1 684 ? 17.055 -4.528 -20.461 1.00 80.44 684 SER A O 1
ATOM 5203 N N . SER A 1 685 ? 16.736 -6.143 -21.986 1.00 83.56 685 SER A N 1
ATOM 5204 C CA . SER A 1 685 ? 15.689 -6.873 -21.249 1.00 83.56 685 SER A CA 1
ATOM 5205 C C . SER A 1 685 ? 16.082 -7.234 -19.809 1.00 83.56 685 SER A C 1
ATOM 5207 O O . SER A 1 685 ? 15.239 -7.281 -18.907 1.00 83.56 685 SER A O 1
ATOM 5209 N N . SER A 1 686 ? 17.380 -7.432 -19.559 1.00 80.12 686 SER A N 1
ATOM 5210 C CA . SER A 1 686 ? 17.932 -7.653 -18.222 1.00 80.12 686 SER A CA 1
ATOM 5211 C C . SER A 1 686 ? 17.765 -6.419 -17.320 1.00 80.12 686 SER A C 1
ATOM 5213 O O . SER A 1 686 ? 17.365 -6.548 -16.166 1.00 80.12 686 SER A O 1
ATOM 5215 N N . ILE A 1 687 ? 18.011 -5.208 -17.840 1.00 77.44 687 ILE A N 1
ATOM 5216 C CA . ILE A 1 687 ? 17.811 -3.947 -17.101 1.00 77.44 687 ILE A CA 1
ATOM 5217 C C . ILE A 1 687 ? 16.320 -3.706 -16.847 1.00 77.44 687 ILE A C 1
ATOM 5219 O O . ILE A 1 687 ? 15.950 -3.304 -15.745 1.00 77.44 687 ILE A O 1
ATOM 5223 N N . GLU A 1 688 ? 15.455 -3.995 -17.820 1.00 80.25 688 GLU A N 1
ATOM 5224 C CA . GLU A 1 688 ? 13.999 -3.870 -17.652 1.00 80.25 688 GLU A CA 1
ATOM 5225 C C . GLU A 1 688 ? 13.489 -4.768 -16.513 1.00 80.25 688 GLU A C 1
ATOM 5227 O O . GLU A 1 688 ? 12.713 -4.331 -15.659 1.00 80.25 688 GLU A O 1
ATOM 5232 N N . THR A 1 689 ? 14.019 -5.990 -16.419 1.00 82.50 689 THR A N 1
ATOM 5233 C CA . THR A 1 689 ? 13.721 -6.936 -15.332 1.00 82.50 689 THR A CA 1
ATOM 5234 C C . THR A 1 689 ? 14.225 -6.437 -13.969 1.00 82.50 689 THR A C 1
ATOM 5236 O O . THR A 1 689 ? 13.533 -6.575 -12.957 1.00 82.50 689 THR A O 1
ATOM 5239 N N . ILE A 1 690 ? 15.393 -5.785 -13.920 1.00 80.31 690 ILE A N 1
ATOM 5240 C CA . ILE A 1 690 ? 15.912 -5.157 -12.692 1.00 80.31 690 ILE A CA 1
ATOM 5241 C C . ILE A 1 690 ? 15.007 -4.008 -12.240 1.00 80.31 690 ILE A C 1
ATOM 5243 O O . ILE A 1 690 ? 14.680 -3.921 -11.056 1.00 80.31 690 ILE A O 1
ATOM 5247 N N . ILE A 1 691 ? 14.561 -3.153 -13.167 1.00 76.81 691 ILE A N 1
ATOM 5248 C CA . ILE A 1 691 ? 13.625 -2.059 -12.868 1.00 76.81 691 ILE A CA 1
ATOM 5249 C C . ILE A 1 691 ? 12.337 -2.624 -12.263 1.00 76.81 691 ILE A C 1
ATOM 5251 O O . ILE A 1 691 ? 11.874 -2.128 -11.233 1.00 76.81 691 ILE A O 1
ATOM 5255 N N . VAL A 1 692 ? 11.799 -3.698 -12.845 1.00 78.81 692 VAL A N 1
ATOM 5256 C CA . VAL A 1 692 ? 10.636 -4.403 -12.298 1.00 78.81 692 VAL A CA 1
ATOM 5257 C C . VAL A 1 692 ? 10.898 -4.899 -10.869 1.00 78.81 692 VAL A C 1
ATOM 5259 O O . VAL A 1 692 ? 10.070 -4.664 -9.989 1.00 78.81 692 VAL A O 1
ATOM 5262 N N . GLY A 1 693 ? 12.059 -5.506 -10.598 1.00 73.44 693 GLY A N 1
ATOM 5263 C CA . GLY A 1 693 ? 12.446 -5.940 -9.249 1.00 73.44 693 GLY A CA 1
ATOM 5264 C C . GLY A 1 693 ? 12.541 -4.794 -8.233 1.00 73.44 693 GLY A C 1
ATOM 5265 O O . GLY A 1 693 ? 12.068 -4.928 -7.102 1.00 73.44 693 GLY A O 1
ATOM 5266 N N . ILE A 1 694 ? 13.097 -3.644 -8.632 1.00 71.44 694 ILE A N 1
ATOM 5267 C CA . ILE A 1 694 ? 13.192 -2.443 -7.783 1.00 71.44 694 ILE A CA 1
ATOM 5268 C C . ILE A 1 694 ? 11.793 -1.925 -7.449 1.00 71.44 694 ILE A C 1
ATOM 5270 O O . ILE A 1 694 ? 11.486 -1.669 -6.283 1.00 71.44 694 ILE A O 1
ATOM 5274 N N . VAL A 1 695 ? 10.924 -1.801 -8.455 1.00 75.00 695 VAL A N 1
ATOM 5275 C CA . VAL A 1 695 ? 9.534 -1.372 -8.260 1.00 75.00 695 VAL A CA 1
ATOM 5276 C C . VAL A 1 695 ? 8.798 -2.342 -7.342 1.00 75.00 695 VAL A C 1
ATOM 5278 O O . VAL A 1 695 ? 8.081 -1.902 -6.445 1.00 75.00 695 VAL A O 1
ATOM 5281 N N . GLN A 1 696 ? 9.005 -3.648 -7.512 1.00 79.56 696 GLN A N 1
ATOM 5282 C CA . GLN A 1 696 ? 8.388 -4.667 -6.669 1.00 79.56 696 GLN A CA 1
ATOM 5283 C C . GLN A 1 696 ? 8.798 -4.529 -5.201 1.00 79.56 696 GLN A C 1
ATOM 5285 O O . GLN A 1 696 ? 7.943 -4.614 -4.316 1.00 79.56 696 GLN A O 1
ATOM 5290 N N . PHE A 1 697 ? 10.085 -4.289 -4.946 1.00 73.75 697 PHE A N 1
ATOM 5291 C CA . PHE A 1 697 ? 10.613 -4.048 -3.607 1.00 73.75 697 PHE A CA 1
ATOM 5292 C C . PHE A 1 697 ? 9.994 -2.799 -2.969 1.00 73.75 697 PHE A C 1
ATOM 5294 O O . PHE A 1 697 ? 9.452 -2.866 -1.864 1.00 73.75 697 PHE A O 1
ATOM 5301 N N . LEU A 1 698 ? 9.999 -1.675 -3.692 1.00 67.19 698 LEU A N 1
ATOM 5302 C CA . LEU A 1 698 ? 9.436 -0.414 -3.208 1.00 67.19 698 LEU A CA 1
ATOM 5303 C C . LEU A 1 698 ? 7.929 -0.530 -2.938 1.00 67.19 698 LEU A C 1
ATOM 5305 O O . LEU A 1 698 ? 7.458 -0.128 -1.874 1.00 67.19 698 LEU A O 1
ATOM 5309 N N . ALA A 1 699 ? 7.177 -1.126 -3.864 1.00 68.31 699 ALA A N 1
ATOM 5310 C CA . ALA A 1 699 ? 5.733 -1.293 -3.741 1.00 68.31 699 ALA A CA 1
ATOM 5311 C C . ALA A 1 699 ? 5.346 -2.285 -2.635 1.00 68.31 699 ALA A C 1
ATOM 5313 O O . ALA A 1 699 ? 4.388 -2.042 -1.904 1.00 68.31 699 ALA A O 1
ATOM 5314 N N . SER A 1 700 ? 6.112 -3.363 -2.443 1.00 68.19 700 SER A N 1
ATOM 5315 C CA . SER A 1 700 ? 5.882 -4.314 -1.342 1.00 68.19 700 SER A CA 1
ATOM 5316 C C . SER A 1 700 ? 6.147 -3.696 0.030 1.00 68.19 700 SER A C 1
ATOM 5318 O O . SER A 1 700 ? 5.566 -4.131 1.023 1.00 68.19 700 SER A O 1
ATOM 5320 N N . GLY A 1 701 ? 6.972 -2.646 0.095 1.00 58.34 701 GLY A N 1
ATOM 5321 C CA . GLY A 1 701 ? 7.169 -1.855 1.307 1.00 58.34 701 GLY A CA 1
ATOM 5322 C C . GLY A 1 701 ? 5.919 -1.080 1.725 1.00 58.34 701 GLY A C 1
ATOM 5323 O O . GLY A 1 701 ? 5.740 -0.828 2.913 1.00 58.34 701 GLY A O 1
ATOM 5324 N N . VAL A 1 702 ? 5.028 -0.751 0.780 1.00 62.75 702 VAL A N 1
ATOM 5325 C CA . VAL A 1 702 ? 3.802 0.032 1.017 1.00 62.75 702 VAL A CA 1
ATOM 5326 C C . VAL A 1 702 ? 2.738 -0.786 1.753 1.00 62.75 702 VAL A C 1
ATOM 5328 O O . VAL A 1 702 ? 2.040 -0.261 2.621 1.00 62.75 702 VAL A O 1
ATOM 5331 N N . THR A 1 703 ? 2.608 -2.079 1.467 1.00 62.97 703 THR A N 1
ATOM 5332 C CA . THR A 1 703 ? 1.482 -2.890 1.960 1.00 62.97 703 THR A CA 1
ATOM 5333 C C . THR A 1 703 ? 1.407 -3.036 3.480 1.00 62.97 703 THR A C 1
ATOM 5335 O O . THR A 1 703 ? 0.342 -2.732 4.029 1.00 62.97 703 THR A O 1
ATOM 5338 N N . PRO A 1 704 ? 2.497 -3.385 4.201 1.00 56.38 704 PRO A N 1
ATOM 5339 C CA . PRO A 1 704 ? 2.490 -3.433 5.668 1.00 56.38 704 PRO A CA 1
ATOM 5340 C C . PRO A 1 704 ? 2.068 -2.106 6.316 1.00 56.38 704 PRO A C 1
ATOM 5342 O O . PRO A 1 704 ? 1.604 -2.069 7.453 1.00 56.38 704 PRO A O 1
ATOM 5345 N N . LEU A 1 705 ? 2.224 -0.996 5.592 1.00 56.47 705 LEU A N 1
ATOM 5346 C CA . LEU A 1 705 ? 1.954 0.350 6.080 1.00 56.47 705 LEU A CA 1
ATOM 5347 C C . LEU A 1 705 ? 0.510 0.780 5.854 1.00 56.47 705 LEU A C 1
ATOM 5349 O O . LEU A 1 705 ? 0.017 1.637 6.586 1.00 56.47 705 LEU A O 1
ATOM 5353 N N . VAL A 1 706 ? -0.168 0.210 4.859 1.00 59.28 706 VAL A N 1
ATOM 5354 C CA . VAL A 1 706 ? -1.512 0.629 4.444 1.00 59.28 706 VAL A CA 1
ATOM 5355 C C . VAL A 1 706 ? -2.582 -0.394 4.843 1.00 59.28 706 VAL A C 1
ATOM 5357 O O . VAL A 1 706 ? -3.722 0.004 5.096 1.00 59.28 706 VAL A O 1
ATOM 5360 N N . VAL A 1 707 ? -2.222 -1.674 5.006 1.00 62.19 707 VAL A N 1
ATOM 5361 C CA . VAL A 1 707 ? -3.164 -2.782 5.267 1.00 62.19 707 VAL A CA 1
ATOM 5362 C C . VAL A 1 707 ? -4.059 -2.567 6.484 1.00 62.19 707 VAL A C 1
ATOM 5364 O O . VAL A 1 707 ? -5.276 -2.749 6.407 1.00 62.19 707 VAL A O 1
ATOM 5367 N N . ASP A 1 708 ? -3.501 -2.063 7.582 1.00 62.97 708 ASP A N 1
ATOM 5368 C CA . ASP A 1 708 ? -4.277 -1.811 8.798 1.00 62.97 708 ASP A CA 1
ATOM 5369 C C . ASP A 1 708 ? -5.055 -0.486 8.751 1.00 62.97 708 ASP A C 1
ATOM 5371 O O . ASP A 1 708 ? -5.927 -0.252 9.582 1.00 62.97 708 ASP A O 1
ATOM 5375 N N . ARG A 1 709 ? -4.794 0.399 7.773 1.00 60.31 709 ARG A N 1
ATOM 5376 C CA . ARG A 1 709 ? -5.572 1.641 7.581 1.00 60.31 709 ARG A CA 1
ATOM 5377 C C . ARG A 1 709 ? -6.734 1.451 6.622 1.00 60.31 709 ARG A C 1
ATOM 5379 O O . ARG A 1 709 ? -7.852 1.790 6.996 1.00 60.31 709 ARG A O 1
ATOM 5386 N N . LEU A 1 710 ? -6.491 0.924 5.426 1.00 62.91 710 LEU A N 1
ATOM 5387 C CA . LEU A 1 710 ? -7.524 0.806 4.392 1.00 62.91 710 LEU A CA 1
ATOM 5388 C C . LEU A 1 710 ? -8.376 -0.459 4.527 1.00 62.91 710 LEU A C 1
ATOM 5390 O O . LEU A 1 710 ? -9.497 -0.471 4.037 1.00 62.91 710 LEU A O 1
ATOM 5394 N N . GLY A 1 711 ? -7.896 -1.481 5.236 1.00 66.25 711 GLY A N 1
ATOM 5395 C CA . GLY A 1 711 ? -8.551 -2.789 5.252 1.00 66.25 711 GLY A CA 1
ATOM 5396 C C . GLY A 1 711 ? -8.076 -3.671 4.102 1.00 66.25 711 GLY A C 1
ATOM 5397 O O . GLY A 1 711 ? -7.470 -3.198 3.136 1.00 66.25 711 GLY A O 1
ATOM 5398 N N . ARG A 1 712 ? -8.297 -4.980 4.239 1.00 77.69 712 ARG A N 1
ATOM 5399 C CA . ARG A 1 712 ? -7.769 -5.983 3.304 1.00 77.69 712 ARG A CA 1
ATOM 5400 C C . ARG A 1 712 ? -8.556 -5.947 1.993 1.00 77.69 712 ARG A C 1
ATOM 5402 O O . ARG A 1 712 ? -7.967 -6.006 0.915 1.00 77.69 712 ARG A O 1
ATOM 5409 N N . LYS A 1 713 ? -9.877 -5.770 2.075 1.00 81.06 713 LYS A N 1
ATOM 5410 C CA . LYS A 1 713 ? -10.785 -5.809 0.922 1.00 81.06 713 LYS A CA 1
ATOM 5411 C C . LYS A 1 713 ? -10.517 -4.669 -0.063 1.00 81.06 713 LYS A C 1
ATOM 5413 O O . LYS A 1 713 ? -10.430 -4.901 -1.265 1.00 81.06 713 LYS A O 1
ATOM 5418 N N . ILE A 1 714 ? -10.331 -3.446 0.440 1.00 75.50 714 ILE A N 1
ATOM 5419 C CA . ILE A 1 714 ? -10.083 -2.261 -0.401 1.00 75.50 714 ILE A CA 1
ATOM 5420 C C . ILE A 1 714 ? -8.768 -2.400 -1.174 1.00 75.50 714 ILE A C 1
ATOM 5422 O O . ILE A 1 714 ? -8.712 -2.117 -2.369 1.00 75.50 714 ILE A O 1
ATOM 5426 N N . LEU A 1 715 ? -7.713 -2.867 -0.509 1.00 79.94 715 LEU A N 1
ATOM 5427 C CA . LEU A 1 715 ? -6.410 -3.044 -1.141 1.00 79.94 715 LEU A CA 1
ATOM 5428 C C . LEU A 1 715 ? -6.422 -4.132 -2.221 1.00 79.94 715 LEU A C 1
ATOM 5430 O O . LEU A 1 715 ? -5.817 -3.938 -3.274 1.00 79.94 715 LEU A O 1
ATOM 5434 N N . LEU A 1 716 ? -7.150 -5.232 -2.006 1.00 83.81 716 LEU A N 1
ATOM 5435 C CA . LEU A 1 716 ? -7.362 -6.265 -3.025 1.00 83.81 716 LEU A CA 1
ATOM 5436 C C . LEU A 1 716 ? -8.107 -5.719 -4.259 1.00 83.81 716 LEU A C 1
ATOM 5438 O O . LEU A 1 716 ? -7.738 -6.048 -5.384 1.00 83.81 716 LEU A O 1
ATOM 5442 N N . ILE A 1 717 ? -9.090 -4.826 -4.080 1.00 77.94 717 ILE A N 1
ATOM 5443 C CA . ILE A 1 717 ? -9.819 -4.181 -5.193 1.00 77.94 717 ILE A CA 1
ATOM 5444 C C . ILE A 1 717 ? -8.913 -3.238 -5.994 1.00 77.94 717 ILE A C 1
ATOM 5446 O O . ILE A 1 717 ? -8.905 -3.290 -7.226 1.00 77.94 717 ILE A O 1
ATOM 5450 N N . ILE A 1 718 ? -8.145 -2.383 -5.309 1.00 76.38 718 ILE A N 1
ATOM 5451 C CA . ILE A 1 718 ? -7.196 -1.461 -5.958 1.00 76.38 718 ILE A CA 1
ATOM 5452 C C . ILE A 1 718 ? -6.160 -2.262 -6.753 1.00 76.38 718 ILE A C 1
ATOM 5454 O O . ILE A 1 718 ? -5.887 -1.961 -7.914 1.00 76.38 718 ILE A O 1
ATOM 5458 N N . SER A 1 719 ? -5.630 -3.317 -6.138 1.00 87.25 719 SER A N 1
ATOM 5459 C CA . SER A 1 719 ? -4.651 -4.216 -6.740 1.00 87.25 719 SER A CA 1
ATOM 5460 C C . SER A 1 719 ? -5.219 -4.973 -7.947 1.00 87.25 719 SER A C 1
ATOM 5462 O O . SER A 1 719 ? -4.592 -5.009 -9.003 1.00 87.25 719 SER A O 1
ATOM 5464 N N . GLY A 1 720 ? -6.432 -5.523 -7.841 1.00 83.62 720 GLY A N 1
ATOM 5465 C CA . GLY A 1 720 ? -7.092 -6.243 -8.936 1.00 83.62 720 GLY A CA 1
ATOM 5466 C C . GLY A 1 720 ? -7.413 -5.344 -10.130 1.00 83.62 720 GLY A C 1
ATOM 5467 O O . GLY A 1 720 ? -7.134 -5.706 -11.268 1.00 83.62 720 GLY A O 1
ATOM 5468 N N . THR A 1 721 ? -7.907 -4.129 -9.878 1.00 81.00 721 THR A N 1
ATOM 5469 C CA . THR A 1 721 ? -8.187 -3.153 -10.943 1.00 81.00 721 THR A CA 1
ATOM 5470 C C . THR A 1 721 ? -6.898 -2.699 -11.634 1.00 81.00 721 THR A C 1
ATOM 5472 O O . THR A 1 721 ? -6.830 -2.668 -12.861 1.00 81.00 721 THR A O 1
ATOM 5475 N N . GLY A 1 722 ? -5.853 -2.385 -10.861 1.00 79.75 722 GLY A N 1
ATOM 5476 C CA . GLY A 1 722 ? -4.564 -1.952 -11.402 1.00 79.75 722 GLY A CA 1
ATOM 5477 C C . GLY A 1 722 ? -3.871 -3.025 -12.247 1.00 79.75 722 GLY A C 1
ATOM 5478 O O . GLY A 1 722 ? -3.365 -2.731 -13.331 1.00 79.75 722 GLY A O 1
ATOM 5479 N N . THR A 1 723 ? -3.915 -4.280 -11.792 1.00 90.56 723 THR A N 1
ATOM 5480 C CA . THR A 1 723 ? -3.369 -5.421 -12.541 1.00 90.56 723 THR A CA 1
ATOM 5481 C C . THR A 1 723 ? -4.184 -5.728 -13.799 1.00 90.56 723 THR A C 1
ATOM 5483 O O . THR A 1 723 ? -3.583 -5.966 -14.842 1.00 90.56 723 THR A O 1
ATOM 5486 N N . ALA A 1 724 ? -5.520 -5.642 -13.749 1.00 87.56 724 ALA A N 1
ATOM 5487 C CA . ALA A 1 724 ? -6.382 -5.829 -14.921 1.00 87.56 724 ALA A CA 1
ATOM 5488 C C . ALA A 1 724 ? -6.096 -4.801 -16.027 1.00 87.56 724 ALA A C 1
ATOM 5490 O O . ALA A 1 724 ? -5.924 -5.175 -17.186 1.00 87.56 724 ALA A O 1
ATOM 5491 N N . ILE A 1 725 ? -5.996 -3.514 -15.666 1.00 87.12 725 ILE A N 1
ATOM 5492 C CA . ILE A 1 725 ? -5.685 -2.436 -16.618 1.00 87.12 725 ILE A CA 1
ATOM 5493 C C . ILE A 1 725 ? -4.313 -2.669 -17.249 1.00 87.12 725 ILE A C 1
ATOM 5495 O O . ILE A 1 725 ? -4.174 -2.613 -18.468 1.00 87.12 725 ILE A O 1
ATOM 5499 N N . SER A 1 726 ? -3.305 -2.964 -16.428 1.00 89.75 726 SER A N 1
ATOM 5500 C CA . SER A 1 726 ? -1.946 -3.178 -16.916 1.00 89.75 726 SER A CA 1
ATOM 5501 C C . SER A 1 726 ? -1.844 -4.365 -17.884 1.00 89.75 726 SER A C 1
ATOM 5503 O O . SER A 1 726 ? -1.274 -4.225 -18.965 1.00 89.75 726 SER A O 1
ATOM 5505 N N . LEU A 1 727 ? -2.429 -5.516 -17.537 1.00 90.75 727 LEU A N 1
ATOM 5506 C CA . LEU A 1 727 ? -2.401 -6.697 -18.403 1.00 90.75 727 LEU A CA 1
ATOM 5507 C C . LEU A 1 727 ? -3.217 -6.497 -19.683 1.00 90.75 727 LEU A C 1
ATOM 5509 O O . LEU A 1 727 ? -2.822 -6.990 -20.737 1.00 90.75 727 LEU A O 1
ATOM 5513 N N . GLY A 1 728 ? -4.311 -5.731 -19.618 1.00 89.00 728 GLY A N 1
ATOM 5514 C CA . GLY A 1 728 ? -5.063 -5.313 -20.799 1.00 89.00 728 GLY A CA 1
ATOM 5515 C C . GLY A 1 728 ? -4.207 -4.499 -21.775 1.00 89.00 728 GLY A C 1
ATOM 5516 O O . GLY A 1 728 ? -4.194 -4.798 -22.970 1.00 89.00 728 GLY A O 1
ATOM 5517 N N . ILE A 1 729 ? -3.443 -3.526 -21.260 1.00 87.44 729 ILE A N 1
ATOM 5518 C CA . ILE A 1 729 ? -2.518 -2.692 -22.049 1.00 87.44 729 ILE A CA 1
ATOM 5519 C C . ILE A 1 729 ? -1.362 -3.528 -22.613 1.00 87.44 729 ILE A C 1
ATOM 5521 O O . ILE A 1 729 ? -1.029 -3.398 -23.790 1.00 87.44 729 ILE A O 1
ATOM 5525 N N . LEU A 1 730 ? -0.771 -4.414 -21.806 1.00 90.19 730 LEU A N 1
ATOM 5526 C CA . LEU A 1 730 ? 0.315 -5.288 -22.251 1.00 90.19 730 LEU A CA 1
ATOM 5527 C C . LEU A 1 730 ? -0.149 -6.252 -23.353 1.00 90.19 730 LEU A C 1
ATOM 5529 O O . LEU A 1 730 ? 0.542 -6.417 -24.356 1.00 90.19 730 LEU A O 1
ATOM 5533 N N . GLY A 1 731 ? -1.335 -6.848 -23.201 1.00 89.94 731 GLY A N 1
ATOM 5534 C CA . GLY A 1 731 ? -1.939 -7.686 -24.237 1.00 89.94 731 GLY A CA 1
ATOM 5535 C C . GLY A 1 731 ? -2.230 -6.901 -25.518 1.00 89.94 731 GLY A C 1
ATOM 5536 O O . GLY A 1 731 ? -1.920 -7.379 -26.606 1.00 89.94 731 GLY A O 1
ATOM 5537 N N . LEU A 1 732 ? -2.722 -5.661 -25.402 1.00 88.44 732 LEU A N 1
ATOM 5538 C CA . LEU A 1 732 ? -2.947 -4.786 -26.556 1.00 88.44 732 LEU A CA 1
ATOM 5539 C C . LEU A 1 732 ? -1.645 -4.491 -27.320 1.00 88.44 732 LEU A C 1
ATOM 5541 O O . LEU A 1 732 ? -1.651 -4.506 -28.547 1.00 88.44 732 LEU A O 1
ATOM 5545 N N . PHE A 1 733 ? -0.527 -4.270 -26.623 1.00 89.75 733 PHE A N 1
ATOM 5546 C CA . PHE A 1 733 ? 0.777 -4.075 -27.266 1.00 89.75 733 PHE A CA 1
ATOM 5547 C C . PHE A 1 733 ? 1.187 -5.288 -28.114 1.00 89.75 733 PHE A C 1
ATOM 5549 O O . PHE A 1 733 ? 1.531 -5.127 -29.284 1.00 89.75 733 PHE A O 1
ATOM 5556 N N . PHE A 1 734 ? 1.117 -6.500 -27.550 1.00 88.06 734 PHE A N 1
ATOM 5557 C CA . PHE A 1 734 ? 1.465 -7.721 -28.286 1.00 88.06 734 PHE A CA 1
ATOM 5558 C C . PHE A 1 734 ? 0.500 -7.996 -29.444 1.00 88.06 734 PHE A C 1
ATOM 5560 O O . PHE A 1 734 ? 0.937 -8.438 -30.499 1.00 88.06 734 PHE A O 1
ATOM 5567 N N . TYR A 1 735 ? -0.785 -7.663 -29.303 1.00 89.38 735 TYR A N 1
ATOM 5568 C CA . TYR A 1 735 ? -1.748 -7.760 -30.403 1.00 89.38 735 TYR A CA 1
ATOM 5569 C C . TYR A 1 735 ? -1.390 -6.810 -31.556 1.00 89.38 735 TYR A C 1
ATOM 5571 O O . TYR A 1 735 ? -1.367 -7.217 -32.718 1.00 89.38 735 TYR A O 1
ATOM 5579 N N . LEU A 1 736 ? -1.060 -5.550 -31.240 1.00 86.69 736 LEU A N 1
ATOM 5580 C CA . LEU A 1 736 ? -0.655 -4.560 -32.242 1.00 86.69 736 LEU A CA 1
ATOM 5581 C C . LEU A 1 736 ? 0.623 -4.974 -32.978 1.00 86.69 736 LEU A C 1
ATOM 5583 O O . LEU A 1 736 ? 0.736 -4.744 -34.182 1.00 86.69 736 LEU A O 1
ATOM 5587 N N . LYS A 1 737 ? 1.564 -5.583 -32.253 1.00 85.44 737 LYS A N 1
ATOM 5588 C CA . LYS A 1 737 ? 2.842 -6.050 -32.783 1.00 85.44 737 LYS A CA 1
ATOM 5589 C C . LYS A 1 737 ? 2.699 -7.303 -33.650 1.00 85.44 737 LYS A C 1
ATOM 5591 O O . LYS A 1 737 ? 3.165 -7.310 -34.786 1.00 85.44 737 LYS A O 1
ATOM 5596 N N . ASP A 1 738 ? 2.101 -8.357 -33.102 1.00 83.31 738 ASP A N 1
ATOM 5597 C CA . ASP A 1 738 ? 2.180 -9.701 -33.678 1.00 83.31 738 ASP A CA 1
ATOM 5598 C C . ASP A 1 738 ? 1.039 -9.964 -34.676 1.00 83.31 738 ASP A C 1
ATOM 5600 O O . ASP A 1 738 ? 1.277 -10.522 -35.748 1.00 83.31 738 ASP A O 1
ATOM 5604 N N . GLU A 1 739 ? -0.185 -9.519 -34.361 1.00 81.88 739 GLU A N 1
ATOM 5605 C CA . GLU A 1 739 ? -1.385 -9.788 -35.169 1.00 81.88 739 GLU A CA 1
ATOM 5606 C C . GLU A 1 739 ? -1.675 -8.647 -36.153 1.00 81.88 739 GLU A C 1
ATOM 5608 O O . GLU A 1 739 ? -1.754 -8.860 -37.363 1.00 81.88 739 GLU A O 1
ATOM 5613 N N . ALA A 1 740 ? -1.769 -7.409 -35.651 1.00 78.25 740 ALA A N 1
ATOM 5614 C CA . ALA A 1 740 ? -2.043 -6.238 -36.489 1.00 78.25 740 ALA A CA 1
ATOM 5615 C C . ALA A 1 740 ? -0.820 -5.783 -37.309 1.00 78.25 740 ALA A C 1
ATOM 5617 O O . ALA A 1 740 ? -0.969 -4.957 -38.208 1.00 78.25 740 ALA A O 1
ATOM 5618 N N . LYS A 1 741 ? 0.379 -6.313 -37.008 1.00 80.62 741 LYS A N 1
ATOM 5619 C CA . LYS A 1 741 ? 1.663 -6.026 -37.680 1.00 80.62 741 LYS A CA 1
ATOM 5620 C C . LYS A 1 741 ? 1.978 -4.530 -37.812 1.00 80.62 741 LYS A C 1
ATOM 5622 O O . LYS A 1 741 ? 2.632 -4.108 -38.766 1.00 80.62 741 LYS A O 1
ATOM 5627 N N . ASN A 1 742 ? 1.516 -3.730 -36.854 1.00 81.06 742 ASN A N 1
ATOM 5628 C CA . ASN A 1 742 ? 1.812 -2.305 -36.795 1.00 81.06 742 ASN A CA 1
ATOM 5629 C C . ASN A 1 742 ? 3.249 -2.081 -36.308 1.00 81.06 742 ASN A C 1
ATOM 5631 O O . ASN A 1 742 ? 3.776 -2.850 -35.502 1.00 81.06 742 ASN A O 1
ATOM 5635 N N . ASP A 1 743 ? 3.874 -0.988 -36.750 1.00 77.25 743 ASP A N 1
ATOM 5636 C CA . ASP A 1 743 ? 5.171 -0.582 -36.212 1.00 77.25 743 ASP A CA 1
ATOM 5637 C C . ASP A 1 743 ? 5.006 -0.040 -34.782 1.00 77.25 743 ASP A C 1
ATOM 5639 O O . ASP A 1 743 ? 4.568 1.090 -34.554 1.00 77.25 743 ASP A O 1
ATOM 5643 N N . VAL A 1 744 ? 5.341 -0.882 -33.804 1.00 81.38 744 VAL A N 1
ATOM 5644 C CA . VAL A 1 744 ? 5.261 -0.574 -32.370 1.00 81.38 744 VAL A CA 1
ATOM 5645 C C . VAL A 1 744 ? 6.554 0.025 -31.805 1.00 81.38 744 VAL A C 1
ATOM 5647 O O . VAL A 1 744 ? 6.647 0.236 -30.596 1.00 81.38 744 VAL A O 1
ATOM 5650 N N . SER A 1 745 ? 7.552 0.330 -32.642 1.00 75.94 745 SER A N 1
ATOM 5651 C CA . SER A 1 745 ? 8.843 0.885 -32.200 1.00 75.94 745 SER A CA 1
ATOM 5652 C C . SER A 1 745 ? 8.687 2.164 -31.365 1.00 75.94 745 SER A C 1
ATOM 5654 O O . SER A 1 745 ? 9.307 2.299 -30.309 1.00 75.94 745 SER A O 1
ATOM 5656 N N . ASN A 1 746 ? 7.768 3.053 -31.755 1.00 76.44 746 ASN A N 1
ATOM 5657 C CA . ASN A 1 746 ? 7.458 4.293 -31.029 1.00 76.44 746 ASN A CA 1
ATOM 5658 C C . ASN A 1 746 ? 6.832 4.067 -29.639 1.00 76.44 746 ASN A C 1
ATOM 5660 O O . ASN A 1 746 ? 6.877 4.952 -28.782 1.00 76.44 746 ASN A O 1
ATOM 5664 N N . ILE A 1 747 ? 6.249 2.890 -29.401 1.00 80.94 747 ILE A N 1
ATOM 5665 C CA . ILE A 1 747 ? 5.621 2.507 -28.130 1.00 80.94 747 ILE A CA 1
ATOM 5666 C C . ILE A 1 747 ? 6.383 1.375 -27.424 1.00 80.94 747 ILE A C 1
ATOM 5668 O O . ILE A 1 747 ? 5.838 0.736 -26.529 1.00 80.94 747 ILE A O 1
ATOM 5672 N N . GLY A 1 748 ? 7.660 1.152 -27.760 1.00 76.56 748 GLY A N 1
ATOM 5673 C CA . GLY A 1 748 ? 8.501 0.110 -27.151 1.00 76.56 748 GLY A CA 1
ATOM 5674 C C . GLY A 1 748 ? 8.718 0.250 -25.635 1.00 76.56 748 GLY A C 1
ATOM 5675 O O . GLY A 1 748 ? 9.087 -0.715 -24.979 1.00 76.56 748 GLY A O 1
ATOM 5676 N N . TRP A 1 749 ? 8.439 1.419 -25.046 1.00 79.75 749 TRP A N 1
ATOM 5677 C CA . TRP A 1 749 ? 8.451 1.650 -23.592 1.00 79.75 749 TRP A CA 1
ATOM 5678 C C . TRP A 1 749 ? 7.183 1.136 -22.879 1.00 79.75 749 TRP A C 1
ATOM 5680 O O . TRP A 1 749 ? 7.139 1.044 -21.650 1.00 79.75 749 TRP A O 1
ATOM 5690 N N . LEU A 1 750 ? 6.120 0.827 -23.626 1.00 84.31 750 LEU A N 1
ATOM 5691 C CA . LEU A 1 750 ? 4.816 0.471 -23.071 1.00 84.31 750 LEU A CA 1
ATOM 5692 C C . LEU A 1 750 ? 4.814 -0.872 -22.314 1.00 84.31 750 LEU A C 1
ATOM 5694 O O . LEU A 1 750 ? 4.186 -0.930 -21.253 1.00 84.31 750 LEU A O 1
ATOM 5698 N N . PRO A 1 751 ? 5.519 -1.933 -22.760 1.00 87.44 751 PRO A N 1
ATOM 5699 C CA . PRO A 1 751 ? 5.588 -3.200 -22.030 1.00 87.44 751 PRO A CA 1
ATOM 5700 C C . PRO A 1 751 ? 6.212 -3.059 -20.641 1.00 87.44 751 PRO A C 1
ATOM 5702 O O . PRO A 1 751 ? 5.657 -3.562 -19.661 1.00 87.44 751 PRO A O 1
ATOM 5705 N N . ILE A 1 752 ? 7.320 -2.315 -20.529 1.00 84.75 752 ILE A N 1
ATOM 5706 C CA . ILE A 1 752 ? 7.967 -2.053 -19.238 1.00 84.75 752 ILE A CA 1
ATOM 5707 C C . ILE A 1 752 ? 7.079 -1.195 -18.339 1.00 84.75 752 ILE A C 1
ATOM 5709 O O . ILE A 1 752 ? 6.876 -1.551 -17.180 1.00 84.75 752 ILE A O 1
ATOM 5713 N N . ALA A 1 753 ? 6.467 -0.128 -18.863 1.00 81.69 753 ALA A N 1
ATOM 5714 C CA . ALA A 1 753 ? 5.532 0.687 -18.088 1.00 81.69 753 ALA A CA 1
ATOM 5715 C C . ALA A 1 753 ? 4.330 -0.133 -17.590 1.00 81.69 753 ALA A C 1
ATOM 5717 O O . ALA A 1 753 ? 3.928 -0.008 -16.432 1.00 81.69 753 ALA A O 1
ATOM 5718 N N . SER A 1 754 ? 3.801 -1.023 -18.432 1.00 86.00 754 SER A N 1
ATOM 5719 C CA . SER A 1 754 ? 2.704 -1.920 -18.068 1.00 86.00 754 SER A CA 1
ATOM 5720 C C . SER A 1 754 ? 3.135 -2.851 -16.936 1.00 86.00 754 SER A C 1
ATOM 5722 O O . SER A 1 754 ? 2.507 -2.842 -15.877 1.00 86.00 754 SER A O 1
ATOM 5724 N N . LEU A 1 755 ? 4.246 -3.580 -17.076 1.00 86.06 755 LEU A N 1
ATOM 5725 C CA . LEU A 1 755 ? 4.712 -4.496 -16.031 1.00 86.06 755 LEU A CA 1
ATOM 5726 C C . LEU A 1 755 ? 5.102 -3.787 -14.724 1.00 86.06 755 LEU A C 1
ATOM 5728 O O . LEU A 1 755 ? 4.848 -4.335 -13.652 1.00 86.06 755 LEU A O 1
ATOM 5732 N N . ILE A 1 756 ? 5.610 -2.552 -14.778 1.00 85.06 756 ILE A N 1
ATOM 5733 C CA . ILE A 1 756 ? 5.813 -1.697 -13.594 1.00 85.06 756 ILE A CA 1
ATOM 5734 C C . ILE A 1 756 ? 4.484 -1.450 -12.872 1.00 85.06 756 ILE A C 1
ATOM 5736 O O . ILE A 1 756 ? 4.399 -1.651 -11.659 1.00 85.06 756 ILE A O 1
ATOM 5740 N N . ILE A 1 757 ? 3.431 -1.055 -13.597 1.00 83.81 757 ILE A N 1
ATOM 5741 C CA . ILE A 1 757 ? 2.099 -0.824 -13.016 1.00 83.81 757 ILE A CA 1
ATOM 5742 C C . ILE A 1 757 ? 1.516 -2.131 -12.469 1.00 83.81 757 ILE A C 1
ATOM 5744 O O . ILE A 1 757 ? 0.984 -2.137 -11.355 1.00 83.81 757 ILE A O 1
ATOM 5748 N N . PHE A 1 758 ? 1.648 -3.243 -13.200 1.00 91.00 758 PHE A N 1
ATOM 5749 C CA . PHE A 1 758 ? 1.200 -4.568 -12.757 1.00 91.00 758 PHE A CA 1
ATOM 5750 C C . PHE A 1 758 ? 1.856 -4.934 -11.427 1.00 91.00 758 PHE A C 1
ATOM 5752 O O . PHE A 1 758 ? 1.170 -5.210 -10.449 1.00 91.00 758 PHE A O 1
ATOM 5759 N N . ILE A 1 759 ? 3.183 -4.861 -11.357 1.00 86.44 759 ILE A N 1
ATOM 5760 C CA . ILE A 1 759 ? 3.959 -5.260 -10.185 1.00 86.44 759 ILE A CA 1
ATOM 5761 C C . ILE A 1 759 ? 3.729 -4.325 -8.998 1.00 86.44 759 ILE A C 1
ATOM 5763 O O . ILE A 1 759 ? 3.589 -4.801 -7.867 1.00 86.44 759 ILE A O 1
ATOM 5767 N N . ALA A 1 760 ? 3.639 -3.015 -9.234 1.00 79.94 760 ALA A N 1
ATOM 5768 C CA . ALA A 1 760 ? 3.354 -2.047 -8.183 1.00 79.94 760 ALA A CA 1
ATOM 5769 C C . ALA A 1 760 ? 1.973 -2.294 -7.563 1.00 79.94 760 ALA A C 1
ATOM 5771 O O . ALA A 1 760 ? 1.834 -2.396 -6.344 1.00 79.94 760 ALA A O 1
ATOM 5772 N N . THR A 1 761 ? 0.951 -2.453 -8.405 1.00 83.69 761 THR A N 1
ATOM 5773 C CA . THR A 1 761 ? -0.428 -2.657 -7.949 1.00 83.69 761 THR A CA 1
ATOM 5774 C C . THR A 1 761 ? -0.627 -4.045 -7.346 1.00 83.69 761 THR A C 1
ATOM 5776 O O . THR A 1 761 ? -1.257 -4.150 -6.294 1.00 83.69 761 THR A O 1
ATOM 5779 N N . TYR A 1 762 ? -0.031 -5.098 -7.912 1.00 90.00 762 TYR A N 1
ATOM 5780 C CA . TYR A 1 762 ? -0.036 -6.458 -7.358 1.00 90.00 762 TYR A CA 1
ATOM 5781 C C . TYR A 1 762 ? 0.572 -6.502 -5.949 1.00 90.00 762 TYR A C 1
ATOM 5783 O O . TYR A 1 762 ? -0.024 -7.052 -5.020 1.00 90.00 762 TYR A O 1
ATOM 5791 N N . SER A 1 763 ? 1.735 -5.869 -5.765 1.00 83.06 763 SER A N 1
ATOM 5792 C CA . SER A 1 763 ? 2.471 -5.882 -4.493 1.00 83.06 763 SER A CA 1
ATOM 5793 C C . SER A 1 763 ? 1.704 -5.208 -3.351 1.00 83.06 763 SER A C 1
ATOM 5795 O O . SER A 1 763 ? 1.818 -5.646 -2.206 1.00 83.06 763 SER A O 1
ATOM 5797 N N . ILE A 1 764 ? 0.875 -4.202 -3.666 1.00 80.81 764 ILE A N 1
ATOM 5798 C CA . ILE A 1 764 ? 0.026 -3.469 -2.709 1.00 80.81 764 ILE A CA 1
ATOM 5799 C C . ILE A 1 764 ? -1.124 -4.328 -2.146 1.00 80.81 764 ILE A C 1
ATOM 5801 O O . ILE A 1 764 ? -1.603 -4.060 -1.043 1.00 80.81 764 ILE A O 1
ATOM 5805 N N . GLY A 1 765 ? -1.581 -5.355 -2.873 1.00 82.88 765 GLY A N 1
ATOM 5806 C CA . GLY A 1 765 ? -2.759 -6.138 -2.488 1.00 82.88 765 GLY A CA 1
ATOM 5807 C C . GLY A 1 765 ? -2.603 -7.640 -2.691 1.00 82.88 765 GLY A C 1
ATOM 5808 O O . GLY A 1 765 ? -2.387 -8.371 -1.724 1.00 82.88 765 GLY A O 1
ATOM 5809 N N . TRP A 1 766 ? -2.727 -8.118 -3.931 1.00 87.94 766 TRP A N 1
ATOM 5810 C CA . TRP A 1 766 ? -2.756 -9.554 -4.241 1.00 87.94 766 TRP A CA 1
ATOM 5811 C C . TRP A 1 766 ? -1.497 -10.321 -3.824 1.00 87.94 766 TRP A C 1
ATOM 5813 O O . TRP A 1 766 ? -1.594 -11.518 -3.576 1.00 87.94 766 TRP A O 1
ATOM 5823 N N . GLY A 1 767 ? -0.345 -9.665 -3.669 1.00 84.00 767 GLY A N 1
ATOM 5824 C CA . GLY A 1 767 ? 0.861 -10.295 -3.122 1.00 84.00 767 GLY A CA 1
ATOM 5825 C C . GLY A 1 767 ? 0.690 -10.775 -1.668 1.00 84.00 767 GLY A C 1
ATOM 5826 O O . GLY A 1 767 ? 0.615 -11.979 -1.425 1.00 84.00 767 GLY A O 1
ATOM 5827 N N . PRO A 1 768 ? 0.622 -9.865 -0.680 1.00 79.44 768 PRO A N 1
ATOM 5828 C CA . PRO A 1 768 ? 0.637 -10.229 0.745 1.00 79.44 768 PRO A CA 1
ATOM 5829 C C . PRO A 1 768 ? -0.738 -10.555 1.353 1.00 79.44 768 PRO A C 1
ATOM 5831 O O . PRO A 1 768 ? -0.817 -11.253 2.369 1.00 79.44 768 PRO A O 1
ATOM 5834 N N . LEU A 1 769 ? -1.834 -10.033 0.793 1.00 82.69 769 LEU A N 1
ATOM 5835 C CA . LEU A 1 769 ? -3.134 -10.069 1.473 1.00 82.69 769 LEU A CA 1
ATOM 5836 C C . LEU A 1 769 ? -3.825 -11.435 1.473 1.00 82.69 769 LEU A C 1
ATOM 5838 O O . LEU A 1 769 ? -4.370 -11.770 2.523 1.00 82.69 769 LEU A O 1
ATOM 5842 N N . PRO A 1 770 ? -3.780 -12.262 0.409 1.00 84.94 770 PRO A N 1
ATOM 5843 C CA . PRO A 1 770 ? -4.345 -13.613 0.459 1.00 84.94 770 PRO A CA 1
ATOM 5844 C C . PRO A 1 770 ? -3.790 -14.447 1.622 1.00 84.94 770 PRO A C 1
ATOM 5846 O O . PRO A 1 770 ? -4.547 -15.104 2.337 1.00 84.94 770 PRO A O 1
ATOM 5849 N N . TRP A 1 771 ? -2.482 -14.342 1.880 1.00 77.56 771 TRP A N 1
ATOM 5850 C CA . TRP A 1 771 ? -1.804 -15.035 2.980 1.00 77.56 771 TRP A CA 1
ATOM 5851 C C . TRP A 1 771 ? -2.169 -14.465 4.354 1.00 77.56 771 TRP A C 1
ATOM 5853 O O . TRP A 1 771 ? -2.334 -15.214 5.317 1.00 77.56 771 TRP A O 1
ATOM 5863 N N . THR A 1 772 ? -2.353 -13.146 4.440 1.00 75.19 772 THR A N 1
ATOM 5864 C CA . THR A 1 772 ? -2.798 -12.476 5.671 1.00 75.19 772 THR A CA 1
ATOM 5865 C C . THR A 1 772 ? -4.237 -12.869 6.020 1.00 75.19 772 THR A C 1
ATOM 5867 O O . THR A 1 772 ? -4.507 -13.283 7.144 1.00 75.19 772 THR A O 1
ATOM 5870 N N . VAL A 1 773 ? -5.147 -12.831 5.039 1.00 78.06 773 VAL A N 1
ATOM 5871 C CA . VAL A 1 773 ? -6.563 -13.203 5.199 1.00 78.06 773 VAL A CA 1
ATOM 5872 C C . VAL A 1 773 ? -6.706 -14.683 5.555 1.00 78.06 773 VAL A C 1
ATOM 5874 O O . VAL A 1 773 ? -7.476 -15.023 6.447 1.00 78.06 773 VAL A O 1
ATOM 5877 N N . MET A 1 774 ? -5.908 -15.571 4.954 1.00 75.25 774 MET A N 1
ATOM 5878 C CA . MET A 1 774 ? -5.851 -16.983 5.356 1.00 75.25 774 MET A CA 1
ATOM 5879 C C . MET A 1 774 ? -5.506 -17.145 6.848 1.00 75.25 774 MET A C 1
ATOM 5881 O O . MET A 1 774 ? -6.106 -17.970 7.538 1.00 75.25 774 MET A O 1
ATOM 5885 N N . GLY A 1 775 ? -4.587 -16.328 7.373 1.00 70.25 775 GLY A N 1
ATOM 5886 C CA . GLY A 1 775 ? -4.238 -16.310 8.795 1.00 70.25 775 GLY A CA 1
ATOM 5887 C C . GLY A 1 775 ? -5.354 -15.803 9.720 1.00 70.25 775 GLY A C 1
ATOM 5888 O O . GLY A 1 775 ? -5.350 -16.139 10.907 1.00 70.25 775 GLY A O 1
ATOM 5889 N N . GLU A 1 776 ? -6.312 -15.039 9.191 1.00 77.31 776 GLU A N 1
ATOM 5890 C CA . GLU A 1 776 ? -7.414 -14.391 9.922 1.00 77.31 776 GLU A CA 1
ATOM 5891 C C . GLU A 1 776 ? -8.760 -15.133 9.771 1.00 77.31 776 GLU A C 1
ATOM 5893 O O . GLU A 1 776 ? -9.654 -14.948 10.588 1.00 77.31 776 GLU A O 1
ATOM 5898 N N . MET A 1 777 ? -8.920 -15.994 8.761 1.00 74.69 777 MET A N 1
ATOM 5899 C CA . MET A 1 777 ? -10.214 -16.603 8.420 1.00 74.69 777 MET A CA 1
ATOM 5900 C C . MET A 1 777 ? -10.539 -17.934 9.111 1.00 74.69 777 MET A C 1
ATOM 5902 O O . MET A 1 777 ? -11.706 -18.318 9.150 1.00 74.69 777 MET A O 1
ATOM 5906 N N . PHE A 1 778 ? -9.548 -18.642 9.655 1.00 71.62 778 PHE A N 1
ATOM 5907 C CA . PHE A 1 778 ? -9.754 -19.929 10.334 1.00 71.62 778 PHE A CA 1
ATOM 5908 C C . PHE A 1 778 ? -9.574 -19.817 11.849 1.00 71.62 778 PHE A C 1
ATOM 5910 O O . PHE A 1 778 ? -8.664 -19.124 12.324 1.00 71.62 778 PHE A O 1
ATOM 5917 N N . SER A 1 779 ? -10.383 -20.566 12.608 1.00 66.12 779 SER A N 1
ATOM 5918 C CA . SER A 1 779 ? -10.142 -20.780 14.038 1.00 66.12 779 SER A CA 1
ATOM 5919 C C . SER A 1 779 ? -8.819 -21.523 14.258 1.00 66.12 779 SER A C 1
ATOM 5921 O O . SER A 1 779 ? -8.326 -22.238 13.380 1.00 66.12 779 SER A O 1
ATOM 5923 N N . THR A 1 780 ? -8.209 -21.339 15.428 1.00 62.44 780 THR A N 1
ATOM 5924 C CA . THR A 1 780 ? -6.904 -21.922 15.791 1.00 62.44 780 THR A CA 1
ATOM 5925 C C . THR A 1 780 ? -6.864 -23.448 15.665 1.00 62.44 780 THR A C 1
ATOM 5927 O O . THR A 1 780 ? -5.825 -23.986 15.298 1.00 62.44 780 THR A O 1
ATOM 5930 N N . GLU A 1 781 ? -7.992 -24.125 15.887 1.00 65.25 781 GLU A N 1
ATOM 5931 C CA . GLU A 1 781 ? -8.126 -25.589 15.899 1.00 65.25 781 GLU A CA 1
ATOM 5932 C C . GLU A 1 781 ? -8.020 -26.236 14.500 1.00 65.25 781 GLU A C 1
ATOM 5934 O O . GLU A 1 781 ? -7.503 -27.345 14.366 1.00 65.25 781 GLU A O 1
ATOM 5939 N N . VAL A 1 782 ? -8.488 -25.558 13.441 1.00 69.69 782 VAL A N 1
ATOM 5940 C CA . VAL A 1 782 ? -8.507 -26.097 12.058 1.00 69.69 782 VAL A CA 1
ATOM 5941 C C . VAL A 1 782 ? -7.518 -25.410 11.113 1.00 69.69 782 VAL A C 1
ATOM 5943 O O . VAL A 1 782 ? -7.331 -25.859 9.981 1.00 69.69 782 VAL A O 1
ATOM 5946 N N . LYS A 1 783 ? -6.859 -24.336 11.564 1.00 71.81 783 LYS A N 1
ATOM 5947 C CA . LYS A 1 783 ? -5.992 -23.475 10.744 1.00 71.81 783 LYS A CA 1
ATOM 5948 C C . LYS A 1 783 ? -4.843 -24.220 10.063 1.00 71.81 783 LYS A C 1
ATOM 5950 O O . LYS A 1 783 ? -4.615 -24.001 8.875 1.00 71.81 783 LYS A O 1
ATOM 5955 N N . SER A 1 784 ? -4.139 -25.104 10.773 1.00 66.94 784 SER A N 1
ATOM 5956 C CA . SER A 1 784 ? -3.016 -25.871 10.203 1.00 66.94 784 SER A CA 1
ATOM 5957 C C . SER A 1 784 ? -3.482 -26.809 9.082 1.00 66.94 784 SER A C 1
ATOM 5959 O O . SER A 1 784 ? -2.885 -26.839 8.005 1.00 66.94 784 SER A O 1
ATOM 5961 N N . LYS A 1 785 ? -4.605 -27.504 9.300 1.00 69.69 785 LYS A N 1
ATOM 5962 C CA . LYS A 1 785 ? -5.233 -28.431 8.343 1.00 69.69 785 LYS A CA 1
ATOM 5963 C C . LYS A 1 785 ? -5.760 -27.706 7.102 1.00 69.69 785 LYS A C 1
ATOM 5965 O O . LYS A 1 785 ? -5.550 -28.170 5.984 1.00 69.69 785 LYS A O 1
ATOM 5970 N N . ALA A 1 786 ? -6.405 -26.553 7.287 1.00 71.50 786 ALA A N 1
ATOM 5971 C CA . ALA A 1 786 ? -6.932 -25.741 6.193 1.00 71.50 786 ALA A CA 1
ATOM 5972 C C . ALA A 1 786 ? -5.822 -25.105 5.340 1.00 71.50 786 ALA A C 1
ATOM 5974 O O . ALA A 1 786 ? -5.912 -25.099 4.113 1.00 71.50 786 ALA A O 1
ATOM 5975 N N . SER A 1 787 ? -4.750 -24.628 5.985 1.00 71.38 787 SER A N 1
ATOM 5976 C CA . SER A 1 787 ? -3.589 -24.028 5.317 1.00 71.38 787 SER A CA 1
ATOM 5977 C C . SER A 1 787 ? -2.976 -24.975 4.280 1.00 71.38 787 SER A C 1
ATOM 5979 O O . SER A 1 787 ? -2.722 -24.563 3.152 1.00 71.38 787 SER A O 1
ATOM 5981 N N . GLY A 1 788 ? -2.844 -26.270 4.599 1.00 69.75 788 GLY A N 1
ATOM 5982 C CA . GLY A 1 788 ? -2.343 -27.271 3.650 1.00 69.75 788 GLY A CA 1
ATOM 5983 C C . GLY A 1 788 ? -3.171 -27.368 2.359 1.00 69.75 788 GLY A C 1
ATOM 5984 O O . GLY A 1 788 ? -2.604 -27.402 1.268 1.00 69.75 788 GLY A O 1
ATOM 5985 N N . ILE A 1 789 ? -4.507 -27.341 2.460 1.00 71.44 789 ILE A N 1
ATOM 5986 C CA . ILE A 1 789 ? -5.420 -27.410 1.301 1.00 71.44 789 ILE A CA 1
ATOM 5987 C C . ILE A 1 789 ? -5.331 -26.134 0.449 1.00 71.44 789 ILE A C 1
ATOM 5989 O O . ILE A 1 789 ? -5.290 -26.205 -0.780 1.00 71.44 789 ILE A O 1
ATOM 5993 N N . VAL A 1 790 ? -5.267 -24.964 1.090 1.00 74.38 790 VAL A N 1
ATOM 5994 C CA . VAL A 1 790 ? -5.143 -23.667 0.404 1.00 74.38 790 VAL A CA 1
ATOM 5995 C C . VAL A 1 790 ? -3.799 -23.566 -0.324 1.00 74.38 790 VAL A C 1
ATOM 5997 O O . VAL A 1 790 ? -3.754 -23.218 -1.504 1.00 74.38 790 VAL A O 1
ATOM 6000 N N . VAL A 1 791 ? -2.703 -23.939 0.342 1.00 75.31 791 VAL A N 1
ATOM 6001 C CA . VAL A 1 791 ? -1.354 -23.987 -0.244 1.00 75.31 791 VAL A CA 1
ATOM 6002 C C . VAL A 1 791 ? -1.309 -24.960 -1.426 1.00 75.31 791 VAL A C 1
ATOM 6004 O O . VAL A 1 791 ? -0.717 -24.634 -2.455 1.00 75.31 791 VAL A O 1
ATOM 6007 N N . PHE A 1 792 ? -1.985 -26.110 -1.327 1.00 73.44 792 PHE A N 1
ATOM 6008 C CA . PHE A 1 792 ? -2.111 -27.046 -2.442 1.00 73.44 792 PHE A CA 1
ATOM 6009 C C . PHE A 1 792 ? -2.820 -26.416 -3.649 1.00 73.44 792 PHE A C 1
ATOM 6011 O O . PHE A 1 792 ? -2.286 -26.442 -4.755 1.00 73.44 792 PHE A O 1
ATOM 6018 N N . ALA A 1 793 ? -3.986 -25.792 -3.451 1.00 69.75 793 ALA A N 1
ATOM 6019 C CA . ALA A 1 793 ? -4.718 -25.132 -4.537 1.00 69.75 793 ALA A CA 1
ATOM 6020 C C . ALA A 1 793 ? -3.881 -24.030 -5.217 1.00 69.75 793 ALA A C 1
ATOM 6022 O O . ALA A 1 793 ? -3.874 -23.918 -6.444 1.00 69.75 793 ALA A O 1
ATOM 6023 N N . CYS A 1 794 ? -3.134 -23.262 -4.418 1.00 80.44 794 CYS A N 1
ATOM 6024 C CA . CYS A 1 794 ? -2.227 -22.216 -4.879 1.00 80.44 794 CYS A CA 1
ATOM 6025 C C . CYS A 1 794 ? -1.128 -22.778 -5.794 1.00 80.44 794 CYS A C 1
ATOM 6027 O O . CYS A 1 794 ? -1.041 -22.427 -6.970 1.00 80.44 794 CYS A O 1
ATOM 6029 N N . TRP A 1 795 ? -0.304 -23.700 -5.294 1.00 81.75 795 TRP A N 1
ATOM 6030 C CA . TRP A 1 795 ? 0.840 -24.190 -6.064 1.00 81.75 795 TRP A CA 1
ATOM 6031 C C . TRP A 1 795 ? 0.443 -25.113 -7.221 1.00 81.75 795 TRP A C 1
ATOM 6033 O O . TRP A 1 795 ? 1.165 -25.178 -8.214 1.00 81.75 795 TRP A O 1
ATOM 6043 N N . PHE A 1 796 ? -0.720 -25.767 -7.156 1.00 78.38 796 PHE A N 1
ATOM 6044 C CA . PHE A 1 796 ? -1.228 -26.592 -8.250 1.00 78.38 796 PHE A CA 1
ATOM 6045 C C . PHE A 1 796 ? -1.585 -25.728 -9.458 1.00 78.38 796 PHE A C 1
ATOM 6047 O O . PHE A 1 796 ? -1.148 -26.004 -10.574 1.00 78.38 796 PHE A O 1
ATOM 6054 N N . LEU A 1 797 ? -2.303 -24.625 -9.236 1.00 77.44 797 LEU A N 1
ATOM 6055 C CA . LEU A 1 797 ? -2.552 -23.655 -10.300 1.00 77.44 797 LEU A CA 1
ATOM 6056 C C . LEU A 1 797 ? -1.276 -22.942 -10.730 1.00 77.44 797 LEU A C 1
ATOM 6058 O O . LEU A 1 797 ? -1.066 -22.761 -11.925 1.00 77.44 797 LEU A O 1
ATOM 6062 N N . GLY A 1 798 ? -0.395 -22.601 -9.787 1.00 79.00 798 GLY A N 1
ATOM 6063 C CA . GLY A 1 798 ? 0.913 -22.037 -10.104 1.00 79.00 798 GLY A CA 1
ATOM 6064 C C . GLY A 1 798 ? 1.705 -22.919 -11.078 1.00 79.00 798 GLY A C 1
ATOM 6065 O O . GLY A 1 798 ? 2.286 -22.393 -12.028 1.00 79.00 798 GLY A O 1
ATOM 6066 N N . PHE A 1 799 ? 1.671 -24.246 -10.898 1.00 83.19 799 PHE A N 1
ATOM 6067 C CA . PHE A 1 799 ? 2.258 -25.222 -11.824 1.00 83.19 799 PHE A CA 1
ATOM 6068 C C . PHE A 1 799 ? 1.604 -25.151 -13.208 1.00 83.19 799 PHE A C 1
ATOM 6070 O O . PHE A 1 799 ? 2.310 -24.954 -14.196 1.00 83.19 799 PHE A O 1
ATOM 6077 N N . LEU A 1 800 ? 0.272 -25.275 -13.276 1.00 79.19 800 LEU A N 1
ATOM 6078 C CA . LEU A 1 800 ? -0.463 -25.309 -14.543 1.00 79.19 800 LEU A CA 1
ATOM 6079 C C . LEU A 1 800 ? -0.225 -24.044 -15.375 1.00 79.19 800 LEU A C 1
ATOM 6081 O O . LEU A 1 800 ? 0.122 -24.137 -16.549 1.00 79.19 800 LEU A O 1
ATOM 6085 N N . ILE A 1 801 ? -0.345 -22.867 -14.758 1.00 84.06 801 ILE A N 1
ATOM 6086 C CA . ILE A 1 801 ? -0.143 -21.582 -15.439 1.00 84.06 801 ILE A CA 1
ATOM 6087 C C . ILE A 1 801 ? 1.287 -21.477 -15.969 1.00 84.06 801 ILE A C 1
ATOM 6089 O O . ILE A 1 801 ? 1.495 -21.119 -17.123 1.00 84.06 801 ILE A O 1
ATOM 6093 N N . THR A 1 802 ? 2.275 -21.811 -15.136 1.00 83.88 802 THR A N 1
ATOM 6094 C CA . THR A 1 802 ? 3.690 -21.681 -15.503 1.00 83.88 802 THR A CA 1
ATOM 6095 C C . THR A 1 802 ? 4.077 -22.661 -16.609 1.00 83.88 802 THR A C 1
ATOM 6097 O O . THR A 1 802 ? 4.785 -22.278 -17.535 1.00 83.88 802 THR A O 1
ATOM 6100 N N . LYS A 1 803 ? 3.609 -23.916 -16.543 1.00 85.69 803 LYS A N 1
ATOM 6101 C CA . LYS A 1 803 ? 3.941 -24.950 -17.532 1.00 85.69 803 LYS A CA 1
ATOM 6102 C C . LYS A 1 803 ? 3.314 -24.650 -18.892 1.00 85.69 803 LYS A C 1
ATOM 6104 O O . LYS A 1 803 ? 4.006 -24.726 -19.899 1.00 85.69 803 LYS A O 1
ATOM 6109 N N . TYR A 1 804 ? 2.023 -24.319 -18.917 1.00 81.94 804 TYR A N 1
ATOM 6110 C CA . TYR A 1 804 ? 1.268 -24.184 -20.165 1.00 81.94 804 TYR A CA 1
ATOM 6111 C C . TYR A 1 804 ? 1.309 -22.778 -20.775 1.00 81.94 804 TYR A C 1
ATOM 6113 O O . TYR A 1 804 ? 0.822 -22.603 -21.890 1.00 81.94 804 TYR A O 1
ATOM 6121 N N . PHE A 1 805 ? 1.909 -21.783 -20.108 1.00 83.88 805 PHE A N 1
ATOM 6122 C CA . PHE A 1 805 ? 2.038 -20.427 -20.654 1.00 83.88 805 PHE A CA 1
ATOM 6123 C C . PHE A 1 805 ? 2.691 -20.415 -22.041 1.00 83.88 805 PHE A C 1
ATOM 6125 O O . PHE A 1 805 ? 2.113 -19.861 -22.974 1.00 83.88 805 PHE A O 1
ATOM 6132 N N . SER A 1 806 ? 3.844 -21.074 -22.204 1.00 80.12 806 SER A N 1
ATOM 6133 C CA . SER A 1 806 ? 4.540 -21.131 -23.496 1.00 80.12 806 SER A CA 1
ATOM 6134 C C . SER A 1 806 ? 3.701 -21.822 -24.577 1.00 80.12 806 SER A C 1
ATOM 6136 O O . SER A 1 806 ? 3.728 -21.401 -25.729 1.00 80.12 806 SER A O 1
ATOM 6138 N N . ASN A 1 807 ? 2.909 -22.842 -24.219 1.00 81.56 807 ASN A N 1
ATOM 6139 C CA . ASN A 1 807 ? 2.006 -23.522 -25.152 1.00 81.56 807 ASN A CA 1
ATOM 6140 C C . ASN A 1 807 ? 0.852 -22.613 -25.601 1.00 81.56 807 ASN A C 1
ATOM 6142 O O . ASN A 1 807 ? 0.537 -22.584 -26.787 1.00 81.56 807 ASN A O 1
ATOM 6146 N N . ILE A 1 808 ? 0.244 -21.859 -24.678 1.00 81.75 808 ILE A N 1
ATOM 6147 C CA . ILE A 1 808 ? -0.823 -20.894 -24.993 1.00 81.75 808 ILE A CA 1
ATOM 6148 C C . ILE A 1 808 ? -0.269 -19.772 -25.872 1.00 81.75 808 ILE A C 1
ATOM 6150 O O . ILE A 1 808 ? -0.864 -19.446 -26.896 1.00 81.75 808 ILE A O 1
ATOM 6154 N N . ALA A 1 809 ? 0.895 -19.227 -25.509 1.00 82.12 809 ALA A N 1
ATOM 6155 C CA . ALA A 1 809 ? 1.565 -18.185 -26.275 1.00 82.12 809 ALA A CA 1
ATOM 6156 C C . ALA A 1 809 ? 1.911 -18.642 -27.702 1.00 82.12 809 ALA A C 1
ATOM 6158 O O . ALA A 1 809 ? 1.735 -17.874 -28.642 1.00 82.12 809 ALA A O 1
ATOM 6159 N N . ALA A 1 810 ? 2.366 -19.888 -27.871 1.00 79.38 810 ALA A N 1
ATOM 6160 C CA . ALA A 1 810 ? 2.685 -20.449 -29.182 1.00 79.38 810 ALA A CA 1
ATOM 6161 C C . ALA A 1 810 ? 1.438 -20.762 -30.028 1.00 79.38 810 ALA A C 1
ATOM 6163 O O . ALA A 1 810 ? 1.485 -20.623 -31.245 1.00 79.38 810 ALA A O 1
ATOM 6164 N N . ALA A 1 811 ? 0.336 -21.195 -29.405 1.00 78.88 811 ALA A N 1
ATOM 6165 C CA . ALA A 1 811 ? -0.878 -21.588 -30.120 1.00 78.88 811 ALA A CA 1
ATOM 6166 C C . ALA A 1 811 ? -1.770 -20.397 -30.500 1.00 78.88 811 ALA A C 1
ATOM 6168 O O . ALA A 1 811 ? -2.321 -20.378 -31.598 1.00 78.88 811 ALA A O 1
ATOM 6169 N N . TRP A 1 812 ? -1.941 -19.432 -29.591 1.00 77.94 812 TRP A N 1
ATOM 6170 C CA . TRP A 1 812 ? -2.932 -18.350 -29.703 1.00 77.94 812 TRP A CA 1
ATOM 6171 C C . TRP A 1 812 ? -2.327 -16.943 -29.565 1.00 77.94 812 TRP A C 1
ATOM 6173 O O . TRP A 1 812 ? -3.066 -15.968 -29.444 1.00 77.94 812 TRP A O 1
ATOM 6183 N N . GLY A 1 813 ? -0.997 -16.825 -29.551 1.00 81.50 813 GLY A N 1
ATOM 6184 C CA . GLY A 1 813 ? -0.288 -15.557 -29.371 1.00 81.50 813 GLY A CA 1
ATOM 6185 C C . GLY A 1 813 ? -0.137 -15.136 -27.904 1.00 81.50 813 GLY A C 1
ATOM 6186 O O . GLY A 1 813 ? -0.939 -15.481 -27.031 1.00 81.50 813 GLY A O 1
ATOM 6187 N N . GLN A 1 814 ? 0.910 -14.353 -27.611 1.00 84.38 814 GLN A N 1
ATOM 6188 C CA . GLN A 1 814 ? 1.187 -13.858 -26.253 1.00 84.38 814 GLN A CA 1
ATOM 6189 C C . GLN A 1 814 ? 0.085 -12.917 -25.734 1.00 84.38 814 GLN A C 1
ATOM 6191 O O . GLN A 1 814 ? -0.220 -12.927 -24.540 1.00 84.38 814 GLN A O 1
ATOM 6196 N N . TYR A 1 815 ? -0.558 -12.149 -26.622 1.00 87.50 815 TYR A N 1
ATOM 6197 C CA . TYR A 1 815 ? -1.643 -11.231 -26.262 1.00 87.50 815 TYR A CA 1
ATOM 6198 C C . TYR A 1 815 ? -2.842 -11.948 -25.626 1.00 87.50 815 TYR A C 1
ATOM 6200 O O . TYR A 1 815 ? -3.373 -11.480 -24.617 1.00 87.50 815 TYR A O 1
ATOM 6208 N N . THR A 1 816 ? -3.210 -13.124 -26.146 1.00 85.75 816 THR A N 1
ATOM 6209 C CA . THR A 1 816 ? -4.321 -13.937 -25.634 1.00 85.75 816 THR A CA 1
ATOM 6210 C C . THR A 1 816 ? -4.069 -14.388 -24.196 1.00 85.75 816 THR A C 1
ATOM 6212 O O . THR A 1 816 ? -4.975 -14.340 -23.363 1.00 85.75 816 THR A O 1
ATOM 6215 N N . ALA A 1 817 ? -2.828 -14.763 -23.866 1.00 85.00 817 ALA A N 1
ATOM 6216 C CA . ALA A 1 817 ? -2.460 -15.153 -22.506 1.00 85.00 817 ALA A CA 1
ATOM 6217 C C . ALA A 1 817 ? -2.612 -13.986 -21.511 1.00 85.00 817 ALA A C 1
ATOM 6219 O O . ALA A 1 817 ? -3.189 -14.160 -20.437 1.00 85.00 817 ALA A O 1
ATOM 6220 N N . PHE A 1 818 ? -2.153 -12.782 -21.873 1.00 90.50 818 PHE A N 1
ATOM 6221 C CA . PHE A 1 818 ? -2.268 -11.608 -21.000 1.00 90.50 818 PHE A CA 1
ATOM 6222 C C . PHE A 1 818 ? -3.710 -11.109 -20.851 1.00 90.50 818 PHE A C 1
ATOM 6224 O O . PHE A 1 818 ? -4.107 -10.736 -19.746 1.00 90.50 818 PHE A O 1
ATOM 6231 N N . TRP A 1 819 ? -4.526 -11.153 -21.907 1.00 91.69 819 TRP A N 1
ATOM 6232 C CA . TRP A 1 819 ? -5.954 -10.832 -21.803 1.00 91.69 819 TRP A CA 1
ATOM 6233 C C . TRP A 1 819 ? -6.722 -11.843 -20.957 1.00 91.69 819 TRP A C 1
ATOM 6235 O O . TRP A 1 819 ? -7.555 -11.435 -20.148 1.00 91.69 819 TRP A O 1
ATOM 6245 N N . LEU A 1 820 ? -6.399 -13.136 -21.059 1.00 84.00 820 LEU A N 1
ATOM 6246 C CA . LEU A 1 820 ? -6.970 -14.162 -20.187 1.00 84.00 820 LEU A CA 1
ATOM 6247 C C . LEU A 1 820 ? -6.683 -13.854 -18.708 1.00 84.00 820 LEU A C 1
ATOM 6249 O O . LEU A 1 820 ? -7.603 -13.857 -17.889 1.00 84.00 820 LEU A O 1
ATOM 6253 N N . PHE A 1 821 ? -5.435 -13.514 -18.366 1.00 87.88 821 PHE A N 1
ATOM 6254 C CA . PHE A 1 821 ? -5.082 -13.075 -17.011 1.00 87.88 821 PHE A CA 1
ATOM 6255 C C . PHE A 1 821 ? -5.813 -11.782 -16.610 1.00 87.88 821 PHE A C 1
ATOM 6257 O O . PHE A 1 821 ? -6.315 -11.682 -15.491 1.00 87.88 821 PHE A O 1
ATOM 6264 N N . GLY A 1 822 ? -5.958 -10.823 -17.531 1.00 84.81 822 GLY A N 1
ATOM 6265 C CA . GLY A 1 822 ? -6.730 -9.595 -17.321 1.00 84.81 822 GLY A CA 1
ATOM 6266 C C . GLY A 1 822 ? -8.199 -9.859 -16.967 1.00 84.81 822 GLY A C 1
ATOM 6267 O O . GLY A 1 822 ? -8.718 -9.265 -16.020 1.00 84.81 822 GLY A O 1
ATOM 6268 N N . VAL A 1 823 ? -8.855 -10.804 -17.651 1.00 81.00 823 VAL A N 1
ATOM 6269 C CA . VAL A 1 823 ? -10.227 -11.241 -17.334 1.00 81.00 823 VAL A CA 1
ATOM 6270 C C . VAL A 1 823 ? -10.297 -11.839 -15.929 1.00 81.00 823 VAL A C 1
ATOM 6272 O O . VAL A 1 823 ? -11.180 -11.474 -15.151 1.00 81.00 823 VAL A O 1
ATOM 6275 N N . PHE A 1 824 ? -9.347 -12.700 -15.553 1.00 79.94 824 PHE A N 1
ATOM 6276 C CA . PHE A 1 824 ? -9.296 -13.247 -14.195 1.00 79.94 824 PHE A CA 1
ATOM 6277 C C . PHE A 1 824 ? -9.040 -12.176 -13.126 1.00 79.94 824 PHE A C 1
ATOM 6279 O O . PHE A 1 824 ? -9.605 -12.278 -12.037 1.00 79.94 824 PHE A O 1
ATOM 6286 N N . CYS A 1 825 ? -8.278 -11.119 -13.425 1.00 84.31 825 CYS A N 1
ATOM 6287 C CA . CYS A 1 825 ? -8.143 -9.964 -12.535 1.00 84.31 825 CYS A CA 1
ATOM 6288 C C . CYS A 1 825 ? -9.461 -9.187 -12.377 1.00 84.31 825 CYS A C 1
ATOM 6290 O O . CYS A 1 825 ? -9.780 -8.738 -11.279 1.00 84.31 825 CYS A O 1
ATOM 6292 N N . VAL A 1 826 ? -10.277 -9.059 -13.428 1.00 78.38 826 VAL A N 1
ATOM 6293 C CA . VAL A 1 826 ? -11.620 -8.462 -13.302 1.00 78.38 826 VAL A CA 1
ATOM 6294 C C . VAL A 1 826 ? -12.520 -9.344 -12.435 1.00 78.38 826 VAL A C 1
ATOM 6296 O O . VAL A 1 826 ? -13.159 -8.852 -11.505 1.00 78.38 826 VAL A O 1
ATOM 6299 N N . LEU A 1 827 ? -12.529 -10.658 -12.673 1.00 69.44 827 LEU A N 1
ATOM 6300 C CA . LEU A 1 827 ? -13.292 -11.611 -11.860 1.00 69.44 827 LEU A CA 1
ATOM 6301 C C . LEU A 1 827 ? -12.851 -11.601 -10.390 1.00 69.44 827 LEU A C 1
ATOM 6303 O O . LEU A 1 827 ? -13.698 -11.695 -9.499 1.00 69.44 827 LEU A O 1
ATOM 6307 N N . SER A 1 828 ? -11.556 -11.429 -10.119 1.00 79.69 828 SER A N 1
ATOM 6308 C CA . SER A 1 828 ? -11.030 -11.344 -8.756 1.00 79.69 828 SER A CA 1
ATOM 6309 C C . SER A 1 828 ? -11.500 -10.081 -8.029 1.00 79.69 828 SER A C 1
ATOM 6311 O O . SER A 1 828 ? -11.810 -10.135 -6.834 1.00 79.69 828 SER A O 1
ATOM 6313 N N . VAL A 1 829 ? -11.641 -8.957 -8.744 1.00 73.94 829 VAL A N 1
ATOM 6314 C CA . VAL A 1 829 ? -12.261 -7.734 -8.214 1.00 73.94 829 VAL A CA 1
ATOM 6315 C C . VAL A 1 829 ? -13.727 -7.985 -7.879 1.00 73.94 829 VAL A C 1
ATOM 6317 O O . VAL A 1 829 ? -14.145 -7.667 -6.767 1.00 73.94 829 VAL A O 1
ATOM 6320 N N . LEU A 1 830 ? -14.499 -8.605 -8.780 1.00 65.94 830 LEU A N 1
ATOM 6321 C CA . LEU A 1 830 ? -15.910 -8.921 -8.520 1.00 65.94 830 LEU A CA 1
ATOM 6322 C C . LEU A 1 830 ? -16.054 -9.840 -7.297 1.00 65.94 830 LEU A C 1
ATOM 6324 O O . LEU A 1 830 ? -16.834 -9.547 -6.391 1.00 65.94 830 LEU A O 1
ATOM 6328 N N . PHE A 1 831 ? -15.250 -10.901 -7.213 1.00 74.06 831 PHE A N 1
ATOM 6329 C CA . PHE A 1 831 ? -15.205 -11.782 -6.045 1.00 74.06 831 PHE A CA 1
ATOM 6330 C C . PHE A 1 831 ? -14.892 -11.007 -4.756 1.00 74.06 831 PHE A C 1
ATOM 6332 O O . PHE A 1 831 ? -15.593 -11.147 -3.753 1.00 74.06 831 PHE A O 1
ATOM 6339 N N . THR A 1 832 ? -13.882 -10.139 -4.784 1.00 68.12 832 THR A N 1
ATOM 6340 C CA . THR A 1 832 ? -13.484 -9.353 -3.611 1.00 68.12 832 THR A CA 1
ATOM 6341 C C . THR A 1 832 ? -14.596 -8.398 -3.174 1.00 68.12 832 THR A C 1
ATOM 6343 O O . THR A 1 832 ? -14.878 -8.278 -1.983 1.00 68.12 832 THR A O 1
ATOM 6346 N N . VAL A 1 833 ? -15.264 -7.737 -4.123 1.00 60.00 833 VAL A N 1
ATOM 6347 C CA . VAL A 1 833 ? -16.357 -6.792 -3.853 1.00 60.00 833 VAL A CA 1
ATOM 6348 C C . VAL A 1 833 ? -17.576 -7.506 -3.273 1.00 60.00 833 VAL A C 1
ATOM 6350 O O . VAL A 1 833 ? -18.093 -7.072 -2.239 1.00 60.00 833 VAL A O 1
ATOM 6353 N N . PHE A 1 834 ? -18.028 -8.593 -3.899 1.00 54.31 834 PHE A N 1
ATOM 6354 C CA . PHE A 1 834 ? -19.327 -9.195 -3.589 1.00 54.31 834 PHE A CA 1
ATOM 6355 C C . PHE A 1 834 ? -19.270 -10.319 -2.555 1.00 54.31 834 PHE A C 1
ATOM 6357 O O . PHE A 1 834 ? -20.229 -10.495 -1.806 1.00 54.31 834 PHE A O 1
ATOM 6364 N N . ILE A 1 835 ? -18.168 -11.070 -2.501 1.00 60.97 835 ILE A N 1
ATOM 6365 C CA . ILE A 1 835 ? -18.098 -12.337 -1.760 1.00 60.97 835 ILE A CA 1
ATOM 6366 C C . ILE A 1 835 ? -17.175 -12.225 -0.543 1.00 60.97 835 ILE A C 1
ATOM 6368 O O . ILE A 1 835 ? -17.521 -12.726 0.526 1.00 60.97 835 ILE A O 1
ATOM 6372 N N . LEU A 1 836 ? -16.025 -11.553 -0.667 1.00 67.50 836 LEU A N 1
ATOM 6373 C CA . LEU A 1 836 ? -15.033 -11.514 0.409 1.00 67.50 836 LEU A CA 1
ATOM 6374 C C . LEU A 1 836 ? -15.451 -10.569 1.563 1.00 67.50 836 LEU A C 1
ATOM 6376 O O . LEU A 1 836 ? -15.711 -9.383 1.305 1.00 67.50 836 LEU A O 1
ATOM 6380 N N . PRO A 1 837 ? -15.496 -11.041 2.827 1.00 67.06 837 PRO A N 1
ATOM 6381 C CA . PRO A 1 837 ? -15.731 -10.188 3.992 1.00 67.06 837 PRO A CA 1
ATOM 6382 C C . PRO A 1 837 ? -14.482 -9.370 4.360 1.00 67.06 837 PRO A C 1
ATOM 6384 O O . PRO A 1 837 ? -13.354 -9.740 4.037 1.00 67.06 837 PRO A O 1
ATOM 6387 N N . GLU A 1 838 ? -14.674 -8.242 5.047 1.00 77.88 838 GLU A N 1
ATOM 6388 C CA . GLU A 1 838 ? -13.556 -7.461 5.594 1.00 77.88 838 GLU A CA 1
ATOM 6389 C C . GLU A 1 838 ? -13.141 -8.032 6.952 1.00 77.88 838 GLU A C 1
ATOM 6391 O O . GLU A 1 838 ? -13.977 -8.145 7.847 1.00 77.88 838 GLU A O 1
ATOM 6396 N N . THR A 1 839 ? -11.855 -8.346 7.108 1.00 69.50 839 THR A N 1
ATOM 6397 C CA . THR A 1 839 ? -11.284 -8.952 8.322 1.00 69.50 839 THR A CA 1
ATOM 6398 C C . THR A 1 839 ? -10.605 -7.934 9.240 1.00 69.50 839 THR A C 1
ATOM 6400 O O . THR A 1 839 ? -10.297 -8.238 10.392 1.00 69.50 839 THR A O 1
ATOM 6403 N N . LYS A 1 840 ? -10.368 -6.702 8.766 1.00 71.62 840 LYS A N 1
ATOM 6404 C CA . LYS A 1 840 ? -9.670 -5.665 9.534 1.00 71.62 840 LYS A CA 1
ATOM 6405 C C . LYS A 1 840 ? -10.351 -5.377 10.876 1.00 71.62 840 LYS A C 1
ATOM 6407 O O . LYS A 1 840 ? -11.494 -4.932 10.918 1.00 71.62 840 LYS A O 1
ATOM 6412 N N . GLY A 1 841 ? -9.562 -5.487 11.948 1.00 58.75 841 GLY A N 1
ATOM 6413 C CA . GLY A 1 841 ? -9.947 -5.074 13.300 1.00 58.75 841 GLY A CA 1
ATOM 6414 C C . GLY A 1 841 ? -10.980 -5.980 13.964 1.00 58.75 841 GLY A C 1
ATOM 6415 O O . GLY A 1 841 ? -11.467 -5.620 15.029 1.00 58.75 841 GLY A O 1
ATOM 6416 N N . LYS A 1 842 ? -11.299 -7.123 13.345 1.00 60.91 842 LYS A N 1
ATOM 6417 C CA . LYS A 1 842 ? -12.255 -8.096 13.864 1.00 60.91 842 LYS A CA 1
ATOM 6418 C C . LYS A 1 842 ? -11.542 -9.234 14.578 1.00 60.91 842 LYS A C 1
ATOM 6420 O O . LYS A 1 842 ? -10.445 -9.643 14.184 1.00 60.91 842 LYS A O 1
ATOM 6425 N N . SER A 1 843 ? -12.168 -9.760 15.622 1.00 61.38 843 SER A N 1
ATOM 6426 C CA . SER A 1 843 ? -11.711 -10.987 16.268 1.00 61.38 843 SER A CA 1
ATOM 6427 C C . SER A 1 843 ? -11.970 -12.204 15.370 1.00 61.38 843 SER A C 1
ATOM 6429 O O . SER A 1 843 ? -12.839 -12.185 14.496 1.00 61.38 843 SER A O 1
ATOM 6431 N N . LEU A 1 844 ? -11.231 -13.299 15.594 1.00 57.47 844 LEU A N 1
ATOM 6432 C CA . LEU A 1 844 ? -11.469 -14.557 14.871 1.00 57.47 844 LEU A CA 1
ATOM 6433 C C . LEU A 1 844 ? -12.919 -15.037 15.046 1.00 57.47 844 LEU A C 1
ATOM 6435 O O . LEU A 1 844 ? -13.489 -15.587 14.111 1.00 57.47 844 LEU A O 1
ATOM 6439 N N . GLN A 1 845 ? -13.514 -14.801 16.218 1.00 53.84 845 GLN A N 1
ATOM 6440 C CA . GLN A 1 845 ? -14.888 -15.191 16.523 1.00 53.84 845 GLN A CA 1
ATOM 6441 C C . GLN A 1 845 ? -15.905 -14.344 15.742 1.00 53.84 845 GLN A C 1
ATOM 6443 O O . GLN A 1 845 ? -16.781 -14.900 15.091 1.00 53.84 845 GLN A O 1
ATOM 6448 N N . GLU A 1 846 ? -15.719 -13.022 15.696 1.00 54.41 846 GLU A N 1
ATOM 6449 C CA . GLU A 1 846 ? -16.583 -12.103 14.934 1.00 54.41 846 GLU A CA 1
ATOM 6450 C C . GLU A 1 846 ? -16.609 -12.430 13.434 1.00 54.41 846 GLU A C 1
ATOM 6452 O O . GLU A 1 846 ? -17.658 -12.357 12.796 1.00 54.41 846 GLU A O 1
ATOM 6457 N N . ILE A 1 847 ? -15.467 -12.830 12.864 1.00 60.00 847 ILE A N 1
ATOM 6458 C CA . ILE A 1 847 ? -15.378 -13.252 11.457 1.00 60.00 847 ILE A CA 1
ATOM 6459 C C . ILE A 1 847 ? -16.164 -14.554 11.233 1.00 60.00 847 ILE A C 1
ATOM 6461 O O . ILE A 1 847 ? -16.848 -14.692 10.218 1.00 60.00 847 ILE A O 1
ATOM 6465 N N . GLN A 1 848 ? -16.099 -15.510 12.166 1.00 56.81 848 GLN A N 1
ATOM 6466 C CA . GLN A 1 848 ? -16.878 -16.754 12.085 1.00 56.81 848 GLN A CA 1
ATOM 6467 C C . GLN A 1 848 ? -18.387 -16.484 12.159 1.00 56.81 848 GLN A C 1
ATOM 6469 O O . GLN A 1 848 ? -19.159 -17.083 11.402 1.00 56.81 848 GLN A O 1
ATOM 6474 N N . ASP A 1 849 ? -18.795 -15.540 13.004 1.00 53.81 849 ASP A N 1
ATOM 6475 C CA . ASP A 1 849 ? -20.192 -15.140 13.160 1.00 53.81 849 ASP A CA 1
ATOM 6476 C C . ASP A 1 849 ? -20.701 -14.400 11.906 1.00 53.81 849 ASP A C 1
ATOM 6478 O O . ASP A 1 849 ? -21.793 -14.688 11.411 1.00 53.81 849 ASP A O 1
ATOM 6482 N N . GLU A 1 850 ? -19.889 -13.540 11.287 1.00 56.91 850 GLU A N 1
ATOM 6483 C CA . GLU A 1 850 ? -20.223 -12.858 10.026 1.00 56.91 850 GLU A CA 1
ATOM 6484 C C . GLU A 1 850 ? -20.301 -13.824 8.832 1.00 56.91 850 GLU A C 1
ATOM 6486 O O . GLU A 1 850 ? -21.206 -13.720 8.003 1.00 56.91 850 GLU A O 1
ATOM 6491 N N . LEU A 1 851 ? -19.414 -14.825 8.769 1.00 51.25 851 LEU A N 1
ATOM 6492 C CA . LEU A 1 851 ? -19.481 -15.907 7.777 1.00 51.25 851 LEU A CA 1
ATOM 6493 C C . LEU A 1 851 ? -20.748 -16.766 7.937 1.00 51.25 851 LEU A C 1
ATOM 6495 O O . LEU A 1 851 ? -21.213 -17.386 6.969 1.00 51.25 851 LEU A O 1
ATOM 6499 N N . SER A 1 852 ? -21.331 -16.807 9.137 1.00 42.88 852 SER A N 1
ATOM 6500 C CA . SER A 1 852 ? -22.618 -17.460 9.389 1.00 42.88 852 SER A CA 1
ATOM 6501 C C . SER A 1 852 ? -23.809 -16.643 8.846 1.00 42.88 852 SER A C 1
ATOM 6503 O O . SER A 1 852 ? -24.798 -17.228 8.386 1.00 42.88 852 SER A O 1
ATOM 6505 N N . GLY A 1 853 ? -23.670 -15.312 8.771 1.00 42.03 853 GLY A N 1
ATOM 6506 C CA . GLY A 1 853 ? -24.598 -14.386 8.120 1.00 42.03 853 GLY A CA 1
ATOM 6507 C C . GLY A 1 853 ? -24.582 -14.520 6.591 1.00 42.03 853 GLY A C 1
ATOM 6508 O O . GLY A 1 853 ? -23.567 -14.834 5.973 1.00 42.03 853 GLY A O 1
ATOM 6509 N N . THR A 1 854 ? -25.737 -14.376 5.937 1.00 36.44 854 THR A N 1
ATOM 6510 C CA . THR A 1 854 ? -25.861 -14.560 4.477 1.00 36.44 854 THR A CA 1
ATOM 6511 C C . THR A 1 854 ? -26.719 -13.451 3.890 1.00 36.44 854 THR A C 1
ATOM 6513 O O . THR A 1 854 ? -27.918 -13.428 4.140 1.00 36.44 854 THR A O 1
ATOM 6516 N N . MET A 1 855 ? -26.133 -12.552 3.104 1.00 39.16 855 MET A N 1
ATOM 6517 C CA . MET A 1 855 ? -26.855 -11.604 2.248 1.00 39.16 855 MET A CA 1
ATOM 6518 C C . MET A 1 855 ? -25.836 -11.013 1.270 1.00 39.16 855 MET A C 1
ATOM 6520 O O . MET A 1 855 ? -24.813 -10.577 1.775 1.00 39.16 855 MET A O 1
ATOM 6524 N N . ASN A 1 856 ? -26.049 -11.058 -0.061 1.00 36.62 856 ASN A N 1
ATOM 6525 C CA . ASN A 1 856 ? -25.534 -10.079 -1.060 1.00 36.62 856 ASN A CA 1
ATOM 6526 C C . ASN A 1 856 ? -25.636 -10.564 -2.530 1.00 36.62 856 ASN A C 1
ATOM 6528 O O . ASN A 1 856 ? -24.619 -10.870 -3.137 1.00 36.62 856 ASN A O 1
ATOM 6532 N N . LEU A 1 857 ? -26.832 -10.584 -3.142 1.00 40.28 857 LEU A N 1
ATOM 6533 C CA . LEU A 1 857 ? -26.987 -10.697 -4.621 1.00 40.28 857 LEU A CA 1
ATOM 6534 C C . LEU A 1 857 ? -28.324 -10.126 -5.162 1.00 40.28 857 LEU A C 1
ATOM 6536 O O . LEU A 1 857 ? -28.812 -10.475 -6.229 1.00 40.28 857 LEU A O 1
ATOM 6540 N N . CYS A 1 858 ? -28.936 -9.209 -4.415 1.00 39.59 858 CYS A N 1
ATOM 6541 C CA . CYS A 1 858 ? -30.374 -8.933 -4.453 1.00 39.59 858 CYS A CA 1
ATOM 6542 C C . CYS A 1 858 ? -30.870 -7.951 -5.546 1.00 39.59 858 CYS A C 1
ATOM 6544 O O . CYS A 1 858 ? -32.074 -7.766 -5.659 1.00 39.59 858 CYS A O 1
ATOM 6546 N N . VAL A 1 859 ? -30.031 -7.259 -6.328 1.00 49.56 859 VAL A N 1
ATOM 6547 C CA . VAL A 1 859 ? -30.521 -6.054 -7.056 1.00 49.56 859 VAL A CA 1
ATOM 6548 C C . VAL A 1 859 ? -30.142 -5.997 -8.555 1.00 49.56 859 VAL A C 1
ATOM 6550 O O . VAL A 1 859 ? -30.438 -5.033 -9.254 1.00 49.56 859 VAL A O 1
ATOM 6553 N N . MET A 1 860 ? -29.566 -7.063 -9.116 1.00 47.44 860 MET A N 1
ATOM 6554 C CA . MET A 1 860 ? -29.085 -7.054 -10.511 1.00 47.44 860 MET A CA 1
ATOM 6555 C C . MET A 1 860 ? -30.202 -7.070 -11.577 1.00 47.44 860 MET A C 1
ATOM 6557 O O . MET A 1 860 ? -30.035 -6.495 -12.650 1.00 47.44 860 MET A O 1
ATOM 6561 N N . GLY A 1 861 ? -31.359 -7.682 -11.298 1.00 45.44 861 GLY A N 1
ATOM 6562 C CA . GLY A 1 861 ? -32.423 -7.868 -12.299 1.00 45.44 861 GLY A CA 1
ATOM 6563 C C . GLY A 1 861 ? -33.196 -6.602 -12.694 1.00 45.44 861 GLY A C 1
ATOM 6564 O O . GLY A 1 861 ? -33.640 -6.494 -13.834 1.00 45.44 861 GLY A O 1
ATOM 6565 N N . GLY A 1 862 ? -33.328 -5.620 -11.794 1.00 51.00 862 GLY A N 1
ATOM 6566 C CA . GLY A 1 862 ? -34.054 -4.371 -12.077 1.00 51.00 862 GLY A CA 1
ATOM 6567 C C . GLY A 1 862 ? -33.301 -3.422 -13.018 1.00 51.00 862 GLY A C 1
ATOM 6568 O O . GLY A 1 862 ? -33.922 -2.707 -13.800 1.00 51.00 862 GLY A O 1
ATOM 6569 N N . GLY A 1 863 ? -31.962 -3.447 -12.988 1.00 52.12 863 GLY A N 1
ATOM 6570 C CA . GLY A 1 863 ? -31.116 -2.641 -13.874 1.00 52.12 863 GLY A CA 1
ATOM 6571 C C . GLY A 1 863 ? -31.197 -3.065 -15.342 1.00 52.12 863 GLY A C 1
ATOM 6572 O O . GLY A 1 863 ? -31.278 -2.206 -16.218 1.00 52.12 863 GLY A O 1
ATOM 6573 N N . ALA A 1 864 ? -31.249 -4.375 -15.604 1.00 55.81 864 ALA A N 1
ATOM 6574 C CA . ALA A 1 864 ? -31.353 -4.914 -16.960 1.00 55.81 864 ALA A CA 1
ATOM 6575 C C . ALA A 1 864 ? -32.698 -4.562 -17.623 1.00 55.81 864 ALA A C 1
ATOM 6577 O O . ALA A 1 864 ? -32.730 -4.154 -18.778 1.00 55.81 864 ALA A O 1
ATOM 6578 N N . ILE A 1 865 ? -33.811 -4.610 -16.881 1.00 56.53 865 ILE A N 1
ATOM 6579 C CA . ILE A 1 865 ? -35.158 -4.293 -17.406 1.00 56.53 865 ILE A CA 1
ATOM 6580 C C . ILE A 1 865 ? -35.320 -2.817 -17.774 1.00 56.53 865 ILE A C 1
ATOM 6582 O O . ILE A 1 865 ? -36.091 -2.480 -18.670 1.00 56.53 865 ILE A O 1
ATOM 6586 N N . MET A 1 866 ? -34.588 -1.923 -17.112 1.00 59.56 866 MET A N 1
ATOM 6587 C CA . MET A 1 866 ? -34.657 -0.503 -17.444 1.00 59.56 866 MET A CA 1
ATOM 6588 C C . MET A 1 866 ? -33.999 -0.173 -18.783 1.00 59.56 866 MET A C 1
ATOM 6590 O O . MET A 1 866 ? -34.357 0.839 -19.379 1.00 59.56 866 MET A O 1
ATOM 6594 N N . VAL A 1 867 ? -33.040 -0.984 -19.244 1.00 63.31 867 VAL A N 1
ATOM 6595 C CA . VAL A 1 867 ? -32.174 -0.588 -20.364 1.00 63.31 867 VAL A CA 1
ATOM 6596 C C . VAL A 1 867 ? -32.057 -1.632 -21.466 1.00 63.31 867 VAL A C 1
ATOM 6598 O O . VAL A 1 867 ? -31.416 -1.364 -22.473 1.00 63.31 867 VAL A O 1
ATOM 6601 N N . TRP A 1 868 ? -32.718 -2.783 -21.342 1.00 69.12 868 TRP A N 1
ATOM 6602 C CA . TRP A 1 868 ? -32.558 -3.872 -22.307 1.00 69.12 868 TRP A CA 1
ATOM 6603 C C . TRP A 1 868 ? -32.865 -3.495 -23.760 1.00 69.12 868 TRP A C 1
ATOM 6605 O O . TRP A 1 868 ? -32.320 -4.112 -24.659 1.00 69.12 868 TRP A O 1
ATOM 6615 N N . SER A 1 869 ? -33.703 -2.487 -24.021 1.00 68.56 869 SER A N 1
ATOM 6616 C CA . SER A 1 869 ? -33.984 -2.078 -25.400 1.00 68.56 869 SER A CA 1
ATOM 6617 C C . SER A 1 869 ? -32.878 -1.230 -26.025 1.00 68.56 869 SER A C 1
ATOM 6619 O O . SER A 1 869 ? -32.898 -1.055 -27.230 1.00 68.56 869 SER A O 1
ATOM 6621 N N . SER A 1 870 ? -31.976 -0.632 -25.238 1.00 75.19 870 SER A N 1
ATOM 6622 C CA . SER A 1 870 ? -30.964 0.296 -25.763 1.00 75.19 870 SER A CA 1
ATOM 6623 C C . SER A 1 870 ? -29.909 -0.415 -26.624 1.00 75.19 870 SER A C 1
ATOM 6625 O O . SER A 1 870 ? -29.731 0.032 -27.751 1.00 75.19 870 SER A O 1
ATOM 6627 N N . PRO A 1 871 ? -29.299 -1.538 -26.175 1.00 73.44 871 PRO A N 1
ATOM 6628 C CA . PRO A 1 871 ? -28.262 -2.267 -26.920 1.00 73.44 871 PRO A CA 1
ATOM 6629 C C . PRO A 1 871 ? -28.743 -2.977 -28.194 1.00 73.44 871 PRO A C 1
ATOM 6631 O O . PRO A 1 871 ? -27.957 -3.589 -28.905 1.00 73.44 871 PRO A O 1
ATOM 6634 N N . ILE A 1 872 ? -30.059 -3.012 -28.401 1.00 76.31 872 ILE A N 1
ATOM 6635 C CA . ILE A 1 872 ? -30.729 -3.733 -29.489 1.00 76.31 872 ILE A CA 1
ATOM 6636 C C . ILE A 1 872 ? -31.663 -2.805 -30.273 1.00 76.31 872 ILE A C 1
ATOM 6638 O O . ILE A 1 872 ? -32.402 -3.264 -31.133 1.00 76.31 872 ILE A O 1
ATOM 6642 N N . LEU A 1 873 ? -31.689 -1.503 -29.958 1.00 79.50 873 LEU A N 1
ATOM 6643 C CA . LEU A 1 873 ? -32.604 -0.562 -30.606 1.00 79.50 873 LEU A CA 1
ATOM 6644 C C . LEU A 1 873 ? -32.271 -0.442 -32.094 1.00 79.50 873 LEU A C 1
ATOM 6646 O O . LEU A 1 873 ? -33.177 -0.468 -32.916 1.00 79.50 873 LEU A O 1
ATOM 6650 N N . LEU A 1 874 ? -30.972 -0.402 -32.414 1.00 75.75 874 LEU A N 1
ATOM 6651 C CA . LEU A 1 874 ? -30.472 -0.431 -33.787 1.00 75.75 874 LEU A CA 1
ATOM 6652 C C . LEU A 1 874 ? -30.839 -1.748 -34.486 1.00 75.75 874 LEU A C 1
ATOM 6654 O O . LEU A 1 874 ? -31.317 -1.711 -35.611 1.00 75.75 874 LEU A O 1
ATOM 6658 N N . MET A 1 875 ? -30.735 -2.883 -33.783 1.00 79.00 875 MET A N 1
ATOM 6659 C CA . MET A 1 875 ? -31.150 -4.200 -34.291 1.00 79.00 875 MET A CA 1
ATOM 6660 C C . MET A 1 875 ? -32.663 -4.275 -34.567 1.00 79.00 875 MET A C 1
ATOM 6662 O O . MET A 1 875 ? -33.093 -4.939 -35.495 1.00 79.00 875 MET A O 1
ATOM 6666 N N . LEU A 1 876 ? -33.509 -3.587 -33.793 1.00 80.62 876 LEU A N 1
ATOM 6667 C CA . LEU A 1 876 ? -34.953 -3.520 -34.071 1.00 80.62 876 LEU A CA 1
ATOM 6668 C C . LEU A 1 876 ? -35.288 -2.572 -35.240 1.00 80.62 876 LEU A C 1
ATOM 6670 O O . LEU A 1 876 ? -36.363 -2.687 -35.836 1.00 80.62 876 LEU A O 1
ATOM 6674 N N . GLN A 1 877 ? -34.394 -1.626 -35.540 1.00 81.31 877 GLN A N 1
ATOM 6675 C CA . GLN A 1 877 ? -34.495 -0.677 -36.652 1.00 81.31 877 GLN A CA 1
ATOM 6676 C C . GLN A 1 877 ? -33.874 -1.211 -37.954 1.00 81.31 877 GLN A C 1
ATOM 6678 O O . GLN A 1 877 ? -34.089 -0.604 -39.002 1.00 81.31 877 GLN A O 1
ATOM 6683 N N . SER A 1 878 ? -33.131 -2.320 -37.908 1.00 79.75 878 SER A N 1
ATOM 6684 C CA . SER A 1 878 ? -32.517 -2.946 -39.080 1.00 79.75 878 SER A CA 1
ATOM 6685 C C . SER A 1 878 ? -33.418 -3.996 -39.733 1.00 79.75 878 SER A C 1
ATOM 6687 O O . SER A 1 878 ? -34.435 -4.422 -39.172 1.00 79.75 878 SER A O 1
ATOM 6689 N N . ASP A 1 879 ? -33.085 -4.374 -40.970 1.00 76.62 879 ASP A N 1
ATOM 6690 C CA . ASP A 1 879 ? -33.912 -5.278 -41.766 1.00 76.62 879 ASP A CA 1
ATOM 6691 C C . ASP A 1 879 ? -33.964 -6.705 -41.168 1.00 76.62 879 ASP A C 1
ATOM 6693 O O . ASP A 1 879 ? -32.918 -7.270 -40.831 1.00 76.62 879 ASP A O 1
ATOM 6697 N N . PRO A 1 880 ? -35.155 -7.349 -41.104 1.00 73.75 880 PRO A N 1
ATOM 6698 C CA . PRO A 1 880 ? -35.361 -8.682 -40.511 1.00 73.75 880 PRO A CA 1
ATOM 6699 C C . PRO A 1 880 ? -34.451 -9.802 -41.013 1.00 73.75 880 PRO A C 1
ATOM 6701 O O . PRO A 1 880 ? -34.241 -10.792 -40.316 1.00 73.75 880 PRO A O 1
ATOM 6704 N N . VAL A 1 881 ? -33.922 -9.667 -42.228 1.00 61.84 881 VAL A N 1
ATOM 6705 C CA . VAL A 1 881 ? -33.140 -10.711 -42.900 1.00 61.84 881 VAL A CA 1
ATOM 6706 C C . VAL A 1 881 ? -31.631 -10.553 -42.668 1.00 61.84 881 VAL A C 1
ATOM 6708 O O . VAL A 1 881 ? -30.914 -11.549 -42.743 1.00 61.84 881 VAL A O 1
ATOM 6711 N N . GLU A 1 882 ? -31.138 -9.345 -42.374 1.00 58.22 882 GLU A N 1
ATOM 6712 C CA . GLU A 1 882 ? -29.693 -9.061 -42.322 1.00 58.22 882 GLU A CA 1
ATOM 6713 C C . GLU A 1 882 ? -29.091 -9.130 -40.905 1.00 58.22 882 GLU A C 1
ATOM 6715 O O . GLU A 1 882 ? -27.932 -9.518 -40.773 1.00 58.22 882 GLU A O 1
ATOM 6720 N N . GLU A 1 883 ? -29.856 -8.831 -39.845 1.00 61.03 883 GLU A N 1
ATOM 6721 C CA . GLU A 1 883 ? -29.306 -8.642 -38.483 1.00 61.03 883 GLU A CA 1
ATOM 6722 C C . GLU A 1 883 ? -30.065 -9.358 -37.343 1.00 61.03 883 GLU A C 1
ATOM 6724 O O . GLU A 1 883 ? -29.931 -8.990 -36.178 1.00 61.03 883 GLU A O 1
ATOM 6729 N N . ASP A 1 884 ? -30.822 -10.425 -37.634 1.00 68.81 884 ASP A N 1
ATOM 6730 C CA . ASP A 1 884 ? -31.526 -11.227 -36.606 1.00 68.81 884 ASP A CA 1
ATOM 6731 C C . ASP A 1 884 ? -32.581 -10.414 -35.812 1.00 68.81 884 ASP A C 1
ATOM 6733 O O . ASP A 1 884 ? -32.807 -10.626 -34.614 1.00 68.81 884 ASP A O 1
ATOM 6737 N N . ASN A 1 885 ? -33.245 -9.466 -36.491 1.00 80.56 885 ASN A N 1
ATOM 6738 C CA . ASN A 1 885 ? -34.359 -8.697 -35.935 1.00 80.56 885 ASN A CA 1
ATOM 6739 C C . ASN A 1 885 ? -35.596 -9.612 -35.760 1.00 80.56 885 ASN A C 1
ATOM 6741 O O . ASN A 1 885 ? -36.061 -10.224 -36.724 1.00 80.56 885 ASN A O 1
ATOM 6745 N N . PRO A 1 886 ? -36.157 -9.720 -34.539 1.00 77.44 886 PRO A N 1
ATOM 6746 C CA . PRO A 1 886 ? -37.272 -10.621 -34.222 1.00 77.44 886 PRO A CA 1
ATOM 6747 C C . PRO A 1 886 ? -38.638 -10.175 -34.770 1.00 77.44 886 PRO A C 1
ATOM 6749 O O . PRO A 1 886 ? -39.612 -10.922 -34.629 1.00 77.44 886 PRO A O 1
ATOM 6752 N N . LEU A 1 887 ? -38.744 -8.955 -35.307 1.00 81.69 887 LEU A N 1
ATOM 6753 C CA . LEU A 1 887 ? -39.990 -8.367 -35.796 1.00 81.69 887 LEU A CA 1
ATOM 6754 C C . LEU A 1 887 ? -40.172 -8.596 -37.298 1.00 81.69 887 LEU A C 1
ATOM 6756 O O . LEU A 1 887 ? -39.214 -8.630 -38.063 1.00 81.69 887 LEU A O 1
ATOM 6760 N N . ASP A 1 888 ? -41.431 -8.659 -37.738 1.00 79.88 888 ASP A N 1
ATOM 6761 C CA . ASP A 1 888 ? -41.770 -8.836 -39.159 1.00 79.88 888 ASP A CA 1
ATOM 6762 C C . ASP A 1 888 ? -41.366 -7.630 -40.040 1.00 79.88 888 ASP A C 1
ATOM 6764 O O . ASP A 1 888 ? -41.326 -7.740 -41.267 1.00 79.88 888 ASP A O 1
ATOM 6768 N N . ARG A 1 889 ? -41.089 -6.467 -39.431 1.00 84.81 889 ARG A N 1
ATOM 6769 C CA . ARG A 1 889 ? -40.603 -5.249 -40.097 1.00 84.81 889 ARG A CA 1
ATOM 6770 C C . ARG A 1 889 ? -39.720 -4.405 -39.164 1.00 84.81 889 ARG A C 1
ATOM 6772 O O . ARG A 1 889 ? -39.911 -4.482 -37.947 1.00 84.81 889 ARG A O 1
ATOM 6779 N N . PRO A 1 890 ? -38.860 -3.527 -39.712 1.00 84.81 890 PRO A N 1
ATOM 6780 C CA . PRO A 1 890 ? -38.148 -2.521 -38.929 1.00 84.81 890 PRO A CA 1
ATOM 6781 C C . PRO A 1 890 ? -39.101 -1.569 -38.189 1.00 84.81 890 PRO A C 1
ATOM 6783 O O . PRO A 1 890 ? -40.180 -1.224 -38.697 1.00 84.81 890 PRO A O 1
ATOM 6786 N N . ILE A 1 891 ? -38.697 -1.126 -36.996 1.00 86.25 891 ILE A N 1
ATOM 6787 C CA . ILE A 1 891 ? -39.439 -0.122 -36.217 1.00 86.25 891 ILE A CA 1
ATOM 6788 C C . ILE A 1 891 ? -39.095 1.307 -36.651 1.00 86.25 891 ILE A C 1
ATOM 6790 O O . ILE A 1 891 ? -37.966 1.596 -37.042 1.00 86.25 891 ILE A O 1
ATOM 6794 N N . THR A 1 892 ? -40.055 2.224 -36.536 1.00 86.50 892 THR A N 1
ATOM 6795 C CA . THR A 1 892 ? -39.825 3.662 -36.763 1.00 86.50 892 THR A CA 1
ATOM 6796 C C . THR A 1 892 ? -39.178 4.348 -35.550 1.00 86.50 892 THR A C 1
ATOM 6798 O O . THR A 1 892 ? -39.200 3.832 -34.432 1.00 86.50 892 THR A O 1
ATOM 6801 N N . ASP A 1 893 ? -38.637 5.557 -35.733 1.00 80.38 893 ASP A N 1
ATOM 6802 C CA . ASP A 1 893 ? -38.091 6.365 -34.627 1.00 80.38 893 ASP A CA 1
ATOM 6803 C C . ASP A 1 893 ? -39.154 6.738 -33.575 1.00 80.38 893 ASP A C 1
ATOM 6805 O O . ASP A 1 893 ? -38.873 6.816 -32.373 1.00 80.38 893 ASP A O 1
ATOM 6809 N N . GLU A 1 894 ? -40.403 6.937 -34.009 1.00 83.75 894 GLU A N 1
ATOM 6810 C CA . GLU A 1 894 ? -41.538 7.170 -33.112 1.00 83.75 894 GLU A CA 1
ATOM 6811 C C . GLU A 1 894 ? -41.853 5.905 -32.303 1.00 83.75 894 GLU A C 1
ATOM 6813 O O . GLU A 1 894 ? -42.034 5.953 -31.084 1.00 83.75 894 GLU A O 1
ATOM 6818 N N . GLU A 1 895 ? -41.835 4.751 -32.965 1.00 84.81 895 GLU A N 1
ATOM 6819 C CA . GLU A 1 895 ? -42.042 3.452 -32.340 1.00 84.81 895 GLU A CA 1
ATOM 6820 C C . GLU A 1 895 ? -40.957 3.128 -31.301 1.00 84.81 895 GLU A C 1
ATOM 6822 O O . GLU A 1 895 ? -41.286 2.719 -30.183 1.00 84.81 895 GLU A O 1
ATOM 6827 N N . ALA A 1 896 ? -39.687 3.397 -31.620 1.00 81.19 896 ALA A N 1
ATOM 6828 C CA . ALA A 1 896 ? -38.550 3.288 -30.707 1.00 81.19 896 ALA A CA 1
ATOM 6829 C C . ALA A 1 896 ? -38.682 4.229 -29.494 1.00 81.19 896 ALA A C 1
ATOM 6831 O O . ALA A 1 896 ? -38.395 3.840 -28.354 1.00 81.19 896 ALA A O 1
ATOM 6832 N N . SER A 1 897 ? -39.193 5.444 -29.716 1.00 83.69 897 SER A N 1
ATOM 6833 C CA . SER A 1 897 ? -39.456 6.421 -28.654 1.00 83.69 897 SER A CA 1
ATOM 6834 C C . SER A 1 897 ? -40.515 5.924 -27.662 1.00 83.69 897 SER A C 1
ATOM 6836 O O . SER A 1 897 ? -40.339 6.039 -26.442 1.00 83.69 897 SER A O 1
ATOM 6838 N N . TRP A 1 898 ? -41.583 5.294 -28.161 1.00 85.56 898 TRP A N 1
ATOM 6839 C CA . TRP A 1 898 ? -42.617 4.669 -27.329 1.00 85.56 898 TRP A CA 1
ATOM 6840 C C . TRP A 1 898 ? -42.098 3.468 -26.531 1.00 85.56 898 TRP A C 1
ATOM 6842 O O . TRP A 1 898 ? -42.430 3.344 -25.347 1.00 85.56 898 TRP A O 1
ATOM 6852 N N . ILE A 1 899 ? -41.219 2.635 -27.109 1.00 83.50 899 ILE A N 1
ATOM 6853 C CA . ILE A 1 899 ? -40.533 1.557 -26.368 1.00 83.50 899 ILE A CA 1
ATOM 6854 C C . ILE A 1 899 ? -39.789 2.153 -25.163 1.00 83.50 899 ILE A C 1
ATOM 6856 O O . ILE A 1 899 ? -39.900 1.638 -24.047 1.00 83.50 899 ILE A O 1
ATOM 6860 N N . GLY A 1 900 ? -39.078 3.268 -25.362 1.00 77.88 900 GLY A N 1
ATOM 6861 C CA . GLY A 1 900 ? -38.392 4.013 -24.305 1.00 77.88 900 GLY A CA 1
ATOM 6862 C C . GLY A 1 900 ? -39.322 4.548 -23.207 1.00 77.88 900 GLY A C 1
ATOM 6863 O O . GLY A 1 900 ? -39.019 4.396 -22.019 1.00 77.88 900 GLY A O 1
ATOM 6864 N N . ALA A 1 901 ? -40.453 5.148 -23.590 1.00 83.38 901 ALA A N 1
ATOM 6865 C CA . ALA A 1 901 ? -41.358 5.882 -22.698 1.00 83.38 901 ALA A CA 1
ATOM 6866 C C . ALA A 1 901 ? -42.304 5.000 -21.858 1.00 83.38 901 ALA A C 1
ATOM 6868 O O . ALA A 1 901 ? -42.680 5.377 -20.742 1.00 83.38 901 ALA A O 1
ATOM 6869 N N . LEU A 1 902 ? -42.672 3.811 -22.346 1.00 86.88 902 LEU A N 1
ATOM 6870 C CA . LEU A 1 902 ? -43.669 2.956 -21.685 1.00 86.88 902 LEU A CA 1
ATOM 6871 C C . LEU A 1 902 ? -43.206 2.357 -20.351 1.00 86.88 902 LEU A C 1
ATOM 6873 O O . LEU A 1 902 ? -44.032 2.116 -19.471 1.00 86.88 902 LEU A O 1
ATOM 6877 N N . SER A 1 903 ? -41.901 2.155 -20.152 1.00 84.12 903 SER A N 1
ATOM 6878 C CA . SER A 1 903 ? -41.385 1.684 -18.858 1.00 84.12 903 SER A CA 1
ATOM 6879 C C . SER A 1 903 ? -41.554 2.729 -17.745 1.00 84.12 903 SER A C 1
ATOM 6881 O O . SER A 1 903 ? -42.142 2.377 -16.723 1.00 84.12 903 SER A O 1
ATOM 6883 N N . PRO A 1 904 ? -41.157 4.008 -17.917 1.00 82.94 904 PRO A N 1
ATOM 6884 C CA . PRO A 1 904 ? -41.507 5.078 -16.980 1.00 82.94 904 PRO A CA 1
ATOM 6885 C C . PRO A 1 904 ? -43.012 5.206 -16.689 1.00 82.94 904 PRO A C 1
ATOM 6887 O O . PRO A 1 904 ? -43.389 5.421 -15.537 1.00 82.94 904 PRO A O 1
ATOM 6890 N N . MET A 1 905 ? -43.879 5.028 -17.694 1.00 84.19 905 MET A N 1
ATOM 6891 C CA . MET A 1 905 ? -45.338 5.034 -17.496 1.00 84.19 905 MET A CA 1
ATOM 6892 C C . MET A 1 905 ? -45.817 3.849 -16.647 1.00 84.19 905 MET A C 1
ATOM 6894 O O . MET A 1 905 ? -46.628 4.028 -15.737 1.00 84.19 905 MET A O 1
ATOM 6898 N N . GLY A 1 906 ? -45.283 2.651 -16.894 1.00 85.69 906 GLY A N 1
ATOM 6899 C CA . GLY A 1 906 ? -45.516 1.483 -16.046 1.00 85.69 906 GLY A CA 1
ATOM 6900 C C . GLY A 1 906 ? -45.044 1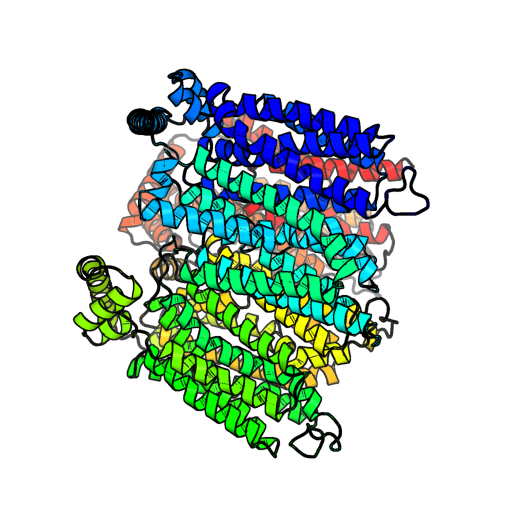.720 -14.612 1.00 85.69 906 GLY A C 1
ATOM 6901 O O . GLY A 1 906 ? -45.760 1.406 -13.663 1.00 85.69 906 GLY A O 1
ATOM 6902 N N . THR A 1 907 ? -43.884 2.359 -14.434 1.00 84.75 907 THR A N 1
ATOM 6903 C CA . THR A 1 907 ? -43.358 2.708 -13.109 1.00 84.75 907 THR A CA 1
ATOM 6904 C C . THR A 1 907 ? -44.283 3.676 -12.367 1.00 84.75 907 THR A C 1
ATOM 6906 O O . THR A 1 907 ? -44.552 3.473 -11.185 1.00 84.75 907 THR A O 1
ATOM 6909 N N . LEU A 1 908 ? -44.827 4.690 -13.052 1.00 84.38 908 LEU A N 1
ATOM 6910 C CA . LEU A 1 908 ? -45.769 5.657 -12.474 1.00 84.38 908 LEU A CA 1
ATOM 6911 C C . LEU A 1 908 ? -46.998 4.968 -11.865 1.00 84.38 908 LEU A C 1
ATOM 6913 O O . LEU A 1 908 ? -47.357 5.243 -10.721 1.00 84.38 908 LEU A O 1
ATOM 6917 N N . VAL A 1 909 ? -47.618 4.054 -12.615 1.00 86.50 909 VAL A N 1
ATOM 6918 C CA . VAL A 1 909 ? -48.772 3.274 -12.139 1.00 86.50 909 VAL A CA 1
ATOM 6919 C C . VAL A 1 909 ? -48.349 2.317 -11.022 1.00 86.50 909 VAL A C 1
ATOM 6921 O O . VAL A 1 909 ? -49.042 2.170 -10.015 1.00 86.50 909 VAL A O 1
ATOM 6924 N N . GLY A 1 910 ? -47.176 1.700 -11.164 1.00 83.62 910 GLY A N 1
ATOM 6925 C CA . GLY A 1 910 ? -46.642 0.724 -10.222 1.00 83.62 910 GLY A CA 1
ATOM 6926 C C . GLY A 1 910 ? -46.338 1.298 -8.841 1.00 83.62 910 GLY A C 1
ATOM 6927 O O . GLY A 1 910 ? -46.439 0.565 -7.862 1.00 83.62 910 GLY A O 1
ATOM 6928 N N . CYS A 1 911 ? -46.038 2.597 -8.734 1.00 83.75 911 CYS A N 1
ATOM 6929 C CA . CYS A 1 911 ? -45.763 3.290 -7.469 1.00 83.75 911 CYS A CA 1
ATOM 6930 C C . CYS A 1 911 ? -46.966 3.358 -6.509 1.00 83.75 911 CYS A C 1
ATOM 6932 O O . CYS A 1 911 ? -46.776 3.658 -5.331 1.00 83.75 911 CYS A O 1
ATOM 6934 N N . LEU A 1 912 ? -48.189 3.068 -6.968 1.00 83.06 912 LEU A N 1
ATOM 6935 C CA . LEU A 1 912 ? -49.402 3.118 -6.137 1.00 83.06 912 LEU A CA 1
ATOM 6936 C C . LEU A 1 912 ? -49.556 1.906 -5.202 1.00 83.06 912 LEU A C 1
ATOM 6938 O O . LEU A 1 912 ? -50.209 1.986 -4.165 1.00 83.06 912 LEU A O 1
ATOM 6942 N N . PHE A 1 913 ? -48.950 0.777 -5.560 1.00 81.50 913 PHE A N 1
ATOM 6943 C CA . PHE A 1 913 ? -49.104 -0.509 -4.881 1.00 81.50 913 PHE A CA 1
ATOM 6944 C C . PHE A 1 913 ? -48.065 -0.870 -3.796 1.00 81.50 913 PHE A C 1
ATOM 6946 O O . PHE A 1 913 ? -48.443 -1.614 -2.888 1.00 81.50 913 PHE A O 1
ATOM 6953 N N . PRO A 1 914 ? -46.789 -0.415 -3.805 1.00 82.50 914 PRO A N 1
ATOM 6954 C CA . PRO A 1 914 ? -45.746 -1.021 -2.977 1.00 82.50 914 PRO A CA 1
ATOM 6955 C C . PRO A 1 914 ? -45.982 -0.796 -1.481 1.00 82.50 914 PRO A C 1
ATOM 6957 O O . PRO A 1 914 ? -45.787 -1.720 -0.699 1.00 82.50 914 PRO A O 1
ATOM 6960 N N . GLY A 1 915 ? -46.459 0.392 -1.088 1.00 78.94 915 GLY A N 1
ATOM 6961 C CA . GLY A 1 915 ? -46.785 0.702 0.310 1.00 78.94 915 GLY A CA 1
ATOM 6962 C C . GLY A 1 915 ? -47.900 -0.192 0.859 1.00 78.94 915 GLY A C 1
ATOM 6963 O O . GLY A 1 915 ? -47.716 -0.858 1.874 1.00 78.94 915 GLY A O 1
ATOM 6964 N N . TYR A 1 916 ? -49.014 -0.296 0.127 1.00 82.69 916 TYR A N 1
ATOM 6965 C CA . TYR A 1 916 ? -50.140 -1.160 0.500 1.00 82.69 916 TYR A CA 1
ATOM 6966 C C . TYR A 1 916 ? -49.741 -2.644 0.570 1.00 82.69 916 TYR A C 1
ATOM 6968 O O . TYR A 1 916 ? -50.094 -3.352 1.516 1.00 82.69 916 TYR A O 1
ATOM 6976 N N . LEU A 1 917 ? -48.985 -3.130 -0.420 1.00 84.19 917 LEU A N 1
ATOM 6977 C CA . LEU A 1 917 ? -48.525 -4.519 -0.454 1.00 84.19 917 LEU A CA 1
ATOM 6978 C C . LEU A 1 917 ? -47.545 -4.818 0.690 1.00 84.19 917 LEU A C 1
ATOM 6980 O O . LEU A 1 917 ? -47.703 -5.838 1.362 1.00 84.19 917 LEU A O 1
ATOM 6984 N N . ALA A 1 918 ? -46.598 -3.919 0.976 1.00 83.75 918 ALA A N 1
ATOM 6985 C CA . ALA A 1 918 ? -45.606 -4.095 2.038 1.00 83.75 918 ALA A CA 1
ATOM 6986 C C . ALA A 1 918 ? -46.216 -4.084 3.451 1.00 83.75 918 ALA A C 1
ATOM 6988 O O . ALA A 1 918 ? -45.704 -4.769 4.345 1.00 83.75 918 ALA A O 1
ATOM 6989 N N . GLU A 1 919 ? -47.313 -3.350 3.660 1.00 82.38 919 GLU A N 1
ATOM 6990 C CA . GLU A 1 919 ? -48.088 -3.381 4.907 1.00 82.38 919 GLU A CA 1
ATOM 6991 C C . GLU A 1 919 ? -48.913 -4.665 5.062 1.00 82.38 919 GLU A C 1
ATOM 6993 O O . GLU A 1 919 ? -49.030 -5.201 6.168 1.00 82.38 919 GLU A O 1
ATOM 6998 N N . LYS A 1 920 ? -49.482 -5.183 3.965 1.00 83.62 920 LYS A N 1
ATOM 6999 C CA . LYS A 1 920 ? -50.393 -6.337 4.005 1.00 83.62 920 LYS A CA 1
ATOM 7000 C C . LYS A 1 920 ? -49.678 -7.689 3.963 1.00 83.62 920 LYS A C 1
ATOM 7002 O O . LYS A 1 920 ? -50.081 -8.604 4.677 1.00 83.62 920 LYS A O 1
ATOM 7007 N N . LEU A 1 921 ? -48.661 -7.826 3.112 1.00 84.31 921 LEU A N 1
ATOM 7008 C CA . LEU A 1 921 ? -47.973 -9.090 2.812 1.00 84.31 921 LEU A CA 1
ATOM 7009 C C . LEU A 1 921 ? -46.599 -9.215 3.489 1.00 84.31 921 LEU A C 1
ATOM 7011 O O . LEU A 1 921 ? -46.050 -10.317 3.551 1.00 84.31 921 LEU A O 1
ATOM 7015 N N . GLY A 1 922 ? -46.044 -8.110 3.991 1.00 85.31 922 GLY A N 1
ATOM 7016 C CA . GLY A 1 922 ? -44.659 -8.036 4.455 1.00 85.31 922 GLY A CA 1
ATOM 7017 C C . GLY A 1 922 ? -43.692 -7.637 3.338 1.00 85.31 922 GLY A C 1
ATOM 7018 O O . GLY A 1 922 ? -44.016 -7.694 2.147 1.00 85.31 922 GLY A O 1
ATOM 7019 N N . ARG A 1 923 ? -42.496 -7.178 3.717 1.00 86.19 923 ARG A N 1
ATOM 7020 C CA . ARG A 1 923 ? -41.527 -6.561 2.798 1.00 86.19 923 ARG A CA 1
ATOM 7021 C C . ARG A 1 923 ? -40.896 -7.623 1.907 1.00 86.19 923 ARG A C 1
ATOM 7023 O O . ARG A 1 923 ? -40.906 -7.481 0.687 1.00 86.19 923 ARG A O 1
ATOM 7030 N N . ARG A 1 924 ? -40.425 -8.725 2.500 1.00 84.50 924 ARG A N 1
ATOM 7031 C CA . ARG A 1 924 ? -39.843 -9.863 1.774 1.00 84.50 924 ARG A CA 1
ATOM 7032 C C . ARG A 1 924 ? -40.839 -10.442 0.775 1.00 84.50 924 ARG A C 1
ATOM 7034 O O . ARG A 1 924 ? -40.490 -10.651 -0.383 1.00 84.50 924 ARG A O 1
ATOM 7041 N N . THR A 1 925 ? -42.071 -10.704 1.207 1.00 84.38 925 THR A N 1
ATOM 7042 C CA . THR A 1 925 ? -43.092 -11.306 0.334 1.00 84.38 925 THR A CA 1
ATOM 7043 C C . THR A 1 925 ? -43.453 -10.376 -0.822 1.00 84.38 925 THR A C 1
ATOM 7045 O O . THR A 1 925 ? -43.565 -10.829 -1.955 1.00 84.38 925 THR A O 1
ATOM 7048 N N . THR A 1 926 ? -43.555 -9.068 -0.569 1.00 87.69 926 THR A N 1
ATOM 7049 C CA . THR A 1 926 ? -43.828 -8.073 -1.619 1.00 87.69 926 THR A CA 1
ATOM 7050 C C . THR A 1 926 ? -42.718 -8.027 -2.672 1.00 87.69 926 THR A C 1
ATOM 7052 O O . THR A 1 926 ? -43.011 -7.946 -3.863 1.00 87.69 926 THR A O 1
ATOM 7055 N N . LEU A 1 927 ? -41.454 -8.155 -2.255 1.00 82.88 927 LEU A N 1
ATOM 7056 C CA . LEU A 1 927 ? -40.310 -8.248 -3.169 1.00 82.88 927 LEU A CA 1
ATOM 7057 C C . LEU A 1 927 ? -40.294 -9.552 -3.977 1.00 82.88 927 LEU A C 1
ATOM 7059 O O . LEU A 1 927 ? -39.921 -9.542 -5.142 1.00 82.88 927 LEU A O 1
ATOM 7063 N N . LEU A 1 928 ? -40.737 -10.673 -3.405 1.00 81.88 928 LEU A N 1
ATOM 7064 C CA . LEU A 1 928 ? -40.898 -11.916 -4.169 1.00 81.88 928 LEU A CA 1
ATOM 7065 C C . LEU A 1 928 ? -42.059 -11.819 -5.174 1.00 81.88 928 LEU A C 1
ATOM 7067 O O . LEU A 1 928 ? -41.964 -12.355 -6.275 1.00 81.88 928 LEU A O 1
ATOM 7071 N N . CYS A 1 929 ? -43.131 -11.095 -4.840 1.00 84.06 929 CYS A N 1
ATOM 7072 C CA . CYS A 1 929 ? -44.251 -10.861 -5.752 1.00 84.06 929 CYS A CA 1
ATOM 7073 C C . CYS A 1 929 ? -43.874 -9.992 -6.963 1.00 84.06 929 CYS A C 1
ATOM 7075 O O . CYS A 1 929 ? -44.482 -10.163 -8.019 1.00 84.06 929 CYS A O 1
ATOM 7077 N N . SER A 1 930 ? -42.877 -9.099 -6.860 1.00 84.19 930 SER A N 1
ATOM 7078 C CA . SER A 1 930 ? -42.441 -8.275 -8.003 1.00 84.19 930 SER A CA 1
ATOM 7079 C C . SER A 1 930 ? -41.793 -9.095 -9.126 1.00 84.19 930 SER A C 1
ATOM 7081 O O . SER A 1 930 ? -41.749 -8.645 -10.269 1.00 84.19 930 SER A O 1
ATOM 7083 N N . ILE A 1 931 ? -41.376 -10.333 -8.840 1.00 81.31 931 ILE A N 1
ATOM 7084 C CA . ILE A 1 931 ? -40.798 -11.266 -9.817 1.00 81.31 931 ILE A CA 1
ATOM 7085 C C . ILE A 1 931 ? -41.842 -11.729 -10.835 1.00 81.31 931 ILE A C 1
ATOM 7087 O O . ILE A 1 931 ? -41.502 -12.003 -11.980 1.00 81.31 931 ILE A O 1
ATOM 7091 N N . ILE A 1 932 ? -43.117 -11.796 -10.449 1.00 84.44 932 ILE A N 1
ATOM 7092 C CA . ILE A 1 932 ? -44.195 -12.260 -11.329 1.00 84.44 932 ILE A CA 1
ATOM 7093 C C . ILE A 1 932 ? -44.353 -11.334 -12.549 1.00 84.44 932 ILE A C 1
ATOM 7095 O O . ILE A 1 932 ? -44.175 -11.817 -13.668 1.00 84.44 932 ILE A O 1
ATOM 7099 N N . PRO A 1 933 ? -44.610 -10.016 -12.397 1.00 86.94 933 PRO A N 1
ATOM 7100 C CA . PRO A 1 933 ? -44.663 -9.114 -13.549 1.00 86.94 933 PRO A CA 1
ATOM 7101 C C . PRO A 1 933 ? -43.316 -9.045 -14.284 1.00 86.94 933 PRO A C 1
ATOM 7103 O O . PRO A 1 933 ? -43.277 -8.941 -15.505 1.00 86.94 933 PRO A O 1
ATOM 7106 N N . MET A 1 934 ? -42.203 -9.196 -13.568 1.00 84.38 934 MET A N 1
ATOM 7107 C CA . MET A 1 934 ? -40.861 -9.217 -14.147 1.00 84.38 934 MET A CA 1
ATOM 7108 C C . MET A 1 934 ? -40.634 -10.409 -15.096 1.00 84.38 934 MET A C 1
ATOM 7110 O O . MET A 1 934 ? -40.106 -10.237 -16.192 1.00 84.38 934 MET A O 1
ATOM 7114 N N . ALA A 1 935 ? -41.076 -11.606 -14.713 1.00 83.25 935 ALA A N 1
ATOM 7115 C CA . ALA A 1 935 ? -41.016 -12.806 -15.541 1.00 83.25 935 ALA A CA 1
ATOM 7116 C C . ALA A 1 935 ? -41.993 -12.731 -16.724 1.00 83.25 935 ALA A C 1
ATOM 7118 O O . ALA A 1 935 ? -41.632 -13.112 -17.834 1.00 83.25 935 ALA A O 1
ATOM 7119 N N . VAL A 1 936 ? -43.195 -12.180 -16.512 1.00 87.38 936 VAL A N 1
ATOM 7120 C CA . VAL A 1 936 ? -44.177 -11.946 -17.586 1.00 87.38 936 VAL A CA 1
ATOM 7121 C C . VAL A 1 936 ? -43.624 -10.976 -18.632 1.00 87.38 936 VAL A C 1
ATOM 7123 O O . VAL A 1 936 ? -43.741 -11.242 -19.822 1.00 87.38 936 VAL A O 1
ATOM 7126 N N . SER A 1 937 ? -42.957 -9.897 -18.210 1.00 88.06 937 SER A N 1
ATOM 7127 C CA . SER A 1 937 ? -42.280 -8.967 -19.121 1.00 88.06 937 SER A CA 1
ATOM 7128 C C . SER A 1 937 ? -41.257 -9.689 -20.000 1.00 88.06 937 SER A C 1
ATOM 7130 O O . SER A 1 937 ? -41.286 -9.527 -21.213 1.00 88.06 937 SER A O 1
ATOM 7132 N N . TRP A 1 938 ? -40.372 -10.505 -19.418 1.00 85.94 938 TRP A N 1
ATOM 7133 C CA . TRP A 1 938 ? -39.363 -11.241 -20.191 1.00 85.94 938 TRP A CA 1
ATOM 7134 C C . TRP A 1 938 ? -39.963 -12.316 -21.096 1.00 85.94 938 TRP A C 1
ATOM 7136 O O . TRP A 1 938 ? -39.484 -12.500 -22.210 1.00 85.94 938 TRP A O 1
ATOM 7146 N N . ALA A 1 939 ? -41.038 -12.978 -20.667 1.00 84.62 939 ALA A N 1
ATOM 7147 C CA . ALA A 1 939 ? -41.759 -13.932 -21.504 1.00 84.62 939 ALA A CA 1
ATOM 7148 C C . ALA A 1 939 ? -42.395 -13.254 -22.730 1.00 84.62 939 ALA A C 1
ATOM 7150 O O . ALA A 1 939 ? -42.339 -13.802 -23.829 1.00 84.62 939 ALA A O 1
ATOM 7151 N N . LEU A 1 940 ? -42.955 -12.051 -22.565 1.00 87.06 940 LEU A N 1
ATOM 7152 C CA . LEU A 1 940 ? -43.517 -11.265 -23.668 1.00 87.06 940 LEU A CA 1
ATOM 7153 C C . LEU A 1 940 ? -42.437 -10.751 -24.630 1.00 87.06 940 LEU A C 1
ATOM 7155 O O . LEU A 1 940 ? -42.667 -10.757 -25.831 1.00 87.06 940 LEU A O 1
ATOM 7159 N N . ILE A 1 941 ? -41.257 -10.366 -24.129 1.00 84.94 941 ILE A N 1
ATOM 7160 C CA . ILE A 1 941 ? -40.110 -9.976 -24.975 1.00 84.94 941 ILE A CA 1
ATOM 7161 C C . ILE A 1 941 ? -39.606 -11.187 -25.770 1.00 84.94 941 ILE A C 1
ATOM 7163 O O . ILE A 1 941 ? -39.373 -11.093 -26.966 1.00 84.94 941 ILE A O 1
ATOM 7167 N N . PHE A 1 942 ? -39.501 -12.350 -25.127 1.00 84.00 942 PHE A N 1
ATOM 7168 C CA . PHE A 1 942 ? -39.014 -13.572 -25.766 1.00 84.00 942 PHE A CA 1
ATOM 7169 C C . PHE A 1 942 ? -39.969 -14.124 -26.838 1.00 84.00 942 PHE A C 1
ATOM 7171 O O . PHE A 1 942 ? -39.528 -14.720 -27.814 1.00 84.00 942 PHE A O 1
ATOM 7178 N N . THR A 1 943 ? -41.284 -13.963 -26.655 1.00 80.62 943 THR A N 1
ATOM 7179 C CA . THR A 1 943 ? -42.307 -14.530 -27.559 1.00 80.62 943 THR A CA 1
ATOM 7180 C C . THR A 1 943 ? -42.901 -13.519 -28.541 1.00 80.62 943 THR A C 1
ATOM 7182 O O . THR A 1 943 ? -43.584 -13.918 -29.486 1.00 80.62 943 THR A O 1
ATOM 7185 N N . GLY A 1 944 ? -42.663 -12.224 -28.326 1.00 76.00 944 GLY A N 1
ATOM 7186 C CA . GLY A 1 944 ? -43.257 -11.139 -29.094 1.00 76.00 944 GLY A CA 1
ATOM 7187 C C . GLY A 1 944 ? -42.636 -10.995 -30.479 1.00 76.00 944 GLY A C 1
ATOM 7188 O O . GLY A 1 944 ? -41.471 -10.637 -30.599 1.00 76.00 944 GLY A O 1
ATOM 7189 N N . LYS A 1 945 ? -43.441 -11.222 -31.521 1.00 78.06 945 LYS A N 1
ATOM 7190 C CA . LYS A 1 945 ? -43.078 -10.964 -32.929 1.00 78.06 945 LYS A CA 1
ATOM 7191 C C . LYS A 1 945 ? -43.652 -9.656 -33.481 1.00 78.06 945 LYS A C 1
ATOM 7193 O O . LYS A 1 945 ? -43.389 -9.289 -34.619 1.00 78.06 945 LYS A O 1
ATOM 7198 N N . SER A 1 946 ? -44.444 -8.950 -32.672 1.00 83.19 946 SER A N 1
ATOM 7199 C CA . SER A 1 946 ? -45.029 -7.655 -33.017 1.00 83.19 946 SER A CA 1
ATOM 7200 C C . SER A 1 946 ? -44.714 -6.608 -31.950 1.00 83.19 946 SER A C 1
ATOM 7202 O O . SER A 1 946 ? -44.423 -6.928 -30.791 1.00 83.19 946 SER A O 1
ATOM 7204 N N . ILE A 1 947 ? -44.770 -5.337 -32.339 1.00 84.56 947 ILE A N 1
ATOM 7205 C CA . ILE A 1 947 ? -44.382 -4.220 -31.476 1.00 84.56 947 ILE A CA 1
ATOM 7206 C C . ILE A 1 947 ? -45.305 -4.052 -30.261 1.00 84.56 947 ILE A C 1
ATOM 7208 O O . ILE A 1 947 ? -44.858 -3.653 -29.184 1.00 84.56 947 ILE A O 1
ATOM 7212 N N . GLU A 1 948 ? -46.575 -4.438 -30.383 1.00 87.56 948 GLU A N 1
ATOM 7213 C CA . GLU A 1 948 ? -47.560 -4.374 -29.303 1.00 87.56 948 GLU A CA 1
ATOM 7214 C C . GLU A 1 948 ? -47.159 -5.264 -28.117 1.00 87.56 948 GLU A C 1
ATOM 7216 O O . GLU A 1 948 ? -47.364 -4.885 -26.960 1.00 87.56 948 GLU A O 1
ATOM 7221 N N . PHE A 1 949 ? -46.521 -6.413 -28.380 1.00 87.25 949 PHE A N 1
ATOM 7222 C CA . PHE A 1 949 ? -45.968 -7.271 -27.327 1.00 87.25 949 PHE A CA 1
ATOM 7223 C C . PHE A 1 949 ? -44.804 -6.591 -26.601 1.00 87.25 949 PHE A C 1
ATOM 7225 O O . PHE A 1 949 ? -44.732 -6.663 -25.372 1.00 87.25 949 PHE A O 1
ATOM 7232 N N . LEU A 1 950 ? -43.933 -5.881 -27.328 1.00 86.06 950 LEU A N 1
ATOM 7233 C CA . LEU A 1 950 ? -42.824 -5.131 -26.732 1.00 86.06 950 LEU A CA 1
ATOM 7234 C C . LEU A 1 950 ? -43.332 -3.952 -25.889 1.00 86.06 950 LEU A C 1
ATOM 7236 O O . LEU A 1 950 ? -42.807 -3.701 -24.802 1.00 86.06 950 LEU A O 1
ATOM 7240 N N . TYR A 1 951 ? -44.397 -3.275 -26.326 1.00 91.38 951 TYR A N 1
ATOM 7241 C CA . TYR A 1 951 ? -45.071 -2.224 -25.558 1.00 91.38 951 TYR A CA 1
ATOM 7242 C C . TYR A 1 951 ? -45.683 -2.747 -24.259 1.00 91.38 951 TYR A C 1
ATOM 7244 O O . TYR A 1 951 ? -45.419 -2.199 -23.182 1.00 91.38 951 TYR A O 1
ATOM 7252 N N . ALA A 1 952 ? -46.449 -3.839 -24.337 1.00 89.62 952 ALA A N 1
ATOM 7253 C CA . ALA A 1 952 ? -47.029 -4.483 -23.165 1.00 89.62 952 ALA A CA 1
ATOM 7254 C C . ALA A 1 952 ? -45.938 -4.956 -22.192 1.00 89.62 952 ALA A C 1
ATOM 7256 O O . ALA A 1 952 ? -46.027 -4.708 -20.986 1.00 89.62 952 ALA A O 1
ATOM 7257 N N . ALA A 1 953 ? -44.868 -5.563 -22.712 1.00 88.38 953 ALA A N 1
ATOM 7258 C CA . ALA A 1 953 ? -43.735 -5.992 -21.908 1.00 88.38 953 ALA A CA 1
ATOM 7259 C C . ALA A 1 953 ? -43.057 -4.820 -21.190 1.00 88.38 953 ALA A C 1
ATOM 7261 O O . ALA A 1 953 ? -42.840 -4.888 -19.983 1.00 88.38 953 ALA A O 1
ATOM 7262 N N . ARG A 1 954 ? -42.774 -3.710 -21.888 1.00 86.62 954 ARG A N 1
ATOM 7263 C CA . ARG A 1 954 ? -42.151 -2.517 -21.289 1.00 86.62 954 ARG A CA 1
ATOM 7264 C C . ARG A 1 954 ? -42.988 -1.926 -20.161 1.00 86.62 954 ARG A C 1
ATOM 7266 O O . ARG A 1 954 ? -42.430 -1.573 -19.119 1.00 86.62 954 ARG A O 1
ATOM 7273 N N . PHE A 1 955 ? -44.305 -1.849 -20.342 1.00 91.25 955 PHE A N 1
ATOM 7274 C CA . PHE A 1 955 ? -45.218 -1.354 -19.315 1.00 91.25 955 PHE A CA 1
ATOM 7275 C C . PHE A 1 955 ? -45.234 -2.270 -18.079 1.00 91.25 955 PHE A C 1
ATOM 7277 O O . PHE A 1 955 ? -45.076 -1.800 -16.949 1.00 91.25 955 PHE A O 1
ATOM 7284 N N . ILE A 1 956 ? -45.342 -3.588 -18.280 1.00 89.44 956 ILE A N 1
ATOM 7285 C CA . ILE A 1 956 ? -45.340 -4.582 -17.194 1.00 89.44 956 ILE A CA 1
ATOM 7286 C C . ILE A 1 956 ? -43.983 -4.620 -16.469 1.00 89.44 956 ILE A C 1
ATOM 7288 O O . ILE A 1 956 ? -43.936 -4.688 -15.238 1.00 89.44 956 ILE A O 1
ATOM 7292 N N . GLY A 1 957 ? -42.875 -4.507 -17.202 1.00 85.50 957 GLY A N 1
ATOM 7293 C CA . GLY A 1 957 ? -41.535 -4.376 -16.632 1.00 85.50 957 GLY A CA 1
ATOM 7294 C C . GLY A 1 957 ? -41.400 -3.127 -15.755 1.00 85.50 957 GLY A C 1
ATOM 7295 O O . GLY A 1 957 ? -40.848 -3.205 -14.658 1.00 85.50 957 GLY A O 1
ATOM 7296 N N . GLY A 1 958 ? -41.978 -1.995 -16.175 1.00 84.75 958 GLY A N 1
ATOM 7297 C CA . GLY A 1 958 ? -42.067 -0.774 -15.364 1.00 84.75 958 GLY A CA 1
ATOM 7298 C C . GLY A 1 958 ? -42.826 -0.974 -14.045 1.00 84.75 958 GLY A C 1
ATOM 7299 O O . GLY A 1 958 ? -42.343 -0.564 -12.987 1.00 84.75 958 GLY A O 1
ATOM 7300 N N . LEU A 1 959 ? -43.963 -1.683 -14.072 1.00 87.38 959 LEU A N 1
ATOM 7301 C CA . LEU A 1 959 ? -44.716 -2.036 -12.856 1.00 87.38 959 LEU A CA 1
ATOM 7302 C C . LEU A 1 959 ? -43.851 -2.837 -11.864 1.00 87.38 959 LEU A C 1
ATOM 7304 O O . LEU A 1 959 ? -43.847 -2.548 -10.665 1.00 87.38 959 LEU A O 1
ATOM 7308 N N . ALA A 1 960 ? -43.090 -3.820 -12.356 1.00 84.81 960 ALA A N 1
ATOM 7309 C CA . ALA A 1 960 ? -42.207 -4.646 -11.530 1.00 84.81 960 ALA A CA 1
ATOM 7310 C C . ALA A 1 960 ? -41.067 -3.838 -10.883 1.00 84.81 960 ALA A C 1
ATOM 7312 O O . ALA A 1 960 ? -40.744 -4.021 -9.700 1.00 84.81 960 ALA A O 1
ATOM 7313 N N . VAL A 1 961 ? -40.475 -2.917 -11.651 1.00 83.00 961 VAL A N 1
ATOM 7314 C CA . VAL A 1 961 ? -39.418 -2.014 -11.179 1.00 83.00 961 VAL A CA 1
ATOM 7315 C C . VAL A 1 961 ? -39.944 -1.108 -10.063 1.00 83.00 961 VAL A C 1
ATOM 7317 O O . VAL A 1 961 ? -39.284 -0.993 -9.032 1.00 83.00 961 VAL A O 1
ATOM 7320 N N . ALA A 1 962 ? -41.150 -0.547 -10.196 1.00 84.12 962 ALA A N 1
ATOM 7321 C CA . ALA A 1 962 ? -41.747 0.311 -9.167 1.00 84.12 962 ALA A CA 1
ATOM 7322 C C . ALA A 1 962 ? -41.968 -0.400 -7.825 1.00 84.12 962 ALA A C 1
ATOM 7324 O O . ALA A 1 962 ? -41.624 0.144 -6.773 1.00 84.12 962 ALA A O 1
ATOM 7325 N N . ILE A 1 963 ? -42.495 -1.631 -7.853 1.00 83.25 963 ILE A N 1
ATOM 7326 C CA . ILE A 1 963 ? -42.689 -2.443 -6.639 1.00 83.25 963 ILE A CA 1
ATOM 7327 C C . ILE A 1 963 ? -41.349 -2.681 -5.941 1.00 83.25 963 ILE A C 1
ATOM 7329 O O . ILE A 1 963 ? -41.236 -2.531 -4.724 1.00 83.25 963 ILE A O 1
ATOM 7333 N N . SER A 1 964 ? -40.314 -2.988 -6.718 1.00 78.81 964 SER A N 1
ATOM 7334 C CA . SER A 1 964 ? -38.977 -3.253 -6.193 1.00 78.81 964 SER A CA 1
ATOM 7335 C C . SER A 1 964 ? -38.332 -1.983 -5.611 1.00 78.81 964 SER A C 1
ATOM 7337 O O . SER A 1 964 ? -37.823 -2.003 -4.491 1.00 78.81 964 SER A O 1
ATOM 7339 N N . PHE A 1 965 ? -38.410 -0.851 -6.316 1.00 79.06 965 PHE A N 1
ATOM 7340 C CA . PHE A 1 965 ? -37.810 0.424 -5.897 1.00 79.06 965 PHE A CA 1
ATOM 7341 C C . PHE A 1 965 ? -38.488 1.016 -4.658 1.00 79.06 965 PHE A C 1
ATOM 7343 O O . PHE A 1 965 ? -37.818 1.641 -3.838 1.00 79.06 965 PHE A O 1
ATOM 7350 N N . GLY A 1 966 ? -39.795 0.796 -4.495 1.00 76.69 966 GLY A N 1
ATOM 7351 C CA . GLY A 1 966 ? -40.533 1.262 -3.323 1.00 76.69 966 GLY A CA 1
ATOM 7352 C C . GLY A 1 966 ? -40.206 0.493 -2.039 1.00 76.69 966 GLY A C 1
ATOM 7353 O O . GLY A 1 966 ? -40.224 1.080 -0.960 1.00 76.69 966 GLY A O 1
ATOM 7354 N N . VAL A 1 967 ? -39.895 -0.807 -2.131 1.00 82.06 967 VAL A N 1
ATOM 7355 C CA . VAL A 1 967 ? -39.792 -1.691 -0.951 1.00 82.06 967 VAL A CA 1
ATOM 7356 C C . VAL A 1 967 ? -38.348 -2.010 -0.557 1.00 82.06 967 VAL A C 1
ATOM 7358 O O . VAL A 1 967 ? -38.076 -2.143 0.636 1.00 82.06 967 VAL A O 1
ATOM 7361 N N . ILE A 1 968 ? -37.400 -2.091 -1.502 1.00 76.81 968 ILE A N 1
ATOM 7362 C CA . ILE A 1 968 ? -35.998 -2.450 -1.200 1.00 76.81 968 ILE A CA 1
ATOM 7363 C C . ILE A 1 968 ? -35.339 -1.477 -0.204 1.00 76.81 968 ILE A C 1
ATOM 7365 O O . ILE A 1 968 ? -34.789 -1.962 0.787 1.00 76.81 968 ILE A O 1
ATOM 7369 N N . PRO A 1 969 ? -35.400 -0.138 -0.376 1.00 74.25 969 PRO A N 1
ATOM 7370 C CA . PRO A 1 969 ? -34.753 0.786 0.559 1.00 74.25 969 PRO A CA 1
ATOM 7371 C C . PRO A 1 969 ? -35.307 0.672 1.984 1.00 74.25 969 PRO A C 1
ATOM 7373 O O . PRO A 1 969 ? -34.550 0.742 2.953 1.00 74.25 969 PRO A O 1
ATOM 7376 N N . VAL A 1 970 ? -36.618 0.440 2.105 1.00 78.44 970 VAL A N 1
ATOM 7377 C CA . VAL A 1 970 ? -37.302 0.236 3.388 1.00 78.44 970 VAL A CA 1
ATOM 7378 C C . VAL A 1 970 ? -36.850 -1.074 4.027 1.00 78.44 970 VAL A C 1
ATOM 7380 O O . VAL A 1 970 ? -36.423 -1.082 5.177 1.00 78.44 970 VAL A O 1
ATOM 7383 N N . TYR A 1 971 ? -36.864 -2.170 3.267 1.00 79.06 971 TYR A N 1
ATOM 7384 C CA . TYR A 1 971 ? -36.431 -3.480 3.745 1.00 79.06 971 TYR A CA 1
ATOM 7385 C C . TYR A 1 971 ? -34.964 -3.468 4.199 1.00 79.06 971 TYR A C 1
ATOM 7387 O O . TYR A 1 971 ? -34.664 -3.927 5.298 1.00 79.06 971 TYR A O 1
ATOM 7395 N N . CYS A 1 972 ? -34.062 -2.867 3.414 1.00 69.19 972 CYS A N 1
ATOM 7396 C CA . CYS A 1 972 ? -32.657 -2.691 3.784 1.00 69.19 972 CYS A CA 1
ATOM 7397 C C . CYS A 1 972 ? -32.492 -1.854 5.061 1.00 69.19 972 CYS A C 1
ATOM 7399 O O . CYS A 1 972 ? -31.668 -2.195 5.906 1.00 69.19 972 CYS A O 1
ATOM 7401 N N . GLY A 1 973 ? -33.273 -0.783 5.227 1.00 69.88 973 GLY A N 1
ATOM 7402 C CA . GLY A 1 973 ? -33.241 0.047 6.432 1.00 69.88 973 GLY A CA 1
ATOM 7403 C C . GLY A 1 973 ? -33.716 -0.686 7.690 1.00 69.88 973 GLY A C 1
ATOM 7404 O O . GLY A 1 973 ? -33.136 -0.504 8.759 1.00 69.88 973 GLY A O 1
ATOM 7405 N N . GLU A 1 974 ? -34.735 -1.536 7.559 1.00 78.00 974 GLU A N 1
ATOM 7406 C CA . GLU A 1 974 ? -35.336 -2.287 8.666 1.00 78.00 974 GLU A CA 1
ATOM 7407 C C . GLU A 1 974 ? -34.489 -3.494 9.114 1.00 78.00 974 GLU A C 1
ATOM 7409 O O . GLU A 1 974 ? -34.514 -3.847 10.291 1.00 78.00 974 GLU A O 1
ATOM 7414 N N . ILE A 1 975 ? -33.717 -4.120 8.216 1.00 72.69 975 ILE A N 1
ATOM 7415 C CA . ILE A 1 975 ? -32.847 -5.265 8.561 1.00 72.69 975 ILE A CA 1
ATOM 7416 C C . ILE A 1 975 ? -31.431 -4.849 8.991 1.00 72.69 975 ILE A C 1
ATOM 7418 O O . ILE A 1 975 ? -30.765 -5.589 9.721 1.00 72.69 975 ILE A O 1
ATOM 7422 N N . ALA A 1 976 ? -30.950 -3.686 8.543 1.00 63.69 976 ALA A N 1
ATOM 7423 C CA . ALA A 1 976 ? -29.586 -3.229 8.794 1.00 63.69 976 ALA A CA 1
ATOM 7424 C C . ALA A 1 976 ? -29.404 -2.596 10.177 1.00 63.69 976 ALA A C 1
ATOM 7426 O O . ALA A 1 976 ? -30.257 -1.840 10.656 1.00 63.69 976 ALA A O 1
ATOM 7427 N N . GLU A 1 977 ? -28.229 -2.829 10.765 1.00 61.72 977 GLU A N 1
ATOM 7428 C CA . GLU A 1 977 ? -27.779 -2.087 11.942 1.00 61.72 977 GLU A CA 1
ATOM 7429 C C . GLU A 1 977 ? -27.580 -0.595 11.616 1.00 61.72 977 GLU A C 1
ATOM 7431 O O . GLU A 1 977 ? -27.174 -0.258 10.495 1.00 61.72 977 GLU A O 1
ATOM 7436 N N . PRO A 1 978 ? -27.801 0.313 12.588 1.00 59.00 978 PRO A N 1
ATOM 7437 C CA . PRO A 1 978 ? -27.626 1.755 12.399 1.00 59.00 978 PRO A CA 1
ATOM 7438 C C . PRO A 1 978 ? -26.268 2.155 11.802 1.00 59.00 978 PRO A C 1
ATOM 7440 O O . PRO A 1 978 ? -26.206 3.090 11.006 1.00 59.00 978 PRO A O 1
ATOM 7443 N N . SER A 1 979 ? -25.209 1.412 12.136 1.00 51.28 979 SER A N 1
ATOM 7444 C CA . SER A 1 979 ? -23.826 1.611 11.683 1.00 51.28 979 SER A CA 1
ATOM 7445 C C . SER A 1 979 ? -23.624 1.389 10.178 1.00 51.28 979 SER A C 1
ATOM 7447 O O . SER A 1 979 ? -22.787 2.051 9.571 1.00 51.28 979 SER A O 1
ATOM 7449 N N . ILE A 1 980 ? -24.395 0.488 9.556 1.00 54.84 980 ILE A N 1
ATOM 7450 C CA . ILE A 1 980 ? -24.199 0.056 8.159 1.00 54.84 980 ILE A CA 1
ATOM 7451 C C . ILE A 1 980 ? -25.362 0.420 7.227 1.00 54.84 980 ILE A C 1
ATOM 7453 O O . ILE A 1 980 ? -25.274 0.185 6.020 1.00 54.84 980 ILE A O 1
ATOM 7457 N N . ARG A 1 981 ? -26.440 1.032 7.740 1.00 58.44 981 ARG A N 1
ATOM 7458 C CA . ARG A 1 981 ? -27.623 1.443 6.950 1.00 58.44 981 ARG A CA 1
ATOM 7459 C C . ARG A 1 981 ? -27.274 2.296 5.728 1.00 58.44 981 ARG A C 1
ATOM 7461 O O . ARG A 1 981 ? -27.842 2.089 4.658 1.00 58.44 981 ARG A O 1
ATOM 7468 N N . GLY A 1 982 ? -26.334 3.234 5.864 1.00 54.00 982 GLY A N 1
ATOM 7469 C CA . GLY A 1 982 ? -25.903 4.101 4.759 1.00 54.00 982 GLY A CA 1
ATOM 7470 C C . GLY A 1 982 ? -25.198 3.340 3.631 1.00 54.00 982 GLY A C 1
ATOM 7471 O O . GLY A 1 982 ? -25.462 3.583 2.451 1.00 54.00 982 GLY A O 1
ATOM 7472 N N . ILE A 1 983 ? -24.359 2.370 3.997 1.00 52.78 983 ILE A N 1
ATOM 7473 C CA . ILE A 1 983 ? -23.622 1.524 3.055 1.00 52.78 983 ILE A CA 1
ATOM 7474 C C . ILE A 1 983 ? -24.586 0.545 2.372 1.00 52.78 983 ILE A C 1
ATOM 7476 O O . ILE A 1 983 ? -24.596 0.454 1.144 1.00 52.78 983 ILE A O 1
ATOM 7480 N N . LEU A 1 984 ? -25.461 -0.121 3.139 1.00 56.41 984 LEU A N 1
ATOM 7481 C CA . LEU A 1 984 ? -26.446 -1.061 2.595 1.00 56.41 984 LEU A CA 1
ATOM 7482 C C . LEU A 1 984 ? -27.440 -0.379 1.646 1.00 56.41 984 LEU A C 1
ATOM 7484 O O . LEU A 1 984 ? -27.739 -0.911 0.579 1.00 56.41 984 LEU A O 1
ATOM 7488 N N . GLY A 1 985 ? -27.883 0.834 1.985 1.00 57.31 985 GLY A N 1
ATOM 7489 C CA . GLY A 1 985 ? -28.720 1.646 1.101 1.00 57.31 985 GLY A CA 1
ATOM 7490 C C . GLY A 1 985 ? -28.027 2.041 -0.208 1.00 57.31 985 GLY A C 1
ATOM 7491 O O . GLY A 1 985 ? -28.693 2.207 -1.225 1.00 57.31 985 GLY A O 1
ATOM 7492 N N . SER A 1 986 ? -26.695 2.139 -0.221 1.00 57.88 986 SER A N 1
ATOM 7493 C CA . SER A 1 986 ? -25.933 2.487 -1.427 1.00 57.88 986 SER A CA 1
ATOM 7494 C C . SER A 1 986 ? -25.693 1.290 -2.356 1.00 57.88 986 SER A C 1
ATOM 7496 O O . SER A 1 986 ? -25.609 1.466 -3.573 1.00 57.88 986 SER A O 1
ATOM 7498 N N . PHE A 1 987 ? -25.652 0.063 -1.819 1.00 58.53 987 PHE A N 1
ATOM 7499 C CA . PHE A 1 987 ? -25.547 -1.164 -2.622 1.00 58.53 987 PHE A CA 1
ATOM 7500 C C . PHE A 1 987 ? -26.704 -1.321 -3.611 1.00 58.53 987 PHE A C 1
ATOM 7502 O O . PHE A 1 987 ? -26.492 -1.791 -4.727 1.00 58.53 987 PHE A O 1
ATOM 7509 N N . PHE A 1 988 ? -27.903 -0.865 -3.243 1.00 65.06 988 PHE A N 1
ATOM 7510 C CA . PHE A 1 988 ? -29.055 -0.828 -4.143 1.00 65.06 988 PHE A CA 1
ATOM 7511 C C . PHE A 1 988 ? -28.726 -0.130 -5.476 1.00 65.06 988 PHE A C 1
ATOM 7513 O O . PHE A 1 988 ? -28.969 -0.686 -6.546 1.00 65.06 988 PHE A O 1
ATOM 7520 N N . GLN A 1 989 ? -28.080 1.038 -5.427 1.00 65.75 989 GLN A N 1
ATOM 7521 C CA . GLN A 1 989 ? -27.723 1.789 -6.632 1.00 65.75 989 GLN A CA 1
ATOM 7522 C C . GLN A 1 989 ? -26.611 1.107 -7.447 1.00 65.75 989 GLN A C 1
ATOM 7524 O O . GLN A 1 989 ? -26.649 1.136 -8.676 1.00 65.75 989 GLN A O 1
ATOM 7529 N N . ILE A 1 990 ? -25.645 0.469 -6.775 1.00 62.62 990 ILE A N 1
ATOM 7530 C CA . ILE A 1 990 ? -24.528 -0.258 -7.411 1.00 62.62 990 ILE A CA 1
ATOM 7531 C C . ILE A 1 990 ? -25.042 -1.423 -8.258 1.00 62.62 990 ILE A C 1
ATOM 7533 O O . ILE A 1 990 ? -24.609 -1.638 -9.386 1.00 62.62 990 ILE A O 1
ATOM 7537 N N . PHE A 1 991 ? -25.982 -2.191 -7.725 1.00 65.19 991 PHE A N 1
ATOM 7538 C CA . PHE A 1 991 ? -26.519 -3.340 -8.440 1.00 65.19 991 PHE A CA 1
ATOM 7539 C C . PHE A 1 991 ? -27.445 -2.944 -9.598 1.00 65.19 991 PHE A C 1
ATOM 7541 O O . PHE A 1 991 ? -27.482 -3.651 -10.605 1.00 65.19 991 PHE A O 1
ATOM 7548 N N . ILE A 1 992 ? -28.145 -1.807 -9.496 1.00 71.38 992 ILE A N 1
ATOM 7549 C CA . ILE A 1 992 ? -28.883 -1.233 -10.628 1.00 71.38 992 ILE A CA 1
ATOM 7550 C C . ILE A 1 992 ? -27.917 -0.926 -11.773 1.00 71.38 992 ILE A C 1
ATOM 7552 O O . ILE A 1 992 ? -28.147 -1.370 -12.896 1.00 71.38 992 ILE A O 1
ATOM 7556 N N . THR A 1 993 ? -26.821 -0.210 -11.506 1.00 69.94 993 THR A N 1
ATOM 7557 C CA . THR A 1 993 ? -25.846 0.144 -12.549 1.00 69.94 993 THR A CA 1
ATOM 7558 C C . THR A 1 993 ? -25.081 -1.073 -13.069 1.00 69.94 993 THR A C 1
ATOM 7560 O O . THR A 1 993 ? -24.746 -1.115 -14.250 1.00 69.94 993 THR A O 1
ATOM 7563 N N . PHE A 1 994 ? -24.897 -2.113 -12.249 1.00 67.50 994 PHE A N 1
ATOM 7564 C CA . PHE A 1 994 ? -24.377 -3.403 -12.706 1.00 67.50 994 PHE A CA 1
ATOM 7565 C C . PHE A 1 994 ? -25.321 -4.104 -13.691 1.00 67.50 994 PHE A C 1
ATOM 7567 O O . PHE A 1 994 ? -24.874 -4.578 -14.729 1.00 67.50 994 PHE A O 1
ATOM 7574 N N . GLY A 1 995 ? -26.627 -4.145 -13.405 1.00 69.06 995 GLY A N 1
ATOM 7575 C CA . GLY A 1 995 ? -27.619 -4.711 -14.327 1.00 69.06 995 GLY A CA 1
ATOM 7576 C C . GLY A 1 995 ? -27.682 -3.958 -15.661 1.00 69.06 995 GLY A C 1
ATOM 7577 O O . GLY A 1 995 ? -27.863 -4.574 -16.708 1.00 69.06 995 GLY A O 1
ATOM 7578 N N . GLN A 1 996 ? -27.468 -2.637 -15.637 1.00 78.75 996 GLN A N 1
ATOM 7579 C CA . GLN A 1 996 ? -27.328 -1.826 -16.851 1.00 78.75 996 GLN A CA 1
ATOM 7580 C C . GLN A 1 996 ? -26.063 -2.209 -17.627 1.00 78.75 996 GLN A C 1
ATOM 7582 O O . GLN A 1 996 ? -26.143 -2.474 -18.822 1.00 78.75 996 GLN A O 1
ATOM 7587 N N . LEU A 1 997 ? -24.909 -2.289 -16.956 1.00 76.19 997 LEU A N 1
ATOM 7588 C CA . LEU A 1 997 ? -23.651 -2.711 -17.574 1.00 76.19 997 LEU A CA 1
ATOM 7589 C C . LEU A 1 997 ? -23.766 -4.114 -18.188 1.00 76.19 997 LEU A C 1
ATOM 7591 O O . LEU A 1 997 ? -23.358 -4.305 -19.323 1.00 76.19 997 LEU A O 1
ATOM 7595 N N . TRP A 1 998 ? -24.387 -5.065 -17.485 1.00 77.69 998 TRP A N 1
ATOM 7596 C CA . TRP A 1 998 ? -24.653 -6.415 -17.991 1.00 77.69 998 TRP A CA 1
ATOM 7597 C C . TRP A 1 998 ? -25.436 -6.396 -19.309 1.00 77.69 998 TRP A C 1
ATOM 7599 O O . TRP A 1 998 ? -25.033 -7.039 -20.275 1.00 77.69 998 TRP A O 1
ATOM 7609 N N . ALA A 1 999 ? -26.521 -5.618 -19.369 1.00 79.44 999 ALA A N 1
ATOM 7610 C CA . ALA A 1 999 ? -27.340 -5.489 -20.570 1.00 79.44 999 ALA A CA 1
ATOM 7611 C C . ALA A 1 999 ? -26.550 -4.907 -21.760 1.00 79.44 999 ALA A C 1
ATOM 7613 O O . ALA A 1 999 ? -26.653 -5.439 -22.862 1.00 79.44 999 ALA A O 1
ATOM 7614 N N . TYR A 1 1000 ? -25.733 -3.868 -21.551 1.00 78.94 1000 TYR A N 1
ATOM 7615 C CA . TYR A 1 1000 ? -24.908 -3.275 -22.618 1.00 78.94 1000 TYR A CA 1
ATOM 7616 C C . TYR A 1 1000 ? -23.716 -4.132 -23.033 1.00 78.94 1000 TYR A C 1
ATOM 7618 O O . TYR A 1 1000 ? -23.318 -4.082 -24.189 1.00 78.94 1000 TYR A O 1
ATOM 7626 N N . SER A 1 1001 ? -23.132 -4.897 -22.113 1.00 78.00 1001 SER A N 1
ATOM 7627 C CA . SER A 1 1001 ? -21.961 -5.725 -22.408 1.00 78.00 1001 SER A CA 1
ATOM 7628 C C . SER A 1 1001 ? -22.304 -7.002 -23.164 1.00 78.00 1001 SER A C 1
ATOM 7630 O O . SER A 1 1001 ? -21.407 -7.597 -23.744 1.00 78.00 1001 SER A O 1
ATOM 7632 N N . ILE A 1 1002 ? -23.560 -7.454 -23.119 1.00 79.69 1002 ILE A N 1
ATOM 7633 C CA . ILE A 1 1002 ? -23.996 -8.686 -23.790 1.00 79.69 1002 ILE A CA 1
ATOM 7634 C C . ILE A 1 1002 ? -24.730 -8.371 -25.090 1.00 79.69 1002 ILE A C 1
ATOM 7636 O O . ILE A 1 1002 ? -24.450 -9.014 -26.095 1.00 79.69 1002 ILE A O 1
ATOM 7640 N N . GLY A 1 1003 ? -25.637 -7.387 -25.076 1.00 76.88 1003 GLY A N 1
ATOM 7641 C CA . GLY A 1 1003 ? -26.550 -7.095 -26.190 1.00 76.88 1003 GLY A CA 1
ATOM 7642 C C . GLY A 1 1003 ? -25.897 -7.007 -27.569 1.00 76.88 1003 GLY A C 1
ATOM 7643 O O . GLY A 1 1003 ? -26.332 -7.737 -28.451 1.00 76.88 1003 GLY A O 1
ATOM 7644 N N . PRO A 1 1004 ? -24.814 -6.234 -27.749 1.00 77.38 1004 PRO A N 1
ATOM 7645 C CA . PRO A 1 1004 ? -24.191 -6.059 -29.062 1.00 77.38 1004 PRO A CA 1
ATOM 7646 C C . PRO A 1 1004 ? -23.491 -7.308 -29.619 1.00 77.38 1004 PRO A C 1
ATOM 7648 O O . PRO A 1 1004 ? -23.094 -7.315 -30.778 1.00 77.38 1004 PRO A O 1
ATOM 7651 N N . PHE A 1 1005 ? -23.272 -8.345 -28.802 1.00 78.81 1005 PHE A N 1
ATOM 7652 C CA . PHE A 1 1005 ? -22.433 -9.496 -29.162 1.00 78.81 1005 PHE A CA 1
ATOM 7653 C C . PHE A 1 1005 ? -23.203 -10.817 -29.249 1.00 78.81 1005 PHE A C 1
ATOM 7655 O O . PHE A 1 1005 ? -22.592 -11.865 -29.466 1.00 78.81 1005 PHE A O 1
ATOM 7662 N N . VAL A 1 1006 ? -24.522 -10.806 -29.042 1.00 80.19 1006 VAL A N 1
ATOM 7663 C CA . VAL A 1 1006 ? -25.352 -12.017 -29.063 1.00 80.19 1006 VAL A CA 1
ATOM 7664 C C . VAL A 1 1006 ? -26.647 -11.784 -29.839 1.00 80.19 1006 VAL A C 1
ATOM 7666 O O . VAL A 1 1006 ? -27.141 -10.665 -29.909 1.00 80.19 1006 VAL A O 1
ATOM 7669 N N . SER A 1 1007 ? -27.230 -12.860 -30.372 1.00 82.19 1007 SER A N 1
ATOM 7670 C CA . SER A 1 1007 ? -28.555 -12.824 -31.004 1.00 82.19 1007 SER A CA 1
ATOM 7671 C C . SER A 1 1007 ? -29.648 -12.345 -30.050 1.00 82.19 1007 SER A C 1
ATOM 7673 O O . SER A 1 1007 ? -29.569 -12.572 -28.836 1.00 82.19 1007 SER A O 1
ATOM 7675 N N . TYR A 1 1008 ? -30.727 -11.775 -30.596 1.00 82.44 1008 TYR A N 1
ATOM 7676 C CA . TYR A 1 1008 ? -31.852 -11.250 -29.813 1.00 82.44 1008 TYR A CA 1
ATOM 7677 C C . TYR A 1 1008 ? -32.430 -12.290 -28.831 1.00 82.44 1008 TYR A C 1
ATOM 7679 O O . TYR A 1 1008 ? -32.698 -11.985 -27.665 1.00 82.44 1008 TYR A O 1
ATOM 7687 N N . MET A 1 1009 ? -32.545 -13.559 -29.241 1.00 79.81 1009 MET A N 1
ATOM 7688 C CA . MET A 1 1009 ? -33.009 -14.640 -28.356 1.00 79.81 1009 MET A CA 1
ATOM 7689 C C . MET A 1 1009 ? -32.032 -14.950 -27.215 1.00 79.81 1009 MET A C 1
ATOM 7691 O O . MET A 1 1009 ? -32.451 -15.100 -26.063 1.00 79.81 1009 MET A O 1
ATOM 7695 N N . ASN A 1 1010 ? -30.730 -15.016 -27.505 1.00 82.44 1010 ASN A N 1
ATOM 7696 C CA . ASN A 1 1010 ? -29.705 -15.267 -26.489 1.00 82.44 1010 ASN A CA 1
ATOM 7697 C C . ASN A 1 1010 ? -29.590 -14.092 -25.513 1.00 82.44 1010 ASN A C 1
ATOM 7699 O O . ASN A 1 1010 ? -29.387 -14.301 -24.316 1.00 82.44 1010 ASN A O 1
ATOM 7703 N N . TYR A 1 1011 ? -29.798 -12.870 -26.004 1.00 83.12 1011 TYR A N 1
ATOM 7704 C CA . TYR A 1 1011 ? -29.887 -11.670 -25.189 1.00 83.12 1011 TYR A CA 1
ATOM 7705 C C . TYR A 1 1011 ? -31.046 -11.741 -24.188 1.00 83.12 1011 TYR A C 1
ATOM 7707 O O . TYR A 1 1011 ? -30.851 -11.556 -22.983 1.00 83.12 1011 TYR A O 1
ATOM 7715 N N . CYS A 1 1012 ? -32.243 -12.097 -24.664 1.00 82.25 1012 CYS A N 1
ATOM 7716 C CA . CYS A 1 1012 ? -33.424 -12.257 -23.818 1.00 82.25 1012 CYS A CA 1
ATOM 7717 C C . CYS A 1 1012 ? -33.203 -13.307 -22.722 1.00 82.25 1012 CYS A C 1
ATOM 7719 O O . CYS A 1 1012 ? -33.536 -13.065 -21.562 1.00 82.25 1012 CYS A O 1
ATOM 7721 N N . ILE A 1 1013 ? -32.587 -14.446 -23.060 1.00 81.81 1013 ILE A N 1
ATOM 7722 C CA . ILE A 1 1013 ? -32.244 -15.492 -22.087 1.00 81.81 1013 ILE A CA 1
ATOM 7723 C C . ILE A 1 1013 ? -31.236 -14.960 -21.059 1.00 81.81 1013 ILE A C 1
ATOM 7725 O O . ILE A 1 1013 ? -31.456 -15.098 -19.853 1.00 81.81 1013 ILE A O 1
ATOM 7729 N N . ALA A 1 1014 ? -30.161 -14.307 -21.510 1.00 78.19 1014 ALA A N 1
ATOM 7730 C CA . ALA A 1 1014 ? -29.120 -13.763 -20.639 1.00 78.19 1014 ALA A CA 1
ATOM 7731 C C . ALA A 1 1014 ? -29.661 -12.728 -19.639 1.00 78.19 1014 ALA A C 1
ATOM 7733 O O . ALA A 1 1014 ? -29.194 -12.657 -18.498 1.00 78.19 1014 ALA A O 1
ATOM 7734 N N . CYS A 1 1015 ? -30.665 -11.941 -20.028 1.00 79.31 1015 CYS A N 1
ATOM 7735 C CA . CYS A 1 1015 ? -31.312 -10.988 -19.133 1.00 79.31 1015 CYS A CA 1
ATOM 7736 C C . CYS A 1 1015 ? -32.415 -11.619 -18.258 1.00 79.31 1015 CYS A C 1
ATOM 7738 O O . CYS A 1 1015 ? -32.571 -11.214 -17.102 1.00 79.31 1015 CYS A O 1
ATOM 7740 N N . ALA A 1 1016 ? -33.128 -12.643 -18.742 1.00 77.56 1016 ALA A N 1
ATOM 7741 C CA . ALA A 1 1016 ? -34.161 -13.364 -17.989 1.00 77.56 1016 ALA A CA 1
ATOM 7742 C C . ALA A 1 1016 ? -33.601 -14.232 -16.842 1.00 77.56 1016 ALA A C 1
ATOM 7744 O O . ALA A 1 1016 ? -34.300 -14.488 -15.857 1.00 77.56 1016 ALA A O 1
ATOM 7745 N N . VAL A 1 1017 ? -32.324 -14.631 -16.909 1.00 76.50 1017 VAL A N 1
ATOM 7746 C CA . VAL A 1 1017 ? -31.622 -15.331 -15.813 1.00 76.50 1017 VAL A CA 1
ATOM 7747 C C . VAL A 1 1017 ? -31.533 -14.472 -14.544 1.00 76.50 1017 VAL A C 1
ATOM 7749 O O . VAL A 1 1017 ? -31.567 -15.006 -13.434 1.00 76.50 1017 VAL A O 1
ATOM 7752 N N . LEU A 1 1018 ? -31.474 -13.142 -14.667 1.00 69.88 1018 LEU A N 1
ATOM 7753 C CA . LEU A 1 1018 ? -31.297 -12.239 -13.525 1.00 69.88 1018 LEU A CA 1
ATOM 7754 C C . LEU A 1 1018 ? -32.482 -12.264 -12.527 1.00 69.88 1018 LEU A C 1
ATOM 7756 O O . LEU A 1 1018 ? -32.230 -12.402 -11.327 1.00 69.88 1018 LEU A O 1
ATOM 7760 N N . PRO A 1 1019 ? -33.762 -12.184 -12.956 1.00 67.38 1019 PRO A N 1
ATOM 7761 C CA . PRO A 1 1019 ? -34.915 -12.422 -12.080 1.00 67.38 1019 PRO A CA 1
ATOM 7762 C C . PRO A 1 1019 ? -34.916 -13.790 -11.379 1.00 67.38 1019 PRO A C 1
ATOM 7764 O O . PRO A 1 1019 ? -35.307 -13.890 -10.215 1.00 67.38 1019 PRO A O 1
ATOM 7767 N N . ILE A 1 1020 ? -34.471 -14.846 -12.066 1.00 69.19 1020 ILE A N 1
ATOM 7768 C CA . ILE A 1 1020 ? -34.437 -16.213 -11.520 1.00 69.19 1020 ILE A CA 1
ATOM 7769 C C . ILE A 1 1020 ? -33.348 -16.329 -10.448 1.00 69.19 1020 ILE A C 1
ATOM 7771 O O . ILE A 1 1020 ? -33.597 -16.837 -9.354 1.00 69.19 1020 ILE A O 1
ATOM 7775 N N . ALA A 1 1021 ? -32.158 -15.793 -10.724 1.00 63.09 1021 ALA A N 1
ATOM 7776 C CA . ALA A 1 1021 ? -31.072 -15.709 -9.755 1.00 63.09 1021 ALA A CA 1
ATOM 7777 C C . ALA A 1 1021 ? -31.495 -14.911 -8.511 1.00 63.09 1021 ALA A C 1
ATOM 7779 O O . ALA A 1 1021 ? -31.193 -15.306 -7.382 1.00 63.09 1021 ALA A O 1
ATOM 7780 N N . PHE A 1 1022 ? -32.261 -13.832 -8.698 1.00 64.31 1022 PHE A N 1
ATOM 7781 C CA . PHE A 1 1022 ? -32.851 -13.076 -7.598 1.00 64.31 1022 PHE A CA 1
ATOM 7782 C C . PHE A 1 1022 ? -33.812 -13.929 -6.758 1.00 64.31 1022 PHE A C 1
ATOM 7784 O O . PHE A 1 1022 ? -33.663 -13.965 -5.540 1.00 64.31 1022 PHE A O 1
ATOM 7791 N N . PHE A 1 1023 ? -34.739 -14.675 -7.371 1.00 64.75 1023 PHE A N 1
ATOM 7792 C CA . PHE A 1 1023 ? -35.644 -15.563 -6.628 1.00 64.75 1023 PHE A CA 1
ATOM 7793 C C . PHE A 1 1023 ? -34.871 -16.566 -5.765 1.00 64.75 1023 PHE A C 1
ATOM 7795 O O . PHE A 1 1023 ? -35.108 -16.664 -4.564 1.00 64.75 1023 PHE A O 1
ATOM 7802 N N . ILE A 1 1024 ? -33.908 -17.272 -6.363 1.00 61.78 1024 ILE A N 1
ATOM 7803 C CA . ILE A 1 1024 ? -33.134 -18.326 -5.691 1.00 61.78 1024 ILE A CA 1
ATOM 7804 C C . ILE A 1 1024 ? -32.330 -17.755 -4.516 1.00 61.78 1024 ILE A C 1
ATOM 7806 O O . ILE A 1 1024 ? -32.290 -18.349 -3.438 1.00 61.78 1024 ILE A O 1
ATOM 7810 N N . THR A 1 1025 ? -31.707 -16.590 -4.704 1.00 57.00 1025 THR A N 1
ATOM 7811 C CA . THR A 1 1025 ? -30.851 -15.968 -3.682 1.00 57.00 1025 THR A CA 1
ATOM 7812 C C . THR A 1 1025 ? -31.641 -15.239 -2.597 1.00 57.00 1025 THR A C 1
ATOM 7814 O O . THR A 1 1025 ? -31.201 -15.210 -1.447 1.00 57.00 1025 THR A O 1
ATOM 7817 N N . PHE A 1 1026 ? -32.809 -14.681 -2.925 1.00 64.62 1026 PHE A N 1
ATOM 7818 C CA . PHE A 1 1026 ? -33.630 -13.903 -1.997 1.00 64.62 1026 PHE A CA 1
ATOM 7819 C C . PHE A 1 1026 ? -34.654 -14.752 -1.235 1.00 64.62 1026 PHE A C 1
ATOM 7821 O O . PHE A 1 1026 ? -35.027 -14.411 -0.113 1.00 64.62 1026 PHE A O 1
ATOM 7828 N N . TYR A 1 1027 ? -35.066 -15.904 -1.774 1.00 70.88 1027 TYR A N 1
ATOM 7829 C CA . TYR A 1 1027 ? -35.971 -16.830 -1.091 1.00 70.88 1027 TYR A CA 1
ATOM 7830 C C . TYR A 1 1027 ? -35.558 -17.172 0.358 1.00 70.88 1027 TYR A C 1
ATOM 7832 O O . TYR A 1 1027 ? -36.424 -17.132 1.233 1.00 70.88 1027 TYR A O 1
ATOM 7840 N N . PRO A 1 1028 ? -34.284 -17.457 0.698 1.00 63.31 1028 PRO A N 1
ATOM 7841 C CA . PRO A 1 1028 ? -33.912 -17.795 2.073 1.00 63.31 1028 PRO A CA 1
ATOM 7842 C C . PRO A 1 1028 ? -33.894 -16.605 3.045 1.00 63.31 1028 PRO A C 1
ATOM 7844 O O . PRO A 1 1028 ? -33.697 -16.834 4.244 1.00 63.31 1028 PRO A O 1
ATOM 7847 N N . MET A 1 1029 ? -34.072 -15.364 2.580 1.00 67.44 1029 MET A N 1
ATOM 7848 C CA . MET A 1 1029 ? -33.996 -14.168 3.423 1.00 67.44 1029 MET A CA 1
ATOM 7849 C C . MET A 1 1029 ? -35.118 -14.127 4.470 1.00 67.44 1029 MET A C 1
ATOM 7851 O O . MET A 1 1029 ? -36.219 -14.599 4.189 1.00 67.44 1029 MET A O 1
ATOM 7855 N N . PRO A 1 1030 ? -34.871 -13.609 5.687 1.00 74.94 1030 PRO A N 1
ATOM 7856 C CA . PRO A 1 1030 ? -35.913 -13.440 6.699 1.00 74.94 1030 PRO A CA 1
ATOM 7857 C C . PRO A 1 1030 ? -36.817 -12.233 6.400 1.00 74.94 1030 PRO A C 1
ATOM 7859 O O . PRO A 1 1030 ? -36.437 -11.318 5.679 1.00 74.94 1030 PRO A O 1
ATOM 7862 N N . GLU A 1 1031 ? -38.030 -12.211 6.946 1.00 84.56 1031 GLU A N 1
ATOM 7863 C CA . GLU A 1 1031 ? -38.899 -11.027 6.866 1.00 84.56 1031 GLU A CA 1
ATOM 7864 C C . GLU A 1 1031 ? -38.381 -9.898 7.777 1.00 84.56 1031 GLU A C 1
ATOM 7866 O O . GLU A 1 1031 ? -37.586 -10.143 8.682 1.00 84.56 1031 GLU A O 1
ATOM 7871 N N . SER A 1 1032 ? -38.817 -8.661 7.537 1.00 85.62 1032 SER A N 1
ATOM 7872 C CA . SER A 1 1032 ? -38.446 -7.507 8.357 1.00 85.62 1032 SER A CA 1
ATOM 7873 C C . SER A 1 1032 ? -38.830 -7.687 9.839 1.00 85.62 1032 SER A C 1
ATOM 7875 O O . SER A 1 1032 ? -39.991 -8.007 10.132 1.00 85.62 1032 SER A O 1
ATOM 7877 N N . PRO A 1 1033 ? -37.910 -7.412 10.789 1.00 83.56 1033 PRO A N 1
ATOM 7878 C CA . PRO A 1 1033 ? -38.217 -7.455 12.218 1.00 83.56 1033 PRO A CA 1
ATOM 7879 C C . PRO A 1 1033 ? -39.275 -6.412 12.608 1.00 83.56 1033 PRO A C 1
ATOM 7881 O O . PRO A 1 1033 ? -40.131 -6.698 13.438 1.00 83.56 1033 PRO A O 1
ATOM 7884 N N . TYR A 1 1034 ? -39.301 -5.249 11.949 1.00 85.50 1034 TYR A N 1
ATOM 7885 C CA . TYR A 1 1034 ? -40.307 -4.208 12.186 1.00 85.50 1034 TYR A CA 1
ATOM 7886 C C . TYR A 1 1034 ? -41.707 -4.639 11.725 1.00 85.50 1034 TYR A C 1
ATOM 7888 O O . TYR A 1 1034 ? -42.696 -4.375 12.407 1.00 85.50 1034 TYR A O 1
ATOM 7896 N N . TYR A 1 1035 ? -41.811 -5.358 10.601 1.00 86.62 1035 TYR A N 1
ATOM 7897 C CA . TYR A 1 1035 ? -43.091 -5.921 10.156 1.00 86.62 1035 TYR A CA 1
ATOM 7898 C C . TYR A 1 1035 ? -43.611 -7.002 11.112 1.00 86.62 1035 TYR A C 1
ATOM 7900 O O . TYR A 1 1035 ? -44.799 -7.032 11.434 1.00 86.62 1035 TYR A O 1
ATOM 7908 N N . LEU A 1 1036 ? -42.729 -7.889 11.579 1.00 86.38 1036 LEU A N 1
ATOM 7909 C CA . LEU A 1 1036 ? -43.092 -8.941 12.530 1.00 86.38 1036 LEU A CA 1
ATOM 7910 C C . LEU A 1 1036 ? -43.503 -8.358 13.890 1.00 86.38 1036 LEU A C 1
ATOM 7912 O O . LEU A 1 1036 ? -44.489 -8.817 14.471 1.00 86.38 1036 LEU A O 1
ATOM 7916 N N . ALA A 1 1037 ? -42.819 -7.305 14.347 1.00 85.38 1037 ALA A N 1
ATOM 7917 C CA . ALA A 1 1037 ? -43.202 -6.540 15.530 1.00 85.38 1037 ALA A CA 1
ATOM 7918 C C . ALA A 1 1037 ? -44.585 -5.884 15.361 1.00 85.38 1037 ALA A C 1
ATOM 7920 O O . ALA A 1 1037 ? -45.423 -5.996 16.250 1.00 85.38 1037 ALA A O 1
ATOM 7921 N N . ALA A 1 1038 ? -44.887 -5.316 14.186 1.00 83.38 1038 ALA A N 1
ATOM 7922 C CA . ALA A 1 1038 ? -46.202 -4.732 13.884 1.00 83.38 1038 ALA A CA 1
ATOM 7923 C C . ALA A 1 1038 ? -47.350 -5.759 13.882 1.00 83.38 1038 ALA A C 1
ATOM 7925 O O . ALA A 1 1038 ? -48.516 -5.396 14.016 1.00 83.38 1038 ALA A O 1
ATOM 7926 N N . LYS A 1 1039 ? -47.038 -7.051 13.723 1.00 85.56 1039 LYS A N 1
ATOM 7927 C CA . LYS A 1 1039 ? -47.989 -8.168 13.848 1.00 85.56 1039 LYS A CA 1
ATOM 7928 C C . LYS A 1 1039 ? -47.976 -8.810 15.241 1.00 85.56 1039 LYS A C 1
ATOM 7930 O O . LYS A 1 1039 ? -48.554 -9.882 15.403 1.00 85.56 1039 LYS A O 1
ATOM 7935 N N . SER A 1 1040 ? -47.303 -8.193 16.214 1.00 84.19 1040 SER A N 1
ATOM 7936 C CA . SER A 1 1040 ? -47.151 -8.688 17.589 1.00 84.19 1040 SER A CA 1
ATOM 7937 C C . SER A 1 1040 ? -46.497 -10.079 17.678 1.00 84.19 1040 SER A C 1
ATOM 7939 O O . SER A 1 1040 ? -46.827 -10.882 18.547 1.00 84.19 1040 SER A O 1
ATOM 7941 N N . ARG A 1 1041 ? -45.558 -10.396 16.768 1.00 86.88 1041 ARG A N 1
ATOM 7942 C CA . ARG A 1 1041 ? -44.852 -11.694 16.700 1.00 86.88 1041 ARG A CA 1
ATOM 7943 C C . ARG A 1 1041 ? -43.438 -11.617 17.288 1.00 86.88 1041 ARG A C 1
ATOM 7945 O O . ARG A 1 1041 ? -42.452 -11.817 16.582 1.00 86.88 1041 ARG A O 1
ATOM 7952 N N . LYS A 1 1042 ? -43.333 -11.348 18.590 1.00 82.44 1042 LYS A N 1
ATOM 7953 C CA . LYS A 1 1042 ? -42.060 -11.090 19.294 1.00 82.44 1042 LYS A CA 1
ATOM 7954 C C . LYS A 1 1042 ? -41.004 -12.197 19.159 1.00 82.44 1042 LYS A C 1
ATOM 7956 O O . LYS A 1 1042 ? -39.845 -11.913 18.877 1.00 82.44 1042 LYS A O 1
ATOM 7961 N N . GLU A 1 1043 ? -41.393 -13.462 19.293 1.00 83.75 1043 GLU A N 1
ATOM 7962 C CA . GLU A 1 1043 ? -40.443 -14.584 19.180 1.00 83.75 1043 GLU A CA 1
ATOM 7963 C C . GLU A 1 1043 ? -39.860 -14.736 17.766 1.00 83.75 1043 GLU A C 1
ATOM 7965 O O . GLU A 1 1043 ? -38.703 -15.129 17.590 1.00 83.75 1043 GLU A O 1
ATOM 7970 N N . ASP A 1 1044 ? -40.628 -14.364 16.740 1.00 84.94 1044 ASP A N 1
ATOM 7971 C CA . ASP A 1 1044 ? -40.131 -14.354 15.366 1.00 84.94 1044 ASP A CA 1
ATOM 7972 C C . ASP A 1 1044 ? -39.177 -13.173 15.129 1.00 84.94 1044 ASP A C 1
ATOM 7974 O O . ASP A 1 1044 ? -38.193 -13.334 14.409 1.00 84.94 1044 ASP A O 1
ATOM 7978 N N . VAL A 1 1045 ? -39.401 -12.023 15.783 1.00 83.62 1045 VAL A N 1
ATOM 7979 C CA . VAL A 1 1045 ? -38.470 -10.875 15.772 1.00 83.62 1045 VAL A CA 1
ATOM 7980 C C . VAL A 1 1045 ? -37.115 -11.280 16.349 1.00 83.62 1045 VAL A C 1
ATOM 7982 O O . VAL A 1 1045 ? -36.095 -11.087 15.690 1.00 83.62 1045 VAL A O 1
ATOM 7985 N N . ILE A 1 1046 ? -37.097 -11.915 17.526 1.00 81.56 1046 ILE A N 1
ATOM 7986 C CA . ILE A 1 1046 ? -35.864 -12.385 18.177 1.00 81.56 1046 ILE A CA 1
ATOM 7987 C C . ILE A 1 1046 ? -35.136 -13.392 17.279 1.00 81.56 1046 ILE A C 1
ATOM 7989 O O . ILE A 1 1046 ? -33.936 -13.266 17.044 1.00 81.56 1046 ILE A O 1
ATOM 7993 N N . ARG A 1 1047 ? -35.854 -14.364 16.701 1.00 78.06 1047 ARG A N 1
ATOM 7994 C CA . ARG A 1 1047 ? -35.268 -15.357 15.784 1.00 78.06 1047 ARG A CA 1
ATOM 7995 C C . ARG A 1 1047 ? -34.648 -14.721 14.543 1.00 78.06 1047 ARG A C 1
ATOM 7997 O O . ARG A 1 1047 ? -33.574 -15.139 14.107 1.00 78.06 1047 ARG A O 1
ATOM 8004 N N . VAL A 1 1048 ? -35.325 -13.734 13.963 1.00 75.69 1048 VAL A N 1
ATOM 8005 C CA . VAL A 1 1048 ? -34.830 -13.000 12.797 1.00 75.69 1048 VAL A CA 1
ATOM 8006 C C . VAL A 1 1048 ? -33.605 -12.166 13.160 1.00 75.69 1048 VAL A C 1
ATOM 8008 O O . VAL A 1 1048 ? -32.620 -12.225 12.428 1.00 75.69 1048 VAL A O 1
ATOM 8011 N N . LEU A 1 1049 ? -33.613 -11.460 14.292 1.00 72.75 1049 LEU A N 1
ATOM 8012 C CA . LEU A 1 1049 ? -32.465 -10.677 14.753 1.00 72.75 1049 LEU A CA 1
ATOM 8013 C C . LEU A 1 1049 ? -31.260 -11.563 15.074 1.00 72.75 1049 LEU A C 1
ATOM 8015 O O . LEU A 1 1049 ? -30.171 -11.257 14.607 1.00 72.75 1049 LEU A O 1
ATOM 8019 N N . MET A 1 1050 ? -31.439 -12.710 15.739 1.00 70.38 1050 MET A N 1
ATOM 8020 C CA . MET A 1 1050 ? -30.349 -13.680 15.942 1.00 70.38 1050 MET A CA 1
ATOM 8021 C C . MET A 1 1050 ? -29.726 -14.110 14.608 1.00 70.38 1050 MET A C 1
ATOM 8023 O O . MET A 1 1050 ? -28.507 -14.164 14.471 1.00 70.38 1050 MET A O 1
ATOM 8027 N N . ARG A 1 1051 ? -30.557 -14.361 13.587 1.00 65.31 1051 ARG A N 1
ATOM 8028 C CA . ARG A 1 1051 ? -30.090 -14.752 12.250 1.00 65.31 1051 ARG A CA 1
ATOM 8029 C C . ARG A 1 1051 ? -29.403 -13.612 11.490 1.00 65.31 1051 ARG A C 1
ATOM 8031 O O . ARG A 1 1051 ? -28.476 -13.877 10.731 1.00 65.31 1051 ARG A O 1
ATOM 8038 N N . LEU A 1 1052 ? -29.879 -12.378 11.642 1.00 61.62 1052 LEU A N 1
ATOM 8039 C CA . LEU A 1 1052 ? -29.332 -11.199 10.962 1.00 61.62 1052 LEU A CA 1
ATOM 8040 C C . LEU A 1 1052 ? -28.059 -10.669 11.631 1.00 61.62 1052 LEU A C 1
ATOM 8042 O O . LEU A 1 1052 ? -27.195 -10.143 10.938 1.00 61.62 1052 LEU A O 1
ATOM 8046 N N . ARG A 1 1053 ? -27.963 -10.781 12.960 1.00 65.00 1053 ARG A N 1
ATOM 8047 C CA . ARG A 1 1053 ? -26.858 -10.262 13.781 1.00 65.00 1053 ARG A CA 1
ATOM 8048 C C . ARG A 1 1053 ? -25.784 -11.312 14.067 1.00 65.00 1053 ARG A C 1
ATOM 8050 O O . ARG A 1 1053 ? -24.685 -10.940 14.446 1.00 65.00 1053 ARG A O 1
ATOM 8057 N N . GLY A 1 1054 ? -26.102 -12.604 13.932 1.00 57.09 1054 GLY A N 1
ATOM 8058 C CA . GLY A 1 1054 ? -25.205 -13.701 14.320 1.00 57.09 1054 GLY A CA 1
ATOM 8059 C C . GLY A 1 1054 ? -25.011 -13.832 15.836 1.00 57.09 1054 GLY A C 1
ATOM 8060 O O . GLY A 1 1054 ? -24.090 -14.508 16.275 1.00 57.09 1054 GLY A O 1
ATOM 8061 N N . LYS A 1 1055 ? -25.865 -13.183 16.639 1.00 67.88 1055 LYS A N 1
ATOM 8062 C CA . LYS A 1 1055 ? -25.741 -13.078 18.101 1.00 67.88 1055 LYS A CA 1
ATOM 8063 C C . LYS A 1 1055 ? -26.698 -14.013 18.838 1.00 67.88 1055 LYS A C 1
ATOM 8065 O O . LYS A 1 1055 ? -27.720 -14.440 18.294 1.00 67.88 1055 LYS A O 1
ATOM 8070 N N . LYS A 1 1056 ? -26.373 -14.318 20.099 1.00 68.25 1056 LYS A N 1
ATOM 8071 C CA . LYS A 1 1056 ? -27.224 -15.117 20.998 1.00 68.25 1056 LYS A CA 1
ATOM 8072 C C . LYS A 1 1056 ? -28.465 -14.329 21.433 1.00 68.25 1056 LYS A C 1
ATOM 8074 O O . LYS A 1 1056 ? -28.477 -13.103 21.391 1.00 68.25 1056 LYS A O 1
ATOM 8079 N N . ARG A 1 1057 ? -29.501 -15.047 21.887 1.00 70.25 1057 ARG A N 1
ATOM 8080 C CA . ARG A 1 1057 ? -30.802 -14.485 22.306 1.00 70.25 1057 ARG A CA 1
ATOM 8081 C C . ARG A 1 1057 ? -30.661 -13.307 23.274 1.00 70.25 1057 ARG A C 1
ATOM 8083 O O . ARG A 1 1057 ? -31.245 -12.262 23.022 1.00 70.25 1057 ARG A O 1
ATOM 8090 N N . GLU A 1 1058 ? -29.855 -13.476 24.319 1.00 75.56 1058 GLU A N 1
ATOM 8091 C CA . GLU A 1 1058 ? -29.662 -12.495 25.400 1.00 75.56 1058 GLU A CA 1
ATOM 8092 C C . GLU A 1 1058 ? -29.154 -11.135 24.891 1.00 75.56 1058 GLU A C 1
ATOM 8094 O O . GLU A 1 1058 ? -29.508 -10.093 25.435 1.00 75.56 1058 GLU A O 1
ATOM 8099 N N . GLU A 1 1059 ? -28.376 -11.128 23.807 1.00 70.88 1059 GLU A N 1
ATOM 8100 C CA . GLU A 1 1059 ? -27.775 -9.914 23.246 1.00 70.88 1059 GLU A CA 1
ATOM 8101 C C . GLU A 1 1059 ? -28.722 -9.142 22.316 1.00 70.88 1059 GLU A C 1
ATOM 8103 O O . GLU A 1 1059 ? -28.559 -7.937 22.136 1.00 70.88 1059 GLU A O 1
ATOM 8108 N N . VAL A 1 1060 ? -29.708 -9.815 21.712 1.00 80.69 1060 VAL A N 1
ATOM 8109 C CA . VAL A 1 1060 ? -30.651 -9.202 20.752 1.00 80.69 1060 VAL A CA 1
ATOM 8110 C C . VAL A 1 1060 ? -32.027 -8.917 21.352 1.00 80.69 1060 VAL A C 1
ATOM 8112 O O . VAL A 1 1060 ? -32.854 -8.268 20.717 1.00 80.69 1060 VAL A O 1
ATOM 8115 N N . GLU A 1 1061 ? -32.299 -9.391 22.568 1.00 84.62 1061 GLU A N 1
ATOM 8116 C CA . GLU A 1 1061 ? -33.604 -9.250 23.224 1.00 84.62 1061 GLU A CA 1
ATOM 8117 C C . GLU A 1 1061 ? -33.915 -7.788 23.580 1.00 84.62 1061 GLU A C 1
ATOM 8119 O O . GLU A 1 1061 ? -35.055 -7.344 23.441 1.00 84.62 1061 GLU A O 1
ATOM 8124 N N . MET A 1 1062 ? -32.892 -7.006 23.942 1.00 82.88 1062 MET A N 1
ATOM 8125 C CA . MET A 1 1062 ? -33.018 -5.561 24.152 1.00 82.88 1062 MET A CA 1
ATOM 8126 C C . MET A 1 1062 ? -33.386 -4.828 22.851 1.00 82.88 1062 MET A C 1
ATOM 8128 O O . MET A 1 1062 ? -34.352 -4.070 22.837 1.00 82.88 1062 MET A O 1
ATOM 8132 N N . GLU A 1 1063 ? -32.697 -5.127 21.741 1.00 81.44 1063 GLU A N 1
ATOM 8133 C CA . GLU A 1 1063 ? -33.000 -4.566 20.411 1.00 81.44 1063 GLU A CA 1
ATOM 8134 C C . GLU A 1 1063 ? -34.417 -4.958 19.953 1.00 81.44 1063 GLU A C 1
ATOM 8136 O O . GLU A 1 1063 ? -35.167 -4.128 19.439 1.00 81.44 1063 GLU A O 1
ATOM 8141 N N . ALA A 1 1064 ? -34.831 -6.208 20.189 1.00 84.06 1064 ALA A N 1
ATOM 8142 C CA . ALA A 1 1064 ? -36.181 -6.672 19.876 1.00 84.06 1064 ALA A CA 1
ATOM 8143 C C . ALA A 1 1064 ? -37.260 -5.887 20.646 1.00 84.06 1064 ALA A C 1
ATOM 8145 O O . ALA A 1 1064 ? -38.281 -5.518 20.063 1.00 84.06 1064 ALA A O 1
ATOM 8146 N N . ASN A 1 1065 ? -37.023 -5.606 21.932 1.00 85.69 1065 ASN A N 1
ATOM 8147 C CA . ASN A 1 1065 ? -37.929 -4.819 22.771 1.00 85.69 1065 ASN A CA 1
ATOM 8148 C C . ASN A 1 1065 ? -38.018 -3.357 22.307 1.00 85.69 1065 ASN A C 1
ATOM 8150 O O . ASN A 1 1065 ? -39.116 -2.809 22.231 1.00 85.69 1065 ASN A O 1
ATOM 8154 N N . GLU A 1 1066 ? -36.891 -2.731 21.961 1.00 84.94 1066 GLU A N 1
ATOM 8155 C CA . GLU A 1 1066 ? -36.867 -1.360 21.432 1.00 84.94 1066 GLU A CA 1
ATOM 8156 C C . GLU A 1 1066 ? -37.648 -1.242 20.116 1.00 84.94 1066 GLU A C 1
ATOM 8158 O O . GLU A 1 1066 ? -38.449 -0.318 19.939 1.00 84.94 1066 GLU A O 1
ATOM 8163 N N . ILE A 1 1067 ? -37.466 -2.206 19.206 1.00 84.12 1067 ILE A N 1
ATOM 8164 C CA . ILE A 1 1067 ? -38.214 -2.267 17.946 1.00 84.12 1067 ILE A CA 1
ATOM 8165 C C . ILE A 1 1067 ? -39.716 -2.384 18.227 1.00 84.12 1067 ILE A C 1
ATOM 8167 O O . ILE A 1 1067 ? -40.498 -1.633 17.648 1.00 84.12 1067 ILE A O 1
ATOM 8171 N N . GLU A 1 1068 ? -40.126 -3.263 19.141 1.00 83.75 1068 GLU A N 1
ATOM 8172 C CA . GLU A 1 1068 ? -41.532 -3.468 19.506 1.00 83.75 1068 GLU A CA 1
ATOM 8173 C C . GLU A 1 1068 ? -42.183 -2.193 20.068 1.00 83.75 1068 GLU A C 1
ATOM 8175 O O . GLU A 1 1068 ? -43.247 -1.787 19.595 1.00 83.75 1068 GLU A O 1
ATOM 8180 N N . VAL A 1 1069 ? -41.513 -1.507 21.000 1.00 84.50 1069 VAL A N 1
ATOM 8181 C CA . VAL A 1 1069 ? -41.992 -0.235 21.569 1.00 84.50 1069 VAL A CA 1
ATOM 8182 C C . VAL A 1 1069 ? -42.119 0.835 20.482 1.00 84.50 1069 VAL A C 1
ATOM 8184 O O . VAL A 1 1069 ? -43.171 1.464 20.356 1.00 84.50 1069 VAL A O 1
ATOM 8187 N N . SER A 1 1070 ? -41.088 0.997 19.645 1.00 81.56 1070 SER A N 1
ATOM 8188 C CA . SER A 1 1070 ? -41.085 2.006 18.576 1.00 81.56 1070 SER A CA 1
ATOM 8189 C C . SER A 1 1070 ? -42.204 1.790 17.548 1.00 81.56 1070 SER A C 1
ATOM 8191 O O . SER A 1 1070 ? -42.828 2.747 17.083 1.00 81.56 1070 SER A O 1
ATOM 8193 N N . VAL A 1 1071 ? -42.502 0.529 17.219 1.00 81.56 1071 VAL A N 1
ATOM 8194 C CA . VAL A 1 1071 ? -43.567 0.167 16.281 1.00 81.56 1071 VAL A CA 1
ATOM 8195 C C . VAL A 1 1071 ? -44.940 0.388 16.906 1.00 81.56 1071 VAL A C 1
ATOM 8197 O O . VAL A 1 1071 ? -45.818 0.930 16.236 1.00 81.56 1071 VAL A O 1
ATOM 8200 N N . GLN A 1 1072 ? -45.132 0.043 18.181 1.00 77.38 1072 GLN A N 1
ATOM 8201 C CA . GLN A 1 1072 ? -46.409 0.240 18.869 1.00 77.38 1072 GLN A CA 1
ATOM 8202 C C . GLN A 1 1072 ? -46.751 1.732 19.025 1.00 77.38 1072 GLN A C 1
ATOM 8204 O O . GLN A 1 1072 ? -47.897 2.134 18.810 1.00 77.38 1072 GLN A O 1
ATOM 8209 N N . GLU A 1 1073 ? -45.758 2.575 19.324 1.00 76.12 1073 GLU A N 1
ATOM 8210 C CA . GLU A 1 1073 ? -45.921 4.033 19.353 1.00 76.12 1073 GLU A CA 1
ATOM 8211 C C . GLU A 1 1073 ? -46.285 4.615 17.981 1.00 76.12 1073 GLU A C 1
ATOM 8213 O O . GLU A 1 1073 ? -47.124 5.517 17.891 1.00 76.12 1073 GLU A O 1
ATOM 8218 N N . ALA A 1 1074 ? -45.681 4.101 16.906 1.00 69.88 1074 ALA A N 1
ATOM 8219 C CA . ALA A 1 1074 ? -45.989 4.518 15.540 1.00 69.88 1074 ALA A CA 1
ATOM 8220 C C . ALA A 1 1074 ? -47.391 4.061 15.097 1.00 69.88 1074 ALA A C 1
ATOM 8222 O O . ALA A 1 1074 ? -48.121 4.834 14.476 1.00 69.88 1074 ALA A O 1
ATOM 8223 N N . TYR A 1 1075 ? -47.796 2.841 15.461 1.00 67.81 1075 TYR A N 1
ATOM 8224 C CA . TYR A 1 1075 ? -49.103 2.271 15.122 1.00 67.81 1075 TYR A CA 1
ATOM 8225 C C . TYR A 1 1075 ? -50.252 3.021 15.813 1.00 67.81 1075 TYR A C 1
ATOM 8227 O O . TYR A 1 1075 ? -51.280 3.304 15.196 1.00 67.81 1075 TYR A O 1
ATOM 8235 N N . ASN A 1 1076 ? -50.044 3.434 17.068 1.00 62.25 1076 ASN A N 1
ATOM 8236 C CA . ASN A 1 1076 ? -51.009 4.223 17.838 1.00 62.25 1076 ASN A CA 1
ATOM 8237 C C . ASN A 1 1076 ? -51.214 5.650 17.290 1.00 62.25 1076 ASN A C 1
ATOM 8239 O O . ASN A 1 1076 ? -52.227 6.276 17.595 1.00 62.25 1076 ASN A O 1
ATOM 8243 N N . LYS A 1 1077 ? -50.282 6.176 16.481 1.00 62.88 1077 LYS A N 1
ATOM 8244 C CA . LYS A 1 1077 ? -50.354 7.538 15.922 1.00 62.88 1077 LYS A CA 1
ATOM 8245 C C . LYS A 1 1077 ? -51.128 7.655 14.600 1.00 62.88 1077 LYS A C 1
ATOM 8247 O O . LYS A 1 1077 ? -51.267 8.783 14.144 1.00 62.88 1077 LYS A O 1
ATOM 8252 N N . GLN A 1 1078 ? -51.617 6.552 14.007 1.00 56.12 1078 GLN A N 1
ATOM 8253 C CA . GLN A 1 1078 ? -52.396 6.506 12.745 1.00 56.12 1078 GLN A CA 1
ATOM 8254 C C . GLN A 1 1078 ? -52.035 7.633 11.756 1.00 56.12 1078 GLN A C 1
ATOM 8256 O O . GLN A 1 1078 ? -52.848 8.501 11.441 1.00 56.12 1078 GLN A O 1
ATOM 8261 N N . ALA A 1 1079 ? -50.785 7.642 11.287 1.00 61.84 1079 ALA A N 1
ATOM 8262 C CA . ALA A 1 1079 ? -50.341 8.639 10.321 1.00 61.84 1079 ALA A CA 1
ATOM 8263 C C . ALA A 1 1079 ? -51.126 8.487 9.008 1.00 61.84 1079 ALA A C 1
ATOM 8265 O O . ALA A 1 1079 ? -51.158 7.416 8.402 1.00 61.84 1079 ALA A O 1
ATOM 8266 N N . THR A 1 1080 ? -51.756 9.567 8.561 1.00 67.44 1080 THR A N 1
ATOM 8267 C CA . THR A 1 1080 ? -52.497 9.628 7.298 1.00 67.44 1080 THR A CA 1
ATOM 8268 C C . THR A 1 1080 ? -51.661 10.296 6.208 1.00 67.44 1080 THR A C 1
ATOM 8270 O O . THR A 1 1080 ? -50.744 11.066 6.487 1.00 67.44 1080 THR A O 1
ATOM 8273 N N . ILE A 1 1081 ? -52.006 10.076 4.933 1.00 67.38 1081 ILE A N 1
ATOM 8274 C CA . ILE A 1 1081 ? -51.349 10.763 3.801 1.00 67.38 1081 ILE A CA 1
ATOM 8275 C C . ILE A 1 1081 ? -51.447 12.296 3.944 1.00 67.38 1081 ILE A C 1
ATOM 8277 O O . ILE A 1 1081 ? -50.542 13.013 3.523 1.00 67.38 1081 ILE A O 1
ATOM 8281 N N . LEU A 1 1082 ? -52.492 12.823 4.597 1.00 72.69 1082 LEU A N 1
ATOM 8282 C CA . LEU A 1 1082 ? -52.607 14.260 4.871 1.00 72.69 1082 LEU A CA 1
ATOM 8283 C C . LEU A 1 1082 ? -51.505 14.785 5.810 1.00 72.69 1082 LEU A C 1
ATOM 8285 O O . LEU A 1 1082 ? -51.166 15.968 5.737 1.00 72.69 1082 LEU A O 1
ATOM 8289 N N . ASP A 1 1083 ? -50.913 13.939 6.654 1.00 76.62 1083 ASP A N 1
ATOM 8290 C CA . ASP A 1 1083 ? -49.862 14.339 7.595 1.00 76.62 1083 ASP A CA 1
ATOM 8291 C C . ASP A 1 1083 ? -48.512 14.586 6.907 1.00 76.62 1083 ASP A C 1
ATOM 8293 O O . ASP A 1 1083 ? -47.669 15.311 7.444 1.00 76.62 1083 ASP A O 1
ATOM 8297 N N . LEU A 1 1084 ? -48.324 14.088 5.676 1.00 73.00 1084 LEU A N 1
ATOM 8298 C CA . LEU A 1 1084 ? -47.195 14.474 4.816 1.00 73.00 1084 LEU A CA 1
ATOM 8299 C C . LEU A 1 1084 ? -47.226 15.970 4.479 1.00 73.00 1084 LEU A C 1
ATOM 8301 O O . LEU A 1 1084 ? -46.175 16.603 4.399 1.00 73.00 1084 LEU A O 1
ATOM 8305 N N . PHE A 1 1085 ? -48.424 16.537 4.316 1.00 81.06 1085 PHE A N 1
ATOM 8306 C CA . PHE A 1 1085 ? -48.617 17.935 3.928 1.00 81.06 1085 PHE A CA 1
ATOM 8307 C C . PHE A 1 1085 ? -48.841 18.863 5.129 1.00 81.06 1085 PHE A C 1
ATOM 8309 O O . PHE A 1 1085 ? -48.455 20.030 5.079 1.00 81.06 1085 PHE A O 1
ATOM 8316 N N . LYS A 1 1086 ? -49.433 18.362 6.222 1.00 78.19 1086 LYS A N 1
ATOM 8317 C CA . LYS A 1 1086 ? -49.710 19.153 7.436 1.00 78.19 1086 LYS A CA 1
ATOM 8318 C C . LYS A 1 1086 ? -48.480 19.352 8.324 1.00 78.19 1086 LYS A C 1
ATOM 8320 O O . LYS A 1 1086 ? -48.323 20.414 8.928 1.00 78.19 1086 LYS A O 1
ATOM 8325 N N . VAL A 1 1087 ? -47.599 18.355 8.423 1.00 83.12 1087 VAL A N 1
ATOM 8326 C CA . VAL A 1 1087 ? -46.408 18.432 9.280 1.00 83.12 1087 VAL A CA 1
ATOM 8327 C C . VAL A 1 1087 ? -45.284 19.152 8.534 1.00 83.12 1087 VAL A C 1
ATOM 8329 O O . VAL A 1 1087 ? -44.764 18.644 7.545 1.00 83.12 1087 VAL A O 1
ATOM 8332 N N . LYS A 1 1088 ? -44.848 20.319 9.037 1.00 79.38 1088 LYS A N 1
ATOM 8333 C CA . LYS A 1 1088 ? -43.798 21.145 8.396 1.00 79.38 1088 LYS A CA 1
ATOM 8334 C C . LYS A 1 1088 ? -42.510 20.375 8.076 1.00 79.38 1088 LYS A C 1
ATOM 8336 O O . LYS A 1 1088 ? -41.898 20.640 7.045 1.00 79.38 1088 LYS A O 1
ATOM 8341 N N . ALA A 1 1089 ? -42.087 19.456 8.947 1.00 75.81 1089 ALA A N 1
ATOM 8342 C CA . ALA A 1 1089 ? -40.894 18.635 8.725 1.00 75.81 1089 ALA A CA 1
ATOM 8343 C C . ALA A 1 1089 ? -41.076 17.671 7.539 1.00 75.81 1089 ALA A C 1
ATOM 8345 O O . ALA A 1 1089 ? -40.220 17.628 6.655 1.00 75.81 1089 ALA A O 1
ATOM 8346 N N . ASN A 1 1090 ? -42.220 16.984 7.477 1.00 78.12 1090 ASN A N 1
ATOM 8347 C CA . ASN A 1 1090 ? -42.566 16.074 6.384 1.00 78.12 1090 ASN A CA 1
ATOM 8348 C C . ASN A 1 1090 ? -42.726 16.832 5.064 1.00 78.12 1090 ASN A C 1
ATOM 8350 O O . ASN A 1 1090 ? -42.172 16.410 4.056 1.00 78.12 1090 ASN A O 1
ATOM 8354 N N . LEU A 1 1091 ? -43.385 17.995 5.086 1.00 80.56 1091 LEU A N 1
ATOM 8355 C CA . LEU A 1 1091 ? -43.546 18.842 3.906 1.00 80.56 1091 LEU A CA 1
ATOM 8356 C C . LEU A 1 1091 ? -42.190 19.331 3.374 1.00 80.56 1091 LEU A C 1
ATOM 8358 O O . LEU A 1 1091 ? -41.951 19.287 2.171 1.00 80.56 1091 LEU A O 1
ATOM 8362 N N . LYS A 1 1092 ? -41.264 19.745 4.254 1.00 80.44 1092 LYS A N 1
ATOM 8363 C CA . LYS A 1 1092 ? -39.890 20.104 3.857 1.00 80.44 1092 LYS A CA 1
ATOM 8364 C C . LYS A 1 1092 ? -39.148 18.924 3.229 1.00 80.44 1092 LYS A C 1
ATOM 8366 O O . LYS A 1 1092 ? -38.493 19.109 2.206 1.00 80.44 1092 LYS A O 1
ATOM 8371 N N . ALA A 1 1093 ? -39.240 17.739 3.831 1.00 76.38 1093 ALA A N 1
ATOM 8372 C CA . ALA A 1 1093 ? -38.604 16.532 3.308 1.00 76.38 1093 ALA A CA 1
ATOM 8373 C C . ALA A 1 1093 ? -39.194 16.125 1.947 1.00 76.38 1093 ALA A C 1
ATOM 8375 O O . ALA A 1 1093 ? -38.442 15.795 1.030 1.00 76.38 1093 ALA A O 1
ATOM 8376 N N . LEU A 1 1094 ? -40.517 16.224 1.794 1.00 79.12 1094 LEU A N 1
ATOM 8377 C CA . LEU A 1 1094 ? -41.231 15.956 0.549 1.00 79.12 1094 LEU A CA 1
ATOM 8378 C C . LEU A 1 1094 ? -40.796 16.925 -0.555 1.00 79.12 1094 LEU A C 1
ATOM 8380 O O . LEU A 1 1094 ? -40.385 16.478 -1.620 1.00 79.12 1094 LEU A O 1
ATOM 8384 N N . ILE A 1 1095 ? -40.802 18.236 -0.286 1.00 82.38 1095 ILE A N 1
ATOM 8385 C CA . ILE A 1 1095 ? -40.363 19.258 -1.250 1.00 82.38 1095 ILE A CA 1
ATOM 8386 C C . ILE A 1 1095 ? -38.908 19.020 -1.667 1.00 82.38 1095 ILE A C 1
ATOM 8388 O O . ILE A 1 1095 ? -38.612 19.020 -2.858 1.00 82.38 1095 ILE A O 1
ATOM 8392 N N . ALA A 1 1096 ? -38.005 18.789 -0.709 1.00 77.75 1096 ALA A N 1
ATOM 8393 C CA . ALA A 1 1096 ? -36.592 18.559 -1.005 1.00 77.75 1096 ALA A CA 1
ATOM 8394 C C . ALA A 1 1096 ? -36.376 17.293 -1.852 1.00 77.75 1096 ALA A C 1
ATOM 8396 O O . ALA A 1 1096 ? -35.613 17.321 -2.816 1.00 77.75 1096 ALA A O 1
ATOM 8397 N N . THR A 1 1097 ? -37.073 16.202 -1.528 1.00 75.88 1097 THR A N 1
ATOM 8398 C CA . THR A 1 1097 ? -36.961 14.930 -2.256 1.00 75.88 1097 THR A CA 1
ATOM 8399 C C . THR A 1 1097 ? -37.525 15.054 -3.670 1.00 75.88 1097 THR A C 1
ATOM 8401 O O . THR A 1 1097 ? -36.853 14.682 -4.629 1.00 75.88 1097 THR A O 1
ATOM 8404 N N . CYS A 1 1098 ? -38.714 15.646 -3.821 1.00 79.12 1098 CYS A N 1
ATOM 8405 C CA . CYS A 1 1098 ? -39.317 15.892 -5.130 1.00 79.12 1098 CYS A CA 1
ATOM 8406 C C . CYS A 1 1098 ? -38.439 16.807 -5.992 1.00 79.12 1098 CYS A C 1
ATOM 8408 O O . CYS A 1 1098 ? -38.206 16.494 -7.155 1.00 79.12 1098 CYS A O 1
ATOM 8410 N N . ALA A 1 1099 ? -37.899 17.894 -5.430 1.00 77.25 1099 ALA A N 1
ATOM 8411 C CA . ALA A 1 1099 ? -37.018 18.803 -6.160 1.00 77.25 1099 ALA A CA 1
ATOM 8412 C C . ALA A 1 1099 ? -35.749 18.096 -6.662 1.00 77.25 1099 ALA A C 1
ATOM 8414 O O . ALA A 1 1099 ? -35.394 18.235 -7.829 1.00 77.25 1099 ALA A O 1
ATOM 8415 N N . LEU A 1 1100 ? -35.095 17.291 -5.816 1.00 76.31 1100 LEU A N 1
ATOM 8416 C CA . LEU A 1 1100 ? -33.899 16.536 -6.204 1.00 76.31 1100 LEU A CA 1
ATOM 8417 C C . LEU A 1 1100 ? -34.183 15.528 -7.324 1.00 76.31 1100 LEU A C 1
ATOM 8419 O O . LEU A 1 1100 ? -33.406 15.448 -8.272 1.00 76.31 1100 LEU A O 1
ATOM 8423 N N . ILE A 1 1101 ? -35.300 14.798 -7.247 1.00 72.69 1101 ILE A N 1
ATOM 8424 C CA . ILE A 1 1101 ? -35.690 13.837 -8.288 1.00 72.69 1101 ILE A CA 1
ATOM 8425 C C . ILE A 1 1101 ? -36.020 14.566 -9.596 1.00 72.69 1101 ILE A C 1
ATOM 8427 O O . ILE A 1 1101 ? -35.580 14.132 -10.658 1.00 72.69 1101 ILE A O 1
ATOM 8431 N N . ILE A 1 1102 ? -36.737 15.693 -9.537 1.00 76.75 1102 ILE A N 1
ATOM 8432 C CA . ILE A 1 1102 ? -37.045 16.505 -10.723 1.00 76.75 1102 ILE A CA 1
ATOM 8433 C C . ILE A 1 1102 ? -35.752 16.997 -11.380 1.00 76.75 1102 ILE A C 1
ATOM 8435 O O . ILE A 1 1102 ? -35.567 16.786 -12.576 1.00 76.75 1102 ILE A O 1
ATOM 8439 N N . PHE A 1 1103 ? -34.820 17.576 -10.616 1.00 75.38 1103 PHE A N 1
ATOM 8440 C CA . PHE A 1 1103 ? -33.535 18.030 -11.158 1.00 75.38 1103 PHE A CA 1
ATOM 8441 C C . PHE A 1 1103 ? -32.699 16.883 -11.728 1.00 75.38 1103 PHE A C 1
ATOM 8443 O O . PHE A 1 1103 ? -32.074 17.039 -12.776 1.00 75.38 1103 PHE A O 1
ATOM 8450 N N . GLN A 1 1104 ? -32.728 15.711 -11.089 1.00 73.44 1104 GLN A N 1
ATOM 8451 C CA . GLN A 1 1104 ? -32.078 14.517 -11.615 1.00 73.44 1104 GLN A CA 1
ATOM 8452 C C . GLN A 1 1104 ? -32.666 14.115 -12.974 1.00 73.44 1104 GLN A C 1
ATOM 8454 O O . GLN A 1 1104 ? -31.903 13.851 -13.898 1.00 73.44 1104 GLN A O 1
ATOM 8459 N N . GLN A 1 1105 ? -33.992 14.103 -13.139 1.00 71.44 1105 GLN A N 1
ATOM 8460 C CA . GLN A 1 1105 ? -34.619 13.773 -14.426 1.00 71.44 1105 GLN A CA 1
ATOM 8461 C C . GLN A 1 1105 ? -34.345 14.845 -15.491 1.00 71.44 1105 GLN A C 1
ATOM 8463 O O . GLN A 1 1105 ? -34.016 14.515 -16.630 1.00 71.44 1105 GLN A O 1
ATOM 8468 N N . MET A 1 1106 ? -34.387 16.124 -15.110 1.00 71.50 1106 MET A N 1
ATOM 8469 C CA . MET A 1 1106 ? -34.096 17.250 -16.005 1.00 71.50 1106 MET A CA 1
ATOM 8470 C C . MET A 1 1106 ? -32.630 17.321 -16.454 1.00 71.50 1106 MET A C 1
ATOM 8472 O O . MET A 1 1106 ? -32.340 17.981 -17.446 1.00 71.50 1106 MET A O 1
ATOM 8476 N N . SER A 1 1107 ? -31.708 16.620 -15.784 1.00 70.94 1107 SER A N 1
ATOM 8477 C CA . SER A 1 1107 ? -30.301 16.532 -16.206 1.00 70.94 1107 SER A CA 1
ATOM 8478 C C . SER A 1 1107 ? -30.087 15.766 -17.522 1.00 70.94 1107 SER A C 1
ATOM 8480 O O . SER A 1 1107 ? -28.970 15.729 -18.032 1.00 70.94 1107 SER A O 1
ATOM 8482 N N . GLY A 1 1108 ? -31.127 15.120 -18.064 1.00 70.12 1108 GLY A N 1
ATOM 8483 C CA . GLY A 1 1108 ? -31.036 14.333 -19.297 1.00 70.12 1108 GLY A CA 1
ATOM 8484 C C . GLY A 1 1108 ? -30.424 12.941 -19.106 1.00 70.12 1108 GLY A C 1
ATOM 8485 O O . GLY A 1 1108 ? -30.280 12.200 -20.079 1.00 70.12 1108 GLY A O 1
ATOM 8486 N N . ILE A 1 1109 ? -30.113 12.539 -17.866 1.00 73.12 1109 ILE A N 1
ATOM 8487 C CA . ILE A 1 1109 ? -29.509 11.233 -17.568 1.00 73.12 1109 ILE A CA 1
ATOM 8488 C C . ILE A 1 1109 ? -30.342 10.067 -18.105 1.00 73.12 1109 ILE A C 1
ATOM 8490 O O . ILE A 1 1109 ? -29.776 9.120 -18.629 1.00 73.12 1109 ILE A O 1
ATOM 8494 N N . THR A 1 1110 ? -31.673 10.144 -18.046 1.00 73.62 1110 THR A N 1
ATOM 8495 C CA . THR A 1 1110 ? -32.566 9.084 -18.540 1.00 73.62 1110 THR A CA 1
ATOM 8496 C C . THR A 1 1110 ? -32.499 8.939 -20.061 1.00 73.62 1110 THR A C 1
ATOM 8498 O O . THR A 1 1110 ? -32.526 7.823 -20.569 1.00 73.62 1110 THR A O 1
ATOM 8501 N N . VAL A 1 1111 ? -32.318 10.045 -20.789 1.00 75.56 1111 VAL A N 1
ATOM 8502 C CA . VAL A 1 1111 ? -32.143 10.035 -22.251 1.00 75.56 1111 VAL A CA 1
ATOM 8503 C C . VAL A 1 1111 ? -30.808 9.391 -22.613 1.00 75.56 1111 VAL A C 1
ATOM 8505 O O . VAL A 1 1111 ? -30.765 8.482 -23.436 1.00 75.56 1111 VAL A O 1
ATOM 8508 N N . ILE A 1 1112 ? -29.730 9.775 -21.921 1.00 76.19 1112 ILE A N 1
ATOM 8509 C CA . ILE A 1 1112 ? -28.422 9.124 -22.070 1.00 76.19 1112 ILE A CA 1
ATOM 8510 C C . ILE A 1 1112 ? -28.539 7.639 -21.704 1.00 76.19 1112 ILE A C 1
ATOM 8512 O O . ILE A 1 1112 ? -27.958 6.788 -22.369 1.00 76.19 1112 ILE A O 1
ATOM 8516 N N . VAL A 1 1113 ? -29.304 7.293 -20.665 1.00 73.69 1113 VAL A N 1
ATOM 8517 C CA . VAL A 1 1113 ? -29.517 5.905 -20.239 1.00 73.69 1113 VAL A CA 1
ATOM 8518 C C . VAL A 1 1113 ? -30.216 5.065 -21.307 1.00 73.69 1113 VAL A C 1
ATOM 8520 O O . VAL A 1 1113 ? -29.813 3.931 -21.516 1.00 73.69 1113 VAL A O 1
ATOM 8523 N N . LEU A 1 1114 ? -31.223 5.602 -21.991 1.00 77.00 1114 LEU A N 1
ATOM 8524 C CA . LEU A 1 1114 ? -32.053 4.832 -22.920 1.00 77.00 1114 LEU A CA 1
ATOM 8525 C C . LEU A 1 1114 ? -31.552 4.847 -24.372 1.00 77.00 1114 LEU A C 1
ATOM 8527 O O . LEU A 1 1114 ? -31.815 3.894 -25.101 1.00 77.00 1114 LEU A O 1
ATOM 8531 N N . TYR A 1 1115 ? -30.804 5.876 -24.782 1.00 80.94 1115 TYR A N 1
ATOM 8532 C CA . TYR A 1 1115 ? -30.435 6.100 -26.187 1.00 80.94 1115 TYR A CA 1
ATOM 8533 C C . TYR A 1 1115 ? -28.921 6.207 -26.431 1.00 80.94 1115 TYR A C 1
ATOM 8535 O O . TYR A 1 1115 ? -28.522 6.700 -27.478 1.00 80.94 1115 TYR A O 1
ATOM 8543 N N . SER A 1 1116 ? -28.058 5.767 -25.501 1.00 79.50 1116 SER A N 1
ATOM 8544 C CA . SER A 1 1116 ? -26.588 5.911 -25.643 1.00 79.50 1116 SER A CA 1
ATOM 8545 C C . SER A 1 1116 ? -26.049 5.427 -26.989 1.00 79.50 1116 SER A C 1
ATOM 8547 O O . SER A 1 1116 ? -25.306 6.155 -27.637 1.00 79.50 1116 SER A O 1
ATOM 8549 N N . GLU A 1 1117 ? -26.442 4.235 -27.429 1.00 77.31 1117 GLU A N 1
ATOM 8550 C CA . GLU A 1 1117 ? -25.908 3.652 -28.660 1.00 77.31 1117 GLU A CA 1
ATOM 8551 C C . GLU A 1 1117 ? -26.361 4.411 -29.910 1.00 77.31 1117 GLU A C 1
ATOM 8553 O O . GLU A 1 1117 ? -25.541 4.706 -30.777 1.00 77.31 1117 GLU A O 1
ATOM 8558 N N . LEU A 1 1118 ? -27.629 4.830 -29.947 1.00 79.69 1118 LEU A N 1
ATOM 8559 C CA . LEU A 1 1118 ? -28.177 5.676 -31.008 1.00 79.69 1118 LEU A CA 1
ATOM 8560 C C . LEU A 1 1118 ? -27.492 7.055 -31.047 1.00 79.69 1118 LEU A C 1
ATOM 8562 O O . LEU A 1 1118 ? -27.166 7.559 -32.122 1.00 79.69 1118 LEU A O 1
ATOM 8566 N N . ILE A 1 1119 ? -27.222 7.648 -29.876 1.00 80.50 1119 ILE A N 1
ATOM 8567 C CA . ILE A 1 1119 ? -26.502 8.925 -29.747 1.00 80.50 1119 ILE A CA 1
ATOM 8568 C C . ILE A 1 1119 ? -25.085 8.802 -30.318 1.00 80.50 1119 ILE A C 1
ATOM 8570 O O . ILE A 1 1119 ? -24.657 9.680 -31.065 1.00 80.50 1119 ILE A O 1
ATOM 8574 N N . PHE A 1 1120 ? -24.358 7.731 -29.986 1.00 80.69 1120 PHE A N 1
ATOM 8575 C CA . PHE A 1 1120 ? -22.995 7.525 -30.483 1.00 80.69 1120 PHE A CA 1
ATOM 8576 C C . PHE A 1 1120 ? -22.955 7.142 -31.962 1.00 80.69 1120 PHE A C 1
ATOM 8578 O O . PHE A 1 1120 ? -22.080 7.618 -32.677 1.00 80.69 1120 PHE A O 1
ATOM 8585 N N . SER A 1 1121 ? -23.926 6.361 -32.442 1.00 77.62 1121 SER A N 1
ATOM 8586 C CA . SER A 1 1121 ? -24.081 6.063 -33.870 1.00 77.62 1121 SER A CA 1
ATOM 8587 C C . SER A 1 1121 ? -24.300 7.346 -34.685 1.00 77.62 1121 SER A C 1
ATOM 8589 O O . SER A 1 1121 ? -23.624 7.570 -35.686 1.00 77.62 1121 SER A O 1
ATOM 8591 N N . SER A 1 1122 ? -25.143 8.258 -34.188 1.00 76.88 1122 SER A N 1
ATOM 8592 C CA . SER A 1 1122 ? -25.414 9.548 -34.839 1.00 76.88 1122 SER A CA 1
ATOM 8593 C C . SER A 1 1122 ? -24.232 10.530 -34.792 1.00 76.88 1122 SER A C 1
ATOM 8595 O O . SER A 1 1122 ? -24.192 11.481 -35.570 1.00 76.88 1122 SER A O 1
ATOM 8597 N N . ALA A 1 1123 ? -23.281 10.338 -33.871 1.00 70.50 1123 ALA A N 1
ATOM 8598 C CA . ALA A 1 1123 ? -22.130 11.224 -33.673 1.00 70.50 1123 ALA A CA 1
ATOM 8599 C C . ALA A 1 1123 ? -20.912 10.885 -34.562 1.00 70.50 1123 ALA A C 1
ATOM 8601 O O . ALA A 1 1123 ? -19.968 11.676 -34.607 1.00 70.50 1123 ALA A O 1
ATOM 8602 N N . GLY A 1 1124 ? -20.936 9.750 -35.274 1.00 59.16 1124 GLY A N 1
ATOM 8603 C CA . GLY A 1 1124 ? -19.843 9.262 -36.126 1.00 59.16 1124 GLY A CA 1
ATOM 8604 C C . GLY A 1 1124 ? -18.791 8.416 -35.387 1.00 59.16 1124 GLY A C 1
ATOM 8605 O O . GLY A 1 1124 ? -18.623 8.502 -34.169 1.00 59.16 1124 GLY A O 1
ATOM 8606 N N . GLU A 1 1125 ? -18.063 7.570 -36.126 1.00 54.97 1125 GLU A N 1
ATOM 8607 C CA . GLU A 1 1125 ? -17.077 6.644 -35.551 1.00 54.97 1125 GLU A CA 1
ATOM 8608 C C . GLU A 1 1125 ? -15.747 7.334 -35.206 1.00 54.97 1125 GLU A C 1
ATOM 8610 O O . GLU A 1 1125 ? -14.963 7.718 -36.071 1.00 54.97 1125 GLU A O 1
ATOM 8615 N N . PHE A 1 1126 ? -15.442 7.423 -33.911 1.00 54.38 1126 PHE A N 1
ATOM 8616 C CA . PHE A 1 1126 ? -14.156 7.888 -33.375 1.00 54.38 1126 PHE A CA 1
ATOM 8617 C C . PHE A 1 1126 ? -13.176 6.712 -33.168 1.00 54.38 1126 PHE A C 1
ATOM 8619 O O . PHE A 1 1126 ? -12.615 6.530 -32.089 1.00 54.38 1126 PHE A O 1
ATOM 8626 N N . GLY A 1 1127 ? -13.023 5.839 -34.173 1.00 58.41 1127 GLY A N 1
ATOM 8627 C CA . GLY A 1 1127 ? -12.163 4.642 -34.094 1.00 58.41 1127 GLY A CA 1
ATOM 8628 C C . GLY A 1 1127 ? -12.632 3.549 -33.115 1.00 58.41 11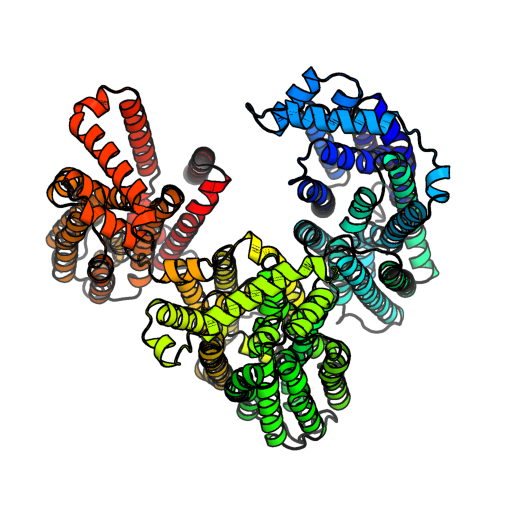27 GLY A C 1
ATOM 8629 O O . GLY A 1 1127 ? -11.922 2.568 -32.906 1.00 58.41 1127 GLY A O 1
ATOM 8630 N N . LEU A 1 1128 ? -13.817 3.706 -32.517 1.00 71.00 1128 LEU A N 1
ATOM 8631 C CA . LEU A 1 1128 ? -14.509 2.738 -31.662 1.00 71.00 1128 LEU A CA 1
ATOM 8632 C C . LEU A 1 1128 ? -15.978 2.676 -32.093 1.00 71.00 1128 LEU A C 1
ATOM 8634 O O . LEU A 1 1128 ? -16.572 3.732 -32.323 1.00 71.00 1128 LEU A O 1
ATOM 8638 N N . SER A 1 1129 ? -16.576 1.482 -32.138 1.00 79.81 1129 SER A N 1
ATOM 8639 C CA . SER A 1 1129 ? -17.998 1.326 -32.477 1.00 79.81 1129 SER A CA 1
ATOM 8640 C C . SER A 1 1129 ? -18.918 1.966 -31.426 1.00 79.81 1129 SER A C 1
ATOM 8642 O O . SER A 1 1129 ? -18.567 2.061 -30.242 1.00 79.81 1129 SER A O 1
ATOM 8644 N N . SER A 1 1130 ? -20.117 2.388 -31.837 1.00 79.88 1130 SER A N 1
ATOM 8645 C CA . SER A 1 1130 ? -21.145 2.986 -30.963 1.00 79.88 1130 SER A CA 1
ATOM 8646 C C . SER A 1 1130 ? -21.494 2.102 -29.755 1.00 79.88 1130 SER A C 1
ATOM 8648 O O . SER A 1 1130 ? -21.689 2.602 -28.639 1.00 79.88 1130 SER A O 1
ATOM 8650 N N . SER A 1 1131 ? -21.493 0.782 -29.945 1.00 78.88 1131 SER A N 1
ATOM 8651 C CA . SER A 1 1131 ? -21.718 -0.215 -28.898 1.00 78.88 1131 SER A CA 1
ATOM 8652 C C . SER A 1 1131 ? -20.597 -0.205 -27.850 1.00 78.88 1131 SER A C 1
ATOM 8654 O O . SER A 1 1131 ? -20.865 -0.145 -26.648 1.00 78.88 1131 SER A O 1
ATOM 8656 N N . VAL A 1 1132 ? -19.327 -0.169 -28.280 1.00 78.75 1132 VAL A N 1
ATOM 8657 C CA . VAL A 1 1132 ? -18.161 -0.114 -27.375 1.00 78.75 1132 VAL A CA 1
ATOM 8658 C C . VAL A 1 1132 ? -18.124 1.206 -26.604 1.00 78.75 1132 VAL A C 1
ATOM 8660 O O . VAL A 1 1132 ? -17.888 1.209 -25.394 1.00 78.75 1132 VAL A O 1
ATOM 8663 N N . GLN A 1 1133 ? -18.431 2.325 -27.262 1.00 79.00 1133 GLN A N 1
ATOM 8664 C CA . GLN A 1 1133 ? -18.538 3.630 -26.601 1.00 79.00 1133 GLN A CA 1
ATOM 8665 C C . GLN A 1 1133 ? -19.629 3.625 -25.513 1.00 79.00 1133 GLN A C 1
ATOM 8667 O O . GLN A 1 1133 ? -19.404 4.105 -24.398 1.00 79.00 1133 GLN A O 1
ATOM 8672 N N . SER A 1 1134 ? -20.777 2.999 -25.786 1.00 79.25 1134 SER A N 1
ATOM 8673 C CA . SER A 1 1134 ? -21.872 2.845 -24.818 1.00 79.25 1134 SER A CA 1
ATOM 8674 C C . SER A 1 1134 ? -21.476 1.989 -23.610 1.00 79.25 1134 SER A C 1
ATOM 8676 O O . SER A 1 1134 ? -21.791 2.346 -22.471 1.00 79.25 1134 SER A O 1
ATOM 8678 N N . ILE A 1 1135 ? -20.729 0.900 -23.827 1.00 79.75 1135 ILE A N 1
ATOM 8679 C CA . ILE A 1 1135 ? -20.198 0.046 -22.751 1.00 79.75 1135 ILE A CA 1
ATOM 8680 C C . ILE A 1 1135 ? -19.244 0.839 -21.850 1.00 79.75 1135 ILE A C 1
ATOM 8682 O O . ILE A 1 1135 ? -19.359 0.767 -20.624 1.00 79.75 1135 ILE A O 1
ATOM 8686 N N . ILE A 1 1136 ? -18.347 1.646 -22.428 1.00 75.50 1136 ILE A N 1
ATOM 8687 C CA . ILE A 1 1136 ? -17.405 2.485 -21.668 1.00 75.50 1136 ILE A CA 1
ATOM 8688 C C . ILE A 1 1136 ? -18.157 3.467 -20.762 1.00 75.50 1136 ILE A C 1
ATOM 8690 O O . ILE A 1 1136 ? -17.837 3.576 -19.576 1.00 75.50 1136 ILE A O 1
ATOM 8694 N N . VAL A 1 1137 ? -19.195 4.139 -21.272 1.00 77.81 1137 VAL A N 1
ATOM 8695 C CA . VAL A 1 1137 ? -20.014 5.062 -20.466 1.00 77.81 1137 VAL A CA 1
ATOM 8696 C C . VAL A 1 1137 ? -20.650 4.346 -19.271 1.00 77.81 1137 VAL A C 1
ATOM 8698 O O . VAL A 1 1137 ? -20.640 4.874 -18.155 1.00 77.81 1137 VAL A O 1
ATOM 8701 N N . ARG A 1 1138 ? -21.157 3.121 -19.462 1.00 78.12 1138 ARG A N 1
ATOM 8702 C CA . ARG A 1 1138 ? -21.746 2.325 -18.370 1.00 78.12 1138 ARG A CA 1
ATOM 8703 C C . ARG A 1 1138 ? -20.722 1.817 -17.380 1.00 78.12 1138 ARG A C 1
ATOM 8705 O O . ARG A 1 1138 ? -21.002 1.809 -16.183 1.00 78.12 1138 ARG A O 1
ATOM 8712 N N . LEU A 1 1139 ? -19.537 1.448 -17.850 1.00 69.38 1139 LEU A N 1
ATOM 8713 C CA . LEU A 1 1139 ? -18.437 1.049 -16.986 1.00 69.38 1139 LEU A CA 1
ATOM 8714 C C . LEU A 1 1139 ? -18.014 2.214 -16.081 1.00 69.38 1139 LEU A C 1
ATOM 8716 O O . LEU A 1 1139 ? -17.904 2.039 -14.869 1.00 69.38 1139 LEU A O 1
ATOM 8720 N N . VAL A 1 1140 ? -17.870 3.422 -16.636 1.00 71.81 1140 VAL A N 1
ATOM 8721 C CA . VAL A 1 1140 ? -17.561 4.638 -15.864 1.00 71.81 1140 VAL A CA 1
ATOM 8722 C C . VAL A 1 1140 ? -18.669 4.951 -14.854 1.00 71.81 1140 VAL A C 1
ATOM 8724 O O . VAL A 1 1140 ? -18.380 5.238 -13.691 1.00 71.81 1140 VAL A O 1
ATOM 8727 N N . GLN A 1 1141 ? -19.939 4.840 -15.254 1.00 72.00 1141 GLN A N 1
ATOM 8728 C CA . GLN A 1 1141 ? -21.081 5.039 -14.359 1.00 72.00 1141 GLN A CA 1
ATOM 8729 C C . GLN A 1 1141 ? -21.096 4.021 -13.204 1.00 72.00 1141 GLN A C 1
ATOM 8731 O O . GLN A 1 1141 ? -21.327 4.397 -12.050 1.00 72.00 1141 GLN A O 1
ATOM 8736 N N . PHE A 1 1142 ? -20.829 2.744 -13.489 1.00 68.38 1142 PHE A N 1
ATOM 8737 C CA . PHE A 1 1142 ? -20.734 1.685 -12.484 1.00 68.38 1142 PHE A CA 1
ATOM 8738 C C . PHE A 1 1142 ? -19.590 1.955 -11.497 1.00 68.38 1142 PHE A C 1
ATOM 8740 O O . PHE A 1 1142 ? -19.820 1.984 -10.287 1.00 68.38 1142 PHE A O 1
ATOM 8747 N N . LEU A 1 1143 ? -18.388 2.260 -11.998 1.00 61.28 1143 LEU A N 1
ATOM 8748 C CA . LEU A 1 1143 ? -17.222 2.588 -11.170 1.00 61.28 1143 LEU A CA 1
ATOM 8749 C C . LEU A 1 1143 ? -17.475 3.813 -10.279 1.00 61.28 1143 LEU A C 1
ATOM 8751 O O . LEU A 1 1143 ? -17.213 3.763 -9.077 1.00 61.28 1143 LEU A O 1
ATOM 8755 N N . GLY A 1 1144 ? -18.055 4.886 -10.827 1.00 60.97 1144 GLY A N 1
ATOM 8756 C CA . GLY A 1 1144 ? -18.432 6.072 -10.052 1.00 60.97 1144 GLY A CA 1
ATOM 8757 C C . GLY A 1 1144 ? -19.458 5.765 -8.954 1.00 60.97 1144 GLY A C 1
ATOM 8758 O O . GLY A 1 1144 ? -19.341 6.258 -7.831 1.00 60.97 1144 GLY A O 1
ATOM 8759 N N . THR A 1 1145 ? -20.422 4.886 -9.239 1.00 63.44 1145 THR A N 1
ATOM 8760 C CA . THR A 1 1145 ? -21.434 4.448 -8.262 1.00 63.44 1145 THR A CA 1
ATOM 8761 C C . THR A 1 1145 ? -20.816 3.610 -7.138 1.00 63.44 1145 THR A C 1
ATOM 8763 O O . THR A 1 1145 ? -21.203 3.770 -5.983 1.00 63.44 1145 THR A O 1
ATOM 8766 N N . CYS A 1 1146 ? -19.817 2.775 -7.441 1.00 52.81 1146 CYS A N 1
ATOM 8767 C CA . CYS A 1 1146 ? -19.066 1.996 -6.450 1.00 52.81 1146 CYS A CA 1
ATOM 8768 C C . CYS A 1 1146 ? -18.204 2.866 -5.522 1.00 52.81 1146 CYS A C 1
ATOM 8770 O O . CYS A 1 1146 ? -17.987 2.501 -4.370 1.00 52.81 1146 CYS A O 1
ATOM 8772 N N . ILE A 1 1147 ? -17.724 4.016 -6.002 1.00 56.47 1147 ILE A N 1
ATOM 8773 C CA . ILE A 1 1147 ? -16.915 4.963 -5.218 1.00 56.47 1147 ILE A CA 1
ATOM 8774 C C . ILE A 1 1147 ? -17.790 5.781 -4.250 1.00 56.47 1147 ILE A C 1
ATOM 8776 O O . ILE A 1 1147 ? -17.352 6.118 -3.149 1.00 56.47 1147 ILE A O 1
ATOM 8780 N N . ASN A 1 1148 ? -19.039 6.062 -4.630 1.00 58.91 1148 ASN A N 1
ATOM 8781 C CA . ASN A 1 1148 ? -19.955 6.953 -3.914 1.00 58.91 1148 ASN A CA 1
ATOM 8782 C C . ASN A 1 1148 ? -20.095 6.680 -2.392 1.00 58.91 1148 ASN A C 1
ATOM 8784 O O . ASN A 1 1148 ? -19.928 7.631 -1.625 1.00 58.91 1148 ASN A O 1
ATOM 8788 N N . PRO A 1 1149 ? -20.303 5.435 -1.903 1.00 53.09 1149 PRO A N 1
ATOM 8789 C CA . PRO A 1 1149 ? -20.475 5.173 -0.467 1.00 53.09 1149 PRO A CA 1
ATOM 8790 C C . PRO A 1 1149 ? -19.274 5.636 0.372 1.00 53.09 1149 PRO A C 1
ATOM 8792 O O . PRO A 1 1149 ? -19.439 6.200 1.447 1.00 53.09 1149 PRO A O 1
ATOM 8795 N N . PHE A 1 1150 ? -18.059 5.463 -0.154 1.00 53.78 1150 PHE A N 1
ATOM 8796 C CA . PHE A 1 1150 ? -16.812 5.779 0.547 1.00 53.78 1150 PHE A CA 1
ATOM 8797 C C . PHE A 1 1150 ? -16.514 7.278 0.594 1.00 53.78 1150 PHE A C 1
ATOM 8799 O O . PHE A 1 1150 ? -15.867 7.769 1.521 1.00 53.78 1150 PHE A O 1
ATOM 8806 N N . VAL A 1 1151 ? -16.966 8.013 -0.423 1.00 55.22 1151 VAL A N 1
ATOM 8807 C CA . VAL A 1 1151 ? -16.773 9.463 -0.500 1.00 55.22 1151 VAL A CA 1
ATOM 8808 C C . VAL A 1 1151 ? -17.815 10.185 0.354 1.00 55.22 1151 VAL A C 1
ATOM 8810 O O . VAL A 1 1151 ? -17.486 11.190 0.988 1.00 55.22 1151 VAL A O 1
ATOM 8813 N N . VAL A 1 1152 ? -19.043 9.655 0.429 1.00 55.50 1152 VAL A N 1
ATOM 8814 C CA . VAL A 1 1152 ? -20.134 10.210 1.248 1.00 55.50 1152 VAL A CA 1
ATOM 8815 C C . VAL A 1 1152 ? -19.763 10.280 2.726 1.00 55.50 1152 VAL A C 1
ATOM 8817 O O . VAL A 1 1152 ? -20.014 11.314 3.347 1.00 55.50 1152 VAL A O 1
ATOM 8820 N N . ASP A 1 1153 ? -19.117 9.246 3.263 1.00 50.38 1153 ASP A N 1
ATOM 8821 C CA . ASP A 1 1153 ? -18.719 9.203 4.675 1.00 50.38 1153 ASP A CA 1
ATOM 8822 C C . ASP A 1 1153 ? -17.593 10.195 5.016 1.00 50.38 1153 ASP A C 1
ATOM 8824 O O . ASP A 1 1153 ? -17.485 10.635 6.158 1.00 50.38 1153 ASP A O 1
ATOM 8828 N N . ARG A 1 1154 ? -16.763 10.587 4.036 1.00 51.03 1154 ARG A N 1
ATOM 8829 C CA . ARG A 1 1154 ? -15.633 11.512 4.249 1.00 51.03 1154 ARG A CA 1
ATOM 8830 C C . ARG A 1 1154 ? -15.943 12.972 3.947 1.00 51.03 1154 ARG A C 1
ATOM 8832 O O . ARG A 1 1154 ? -15.502 13.846 4.684 1.00 51.03 1154 ARG A O 1
ATOM 8839 N N . LEU A 1 1155 ? -16.622 13.244 2.835 1.00 53.19 1155 LEU A N 1
ATOM 8840 C CA . LEU A 1 1155 ? -16.885 14.611 2.363 1.00 53.19 1155 LEU A CA 1
ATOM 8841 C C . LEU A 1 1155 ? -18.281 15.107 2.753 1.00 53.19 1155 LEU A C 1
ATOM 8843 O O . LEU A 1 1155 ? -18.568 16.298 2.654 1.00 53.19 1155 LEU A O 1
ATOM 8847 N N . GLY A 1 1156 ? -19.160 14.211 3.205 1.00 58.25 1156 GLY A N 1
ATOM 8848 C CA . GLY A 1 1156 ? -20.543 14.532 3.519 1.00 58.25 1156 GLY A CA 1
ATOM 8849 C C . GLY A 1 1156 ? -21.422 14.706 2.273 1.00 58.25 1156 GLY A C 1
ATOM 8850 O O . GLY A 1 1156 ? -20.997 15.121 1.193 1.00 58.25 1156 GLY A O 1
ATOM 8851 N N . ARG A 1 1157 ? -22.717 14.410 2.433 1.00 66.19 1157 ARG A N 1
ATOM 8852 C CA . ARG A 1 1157 ? -23.704 14.355 1.332 1.00 66.19 1157 ARG A CA 1
ATOM 8853 C C . ARG A 1 1157 ? -23.908 15.694 0.613 1.00 66.19 1157 ARG A C 1
ATOM 8855 O O . ARG A 1 1157 ? -24.131 15.722 -0.592 1.00 66.19 1157 ARG A O 1
ATOM 8862 N N . LYS A 1 1158 ? -23.825 16.812 1.344 1.00 69.75 1158 LYS A N 1
ATOM 8863 C CA . LYS A 1 1158 ? -24.090 18.158 0.808 1.00 69.75 1158 LYS A CA 1
ATOM 8864 C C . LYS A 1 1158 ? -23.000 18.622 -0.163 1.00 69.75 1158 LYS A C 1
ATOM 8866 O O . LYS A 1 1158 ? -23.325 19.163 -1.214 1.00 69.75 1158 LYS A O 1
ATOM 8871 N N . ILE A 1 1159 ? -21.729 18.386 0.170 1.00 70.75 1159 ILE A N 1
ATOM 8872 C CA . ILE A 1 1159 ? -20.588 18.765 -0.678 1.00 70.75 1159 ILE A CA 1
ATOM 8873 C C . ILE A 1 1159 ? -20.624 17.970 -1.983 1.00 70.75 1159 ILE A C 1
ATOM 8875 O O . ILE A 1 1159 ? -20.464 18.540 -3.058 1.00 70.75 1159 ILE A O 1
ATOM 8879 N N . LEU A 1 1160 ? -20.925 16.673 -1.905 1.00 72.19 1160 LEU A N 1
ATOM 8880 C CA . LEU A 1 1160 ? -21.012 15.820 -3.089 1.00 72.19 1160 LEU A CA 1
ATOM 8881 C C . LEU A 1 1160 ? -22.140 16.213 -4.037 1.00 72.19 1160 LEU A C 1
ATOM 8883 O O . LEU A 1 1160 ? -21.931 16.218 -5.248 1.00 72.19 1160 LEU A O 1
ATOM 8887 N N . LEU A 1 1161 ? -23.302 16.603 -3.506 1.00 70.69 1161 LEU A N 1
ATOM 8888 C CA . LEU A 1 1161 ? -24.392 17.143 -4.323 1.00 70.69 1161 LEU A CA 1
ATOM 8889 C C . LEU A 1 1161 ? -23.972 18.421 -5.058 1.00 70.69 1161 LEU A C 1
ATOM 8891 O O . LEU A 1 1161 ? -24.299 18.574 -6.233 1.00 70.69 1161 LEU A O 1
ATOM 8895 N N . ILE A 1 1162 ? -23.213 19.308 -4.406 1.00 70.06 1162 ILE A N 1
ATOM 8896 C CA . ILE A 1 1162 ? -22.699 20.534 -5.034 1.00 70.06 1162 ILE A CA 1
ATOM 8897 C C . ILE A 1 1162 ? -21.699 20.185 -6.142 1.00 70.06 1162 ILE A C 1
ATOM 8899 O O . ILE A 1 1162 ? -21.849 20.675 -7.259 1.00 70.06 1162 ILE A O 1
ATOM 8903 N N . ILE A 1 1163 ? -20.727 19.308 -5.869 1.00 71.00 1163 ILE A N 1
ATOM 8904 C CA . ILE A 1 1163 ? -19.718 18.876 -6.852 1.00 71.00 1163 ILE A CA 1
ATOM 8905 C C . ILE A 1 1163 ? -20.388 18.229 -8.068 1.00 71.00 1163 ILE A C 1
ATOM 8907 O O . ILE A 1 1163 ? -20.098 18.606 -9.200 1.00 71.00 1163 ILE A O 1
ATOM 8911 N N . SER A 1 1164 ? -21.313 17.294 -7.841 1.00 68.62 1164 SER A N 1
ATOM 8912 C CA . SER A 1 1164 ? -22.021 16.586 -8.911 1.00 68.62 1164 SER A CA 1
ATOM 8913 C C . SER A 1 1164 ? -22.870 17.534 -9.761 1.00 68.62 1164 SER A C 1
ATOM 8915 O O . SER A 1 1164 ? -22.777 17.492 -10.987 1.00 68.62 1164 SER A O 1
ATOM 8917 N N . SER A 1 1165 ? -23.629 18.438 -9.132 1.00 65.69 1165 SER A N 1
ATOM 8918 C CA . SER A 1 1165 ? -24.476 19.404 -9.848 1.00 65.69 1165 SER A CA 1
ATOM 8919 C C . SER A 1 1165 ? -23.642 20.417 -10.640 1.00 65.69 1165 SER A C 1
ATOM 8921 O O . SER A 1 1165 ? -23.982 20.750 -11.773 1.00 65.69 1165 SER A O 1
ATOM 8923 N N . SER A 1 1166 ? -22.516 20.866 -10.076 1.00 66.94 1166 SER A N 1
ATOM 8924 C CA . SER A 1 1166 ? -21.599 21.810 -10.732 1.00 66.94 1166 SER A CA 1
ATOM 8925 C C . SER A 1 1166 ? -20.867 21.154 -11.904 1.00 66.94 1166 SER A C 1
ATOM 8927 O O . SER A 1 1166 ? -20.749 21.755 -12.967 1.00 66.94 1166 SER A O 1
ATOM 8929 N N . GLY A 1 1167 ? -20.426 19.902 -11.739 1.00 63.56 1167 GLY A N 1
ATOM 8930 C CA . GLY A 1 1167 ? -19.784 19.121 -12.797 1.00 63.56 1167 GLY A CA 1
ATOM 8931 C C . GLY A 1 1167 ? -20.726 18.824 -13.967 1.00 63.56 1167 GLY A C 1
ATOM 8932 O O . GLY A 1 1167 ? -20.346 19.017 -15.121 1.00 63.56 1167 GLY A O 1
ATOM 8933 N N . ALA A 1 1168 ? -21.972 18.431 -13.680 1.00 62.19 1168 ALA A N 1
ATOM 8934 C CA . ALA A 1 1168 ? -22.993 18.228 -14.710 1.00 62.19 1168 ALA A CA 1
ATOM 8935 C C . ALA A 1 1168 ? -23.323 19.536 -15.453 1.00 62.19 1168 ALA A C 1
ATOM 8937 O O . ALA A 1 1168 ? -23.394 19.545 -16.682 1.00 62.19 1168 ALA A O 1
ATOM 8938 N N . GLY A 1 1169 ? -23.448 20.653 -14.725 1.00 58.69 1169 GLY A N 1
ATOM 8939 C CA . GLY A 1 1169 ? -23.679 21.975 -15.312 1.00 58.69 1169 GLY A CA 1
ATOM 8940 C C . GLY A 1 1169 ? -22.538 22.436 -16.226 1.00 58.69 1169 GLY A C 1
ATOM 8941 O O . GLY A 1 1169 ? -22.789 22.847 -17.356 1.00 58.69 1169 GLY A O 1
ATOM 8942 N N . LEU A 1 1170 ? -21.283 22.305 -15.783 1.00 58.75 1170 LEU A N 1
ATOM 8943 C CA . LEU A 1 1170 ? -20.098 22.653 -16.581 1.00 58.75 1170 LEU A CA 1
ATOM 8944 C C . LEU A 1 1170 ? -19.987 21.806 -17.859 1.00 58.75 1170 LEU A C 1
ATOM 8946 O O . LEU A 1 1170 ? -19.635 22.333 -18.913 1.00 58.75 1170 LEU A O 1
ATOM 8950 N N . SER A 1 1171 ? -20.326 20.515 -17.784 1.00 58.09 1171 SER A N 1
ATOM 8951 C CA . SER A 1 1171 ? -20.308 19.614 -18.943 1.00 58.09 1171 SER A CA 1
ATOM 8952 C C . SER A 1 1171 ? -21.354 19.990 -19.998 1.00 58.09 1171 SER A C 1
ATOM 8954 O O . SER A 1 1171 ? -21.052 19.961 -21.192 1.00 58.09 1171 SER A O 1
ATOM 8956 N N . LEU A 1 1172 ? -22.556 20.392 -19.571 1.00 57.31 1172 LEU A N 1
ATOM 8957 C CA . LEU A 1 1172 ? -23.614 20.850 -20.475 1.00 57.31 1172 LEU A CA 1
ATOM 8958 C C . LEU A 1 1172 ? -23.263 22.199 -21.121 1.00 57.31 1172 LEU A C 1
ATOM 8960 O O . LEU A 1 1172 ? -23.372 22.327 -22.336 1.00 57.31 1172 LEU A O 1
ATOM 8964 N N . VAL A 1 1173 ? -22.755 23.167 -20.345 1.00 55.88 1173 VAL A N 1
ATOM 8965 C CA . VAL A 1 1173 ? -22.340 24.494 -20.851 1.00 55.88 1173 VAL A CA 1
ATOM 8966 C C . VAL A 1 1173 ? -21.185 24.392 -21.855 1.00 55.88 1173 VAL A C 1
ATOM 8968 O O . VAL A 1 1173 ? -21.176 25.103 -22.859 1.00 55.88 1173 VAL A O 1
ATOM 8971 N N . GLY A 1 1174 ? -20.239 23.473 -21.632 1.00 47.31 1174 GLY A N 1
ATOM 8972 C CA . GLY A 1 1174 ? -19.130 23.227 -22.558 1.00 47.31 1174 GLY A CA 1
ATOM 8973 C C . GLY A 1 1174 ? -19.575 22.762 -23.951 1.00 47.31 1174 GLY A C 1
ATOM 8974 O O . GLY A 1 1174 ? -18.919 23.095 -24.934 1.00 47.31 1174 GLY A O 1
ATOM 8975 N N . LYS A 1 1175 ? -20.709 22.052 -24.059 1.00 49.56 1175 LYS A N 1
ATOM 8976 C CA . LYS A 1 1175 ? -21.283 21.625 -25.347 1.00 49.56 1175 LYS A CA 1
ATOM 8977 C C . LYS A 1 1175 ? -22.134 22.704 -26.014 1.00 49.56 1175 LYS A C 1
ATOM 8979 O O . LYS A 1 1175 ? -22.124 22.783 -27.237 1.00 49.56 1175 LYS A O 1
ATOM 8984 N N . THR A 1 1176 ? -22.818 23.563 -25.255 1.00 44.56 1176 THR A N 1
ATOM 8985 C CA . THR A 1 1176 ? -23.604 24.667 -25.838 1.00 44.56 1176 THR A CA 1
ATOM 8986 C C . THR A 1 1176 ? -22.714 25.655 -26.596 1.00 44.56 1176 THR A C 1
ATOM 8988 O O . THR A 1 1176 ? -23.089 26.111 -27.671 1.00 44.56 1176 THR A O 1
ATOM 8991 N N . ASN A 1 1177 ? -21.494 25.911 -26.107 1.00 38.06 1177 ASN A N 1
ATOM 8992 C CA . ASN A 1 1177 ? -20.504 26.723 -26.829 1.00 38.06 1177 ASN A CA 1
ATOM 8993 C C . ASN A 1 1177 ? -20.035 26.095 -28.151 1.00 38.06 1177 ASN A C 1
ATOM 8995 O O . ASN A 1 1177 ? -19.540 26.817 -29.005 1.00 38.06 1177 ASN A O 1
ATOM 8999 N N . HIS A 1 1178 ? -20.195 24.783 -28.332 1.00 42.00 1178 HIS A N 1
ATOM 9000 C CA . HIS A 1 1178 ? -19.804 24.072 -29.551 1.00 42.00 1178 HIS A CA 1
ATOM 9001 C C . HIS A 1 1178 ? -20.944 23.949 -30.579 1.00 42.00 1178 HIS A C 1
ATOM 9003 O O . HIS A 1 1178 ? -20.698 23.510 -31.695 1.00 42.00 1178 HIS A O 1
ATOM 9009 N N . PHE A 1 1179 ? -22.179 24.286 -30.182 1.00 37.28 1179 PHE A N 1
ATOM 9010 C CA . PHE A 1 1179 ? -23.365 24.358 -31.049 1.00 37.28 1179 PHE A CA 1
ATOM 9011 C C . PHE A 1 1179 ? -23.720 25.801 -31.451 1.00 37.28 1179 PHE A C 1
ATOM 9013 O O . PHE A 1 1179 ? -24.475 26.002 -32.398 1.00 37.28 1179 PHE A O 1
ATOM 9020 N N . ILE A 1 1180 ? -23.236 26.797 -30.697 1.00 38.56 1180 ILE A N 1
ATOM 9021 C CA . ILE A 1 1180 ? -23.395 28.234 -30.996 1.00 38.56 1180 ILE A CA 1
ATOM 9022 C C . ILE A 1 1180 ? -22.267 28.748 -31.915 1.00 38.56 1180 ILE A C 1
ATOM 9024 O O . ILE A 1 1180 ? -22.447 29.767 -32.583 1.00 38.56 1180 ILE A O 1
ATOM 9028 N N . VAL A 1 1181 ? -21.130 28.048 -31.957 1.00 32.31 1181 VAL A N 1
ATOM 9029 C CA . VAL A 1 1181 ? -20.046 28.222 -32.942 1.00 32.31 1181 VAL A CA 1
ATOM 9030 C C . VAL A 1 1181 ? -20.235 27.191 -34.038 1.00 32.31 1181 VAL A C 1
ATOM 9032 O O . VAL A 1 1181 ? -20.084 27.573 -35.219 1.00 32.31 1181 VAL A O 1
#

pLDDT: mean 77.03, std 11.5, range [32.31, 94.62]

InterPro domains:
  IPR003663 Sugar/inositol transporter [PR00171] (506-525)
  IPR003663 Sugar/inositol transporter [PR00171] (659-669)
  IPR003663 Sugar/inositol transporter [PR00171] (752-773)
  IPR003663 Sugar/inositol transporter [PR00171] (775-787)
  IPR003663 Sugar/inositol transporter [TIGR00879] (14-408)
  IPR003663 Sugar/inositol transporter [TIGR00879] (451-847)
  IPR005828 Major facilitator, sugar transporter-like [PF00083] (13-410)
  IPR005828 Major facilitator, sugar transporter-like [PF00083] (450-849)
  IPR005828 Major facilitator, sugar transporter-like [PF00083] (895-1172)
  IPR005829 Sugar transporter, conserved site [PS00217] (75-100)
  IPR020846 Major facilitator superfamily domain [PS50850] (1-401)
  IPR020846 Major facilitator superfamily domain [PS50850] (410-840)
  IPR020846 Major facilitator superfamily domain [PS50850] (855-1181)
  IPR036259 MFS transporter superfamily [G3DSA:1.20.1250.20] (3-411)
  IPR036259 MFS transporter superfamily [G3DSA:1.20.1250.20] (412-855)
  IPR036259 MFS transporter superfamily [G3DSA:1.20.1250.20] (858-1181)
  IPR036259 MFS transporter superfamily [SSF103473] (8-409)
  IPR036259 MFS transporter superfamily [SSF103473] (444-849)
  IPR036259 MFS transporter superfamily [SSF103473] (889-1173)
  IPR044775 Sugar transporter ERD6/Tret1-like [cd17358] (8-407)

Sequence (1181 aa):
LSAKDSWLPVSEEQGSWVSSLLAIGAMAGAFPAGSLADKLGRKKALLLLAGPFLLSWTMIIFAKSVWVLYIARFVGGISVGASCVLVPTYIAEIASPSARGTLGAIFQLFLAFGIVLTFVLGSTVSYTVLGILCGLVEVIFIAAFFWMPESPMWLVGQGRKPEASIALGVFRGDGYDTYEEISEMQREVEENTTKKSSVFDLIKTSGARKAVLASFGLMAFQQLSGVNAVIFYTVTIFKAAGSSLNSDVAAIIVALVQAVMAGVAALIVDRSGRKPLLIFSSSFMAISLVALGLYFNLKDGGKDVSNLGWLPLVSLTLFMIAFSVGLGPIPWMIMGELFTTETKAMASGLAVMLNWFLVFLVTKTFPSMKEQLGAAVTFWVFAGIMVVATVFEYFFVLETKGKTLQEIQTNIAVVAGGATLGWTSPILLMLKKDPVSPDNPIGRPISEDEASWIGSLTPVGALVGGFFAGYLAETFGRRTTLLSSVIPSTLGWILIATGQSVEMFYVARFIFGVALSISFAVLPMYCGEIAETSIRGILGSFLQLFITVGLLWAYSIGPYVSYTSFWISCAALPIAFFVLFFTMPESPYYLAAKGRKEDVISALVRLRGKSKDAVRAEADEIETTVRDAYNKEAKITDLFTIKANFKALIFTCLLVIFQQMTGINVVLFYSENIFASAGNSGISSSIETIIVGIVQFLASGVTPLVVDRLGRKILLIISGTGTAISLGILGLFFYLKDEAKNDVSNIGWLPIASLIIFIATYSIGWGPLPWTVMGEMFSTEVKSKASGIVVFACWFLGFLITKYFSNIAAAWGQYTAFWLFGVFCVLSVLFTVFILPETKGKSLQEIQDELSGTMNLCVMGGGAIMVWSSPILLMLQSDPVEEDNPLDRPITDEEASWIGALSPMGTLVGCLFPGYLAEKLGRRTTLLCSIIPMAVSWALIFTGKSIEFLYAARFIGGLAVAISFGVIPVYCGEIAEPSIRGILGSFFQIFITFGQLWAYSIGPFVSYMNYCIACAVLPIAFFITFYPMPESPYYLAAKSRKEDVIRVLMRLRGKKREEVEMEANEIEVSVQEAYNKQATILDLFKVKANLKALIATCALIIFQQMSGITVIVLYSELIFSSAGEFGLSSSVQSIIVRLVQFLGTCINPFVVDRLGRKILLIISSSGAGLSLVGKTNHFIV

Radius of gyration: 34.13 Å; chains: 1; bounding box: 92×78×81 Å

Foldseek 3Di:
DCDPPDLDHADPLLVLLLLQLLLVLLLVQLQCLLVVCLVPFLLVSLLVLLVLLLVLLVLQLVPNDSVSSSVSSSSNSNSVNSCLQRVLVLLCLLDDPVCSLLSLLVVLLVVLVVLLVLLVCVVPDDSNVSSVVSSVVSVVCNVVSVPQATRLLSCLLVVNNVSSVVNNCVSVHPPDDCPVVSVVSNVVSVVLVVDQDDPVVCVVDPLSVLLLCVLLLLLLLLLLLLVLVCSVCQLVLLVVLVAPDRSSVLSSVLSVLLSVLSVLLSLPDVPPWQLVLQLQLLLQSLVLLLQSLVSQVCVVVPHDCRQVSCSPSVSSSSNSNSCSNHSSSRSSVSLVVSDDPSCSSNSVSVSSSSNSVSNSVSSSCQVVCCVPVNPSVSSNSSSVSSVVSSVCSVPSPDTPDQADPLLLLLLLLLLLLLLLLQQLQLVLVVLQDAQPDPQNLQSHRDDPLLSLLLLQLLLVLLLVLQVVLLVCCLPVFLLVLSLVLLVLSLVLLVLLLVPNHSVSSSVSSSSSSNSSNSSLQRSLVQLCQLDDPVQSLLSLLCNQLSSLSNNLLSLVVRNPDGSNVNSVSSSVSSVVSNVSSVPQQTGLLSCLLVVNLVSSLVNNCNRRVDDSVVCNVVSVVSNVVSVVLVVDQDDLVCCVPPLLSVLLLVLLLLLLLLLLLLVVSVCSNHQLVLLVVLDPPSHHSSVLSSLLSVLLNVLSVSQSSCCLPPFQLVLLLQLLVQSLVLLLQLLVSQCCVPPVVHPCNVVSCSNSVSSSSNSNSCSNHSRRRSSSSLVLRDDPNCSSVSSSVSSNSNSVSNSVSSSCLVVCCVPPNNSVSSNSSSVSSVVSSVCSVFPDDTRRPDHSVQSSLVSLADDGDAAQQLLQLLALCQLCVVVLQDACPPRQNLAPGRDDPVLLVLLNVLLQVLLVVLLVPQVVCCLPPFLLVLLLVLLVLSLVLLVLQLPPRDSVSSSSSSSSSSSSSNNCVNRLLVQLCQLDDPVCSLVSSLSNVLSSLNSLLQSLVPSNPDRSNVSSVSSSVSSVVNCVRSVVQQTGLLSCLLVVNLVSSLVNNCNSVSDDSVVCSVVSVVSNVVSVVVVVVPDDPVCCVVPPVSVVVVVVVVVVVVVVVVLCVSVCSHHQLVVQVVVDDPVDHSSVSNSVVSVVVSVVSVCVSVVCVPVNPVVVVVVVVVVSVVVVVVVVVVVVD